Protein AF-A0A939A2B1-F1 (afdb_monomer_lite)

Foldseek 3Di:
DFDDPVLLQVLVLLLLLLLLLLLQVVLCVVVVQDDCPDPVNVVNVVDDLVNLLVLSCVLRVDPDPVVSVQVVLVSVLSNVVSSVLNNVVNVVCVVPDLADAWHWQFKDADHDGRNDDPPCVVCLQVLQVVVCVRNVFDDHRDSVCSDFLHQSPFNIKTKIFHDDDPDDDPDDPDDDDDDDDDDDDDDDPPPPDDRAGMEMETEFEHEPDDPDDDRNVDVVSVVVLVLQLVVLVVPPDPVVVPPPPPVPDPPDDPPLVLLQLLLVLQPPQQLVQLLSQLSHQLNVVVSCVVSVNDDAKYWYKRWYQYSNGIDIQIWIAGPDPVGPTVSNVVSNSSSVSSNPHDDDPDVDVVVVVVSVLSNVLSVLVPDDPQQNVQCVVVNVDDDPPDDDDDDGDDDDPPDQDQFDKDFLVVLLVQFDFDPVCCVLLVHTLSVLLSVLLCVVPVVDRIDGNLSSLLSSVLSNLVSFDFQAEREAEREDDPPSQPLPSVLVSLLVCVVVVHFAEEEEEDLDPVVLVVSQDSNQDDPNAQQLAKEKEDADLQLQQVQVVVVVCVVVVNDPDDAARGEIEIGRDDPFDQDDDNYHYHHPVVVVCSVPPTDDDPFDWDDPDPPDIDRDRPPRDQRLLSQLLRLQVRCVRPVVRRHYYYYYNDDFWDQDPVSDTSLCSNVSNDPDALQDPVLLVRLVSNCVRHQEYEYEYEAQLQDLRRLVVLVVNSVVCCRRFNVSQVPPRTSHRHYYYYHHNCCVDPVSVCCSPVVDPPPPPDDDDDRGD

Structure (mmCIF, N/CA/C/O backbone):
data_AF-A0A939A2B1-F1
#
_entry.id   AF-A0A939A2B1-F1
#
loop_
_atom_site.group_PDB
_atom_site.id
_atom_site.type_symbol
_atom_site.label_atom_id
_atom_site.label_alt_id
_atom_site.label_comp_id
_atom_site.label_asym_id
_atom_site.label_entity_id
_atom_site.label_seq_id
_atom_site.pdbx_PDB_ins_code
_atom_site.Cartn_x
_atom_site.Cartn_y
_atom_site.Cartn_z
_atom_site.occupancy
_atom_site.B_iso_or_equiv
_atom_site.auth_seq_id
_atom_site.auth_comp_id
_atom_site.auth_asym_id
_atom_site.auth_atom_id
_atom_site.pdbx_PDB_model_num
ATOM 1 N N . MET A 1 1 ? 26.161 28.513 -29.337 1.00 45.28 1 MET A N 1
ATOM 2 C CA . MET A 1 1 ? 24.747 28.089 -29.325 1.00 45.28 1 MET A CA 1
ATOM 3 C C . MET A 1 1 ? 24.643 26.986 -28.286 1.00 45.28 1 MET A C 1
ATOM 5 O O . MET A 1 1 ? 25.260 25.942 -28.484 1.00 45.28 1 MET A O 1
ATOM 9 N N . GLU A 1 2 ? 24.036 27.286 -27.139 1.00 62.22 2 GLU A N 1
ATOM 10 C CA . GLU A 1 2 ? 23.866 26.335 -26.033 1.00 62.22 2 GLU A CA 1
ATOM 11 C C . GLU A 1 2 ? 22.911 25.208 -26.449 1.00 62.22 2 GLU A C 1
ATOM 13 O O . GLU A 1 2 ? 21.977 25.437 -27.218 1.00 62.22 2 GLU A O 1
ATOM 18 N N . LEU A 1 3 ? 23.177 23.980 -25.997 1.00 70.56 3 LEU A N 1
ATOM 19 C CA . LEU A 1 3 ? 22.299 22.837 -26.259 1.00 70.56 3 LEU A CA 1
ATOM 20 C C . LEU A 1 3 ? 20.973 23.015 -25.518 1.00 70.56 3 LEU A C 1
ATOM 22 O O . LEU A 1 3 ? 20.975 23.361 -24.336 1.00 70.56 3 LEU A O 1
ATOM 26 N N . SER A 1 4 ? 19.859 22.688 -26.173 1.00 75.31 4 SER A N 1
ATOM 27 C CA . SER A 1 4 ? 18.554 22.627 -25.504 1.00 75.31 4 SER A CA 1
ATOM 28 C C . SER A 1 4 ? 18.545 21.560 -24.404 1.00 75.31 4 SER A C 1
ATOM 30 O O . SER A 1 4 ? 19.252 20.554 -24.499 1.00 75.31 4 SER A O 1
ATOM 32 N N . PHE A 1 5 ? 17.701 21.729 -23.382 1.00 68.81 5 PHE A N 1
ATOM 33 C CA . PHE A 1 5 ? 17.550 20.743 -22.306 1.00 68.81 5 PHE A CA 1
ATOM 34 C C . PHE A 1 5 ? 17.267 19.326 -22.837 1.00 68.81 5 PHE A C 1
ATOM 36 O O . PHE A 1 5 ? 17.863 18.365 -22.358 1.00 68.81 5 PHE A O 1
ATOM 43 N N . LEU A 1 6 ? 16.430 19.191 -23.873 1.00 66.44 6 LEU A N 1
ATOM 44 C CA . LEU A 1 6 ? 16.112 17.898 -24.490 1.00 66.44 6 LEU A CA 1
ATOM 45 C C . LEU A 1 6 ? 17.342 17.231 -25.119 1.00 66.44 6 LEU A C 1
ATOM 47 O O . LEU A 1 6 ? 17.559 16.033 -24.936 1.00 66.44 6 LEU A O 1
ATOM 51 N N . GLN A 1 7 ? 18.193 18.004 -25.798 1.00 73.88 7 GLN A N 1
ATOM 52 C CA . GLN A 1 7 ? 19.450 17.492 -26.352 1.00 73.88 7 GLN A CA 1
ATOM 53 C C . GLN A 1 7 ? 20.410 17.052 -25.243 1.00 73.88 7 GLN A C 1
ATOM 55 O O . GLN A 1 7 ? 20.998 15.975 -25.328 1.00 73.88 7 GLN A O 1
ATOM 60 N N . GLN A 1 8 ? 20.527 17.842 -24.173 1.00 76.31 8 GLN A N 1
ATOM 61 C CA . GLN A 1 8 ? 21.347 17.482 -23.015 1.00 76.31 8 GLN A CA 1
ATOM 62 C C . GLN A 1 8 ? 20.831 16.202 -22.337 1.00 76.31 8 GLN A C 1
ATOM 64 O O . GLN A 1 8 ? 21.610 15.294 -22.043 1.00 76.31 8 GLN A O 1
ATOM 69 N N . ALA A 1 9 ? 19.515 16.091 -22.140 1.00 75.56 9 ALA A N 1
ATOM 70 C CA . ALA A 1 9 ? 18.869 14.918 -21.561 1.00 75.56 9 ALA A CA 1
ATOM 71 C C . ALA A 1 9 ? 19.077 13.659 -22.416 1.00 75.56 9 ALA A C 1
ATOM 73 O O . ALA A 1 9 ? 19.362 12.594 -21.869 1.00 75.56 9 ALA A O 1
ATOM 74 N N . SER A 1 10 ? 18.998 13.783 -23.746 1.00 79.81 10 SER A N 1
ATOM 75 C CA . SER A 1 10 ? 19.277 12.688 -24.682 1.00 79.81 10 SER A CA 1
ATOM 76 C C . SER A 1 10 ? 20.721 12.191 -24.569 1.00 79.81 10 SER A C 1
ATOM 78 O O . SER A 1 10 ? 20.950 10.985 -24.492 1.00 79.81 10 SER A O 1
ATOM 80 N N . ILE A 1 11 ? 21.697 13.104 -24.510 1.00 85.81 11 ILE A N 1
ATOM 81 C CA . ILE A 1 11 ? 23.122 12.760 -24.370 1.00 85.81 11 ILE A CA 1
ATOM 82 C C . ILE A 1 11 ? 23.371 12.008 -23.051 1.00 85.81 11 ILE A C 1
ATOM 84 O O . ILE A 1 11 ? 24.047 10.979 -23.035 1.00 85.81 11 ILE A O 1
ATOM 88 N N . TRP A 1 12 ? 22.785 12.470 -21.942 1.00 86.62 12 TRP A N 1
ATOM 89 C CA . TRP A 1 12 ? 22.874 11.763 -20.659 1.00 86.62 12 TRP A CA 1
ATOM 90 C C . TRP A 1 12 ? 22.144 10.416 -20.661 1.00 86.62 12 TRP A C 1
ATOM 92 O O . TRP A 1 12 ? 22.610 9.467 -20.028 1.00 86.62 12 TRP A O 1
ATOM 102 N N . GLY A 1 13 ? 21.046 10.301 -21.411 1.00 85.50 13 GLY A N 1
ATOM 103 C CA . GLY A 1 13 ? 20.358 9.034 -21.654 1.00 85.50 13 GLY A CA 1
ATOM 104 C C . GLY A 1 13 ? 21.258 7.984 -22.298 1.00 85.50 13 GLY A C 1
ATOM 105 O O . GLY A 1 13 ? 21.297 6.853 -21.821 1.00 85.50 13 GLY A O 1
ATOM 106 N N . GLN A 1 14 ? 22.056 8.376 -23.292 1.00 90.19 14 GLN A N 1
ATOM 107 C CA . GLN A 1 14 ? 23.023 7.485 -23.946 1.00 90.19 14 GLN A CA 1
ATOM 108 C C . GLN A 1 14 ? 24.109 7.006 -22.972 1.00 90.19 14 GLN A C 1
ATOM 110 O O . GLN A 1 14 ? 24.470 5.831 -22.964 1.00 90.19 14 GLN A O 1
ATOM 115 N N . VAL A 1 15 ? 24.604 7.886 -22.093 1.00 92.19 15 VAL A N 1
ATOM 116 C CA . VAL A 1 15 ? 25.562 7.500 -21.040 1.00 92.19 15 VAL A CA 1
ATOM 117 C C . VAL A 1 15 ? 24.953 6.467 -20.090 1.00 92.19 15 VAL A C 1
ATOM 119 O O . VAL A 1 15 ? 25.595 5.461 -19.779 1.00 92.19 15 VAL A O 1
ATOM 122 N N . PHE A 1 16 ? 23.721 6.704 -19.636 1.00 91.88 16 PHE A N 1
ATOM 123 C CA . PHE A 1 16 ? 23.004 5.781 -18.759 1.00 91.88 16 PHE A CA 1
ATOM 124 C C . PHE A 1 16 ? 22.789 4.418 -19.429 1.00 91.88 16 PHE A C 1
ATOM 126 O O . PHE A 1 16 ? 23.079 3.385 -18.831 1.00 91.88 16 PHE A O 1
ATOM 133 N N . GLU A 1 17 ? 22.362 4.406 -20.690 1.00 93.12 17 GLU A N 1
ATOM 134 C CA . GLU A 1 17 ? 22.184 3.190 -21.485 1.00 93.12 17 GLU A CA 1
ATOM 135 C C . GLU A 1 17 ? 23.483 2.375 -21.597 1.00 93.12 17 GLU A C 1
ATOM 137 O O . GLU A 1 17 ? 23.489 1.177 -21.301 1.00 93.12 17 GLU A O 1
ATOM 142 N N . ILE A 1 18 ? 24.606 3.021 -21.940 1.00 94.94 18 ILE A N 1
ATOM 143 C CA . ILE A 1 18 ? 25.936 2.386 -21.978 1.00 94.94 18 ILE A CA 1
ATOM 144 C C . ILE A 1 18 ? 26.275 1.761 -20.621 1.00 94.94 18 ILE A C 1
ATOM 146 O O . ILE A 1 18 ? 26.762 0.627 -20.561 1.00 94.94 18 ILE A O 1
ATOM 150 N N . ALA A 1 19 ? 26.049 2.497 -19.530 1.00 94.62 19 ALA A N 1
ATOM 151 C CA . ALA A 1 19 ? 26.350 2.036 -18.180 1.00 94.62 19 ALA A CA 1
ATOM 152 C C . ALA A 1 19 ? 25.550 0.774 -17.826 1.00 94.62 19 ALA A C 1
ATOM 154 O O . ALA A 1 19 ? 26.131 -0.220 -17.386 1.00 94.62 19 ALA A O 1
ATOM 155 N N . VAL A 1 20 ? 24.238 0.787 -18.081 1.00 94.50 20 VAL A N 1
ATOM 156 C CA . VAL A 1 20 ? 23.353 -0.349 -17.800 1.00 94.50 20 VAL A CA 1
ATOM 157 C C . VAL A 1 20 ? 23.709 -1.560 -18.658 1.00 94.50 20 VAL A C 1
ATOM 159 O O . VAL A 1 20 ? 23.895 -2.652 -18.116 1.00 94.50 20 VAL A O 1
ATOM 162 N N . LYS A 1 21 ? 23.902 -1.383 -19.970 1.00 95.88 21 LYS A N 1
ATOM 163 C CA . LYS A 1 21 ? 24.304 -2.470 -20.878 1.00 95.88 21 LYS A CA 1
ATOM 164 C C . LYS A 1 21 ? 25.611 -3.127 -20.447 1.00 95.88 21 LYS A C 1
ATOM 166 O O . LYS A 1 21 ? 25.705 -4.351 -20.447 1.00 95.88 21 LYS A O 1
ATOM 171 N N . ARG A 1 22 ? 26.600 -2.352 -19.993 1.00 95.31 22 ARG A N 1
ATOM 172 C CA . ARG A 1 22 ? 27.849 -2.914 -19.451 1.00 95.31 22 ARG A CA 1
ATOM 173 C C . ARG A 1 22 ? 27.624 -3.770 -18.212 1.00 95.31 22 ARG A C 1
ATOM 175 O O . ARG A 1 22 ? 28.226 -4.833 -18.118 1.00 95.31 22 ARG A O 1
ATOM 182 N N . GLY A 1 23 ? 26.752 -3.345 -17.299 1.00 95.38 23 GLY A N 1
ATOM 183 C CA . GLY A 1 23 ? 26.359 -4.156 -16.144 1.00 95.38 23 GLY A CA 1
ATOM 184 C C . GLY A 1 23 ? 25.723 -5.486 -16.554 1.00 95.38 23 GLY A C 1
ATOM 185 O O . GLY A 1 23 ? 26.099 -6.540 -16.042 1.00 95.38 23 GLY A O 1
ATOM 186 N N . VAL A 1 24 ? 24.812 -5.441 -17.532 1.00 96.31 24 VAL A N 1
ATOM 187 C CA . VAL A 1 24 ? 24.157 -6.632 -18.097 1.00 96.31 24 VAL A CA 1
ATOM 188 C C . VAL A 1 24 ? 25.178 -7.585 -18.725 1.00 96.31 24 VAL A C 1
ATOM 190 O O . VAL A 1 24 ? 25.223 -8.759 -18.361 1.00 96.31 24 VAL A O 1
ATOM 193 N N . LEU A 1 25 ? 26.025 -7.089 -19.633 1.00 95.81 25 LEU A N 1
ATOM 194 C CA . LEU A 1 25 ? 27.044 -7.896 -20.313 1.00 95.81 25 LEU A CA 1
ATOM 195 C C . LEU A 1 25 ? 28.023 -8.522 -19.314 1.00 95.81 25 LEU A C 1
ATOM 197 O O . LEU A 1 25 ? 28.353 -9.701 -19.426 1.00 95.81 25 LEU A O 1
ATOM 201 N N . GLN A 1 26 ? 28.450 -7.763 -18.304 1.00 95.12 26 GLN A N 1
ATOM 202 C CA . GLN A 1 26 ? 29.395 -8.247 -17.302 1.00 95.12 26 GLN A CA 1
ATOM 203 C C . GLN A 1 26 ? 28.788 -9.356 -16.433 1.00 95.12 26 GLN A C 1
ATOM 205 O O . GLN A 1 26 ? 29.494 -10.305 -16.092 1.00 95.12 26 GLN A O 1
ATOM 210 N N . GLN A 1 27 ? 27.484 -9.297 -16.138 1.00 96.19 27 GLN A N 1
ATOM 211 C CA . GLN A 1 27 ? 26.786 -10.381 -15.444 1.00 96.19 27 GLN A CA 1
ATOM 212 C C . GLN A 1 27 ? 26.674 -11.645 -16.311 1.00 96.19 27 GLN A C 1
ATOM 214 O O . GLN A 1 27 ? 26.836 -12.752 -15.798 1.00 96.19 27 GLN A O 1
ATOM 219 N N . LEU A 1 28 ? 26.451 -11.506 -17.623 1.00 95.12 28 LEU A N 1
ATOM 220 C CA . LEU A 1 28 ? 26.442 -12.650 -18.544 1.00 95.12 28 LEU A CA 1
ATOM 221 C C . LEU A 1 28 ? 27.818 -13.317 -18.642 1.00 95.12 28 LEU A C 1
ATOM 223 O O . LEU A 1 28 ? 27.903 -14.542 -18.648 1.00 95.12 28 LEU A O 1
ATOM 227 N N . ILE A 1 29 ? 28.894 -12.529 -18.660 1.00 93.50 29 ILE A N 1
ATOM 228 C CA . ILE A 1 29 ? 30.273 -13.042 -18.623 1.00 93.50 29 ILE A CA 1
ATOM 229 C C . ILE A 1 29 ? 30.542 -13.755 -17.298 1.00 93.50 29 ILE A C 1
ATOM 231 O O . ILE A 1 29 ? 31.119 -14.837 -17.288 1.00 93.50 29 ILE A O 1
ATOM 235 N N . HIS A 1 30 ? 30.103 -13.177 -16.178 1.00 94.00 30 HIS A N 1
ATOM 236 C CA . HIS A 1 30 ? 30.270 -13.780 -14.856 1.00 94.00 30 HIS A CA 1
ATOM 237 C C . HIS A 1 30 ? 29.587 -15.153 -14.739 1.00 94.00 30 HIS A C 1
ATOM 239 O O . HIS A 1 30 ? 30.124 -16.047 -14.093 1.00 94.00 30 HIS A O 1
ATOM 245 N N . GLN A 1 31 ? 28.445 -15.335 -15.408 1.00 90.62 31 GLN A N 1
ATOM 246 C CA . GLN A 1 31 ? 27.725 -16.611 -15.502 1.00 90.62 31 GLN A CA 1
ATOM 247 C C . GLN A 1 31 ? 28.252 -17.536 -16.618 1.00 90.62 31 GLN A C 1
ATOM 249 O O . GLN A 1 31 ? 27.663 -18.582 -16.864 1.00 90.62 31 GLN A O 1
ATOM 254 N N . ASN A 1 32 ? 29.341 -17.167 -17.304 1.00 91.06 32 ASN A N 1
ATOM 255 C CA . ASN A 1 32 ? 29.894 -17.871 -18.470 1.00 91.06 32 ASN A CA 1
ATOM 256 C C . ASN A 1 32 ? 28.902 -18.049 -19.639 1.00 91.06 32 ASN A C 1
ATOM 258 O O . ASN A 1 32 ? 29.059 -18.951 -20.457 1.00 91.06 32 ASN A O 1
ATOM 262 N N . LEU A 1 33 ? 27.894 -17.178 -19.742 1.00 91.19 33 LEU A N 1
ATOM 263 C CA . LEU A 1 33 ? 26.918 -17.181 -20.836 1.00 91.19 33 LEU A CA 1
ATOM 264 C C . LEU A 1 33 ? 27.402 -16.392 -22.052 1.00 91.19 33 LEU A C 1
ATOM 266 O O . LEU A 1 33 ? 27.015 -16.696 -23.175 1.00 91.19 33 LEU A O 1
ATOM 270 N N . LEU A 1 34 ? 28.248 -15.383 -21.839 1.00 91.06 34 LEU A N 1
ATOM 271 C CA . LEU A 1 34 ? 28.860 -14.591 -22.902 1.00 91.06 34 LEU A CA 1
ATOM 272 C C . LEU A 1 34 ? 30.378 -14.789 -22.877 1.00 91.06 34 LEU A C 1
ATOM 274 O O . LEU A 1 34 ? 31.044 -14.410 -21.914 1.00 91.06 34 LEU A O 1
ATOM 278 N N . LEU A 1 35 ? 30.917 -15.382 -23.941 1.00 87.50 35 LEU A N 1
ATOM 279 C CA . LEU A 1 35 ? 32.353 -15.618 -24.097 1.00 87.50 35 LEU A CA 1
ATOM 280 C C . LEU A 1 35 ? 33.083 -14.349 -24.557 1.00 87.50 35 LEU A C 1
ATOM 282 O O . LEU A 1 35 ? 32.498 -13.481 -25.209 1.00 87.50 35 LEU A O 1
ATOM 286 N N . LYS A 1 36 ? 34.380 -14.249 -24.245 1.00 78.00 36 LYS A N 1
ATOM 287 C CA . LYS A 1 36 ? 35.198 -13.061 -24.556 1.00 78.00 36 LYS A CA 1
ATOM 288 C C . LYS A 1 36 ? 35.418 -12.869 -26.059 1.00 78.00 36 LYS A C 1
ATOM 290 O O . LYS A 1 36 ? 35.669 -11.758 -26.511 1.00 78.00 36 LYS A O 1
ATOM 295 N N . GLU A 1 37 ? 35.316 -13.946 -26.822 1.00 79.88 37 GLU A N 1
ATOM 296 C CA . GLU A 1 37 ? 35.504 -13.991 -28.268 1.00 79.88 37 GLU A CA 1
ATOM 297 C C . GLU A 1 37 ? 34.236 -13.580 -29.035 1.00 79.88 37 GLU A C 1
ATOM 299 O O . GLU A 1 37 ? 34.275 -13.441 -30.254 1.00 79.88 37 GLU A O 1
ATOM 304 N N . ASN A 1 38 ? 33.108 -13.375 -28.343 1.00 86.00 38 ASN A N 1
ATOM 305 C CA . ASN A 1 38 ? 31.862 -12.963 -28.977 1.00 86.00 38 ASN A CA 1
ATOM 306 C C . ASN A 1 38 ? 32.000 -11.558 -29.598 1.00 86.00 38 ASN A C 1
ATOM 308 O O . ASN A 1 38 ? 32.442 -10.615 -28.938 1.00 86.00 38 ASN A O 1
ATOM 312 N N . THR A 1 39 ? 31.577 -11.410 -30.855 1.00 83.81 39 THR A N 1
ATOM 313 C CA . THR A 1 39 ? 31.703 -10.171 -31.645 1.00 83.81 39 THR A CA 1
ATOM 314 C C . THR A 1 39 ? 31.023 -8.971 -30.988 1.00 83.81 39 THR A C 1
ATOM 316 O O . THR A 1 39 ? 31.572 -7.867 -31.005 1.00 83.81 39 THR A O 1
ATOM 319 N N . VAL A 1 40 ? 29.876 -9.182 -30.329 1.00 84.88 40 VAL A N 1
ATOM 320 C CA . VAL A 1 40 ? 29.192 -8.135 -29.561 1.00 84.88 40 VAL A CA 1
ATOM 321 C C . VAL A 1 40 ? 30.089 -7.668 -28.423 1.00 84.88 40 VAL A C 1
ATOM 323 O O . VAL A 1 40 ? 30.315 -6.473 -28.268 1.00 84.88 40 VAL A O 1
ATOM 326 N N . PHE A 1 41 ? 30.676 -8.582 -27.651 1.00 86.06 41 PHE A N 1
ATOM 327 C CA . PHE A 1 41 ? 31.546 -8.183 -26.547 1.00 86.06 41 PHE A CA 1
ATOM 328 C C . PHE A 1 41 ? 32.814 -7.461 -27.022 1.00 86.06 41 PHE A C 1
ATOM 330 O O . PHE A 1 41 ? 33.195 -6.459 -26.417 1.00 86.06 41 PHE A O 1
ATOM 337 N N . GLN A 1 42 ? 33.427 -7.895 -28.127 1.00 87.12 42 GLN A N 1
ATOM 338 C CA . GLN A 1 42 ? 34.615 -7.244 -28.695 1.00 87.12 42 GLN A CA 1
ATOM 339 C C . GLN A 1 42 ? 34.367 -5.769 -29.054 1.00 87.12 42 GLN A C 1
ATOM 341 O O . GLN A 1 42 ? 35.197 -4.911 -28.736 1.00 87.12 42 GLN A O 1
ATOM 346 N N . LEU A 1 43 ? 33.203 -5.449 -29.637 1.00 87.62 43 LEU A N 1
ATOM 347 C CA . LEU A 1 43 ? 32.801 -4.067 -29.933 1.00 87.62 43 LEU A CA 1
ATOM 348 C C . LEU A 1 43 ? 32.700 -3.206 -28.664 1.00 87.62 43 LEU A C 1
ATOM 350 O O . LEU A 1 43 ? 33.125 -2.050 -28.641 1.00 87.62 43 LEU A O 1
ATOM 354 N N . TRP A 1 44 ? 32.147 -3.764 -27.590 1.00 90.94 44 TRP A N 1
ATOM 355 C CA . TRP A 1 44 ? 32.030 -3.067 -26.309 1.00 90.94 44 TRP A CA 1
ATOM 356 C C . TRP A 1 44 ? 33.382 -2.933 -25.594 1.00 90.94 44 TRP A C 1
ATOM 358 O O . TRP A 1 44 ? 33.622 -1.937 -24.909 1.00 90.94 44 TRP A O 1
ATOM 368 N N . GLN A 1 45 ? 34.285 -3.897 -25.779 1.00 86.88 45 GLN A N 1
ATOM 369 C CA . GLN A 1 45 ? 35.612 -3.910 -25.167 1.00 86.88 45 GLN A CA 1
ATOM 370 C C . GLN A 1 45 ? 36.566 -2.880 -25.797 1.00 86.88 45 GLN A C 1
ATOM 372 O O . GLN A 1 45 ? 37.412 -2.318 -25.096 1.00 86.88 45 GLN A O 1
ATOM 377 N N . SER A 1 46 ? 36.407 -2.578 -27.092 1.00 86.94 46 SER A N 1
ATOM 378 C CA . SER A 1 46 ? 37.203 -1.550 -27.780 1.00 86.94 46 SER A CA 1
ATOM 379 C C . SER A 1 46 ? 36.898 -0.126 -27.282 1.00 86.94 46 SER A C 1
ATOM 381 O O . SER A 1 46 ? 37.769 0.747 -27.304 1.00 86.94 46 SER A O 1
ATOM 383 N N . HIS A 1 47 ? 35.710 0.104 -26.712 1.00 88.94 47 HIS A N 1
ATOM 384 C CA . HIS A 1 47 ? 35.270 1.406 -26.211 1.00 88.94 47 HIS A CA 1
ATOM 385 C C . HIS A 1 47 ? 35.420 1.533 -24.687 1.00 88.94 47 HIS A C 1
ATOM 387 O O . HIS A 1 47 ? 34.506 1.248 -23.919 1.00 88.94 47 HIS A O 1
ATOM 393 N N . LYS A 1 48 ? 36.575 2.030 -24.226 1.00 89.50 48 LYS A N 1
ATOM 394 C CA . LYS A 1 48 ? 36.853 2.391 -22.812 1.00 89.50 48 LYS A CA 1
ATOM 395 C C . LYS A 1 48 ? 36.056 3.605 -22.288 1.00 89.50 48 LYS A C 1
ATOM 397 O O . LYS A 1 48 ? 35.576 4.425 -23.065 1.00 89.50 48 LYS A O 1
ATOM 402 N N . ASN A 1 49 ? 35.998 3.777 -20.957 1.00 88.94 49 ASN A N 1
ATOM 403 C CA . ASN A 1 49 ? 35.387 4.948 -20.283 1.00 88.94 49 ASN A CA 1
ATOM 404 C C . ASN A 1 49 ? 35.948 6.292 -20.766 1.00 88.94 49 ASN A C 1
ATOM 406 O O . ASN A 1 49 ? 35.218 7.276 -20.829 1.00 88.94 49 ASN A O 1
ATOM 410 N N . THR A 1 50 ? 37.228 6.328 -21.137 1.00 88.94 50 THR A N 1
ATOM 411 C CA . THR A 1 50 ? 37.881 7.521 -21.687 1.00 88.94 50 THR A CA 1
ATOM 412 C C . THR A 1 50 ? 37.242 7.972 -22.996 1.00 88.94 50 THR A C 1
ATOM 414 O O . THR A 1 50 ? 37.049 9.167 -23.179 1.00 88.94 50 THR A O 1
ATOM 417 N N . HIS A 1 51 ? 36.841 7.041 -23.868 1.00 90.75 51 HIS A N 1
ATOM 418 C CA . HIS A 1 51 ? 36.149 7.377 -25.114 1.00 90.75 51 HIS A CA 1
ATOM 419 C C . HIS A 1 51 ? 34.752 7.939 -24.841 1.00 90.75 51 HIS A C 1
ATOM 421 O O . HIS A 1 51 ? 34.364 8.921 -25.464 1.00 90.75 51 HIS A O 1
ATOM 427 N N . VAL A 1 52 ? 34.024 7.372 -23.869 1.00 90.31 52 VAL A N 1
ATOM 428 C CA . VAL A 1 52 ? 32.712 7.897 -23.444 1.00 90.31 52 VAL A CA 1
ATOM 429 C C . VAL A 1 52 ? 32.860 9.327 -22.923 1.00 90.31 52 VAL A C 1
ATOM 431 O O . VAL A 1 52 ? 32.127 10.203 -23.363 1.00 90.31 52 VAL A O 1
ATOM 434 N N . SER A 1 53 ? 33.853 9.584 -22.063 1.00 90.81 53 SER A N 1
ATOM 435 C CA . SER A 1 53 ? 34.160 10.931 -21.558 1.00 90.81 53 SER A CA 1
ATOM 436 C C . SER A 1 53 ? 34.519 11.909 -22.684 1.00 90.81 53 SER A C 1
ATOM 438 O O . SER A 1 53 ? 33.955 12.997 -22.765 1.00 90.81 53 SER A O 1
ATOM 440 N N . GLN A 1 54 ? 35.401 11.515 -23.608 1.00 90.38 54 GLN A N 1
ATOM 441 C CA . GLN A 1 54 ? 35.803 12.358 -24.739 1.00 90.38 54 GLN A CA 1
ATOM 442 C C . GLN A 1 54 ? 34.622 12.720 -25.647 1.00 90.38 54 GLN A C 1
ATOM 444 O O . GLN A 1 54 ? 34.487 13.879 -26.039 1.00 90.38 54 GLN A O 1
ATOM 449 N N . GLN A 1 55 ? 33.756 11.752 -25.962 1.00 91.06 55 GLN A N 1
ATOM 450 C CA . GLN A 1 55 ? 32.555 12.013 -26.759 1.00 91.06 55 GLN A CA 1
ATOM 451 C C . GLN A 1 55 ? 31.553 12.884 -26.003 1.00 91.06 55 GLN A C 1
ATOM 453 O O . GLN A 1 55 ? 30.978 13.785 -26.598 1.00 91.06 55 GLN A O 1
ATOM 458 N N . LEU A 1 56 ? 31.408 12.693 -24.690 1.00 89.81 56 LEU A N 1
ATOM 459 C CA . LEU A 1 56 ? 30.550 13.521 -23.843 1.00 89.81 56 LEU A CA 1
ATOM 460 C C . LEU A 1 56 ? 30.996 14.991 -23.847 1.00 89.81 56 LEU A C 1
ATOM 462 O O . LEU A 1 56 ? 30.197 15.883 -24.120 1.00 89.81 56 LEU A O 1
ATOM 466 N N . VAL A 1 57 ? 32.291 15.240 -23.627 1.00 89.56 57 VAL A N 1
ATOM 467 C CA . VAL A 1 57 ? 32.896 16.583 -23.673 1.00 89.56 57 VAL A CA 1
ATOM 468 C C . VAL A 1 57 ? 32.708 17.225 -25.048 1.00 89.56 57 VAL A C 1
ATOM 470 O O . VAL A 1 57 ? 32.341 18.398 -25.140 1.00 89.56 57 VAL A O 1
ATOM 473 N N . LYS A 1 58 ? 32.910 16.449 -26.121 1.00 89.88 58 LYS A N 1
ATOM 474 C CA . LYS A 1 58 ? 32.696 16.902 -27.500 1.00 89.88 58 LYS A CA 1
ATOM 475 C C . LYS A 1 58 ? 31.226 17.242 -27.763 1.00 89.88 58 LYS A C 1
ATOM 477 O O . LYS A 1 58 ? 30.951 18.290 -28.341 1.00 89.88 58 LYS A O 1
ATOM 482 N N . ALA A 1 59 ? 30.299 16.390 -27.329 1.00 88.00 59 ALA A N 1
ATOM 483 C CA . ALA A 1 59 ? 28.864 16.564 -27.523 1.00 88.00 59 ALA A CA 1
ATOM 484 C C . ALA A 1 59 ? 28.356 17.830 -26.820 1.00 88.00 59 ALA A C 1
ATOM 486 O O . ALA A 1 59 ? 27.665 18.632 -27.442 1.00 88.00 59 ALA A O 1
ATOM 487 N N . PHE A 1 60 ? 28.780 18.061 -25.572 1.00 85.94 60 PHE A N 1
ATOM 488 C CA . PHE A 1 60 ? 28.447 19.264 -24.802 1.00 85.94 60 PHE A CA 1
ATOM 489 C C . PHE A 1 60 ? 29.247 20.517 -25.194 1.00 85.94 60 PHE A C 1
ATOM 491 O O . PHE A 1 60 ? 28.957 21.598 -24.686 1.00 85.94 60 PHE A O 1
ATOM 498 N N . LYS A 1 61 ? 30.228 20.403 -26.103 1.00 87.94 61 LYS A N 1
ATOM 499 C CA . LYS A 1 61 ? 31.110 21.505 -26.539 1.00 87.94 61 LYS A CA 1
ATOM 500 C C . LYS A 1 61 ? 31.812 22.205 -25.362 1.00 87.94 61 LYS A C 1
ATOM 502 O O . LYS A 1 61 ? 31.939 23.427 -25.346 1.00 87.94 61 LYS A O 1
ATOM 507 N N . ILE A 1 62 ? 32.255 21.431 -24.370 1.00 85.44 62 ILE A N 1
ATOM 508 C CA . ILE A 1 62 ? 32.830 21.968 -23.128 1.00 85.44 62 ILE A CA 1
ATOM 509 C C . ILE A 1 62 ? 34.277 22.398 -23.365 1.00 85.44 62 ILE A C 1
ATOM 511 O O . ILE A 1 62 ? 35.124 21.579 -23.724 1.00 85.44 62 ILE A O 1
ATOM 515 N N . THR A 1 63 ? 34.563 23.674 -23.116 1.00 86.50 63 THR A N 1
ATOM 516 C CA . THR A 1 63 ? 35.919 24.247 -23.166 1.00 86.50 63 THR A CA 1
ATOM 517 C C . THR A 1 63 ? 36.464 24.621 -21.789 1.00 86.50 63 THR A C 1
ATOM 519 O O . THR A 1 63 ? 37.677 24.723 -21.629 1.00 86.50 63 THR A O 1
ATOM 522 N N . ASP A 1 64 ? 35.589 24.820 -20.800 1.00 86.50 64 ASP A N 1
ATOM 523 C CA . ASP A 1 64 ? 35.957 25.205 -19.434 1.00 86.50 64 ASP A CA 1
ATOM 524 C C . ASP A 1 64 ? 36.418 23.987 -18.598 1.00 86.50 64 ASP A C 1
ATOM 526 O O . ASP A 1 64 ? 35.675 23.002 -18.509 1.00 86.50 64 ASP A O 1
ATOM 530 N N . PRO A 1 65 ? 37.611 24.024 -17.968 1.00 85.38 65 PRO A N 1
ATOM 531 C CA . PRO A 1 65 ? 38.117 22.927 -17.143 1.00 85.38 65 PRO A CA 1
ATOM 532 C C . PRO A 1 65 ? 37.227 22.566 -15.948 1.00 85.38 65 PRO A C 1
ATOM 534 O O . PRO A 1 65 ? 37.067 21.378 -15.669 1.00 85.38 65 PRO A O 1
ATOM 537 N N . ASN A 1 66 ? 36.611 23.549 -15.282 1.00 83.00 66 ASN A N 1
ATOM 538 C CA . ASN A 1 66 ? 35.759 23.294 -14.114 1.00 83.00 66 ASN A CA 1
ATOM 539 C C . ASN A 1 66 ? 34.458 22.597 -14.533 1.00 83.00 66 ASN A C 1
ATOM 541 O O . ASN A 1 66 ? 34.048 21.601 -13.937 1.00 83.00 66 ASN A O 1
ATOM 545 N N . HIS A 1 67 ? 33.837 23.067 -15.616 1.00 81.50 67 HIS A N 1
ATOM 546 C CA . HIS A 1 67 ? 32.671 22.417 -16.206 1.00 81.50 67 HIS A CA 1
ATOM 547 C C . HIS A 1 67 ? 33.004 21.000 -16.699 1.00 81.50 67 HIS A C 1
ATOM 549 O O . HIS A 1 67 ? 32.216 20.072 -16.509 1.00 81.50 67 HIS A O 1
ATOM 555 N N . LYS A 1 68 ? 34.193 20.792 -17.280 1.00 86.69 68 LYS A N 1
ATOM 556 C CA . LYS A 1 68 ? 34.653 19.456 -17.678 1.00 86.69 68 LYS A CA 1
ATOM 557 C C . LYS A 1 68 ? 34.760 18.522 -16.472 1.00 86.69 68 LYS A C 1
ATOM 559 O O . LYS A 1 68 ? 34.261 17.402 -16.539 1.00 86.69 68 LYS A O 1
ATOM 564 N N . GLU A 1 69 ? 35.374 18.972 -15.383 1.00 84.81 69 GLU A N 1
ATOM 565 C CA . GLU A 1 69 ? 35.507 18.179 -14.159 1.00 84.81 69 GLU A CA 1
ATOM 566 C C . GLU A 1 69 ? 34.140 17.815 -13.561 1.00 84.81 69 GLU A C 1
ATOM 568 O O . GLU A 1 69 ? 33.909 16.664 -13.187 1.00 84.81 69 GLU A O 1
ATOM 573 N N . TRP A 1 70 ? 33.200 18.758 -13.551 1.00 81.81 70 TRP A N 1
ATOM 574 C CA . TRP A 1 70 ? 31.839 18.525 -13.072 1.00 81.81 70 TRP A CA 1
ATOM 575 C C . TRP A 1 70 ? 31.057 17.521 -13.939 1.00 81.81 70 TRP A C 1
ATOM 577 O O . TRP A 1 70 ? 30.366 16.637 -13.433 1.00 81.81 70 TRP A O 1
ATOM 587 N N . VAL A 1 71 ? 31.209 17.578 -15.263 1.00 84.56 71 VAL A N 1
ATOM 588 C CA . VAL A 1 71 ? 30.620 16.573 -16.165 1.00 84.56 71 VAL A CA 1
ATOM 589 C C . VAL A 1 71 ? 31.269 15.201 -15.975 1.00 84.56 71 VAL A C 1
ATOM 591 O O . VAL A 1 71 ? 30.584 14.176 -16.029 1.00 84.56 71 VAL A O 1
ATOM 594 N N . GLU A 1 72 ? 32.570 15.149 -15.690 1.00 87.81 72 GLU A N 1
ATOM 595 C CA . GLU A 1 72 ? 33.255 13.896 -15.374 1.00 87.81 72 GLU A CA 1
ATOM 596 C C . GLU A 1 72 ? 32.778 13.267 -14.057 1.00 87.81 72 GLU A C 1
ATOM 598 O O . GLU A 1 72 ? 32.718 12.036 -13.968 1.00 87.81 72 GLU A O 1
ATOM 603 N N . THR A 1 73 ? 32.413 14.058 -13.043 1.00 88.25 73 THR A N 1
ATOM 604 C CA . THR A 1 73 ? 31.906 13.518 -11.768 1.00 88.25 73 THR A CA 1
ATOM 605 C C . THR A 1 73 ? 30.524 12.897 -11.950 1.00 88.25 73 THR A C 1
ATOM 607 O O . THR A 1 73 ? 30.303 11.764 -11.512 1.00 88.25 73 THR A O 1
ATOM 610 N N . MET A 1 74 ? 29.642 13.556 -12.707 1.00 85.69 74 MET A N 1
ATOM 611 C CA . MET A 1 74 ? 28.345 13.003 -13.107 1.00 85.69 74 MET A CA 1
ATOM 612 C C . MET A 1 74 ? 28.492 11.732 -13.955 1.00 85.69 74 MET A C 1
ATOM 614 O O . MET A 1 74 ? 27.806 10.736 -13.721 1.00 85.69 74 MET A O 1
ATOM 618 N N . LEU A 1 75 ? 29.423 11.727 -14.915 1.00 90.62 75 LEU A N 1
ATOM 619 C CA . LEU A 1 75 ? 29.716 10.548 -15.730 1.00 90.62 75 LEU A CA 1
ATOM 620 C C . LEU A 1 75 ? 30.131 9.355 -14.860 1.00 90.62 75 LEU A C 1
ATOM 622 O O . LEU A 1 75 ? 29.607 8.257 -15.040 1.00 90.62 75 LEU A O 1
ATOM 626 N N . ARG A 1 76 ? 31.059 9.548 -13.914 1.00 90.06 76 ARG A N 1
ATOM 627 C CA . ARG A 1 76 ? 31.507 8.474 -13.008 1.00 90.06 76 ARG A CA 1
ATOM 628 C C . ARG A 1 76 ? 30.347 7.922 -12.190 1.00 90.06 76 ARG A C 1
ATOM 630 O O . ARG A 1 76 ? 30.213 6.705 -12.083 1.00 90.06 76 ARG A O 1
ATOM 637 N N . HIS A 1 77 ? 29.504 8.806 -11.667 1.00 88.81 77 HIS A N 1
ATOM 638 C CA . HIS A 1 77 ? 28.323 8.422 -10.906 1.00 88.81 77 HIS A CA 1
ATOM 639 C C . HIS A 1 77 ? 27.349 7.571 -11.731 1.00 88.81 77 HIS A C 1
ATOM 641 O O . HIS A 1 77 ? 27.027 6.448 -11.340 1.00 88.81 77 HIS A O 1
ATOM 647 N N . LEU A 1 78 ? 26.962 8.040 -12.922 1.00 88.38 78 LEU A N 1
ATOM 648 C CA . LEU A 1 78 ? 26.067 7.295 -13.814 1.00 88.38 78 LEU A CA 1
ATOM 649 C C . LEU A 1 78 ? 26.651 5.959 -14.264 1.00 88.38 78 LEU A C 1
ATOM 651 O O . LEU A 1 78 ? 25.913 4.980 -14.361 1.00 88.38 78 LEU A O 1
ATOM 655 N N . LEU A 1 79 ? 27.961 5.896 -14.516 1.00 92.19 79 LEU A N 1
ATOM 656 C CA . LEU A 1 79 ? 28.627 4.646 -14.874 1.00 92.19 79 LEU A CA 1
ATOM 657 C C . LEU A 1 79 ? 28.518 3.609 -13.752 1.00 92.19 79 LEU A C 1
ATOM 659 O O . LEU A 1 79 ? 28.256 2.448 -14.047 1.00 92.19 79 LEU A O 1
ATOM 663 N N . VAL A 1 80 ? 28.675 4.009 -12.486 1.00 90.62 80 VAL A N 1
ATOM 664 C CA . VAL A 1 80 ? 28.537 3.103 -11.333 1.00 90.62 80 VAL A CA 1
ATOM 665 C C . VAL A 1 80 ? 27.079 2.702 -11.120 1.00 90.62 80 VAL A C 1
ATOM 667 O O . VAL A 1 80 ? 26.778 1.512 -11.013 1.00 90.62 80 VAL A O 1
ATOM 670 N N . LEU A 1 81 ? 26.173 3.681 -11.092 1.00 86.75 81 LEU A N 1
ATOM 671 C CA . LEU A 1 81 ? 24.748 3.456 -10.861 1.00 86.75 81 LEU A CA 1
ATOM 672 C C . LEU A 1 81 ? 24.140 2.569 -11.953 1.00 86.75 81 LEU A C 1
ATOM 674 O O . LEU A 1 81 ? 23.531 1.543 -11.654 1.00 86.75 81 LEU A O 1
ATOM 678 N N . GLY A 1 82 ? 24.339 2.939 -13.221 1.00 90.00 82 GLY A N 1
ATOM 679 C CA . GLY A 1 82 ? 23.830 2.191 -14.365 1.00 90.00 82 GLY A CA 1
ATOM 680 C C . GLY A 1 82 ? 24.408 0.780 -14.418 1.00 90.00 82 GLY A C 1
ATOM 681 O O . GLY A 1 82 ? 23.650 -0.178 -14.546 1.00 90.00 82 GLY A O 1
ATOM 682 N N . TYR A 1 83 ? 25.721 0.623 -14.215 1.00 93.94 83 TYR A N 1
ATOM 683 C CA . TYR A 1 83 ? 26.348 -0.700 -14.151 1.00 93.94 83 TYR A CA 1
ATOM 684 C C . TYR A 1 83 ? 25.719 -1.578 -13.060 1.00 93.94 83 TYR A C 1
ATOM 686 O O . TYR A 1 83 ? 25.351 -2.723 -13.325 1.00 93.94 83 TYR A O 1
ATOM 694 N N . GLY A 1 84 ? 25.541 -1.041 -11.848 1.00 91.50 84 GLY A N 1
ATOM 695 C CA . GLY A 1 84 ? 24.914 -1.763 -10.741 1.00 91.50 84 GLY A CA 1
ATOM 696 C C . GLY A 1 84 ? 23.468 -2.167 -11.038 1.00 91.50 84 GLY A C 1
ATOM 697 O O . GLY A 1 84 ? 23.076 -3.301 -10.747 1.00 91.50 84 GLY A O 1
ATOM 698 N N . LEU A 1 85 ? 22.694 -1.276 -11.667 1.00 88.69 85 LEU A N 1
ATOM 699 C CA . LEU A 1 85 ? 21.325 -1.552 -12.107 1.00 88.69 85 LEU A CA 1
ATOM 700 C C . LEU A 1 85 ? 21.284 -2.680 -13.141 1.00 88.69 85 LEU A C 1
ATOM 702 O O . LEU A 1 85 ? 20.535 -3.635 -12.959 1.00 88.69 85 LEU A O 1
ATOM 706 N N . GLY A 1 86 ? 22.111 -2.610 -14.186 1.00 92.56 86 GLY A N 1
ATOM 707 C CA . GLY A 1 86 ? 22.156 -3.628 -15.239 1.00 92.56 86 GLY A CA 1
ATOM 708 C C . GLY A 1 86 ? 22.593 -4.998 -14.727 1.00 92.56 86 GLY A C 1
ATOM 709 O O . GLY A 1 86 ? 21.953 -6.007 -15.025 1.00 92.56 86 GLY A O 1
ATOM 710 N N . TRP A 1 87 ? 23.639 -5.025 -13.896 1.00 95.06 87 TRP A N 1
ATOM 711 C CA . TRP A 1 87 ? 24.121 -6.245 -13.250 1.00 95.06 87 TRP A CA 1
ATOM 712 C C . TRP A 1 87 ? 23.031 -6.890 -12.394 1.00 95.06 87 TRP A C 1
ATOM 714 O O . TRP A 1 87 ? 22.739 -8.077 -12.536 1.00 95.06 87 TRP A O 1
ATOM 724 N N . THR A 1 88 ? 22.399 -6.099 -11.524 1.00 91.38 88 THR A N 1
ATOM 725 C CA . THR A 1 88 ? 21.374 -6.590 -10.595 1.00 91.38 88 THR A CA 1
ATOM 726 C C . THR A 1 88 ? 20.128 -7.047 -11.343 1.00 91.38 88 THR A C 1
ATOM 728 O O . THR A 1 88 ? 19.639 -8.142 -11.081 1.00 91.38 88 THR A O 1
ATOM 731 N N . ALA A 1 89 ? 19.651 -6.266 -12.317 1.00 90.12 89 ALA A N 1
ATOM 732 C CA . ALA A 1 89 ? 18.489 -6.620 -13.128 1.00 90.12 89 ALA A CA 1
ATOM 733 C C . ALA A 1 89 ? 18.692 -7.962 -13.842 1.00 90.12 89 ALA A C 1
ATOM 735 O O . ALA A 1 89 ? 17.833 -8.840 -13.759 1.00 90.12 89 ALA A O 1
ATOM 736 N N . MET A 1 90 ? 19.845 -8.147 -14.495 1.00 94.62 90 MET A N 1
ATOM 737 C CA . MET A 1 90 ? 20.152 -9.398 -15.186 1.00 94.62 90 MET A CA 1
ATOM 738 C C . MET A 1 90 ? 20.326 -10.559 -14.199 1.00 94.62 90 MET A C 1
ATOM 740 O O . MET A 1 90 ? 19.775 -11.634 -14.426 1.00 94.62 90 MET A O 1
ATOM 744 N N . ARG A 1 91 ? 21.017 -10.347 -13.070 1.00 93.94 91 ARG A N 1
ATOM 745 C CA . ARG A 1 91 ? 21.183 -11.363 -12.018 1.00 93.94 91 ARG A CA 1
ATOM 746 C C . ARG A 1 91 ? 19.837 -11.878 -11.515 1.00 93.94 91 ARG A C 1
ATOM 748 O O . ARG A 1 91 ? 19.625 -13.085 -11.515 1.00 93.94 91 ARG A O 1
ATOM 755 N N . GLU A 1 92 ? 18.933 -10.984 -11.121 1.00 89.56 92 GLU A N 1
ATOM 756 C CA . GLU A 1 92 ? 17.619 -11.385 -10.605 1.00 89.56 92 GLU A CA 1
ATOM 757 C C . GLU A 1 92 ? 16.764 -12.061 -11.684 1.00 89.56 92 GLU A C 1
ATOM 759 O O . GLU A 1 92 ? 16.086 -13.050 -11.409 1.00 89.56 92 GLU A O 1
ATOM 764 N N . CYS A 1 93 ? 16.832 -11.597 -12.937 1.00 88.44 93 CYS A N 1
ATOM 765 C CA . CYS A 1 93 ? 16.115 -12.251 -14.033 1.00 88.44 93 CYS A CA 1
ATOM 766 C C . CYS A 1 93 ? 16.585 -13.690 -14.269 1.00 88.44 93 CYS A C 1
ATOM 768 O O . CYS A 1 93 ? 15.751 -14.565 -14.493 1.00 88.44 93 CYS A O 1
ATOM 770 N N . LEU A 1 94 ? 17.896 -13.941 -14.203 1.00 89.12 94 LEU A N 1
ATOM 771 C CA . LEU A 1 94 ? 18.463 -15.278 -14.380 1.00 89.12 94 LEU A CA 1
ATOM 772 C C . LEU A 1 94 ? 18.188 -16.181 -13.169 1.00 89.12 94 LEU A C 1
ATOM 774 O O . LEU A 1 94 ? 17.772 -17.324 -13.361 1.00 89.12 94 LEU A O 1
ATOM 778 N N . ASN A 1 95 ? 18.333 -15.664 -11.943 1.00 85.12 95 ASN A N 1
ATOM 779 C CA . ASN A 1 95 ? 18.065 -16.406 -10.703 1.00 85.12 95 ASN A CA 1
ATOM 780 C C . ASN A 1 95 ? 16.612 -16.893 -10.605 1.00 85.12 95 ASN A C 1
ATOM 782 O O . ASN A 1 95 ? 16.354 -17.981 -10.098 1.00 85.12 95 ASN A O 1
ATOM 786 N N . HIS A 1 96 ? 15.665 -16.095 -11.104 1.00 80.69 96 HIS A N 1
ATOM 787 C CA . HIS A 1 96 ? 14.243 -16.438 -11.138 1.00 80.69 96 HIS A CA 1
ATOM 788 C C . HIS A 1 96 ? 13.797 -17.065 -12.468 1.00 80.69 96 HIS A C 1
ATO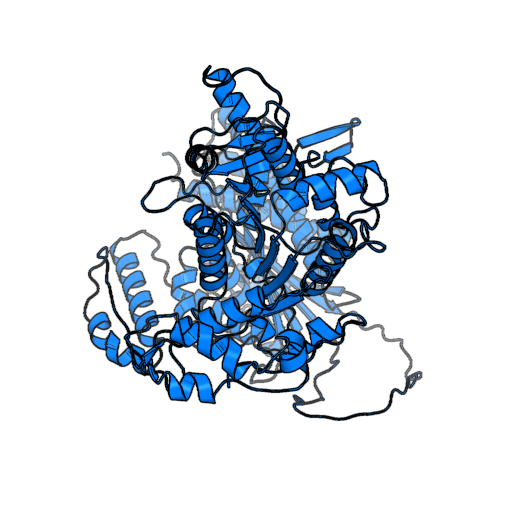M 790 O O . HIS A 1 96 ? 12.595 -17.193 -12.722 1.00 80.69 96 HIS A O 1
ATOM 796 N N . SER A 1 97 ? 14.736 -17.440 -13.341 1.00 80.81 97 SER A N 1
ATOM 797 C CA . SER A 1 97 ? 14.407 -18.094 -14.604 1.00 80.81 97 SER A CA 1
ATOM 798 C C . SER A 1 97 ? 14.084 -19.578 -14.406 1.00 80.81 97 SER A C 1
ATOM 800 O O . SER A 1 97 ? 14.595 -20.245 -13.510 1.00 80.81 97 SER A O 1
ATOM 802 N N . GLN A 1 98 ? 13.224 -20.120 -15.271 1.00 78.19 98 GLN A N 1
ATOM 803 C CA . GLN A 1 98 ? 12.877 -21.548 -15.258 1.00 78.19 98 GLN A CA 1
ATOM 804 C C . GLN A 1 98 ? 13.880 -22.415 -16.043 1.00 78.19 98 GLN A C 1
ATOM 806 O O . GLN A 1 98 ? 13.760 -23.644 -16.056 1.00 78.19 98 GLN A O 1
ATOM 811 N N . ILE A 1 99 ? 14.871 -21.794 -16.694 1.00 81.06 99 ILE A N 1
ATOM 812 C CA . ILE A 1 99 ? 15.926 -22.492 -17.431 1.00 81.06 99 ILE A CA 1
ATOM 813 C C . ILE A 1 99 ? 17.034 -22.881 -16.457 1.00 81.06 99 ILE A C 1
ATOM 815 O O . ILE A 1 99 ? 17.614 -22.033 -15.791 1.00 81.06 99 ILE A O 1
ATOM 819 N N . ARG A 1 100 ? 17.335 -24.181 -16.382 1.00 78.06 100 ARG A N 1
ATOM 820 C CA . ARG A 1 100 ? 18.318 -24.719 -15.428 1.00 78.06 100 ARG A CA 1
ATOM 821 C C . ARG A 1 100 ? 19.749 -24.686 -15.954 1.00 78.06 100 ARG A C 1
ATOM 823 O O . ARG A 1 100 ? 20.660 -24.447 -15.173 1.00 78.06 100 ARG A O 1
ATOM 830 N N . GLN A 1 101 ? 19.941 -24.958 -17.244 1.00 84.38 101 GLN A N 1
ATOM 831 C CA . GLN A 1 101 ? 21.246 -24.934 -17.906 1.00 84.38 101 GLN A CA 1
ATOM 832 C C . GLN A 1 101 ? 21.171 -23.982 -19.101 1.00 84.38 101 GLN A C 1
ATOM 834 O O . GLN A 1 101 ? 20.967 -24.430 -20.228 1.00 84.38 101 GLN A O 1
ATOM 839 N N . PRO A 1 102 ? 21.216 -22.661 -18.852 1.00 88.88 102 PRO A N 1
ATOM 840 C CA . PRO A 1 102 ? 21.099 -21.681 -19.915 1.00 88.88 102 PRO A CA 1
ATOM 841 C C . PRO A 1 102 ? 22.290 -21.748 -20.869 1.00 88.88 102 PRO A C 1
ATOM 843 O O . PRO A 1 102 ? 23.440 -21.708 -20.443 1.00 88.88 102 PRO A O 1
ATOM 846 N N . LYS A 1 103 ? 21.995 -21.773 -22.166 1.00 91.38 103 LYS A N 1
ATOM 847 C CA . LYS A 1 103 ? 22.947 -21.592 -23.258 1.00 91.38 103 LYS A CA 1
ATOM 848 C C . LYS A 1 103 ? 22.560 -20.356 -24.054 1.00 91.38 103 LYS A C 1
ATOM 850 O O . LYS A 1 103 ? 21.386 -20.148 -24.346 1.00 91.38 103 LYS A O 1
ATOM 855 N N . LEU A 1 104 ? 23.545 -19.534 -24.405 1.00 93.50 104 LEU A N 1
ATOM 856 C CA . LEU A 1 104 ? 23.326 -18.355 -25.236 1.00 93.50 104 LEU A CA 1
ATOM 857 C C . LEU A 1 104 ? 23.039 -18.756 -26.689 1.00 93.50 104 LEU A C 1
ATOM 859 O O . LEU A 1 104 ? 23.906 -19.325 -27.349 1.00 93.50 104 LEU A O 1
ATOM 863 N N . GLU A 1 105 ? 21.847 -18.421 -27.186 1.00 93.69 105 GLU A N 1
ATOM 864 C CA . GLU A 1 105 ? 21.460 -18.623 -28.591 1.00 93.69 105 GLU A CA 1
ATOM 865 C C . GLU A 1 105 ? 21.664 -17.360 -29.430 1.00 93.69 105 GLU A C 1
ATOM 867 O O . GLU A 1 105 ? 22.142 -17.431 -30.561 1.00 93.69 105 GLU A O 1
ATOM 872 N N . ALA A 1 106 ? 21.301 -16.198 -28.881 1.00 95.25 106 ALA A N 1
ATOM 873 C CA . ALA A 1 106 ? 21.445 -14.911 -29.554 1.00 95.25 106 ALA A CA 1
ATOM 874 C C . ALA A 1 106 ? 21.517 -13.754 -28.552 1.00 95.25 106 ALA A C 1
ATOM 876 O O . ALA A 1 106 ? 20.925 -13.802 -27.468 1.00 95.25 106 ALA A O 1
ATOM 877 N N . ILE A 1 107 ? 22.211 -12.686 -28.943 1.00 96.06 107 ILE A N 1
ATOM 878 C CA . ILE A 1 107 ? 22.282 -11.432 -28.192 1.00 96.06 107 ILE A CA 1
ATOM 879 C C . ILE A 1 107 ? 22.288 -10.244 -29.151 1.00 96.06 107 ILE A C 1
ATOM 881 O O . ILE A 1 107 ? 23.082 -10.183 -30.084 1.00 96.06 107 ILE A O 1
ATOM 885 N N . TRP A 1 108 ? 21.417 -9.277 -28.886 1.00 95.88 108 TRP A N 1
ATOM 886 C CA . TRP A 1 108 ? 21.371 -7.990 -29.568 1.00 95.88 108 TRP A CA 1
ATOM 887 C C . TRP A 1 108 ? 21.677 -6.892 -28.560 1.00 95.88 108 TRP A C 1
ATOM 889 O O . TRP A 1 108 ? 20.949 -6.718 -27.587 1.00 95.88 108 TRP A O 1
ATOM 899 N N . CYS A 1 109 ? 22.785 -6.183 -28.759 1.00 94.94 109 CYS A N 1
ATOM 900 C CA . CYS A 1 109 ? 23.241 -5.125 -27.858 1.00 94.94 109 CYS A CA 1
ATOM 901 C C . CYS A 1 109 ? 23.980 -4.035 -28.657 1.00 94.94 109 CYS A C 1
ATOM 903 O O . CYS A 1 109 ? 25.214 -3.957 -28.610 1.00 94.94 109 CYS A O 1
ATOM 905 N N . PRO A 1 110 ? 23.249 -3.221 -29.440 1.00 92.06 110 PRO A N 1
ATOM 906 C CA . PRO A 1 110 ? 23.837 -2.125 -30.202 1.00 92.06 110 PRO A CA 1
ATOM 907 C C . PRO A 1 110 ? 24.478 -1.082 -29.273 1.00 92.06 110 PRO A C 1
ATOM 909 O O . PRO A 1 110 ? 23.992 -0.845 -28.163 1.00 92.06 110 PRO A O 1
ATOM 912 N N . LEU A 1 111 ? 25.561 -0.447 -29.726 1.00 89.50 111 LEU A N 1
ATOM 913 C CA . LEU A 1 111 ? 26.296 0.588 -28.990 1.00 89.50 111 LEU A CA 1
ATOM 914 C C . LEU A 1 111 ? 26.129 1.949 -29.680 1.00 89.50 111 LEU A C 1
ATOM 916 O O . LEU A 1 111 ? 26.376 2.069 -30.875 1.00 89.50 111 LEU A O 1
ATOM 920 N N . THR A 1 112 ? 25.766 2.979 -28.915 1.00 86.44 112 THR A N 1
ATOM 921 C CA . THR A 1 112 ? 25.700 4.379 -29.371 1.00 86.44 112 THR A CA 1
ATOM 922 C C . THR A 1 112 ? 26.498 5.240 -28.416 1.00 86.44 112 THR A C 1
ATOM 924 O O . THR A 1 112 ? 26.217 5.222 -27.219 1.00 86.44 112 THR A O 1
ATOM 927 N N . LEU A 1 113 ? 27.492 5.983 -28.906 1.00 88.12 113 LEU A N 1
ATOM 928 C CA . LEU A 1 113 ? 28.267 6.879 -28.047 1.00 88.12 113 LEU A CA 1
ATOM 929 C C . LEU A 1 113 ? 27.543 8.221 -27.831 1.00 88.12 113 LEU A C 1
ATOM 931 O O . LEU A 1 113 ? 26.735 8.621 -28.670 1.00 88.12 113 LEU A O 1
ATOM 935 N N . PRO A 1 114 ? 27.853 8.948 -26.738 1.00 85.75 114 PRO A N 1
ATOM 936 C CA . PRO A 1 114 ? 27.240 10.240 -26.450 1.00 85.75 114 PRO A CA 1
ATOM 937 C C . PRO A 1 114 ? 27.360 11.230 -27.616 1.00 85.75 114 PRO A C 1
ATOM 939 O O . PRO A 1 114 ? 28.454 11.463 -28.128 1.00 85.75 114 PRO A O 1
ATOM 942 N N . GLY A 1 115 ? 26.239 11.823 -28.025 1.00 77.31 115 GLY A N 1
ATOM 943 C CA . GLY A 1 115 ? 26.181 12.795 -29.121 1.00 77.31 115 GLY A CA 1
ATOM 944 C C . GLY A 1 115 ? 26.168 12.189 -30.528 1.00 77.31 115 GLY A C 1
ATOM 945 O O . GLY A 1 115 ? 26.058 12.940 -31.495 1.00 77.31 115 GLY A O 1
ATOM 946 N N . GLN A 1 116 ? 26.241 10.862 -30.666 1.00 80.69 116 GLN A N 1
ATOM 947 C CA . GLN A 1 116 ? 25.917 10.176 -31.918 1.00 80.69 116 GLN A CA 1
ATOM 948 C C . GLN A 1 116 ? 24.410 9.911 -31.964 1.00 80.69 116 GLN A C 1
ATOM 950 O O . GLN A 1 116 ? 23.823 9.497 -30.964 1.00 80.69 116 GLN A O 1
ATOM 955 N N . GLN A 1 117 ? 23.765 10.136 -33.106 1.00 64.62 117 GLN A N 1
ATOM 956 C CA . GLN A 1 117 ? 22.411 9.633 -33.335 1.00 64.62 117 GLN A CA 1
ATOM 957 C C . GLN A 1 117 ? 22.504 8.253 -33.978 1.00 64.62 117 GLN A C 1
ATOM 959 O O . GLN A 1 117 ? 23.292 8.044 -34.894 1.00 64.62 117 GLN A O 1
ATOM 964 N N . MET A 1 118 ? 21.696 7.310 -33.496 1.00 63.50 118 MET A N 1
ATOM 965 C CA . MET A 1 118 ? 21.448 6.083 -34.240 1.00 63.50 118 MET A CA 1
ATOM 966 C C . MET A 1 118 ? 20.542 6.423 -35.418 1.00 63.50 118 MET A C 1
ATOM 968 O O . MET A 1 118 ? 19.328 6.534 -35.247 1.00 63.50 118 MET A O 1
ATOM 972 N N . LEU A 1 119 ? 21.124 6.574 -36.602 1.00 64.62 119 LEU A N 1
ATOM 973 C CA . LEU A 1 119 ? 20.404 6.865 -37.839 1.00 64.62 119 LEU A CA 1
ATOM 974 C C . LEU A 1 119 ? 19.751 5.589 -38.392 1.00 64.62 119 LEU A C 1
ATOM 976 O O . LEU A 1 119 ? 19.837 5.295 -39.574 1.00 64.62 119 LEU A O 1
ATOM 980 N N . ARG A 1 120 ? 19.060 4.814 -37.542 1.00 66.25 120 ARG A N 1
ATOM 981 C CA . ARG A 1 120 ? 18.434 3.523 -37.905 1.00 66.25 120 ARG A CA 1
ATOM 982 C C . ARG A 1 120 ? 17.445 3.644 -39.061 1.00 66.25 120 ARG A C 1
ATOM 984 O O . ARG A 1 120 ? 17.175 2.652 -39.725 1.00 66.25 120 ARG A O 1
ATOM 991 N N . ASP A 1 121 ? 16.877 4.830 -39.265 1.00 61.72 121 ASP A N 1
ATOM 992 C CA . ASP A 1 121 ? 15.947 5.107 -40.358 1.00 61.72 121 ASP A CA 1
ATOM 993 C C . ASP A 1 121 ? 16.659 5.444 -41.684 1.00 61.72 121 ASP A C 1
ATOM 995 O O . ASP A 1 121 ? 16.061 5.245 -42.740 1.00 61.72 121 ASP A O 1
ATOM 999 N N . GLU A 1 122 ? 17.932 5.855 -41.638 1.00 63.88 122 GLU A N 1
ATOM 1000 C CA . GLU A 1 122 ? 18.806 6.095 -42.801 1.00 63.88 122 GLU A CA 1
ATOM 1001 C C . GLU A 1 122 ? 19.692 4.863 -43.106 1.00 63.88 122 GLU A C 1
ATOM 1003 O O . GLU A 1 122 ? 19.959 4.562 -44.265 1.00 63.88 122 GLU A O 1
ATOM 1008 N N . GLU A 1 123 ? 20.056 4.082 -42.081 1.00 79.94 123 GLU A N 1
ATOM 1009 C CA . GLU A 1 123 ? 20.899 2.871 -42.122 1.00 79.94 123 GLU A CA 1
ATOM 1010 C C . GLU A 1 123 ? 20.073 1.579 -41.918 1.00 79.94 123 GLU A C 1
ATOM 1012 O O . GLU A 1 123 ? 20.488 0.632 -41.231 1.00 79.94 123 GLU A O 1
ATOM 1017 N N . LYS A 1 124 ? 18.855 1.529 -42.479 1.00 83.06 124 LYS A N 1
ATOM 1018 C CA . LYS A 1 124 ? 17.926 0.395 -42.289 1.00 83.06 124 LYS A CA 1
ATOM 1019 C C . LYS A 1 124 ? 18.518 -0.936 -42.737 1.00 83.06 124 LYS A C 1
ATOM 1021 O O . LYS A 1 124 ? 18.391 -1.931 -42.024 1.00 83.06 124 LYS A O 1
ATOM 1026 N N . GLU A 1 125 ? 19.174 -0.958 -43.893 1.00 86.50 125 GLU A N 1
ATOM 1027 C CA . GLU A 1 125 ? 19.735 -2.185 -44.460 1.00 86.50 125 GLU A CA 1
ATOM 1028 C C . GLU A 1 125 ? 20.874 -2.746 -43.589 1.00 86.50 125 GLU A C 1
ATOM 1030 O O . GLU A 1 125 ? 20.907 -3.946 -43.309 1.00 86.50 125 GLU A O 1
ATOM 1035 N N . GLU A 1 126 ? 21.780 -1.892 -43.106 1.00 87.19 126 GLU A N 1
ATOM 1036 C CA . GLU A 1 126 ? 22.895 -2.298 -42.238 1.00 87.19 126 GLU A CA 1
ATOM 1037 C C . GLU A 1 126 ? 22.403 -2.791 -40.876 1.00 87.19 126 GLU A C 1
ATOM 1039 O O . GLU A 1 126 ? 22.825 -3.848 -40.400 1.00 87.19 126 GLU A O 1
ATOM 1044 N N . THR A 1 127 ? 21.439 -2.084 -40.282 1.00 88.06 127 THR A N 1
ATOM 1045 C CA . THR A 1 127 ? 20.826 -2.497 -39.013 1.00 88.06 127 THR A CA 1
ATOM 1046 C C . THR A 1 127 ? 20.099 -3.837 -39.162 1.00 88.06 127 THR A C 1
ATOM 1048 O O . THR A 1 127 ? 20.227 -4.711 -38.302 1.00 88.06 127 THR A O 1
ATOM 1051 N N . ALA A 1 128 ? 19.368 -4.038 -40.264 1.00 90.50 128 ALA A N 1
ATOM 1052 C CA . ALA A 1 128 ? 18.681 -5.295 -40.551 1.00 90.50 128 ALA A CA 1
ATOM 1053 C C . ALA A 1 128 ? 19.662 -6.460 -40.751 1.00 90.50 128 ALA A C 1
ATOM 1055 O O . ALA A 1 128 ? 19.408 -7.554 -40.243 1.00 90.50 128 ALA A O 1
ATOM 1056 N N . LYS A 1 129 ? 20.792 -6.226 -41.437 1.00 91.75 129 LYS A N 1
ATOM 1057 C CA . LYS A 1 129 ? 21.881 -7.207 -41.596 1.00 91.75 129 LYS A CA 1
ATOM 1058 C C . LYS A 1 129 ? 22.470 -7.606 -40.246 1.00 91.75 129 LYS A C 1
ATOM 1060 O O . LYS A 1 129 ? 22.473 -8.789 -39.916 1.00 91.75 129 LYS A O 1
ATOM 1065 N N . ALA A 1 130 ? 22.872 -6.630 -39.431 1.00 90.81 130 ALA A N 1
ATOM 1066 C CA . ALA A 1 130 ? 23.440 -6.889 -38.110 1.00 90.81 130 ALA A CA 1
ATOM 1067 C C . ALA A 1 130 ? 22.459 -7.654 -37.203 1.00 90.81 130 ALA A C 1
ATOM 1069 O O . ALA A 1 130 ? 22.852 -8.574 -36.484 1.00 90.81 130 ALA A O 1
ATOM 1070 N N . PHE A 1 131 ? 21.167 -7.311 -37.250 1.00 92.75 131 PHE A N 1
ATOM 1071 C CA . PHE A 1 131 ? 20.140 -8.008 -36.477 1.00 92.75 131 PHE A CA 1
ATOM 1072 C C . PHE A 1 131 ? 19.924 -9.447 -36.960 1.00 92.75 131 PHE A C 1
ATOM 1074 O O . PHE A 1 131 ? 19.810 -10.373 -36.153 1.00 92.75 131 PHE A O 1
ATOM 1081 N N . GLN A 1 132 ? 19.887 -9.649 -38.279 1.00 92.94 132 GLN A N 1
ATOM 1082 C CA . GLN A 1 132 ? 19.797 -10.974 -38.881 1.00 92.94 132 GLN A CA 1
ATOM 1083 C C . GLN A 1 132 ? 20.973 -11.864 -38.463 1.00 92.94 132 GLN A C 1
ATOM 1085 O O . GLN A 1 132 ? 20.744 -13.022 -38.108 1.00 92.94 132 GLN A O 1
ATOM 1090 N N . GLU A 1 133 ? 22.199 -11.339 -38.496 1.00 92.00 133 GLU A N 1
ATOM 1091 C CA . GLU A 1 133 ? 23.408 -12.048 -38.068 1.00 92.00 133 GLU A CA 1
ATOM 1092 C C . GLU A 1 133 ? 23.346 -12.399 -36.576 1.00 92.00 133 GLU A C 1
ATOM 1094 O O . GLU A 1 133 ? 23.552 -13.554 -36.208 1.00 92.00 133 GLU A O 1
ATOM 1099 N N . ALA A 1 134 ? 22.958 -11.446 -35.721 1.00 92.75 134 ALA A N 1
ATOM 1100 C CA . ALA A 1 134 ? 22.861 -11.649 -34.274 1.00 92.75 134 ALA A CA 1
ATOM 1101 C C . ALA A 1 134 ? 21.904 -12.788 -33.875 1.00 92.75 134 ALA A C 1
ATOM 1103 O O . ALA A 1 134 ? 22.171 -13.511 -32.915 1.00 92.75 134 ALA A O 1
ATOM 1104 N N . PHE A 1 135 ? 20.803 -12.965 -34.614 1.00 93.38 135 PHE A N 1
ATOM 1105 C CA . PHE A 1 135 ? 19.808 -14.019 -34.375 1.00 93.38 135 PHE A CA 1
ATOM 1106 C C . PHE A 1 135 ? 19.926 -15.221 -35.321 1.00 93.38 135 PHE A C 1
ATOM 1108 O O . PHE A 1 135 ? 19.108 -16.143 -35.243 1.00 93.38 135 PHE A O 1
ATOM 1115 N N . ASN A 1 136 ? 20.931 -15.234 -36.204 1.00 91.56 136 ASN A N 1
ATOM 1116 C CA . ASN A 1 136 ? 21.127 -16.254 -37.234 1.00 91.56 136 ASN A CA 1
ATOM 1117 C C . ASN A 1 136 ? 19.833 -16.551 -38.026 1.00 91.56 136 ASN A C 1
ATOM 1119 O O . ASN A 1 136 ? 19.432 -17.713 -38.192 1.00 91.56 136 ASN A O 1
ATOM 1123 N N . LEU A 1 137 ? 19.136 -15.495 -38.469 1.00 91.69 137 LEU A N 1
ATOM 1124 C CA . LEU A 1 137 ? 17.874 -15.630 -39.200 1.00 91.69 137 LEU A CA 1
ATOM 1125 C C . LEU A 1 137 ? 18.134 -16.072 -40.654 1.00 91.69 137 LEU A C 1
ATOM 1127 O O . LEU A 1 137 ? 18.976 -15.482 -41.334 1.00 91.69 137 LEU A O 1
ATOM 1131 N N . PRO A 1 138 ? 17.405 -17.071 -41.182 1.00 88.06 138 PRO A N 1
ATOM 1132 C CA . PRO A 1 138 ? 17.545 -17.502 -42.570 1.00 88.06 138 PRO A CA 1
ATOM 1133 C C . PRO A 1 138 ? 16.927 -16.498 -43.557 1.00 88.06 138 PRO A C 1
ATOM 1135 O O . PRO A 1 138 ? 15.865 -15.923 -43.297 1.00 88.06 138 PRO A O 1
ATOM 1138 N N . GLY A 1 139 ? 17.538 -16.366 -44.738 1.00 86.50 139 GLY A N 1
ATOM 1139 C CA . GLY A 1 139 ? 17.034 -15.561 -45.860 1.00 86.50 139 GLY A CA 1
ATOM 1140 C C . GLY A 1 139 ? 17.834 -14.280 -46.112 1.00 86.50 139 GLY A C 1
ATOM 1141 O O . GLY A 1 139 ? 18.991 -14.183 -45.719 1.00 86.50 139 GLY A O 1
ATOM 1142 N N . LYS A 1 140 ? 17.228 -13.309 -46.807 1.00 87.00 140 LYS A N 1
ATOM 1143 C CA . LYS A 1 140 ? 17.794 -11.961 -46.990 1.00 87.00 140 LYS A CA 1
ATOM 1144 C C . LYS A 1 140 ? 17.433 -11.046 -45.804 1.00 87.00 140 LYS A C 1
ATOM 1146 O O . LYS A 1 140 ? 16.392 -11.305 -45.185 1.00 87.00 140 LYS A O 1
ATOM 1151 N N . PRO A 1 141 ? 18.225 -9.987 -45.542 1.00 87.94 141 PRO A N 1
ATOM 1152 C CA . PRO A 1 141 ? 17.902 -8.979 -44.536 1.00 87.94 141 PRO A CA 1
ATOM 1153 C C . PRO A 1 141 ? 16.517 -8.386 -44.781 1.00 87.94 141 PRO A C 1
ATOM 1155 O O . PRO A 1 141 ? 16.171 -8.058 -45.915 1.00 87.94 141 PRO A O 1
ATOM 1158 N N . ASP A 1 142 ? 15.717 -8.288 -43.723 1.00 90.31 142 ASP A N 1
ATOM 1159 C CA . ASP A 1 142 ? 14.365 -7.737 -43.775 1.00 90.31 142 ASP A CA 1
ATOM 1160 C C . ASP A 1 142 ? 14.357 -6.370 -43.092 1.00 90.31 142 ASP A C 1
ATOM 1162 O O . ASP A 1 142 ? 14.328 -6.272 -41.864 1.00 90.31 142 ASP A O 1
ATOM 1166 N N . GLU A 1 143 ? 14.391 -5.307 -43.895 1.00 91.06 143 GLU A N 1
ATOM 1167 C CA . GLU A 1 143 ? 14.378 -3.921 -43.413 1.00 91.06 143 GLU A CA 1
ATOM 1168 C C . GLU A 1 143 ? 13.137 -3.595 -42.578 1.00 91.06 143 GLU A C 1
ATOM 1170 O O . GLU A 1 143 ? 13.170 -2.690 -41.739 1.00 91.06 143 GLU A O 1
ATOM 1175 N N . ASN A 1 144 ? 12.050 -4.367 -42.723 1.00 91.06 144 ASN A N 1
ATOM 1176 C CA . ASN A 1 144 ? 10.868 -4.168 -41.896 1.00 91.06 144 ASN A CA 1
ATOM 1177 C C . ASN A 1 144 ? 11.152 -4.420 -40.416 1.00 91.06 144 ASN A C 1
ATOM 1179 O O . ASN A 1 144 ? 10.468 -3.836 -39.581 1.00 91.06 144 ASN A O 1
ATOM 1183 N N . LEU A 1 145 ? 12.177 -5.211 -40.075 1.00 91.38 145 LEU A N 1
ATOM 1184 C CA . LEU A 1 145 ? 12.580 -5.462 -38.689 1.00 91.38 145 LEU A CA 1
ATOM 1185 C C . LEU A 1 145 ? 13.114 -4.208 -37.975 1.00 91.38 145 LEU A C 1
ATOM 1187 O O . LEU A 1 145 ? 13.221 -4.217 -36.748 1.00 91.38 145 LEU A O 1
ATOM 1191 N N . VAL A 1 146 ? 13.408 -3.135 -38.719 1.00 90.69 146 VAL A N 1
ATOM 1192 C CA . VAL A 1 146 ? 13.911 -1.844 -38.213 1.00 90.69 146 VAL A CA 1
ATOM 1193 C C . VAL A 1 146 ? 12.789 -0.805 -38.060 1.00 90.69 146 VAL A C 1
ATOM 1195 O O . VAL A 1 146 ? 12.992 0.272 -37.493 1.00 90.69 146 VAL A O 1
ATOM 1198 N N . ASN A 1 147 ? 11.569 -1.114 -38.512 1.00 90.06 147 ASN A N 1
ATOM 1199 C CA . ASN A 1 147 ? 10.424 -0.221 -38.342 1.00 90.06 147 ASN A CA 1
ATOM 1200 C C . ASN A 1 147 ? 10.050 -0.060 -36.858 1.00 90.06 147 ASN A C 1
ATOM 1202 O O . ASN A 1 147 ? 10.410 -0.857 -35.989 1.00 90.06 147 ASN A O 1
ATOM 1206 N N . ARG A 1 148 ? 9.306 1.000 -36.533 1.00 85.31 148 ARG A N 1
ATOM 1207 C CA . ARG A 1 148 ? 8.811 1.216 -35.169 1.00 85.31 148 ARG A CA 1
ATOM 1208 C C . ARG A 1 148 ? 8.051 -0.017 -34.659 1.00 85.31 148 ARG A C 1
ATOM 1210 O O . ARG A 1 148 ? 7.215 -0.572 -35.364 1.00 85.31 148 ARG A O 1
ATOM 1217 N N . GLY A 1 149 ? 8.343 -0.425 -33.423 1.00 87.69 149 GLY A N 1
ATOM 1218 C CA . GLY A 1 149 ? 7.729 -1.601 -32.794 1.00 87.69 149 GLY A CA 1
ATOM 1219 C C . GLY A 1 149 ? 8.375 -2.939 -33.146 1.00 87.69 149 GLY A C 1
ATOM 1220 O O . GLY A 1 149 ? 7.972 -3.955 -32.580 1.00 87.69 149 GLY A O 1
ATOM 1221 N N . GLN A 1 150 ? 9.376 -2.944 -34.028 1.00 94.69 150 GLN A N 1
ATOM 1222 C CA . GLN A 1 150 ? 10.053 -4.146 -34.507 1.00 94.69 150 GLN A CA 1
ATOM 1223 C C . GLN A 1 150 ? 11.382 -4.379 -33.775 1.00 94.69 150 GLN A C 1
ATOM 1225 O O . GLN A 1 150 ? 12.011 -3.422 -33.312 1.00 94.69 150 GLN A O 1
ATOM 1230 N N . PRO A 1 151 ? 11.804 -5.645 -33.613 1.00 95.19 151 PRO A N 1
ATOM 1231 C CA . PRO A 1 151 ? 12.787 -6.017 -32.602 1.00 95.19 151 PRO A CA 1
ATOM 1232 C C . PRO A 1 151 ? 14.202 -5.483 -32.854 1.00 95.19 151 PRO A C 1
ATOM 1234 O O . PRO A 1 151 ? 14.951 -5.336 -31.893 1.00 95.19 151 PRO A O 1
ATOM 1237 N N . ALA A 1 152 ? 14.567 -5.110 -34.088 1.00 93.38 152 ALA A N 1
ATOM 1238 C CA . ALA A 1 152 ? 15.881 -4.513 -34.344 1.00 93.38 152 ALA A CA 1
ATOM 1239 C C . ALA A 1 152 ? 16.025 -3.099 -33.754 1.00 93.38 152 ALA A C 1
ATOM 1241 O O . ALA A 1 152 ? 17.141 -2.597 -33.624 1.00 93.38 152 ALA A O 1
ATOM 1242 N N . ARG A 1 153 ? 14.918 -2.457 -33.343 1.00 91.69 153 ARG A N 1
ATOM 1243 C CA . ARG A 1 153 ? 14.959 -1.187 -32.603 1.00 91.69 153 ARG A CA 1
ATOM 1244 C C . ARG A 1 153 ? 15.127 -1.351 -31.090 1.00 91.69 153 ARG A C 1
ATOM 1246 O O . ARG A 1 153 ? 15.220 -0.331 -30.409 1.00 91.69 153 ARG A O 1
ATOM 1253 N N . ALA A 1 154 ? 15.164 -2.572 -30.565 1.00 93.94 154 ALA A N 1
ATOM 1254 C CA . ALA A 1 154 ? 15.367 -2.777 -29.139 1.00 93.94 154 ALA A CA 1
ATOM 1255 C C . ALA A 1 154 ? 16.753 -2.301 -28.694 1.00 93.94 154 ALA A C 1
ATOM 1257 O O . ALA A 1 154 ? 17.741 -2.462 -29.422 1.00 93.94 154 ALA A O 1
ATOM 1258 N N . ASP A 1 155 ? 16.832 -1.771 -27.477 1.00 94.19 155 ASP A N 1
ATOM 1259 C CA . ASP A 1 155 ? 18.111 -1.403 -26.884 1.00 94.19 155 ASP A CA 1
ATOM 1260 C C . ASP A 1 155 ? 18.923 -2.653 -26.527 1.00 94.19 155 ASP A C 1
ATOM 1262 O O . ASP A 1 155 ? 20.137 -2.681 -26.737 1.00 94.19 155 ASP A O 1
ATOM 1266 N N . PHE A 1 156 ? 18.274 -3.692 -25.999 1.00 96.94 156 PHE A N 1
ATOM 1267 C CA . PHE A 1 156 ? 18.920 -4.958 -25.670 1.00 96.94 156 PHE A CA 1
ATOM 1268 C C . PHE A 1 156 ? 17.950 -6.140 -25.763 1.00 96.94 156 PHE A C 1
ATOM 1270 O O . PHE A 1 156 ? 16.847 -6.089 -25.217 1.00 96.94 156 PHE A O 1
ATOM 1277 N N . ILE A 1 157 ? 18.396 -7.241 -26.374 1.00 98.00 157 ILE A N 1
ATOM 1278 C CA . ILE A 1 157 ? 17.690 -8.526 -26.354 1.00 98.00 157 ILE A CA 1
ATOM 1279 C C . ILE A 1 157 ? 18.665 -9.667 -26.056 1.00 98.00 157 ILE A C 1
ATOM 1281 O O . ILE A 1 157 ? 19.757 -9.729 -26.617 1.00 98.00 157 ILE A O 1
ATOM 1285 N N . LEU A 1 158 ? 18.234 -10.605 -25.217 1.00 97.25 158 LEU A N 1
ATOM 1286 C CA . LEU A 1 158 ? 18.920 -11.856 -24.919 1.00 97.25 158 LEU A CA 1
ATOM 1287 C C . LEU A 1 158 ? 17.991 -13.038 -25.188 1.00 97.25 158 LEU A C 1
ATOM 1289 O O . LEU A 1 158 ? 16.858 -13.045 -24.711 1.00 97.25 158 LEU A O 1
ATOM 1293 N N . TRP A 1 159 ? 18.490 -14.057 -25.883 1.00 96.25 159 TRP A N 1
ATOM 1294 C CA . TRP A 1 159 ? 17.814 -15.342 -26.025 1.00 96.25 159 TRP A CA 1
ATOM 1295 C C . TRP A 1 159 ? 18.698 -16.463 -25.483 1.00 96.25 159 TRP A C 1
ATOM 1297 O O . TRP A 1 159 ? 19.817 -16.678 -25.956 1.00 96.25 159 TRP A O 1
ATOM 1307 N N . LEU A 1 160 ? 18.173 -17.171 -24.483 1.00 94.19 160 LEU A N 1
ATOM 1308 C CA . LEU A 1 160 ? 18.774 -18.363 -23.903 1.00 94.19 160 LEU A CA 1
ATOM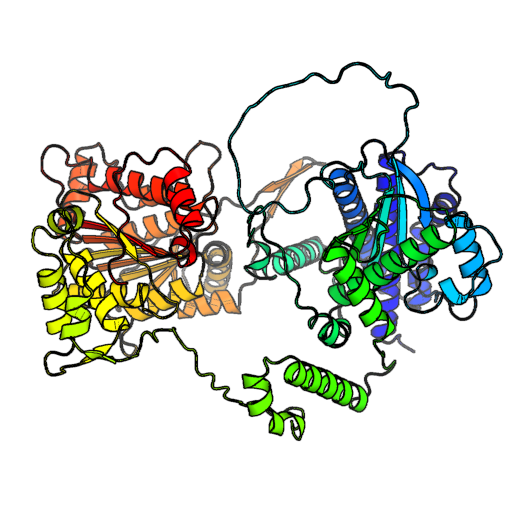 1309 C C . LEU A 1 160 ? 17.916 -19.595 -24.203 1.00 94.19 160 LEU A C 1
ATOM 1311 O O . LEU A 1 160 ? 16.689 -19.538 -24.092 1.00 94.19 160 LEU A O 1
ATOM 1315 N N . SER A 1 161 ? 18.560 -20.710 -24.519 1.00 91.25 161 SER A N 1
ATOM 1316 C CA . SER A 1 161 ? 17.947 -22.038 -24.569 1.00 91.25 161 SER A CA 1
ATOM 1317 C C . SER A 1 161 ? 18.385 -22.869 -23.362 1.00 91.25 161 SER A C 1
ATOM 1319 O O . SER A 1 161 ? 19.309 -22.504 -22.635 1.00 91.25 161 SER A O 1
ATOM 1321 N N . ASN A 1 162 ? 17.703 -23.980 -23.107 1.00 85.81 162 ASN A N 1
ATOM 1322 C CA . ASN A 1 162 ? 18.133 -24.971 -22.126 1.00 85.81 162 ASN A CA 1
ATOM 1323 C C . ASN A 1 162 ? 19.024 -26.015 -22.816 1.00 85.81 162 ASN A C 1
ATOM 1325 O O . ASN A 1 162 ? 18.598 -26.609 -23.807 1.00 85.81 162 ASN A O 1
ATOM 1329 N N . GLU A 1 163 ? 20.220 -26.291 -22.294 1.00 74.00 163 GLU A N 1
ATOM 1330 C CA . GLU A 1 163 ? 21.046 -27.375 -22.829 1.00 74.00 163 GLU A CA 1
ATOM 1331 C C . GLU A 1 163 ? 20.325 -28.725 -22.688 1.00 74.00 163 GLU A C 1
ATOM 1333 O O . GLU A 1 163 ? 19.932 -29.162 -21.600 1.00 74.00 163 GLU A O 1
ATOM 1338 N N . PHE A 1 164 ? 20.148 -29.421 -23.811 1.00 57.06 164 PHE A N 1
ATOM 1339 C CA . PHE A 1 164 ? 19.753 -30.823 -23.800 1.00 57.06 164 PHE A CA 1
ATOM 1340 C C . PHE A 1 164 ? 20.989 -31.675 -23.495 1.00 57.06 164 PHE A C 1
ATOM 1342 O O . PHE A 1 164 ? 21.814 -31.912 -24.370 1.00 57.06 164 PHE A O 1
ATOM 1349 N N . SER A 1 165 ? 21.109 -32.177 -22.263 1.00 37.47 165 SER A N 1
ATOM 1350 C CA . SER A 1 165 ? 22.004 -33.307 -21.981 1.00 37.47 165 SER A CA 1
ATOM 1351 C C . SER A 1 165 ? 21.459 -34.573 -22.665 1.00 37.47 165 SER A C 1
ATOM 1353 O O . SER A 1 165 ? 20.358 -34.998 -22.306 1.00 37.47 165 SER A O 1
ATOM 1355 N N . PRO A 1 166 ? 22.199 -35.237 -23.578 1.00 32.56 166 PRO A N 1
ATOM 1356 C CA . PRO A 1 166 ? 21.746 -36.466 -24.242 1.00 32.56 166 PRO A CA 1
ATOM 1357 C C . PRO A 1 166 ? 21.722 -37.710 -23.335 1.00 32.56 166 PRO A C 1
ATOM 1359 O O . PRO A 1 166 ? 21.449 -38.812 -23.803 1.00 32.56 166 PRO A O 1
ATOM 1362 N N . HIS A 1 167 ? 22.017 -37.579 -22.039 1.00 32.88 167 HIS A N 1
ATOM 1363 C CA . HIS A 1 167 ? 22.125 -38.707 -21.115 1.00 32.88 167 HIS A CA 1
ATOM 1364 C C . HIS A 1 167 ? 21.289 -38.495 -19.854 1.00 32.88 167 HIS A C 1
ATOM 1366 O O . HIS A 1 167 ? 21.790 -38.136 -18.792 1.00 32.88 167 HIS A O 1
ATOM 1372 N N . ARG A 1 168 ? 19.996 -38.797 -19.957 1.00 30.64 168 ARG A N 1
ATOM 1373 C CA . ARG A 1 168 ? 19.279 -39.457 -18.863 1.00 30.64 168 ARG A CA 1
ATOM 1374 C C . ARG A 1 168 ? 18.498 -40.610 -19.458 1.00 30.64 168 ARG A C 1
ATOM 1376 O O . ARG A 1 168 ? 17.490 -40.401 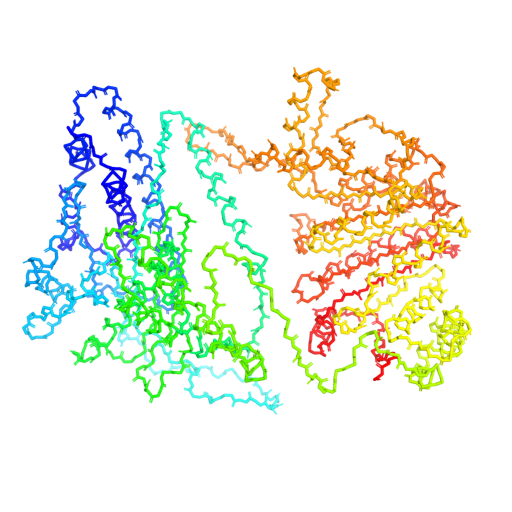-20.125 1.00 30.64 168 ARG A O 1
ATOM 1383 N N . ASN A 1 169 ? 19.028 -41.808 -19.234 1.00 29.47 169 ASN A N 1
ATOM 1384 C CA . ASN A 1 169 ? 18.344 -43.058 -19.501 1.00 29.47 169 ASN A CA 1
ATOM 1385 C C . ASN A 1 169 ? 16.913 -42.983 -18.962 1.00 29.47 169 ASN A C 1
ATOM 1387 O O . ASN A 1 169 ? 16.678 -42.685 -17.791 1.00 29.47 169 ASN A O 1
ATOM 1391 N N . THR A 1 170 ? 15.970 -43.277 -19.846 1.00 33.88 170 THR A N 1
ATOM 1392 C CA . THR A 1 170 ? 14.689 -43.894 -19.525 1.00 33.88 170 THR A CA 1
ATOM 1393 C C . THR A 1 170 ? 14.919 -45.049 -18.555 1.00 33.88 170 THR A C 1
ATOM 1395 O O . THR A 1 170 ? 15.378 -46.098 -18.994 1.00 33.88 170 THR A O 1
ATOM 1398 N N . GLN A 1 171 ? 14.672 -44.827 -17.262 1.00 32.62 171 GLN A N 1
ATOM 1399 C CA . GLN A 1 171 ? 14.265 -45.796 -16.230 1.00 32.62 171 GLN A CA 1
ATOM 1400 C C . GLN A 1 171 ? 14.555 -45.194 -14.850 1.00 32.62 171 GLN A C 1
ATOM 1402 O O . GLN A 1 171 ? 15.666 -45.309 -14.349 1.00 32.62 171 GLN A O 1
ATOM 1407 N N . GLN A 1 172 ? 13.558 -44.516 -14.277 1.00 28.88 172 GLN A N 1
ATOM 1408 C CA . GLN A 1 172 ? 13.239 -44.443 -12.840 1.00 28.88 172 GLN A CA 1
ATOM 1409 C C . GLN A 1 172 ? 12.177 -43.351 -12.660 1.00 28.88 172 GLN A C 1
ATOM 1411 O O . GLN A 1 172 ? 12.441 -42.238 -12.211 1.00 28.88 172 GLN A O 1
ATOM 1416 N N . GLU A 1 173 ? 10.953 -43.668 -13.080 1.00 28.91 173 GLU A N 1
ATOM 1417 C CA . GLU A 1 173 ? 9.769 -43.029 -12.513 1.00 28.91 173 GLU A CA 1
ATOM 1418 C C . GLU A 1 173 ? 9.507 -43.712 -11.168 1.00 28.91 173 GLU A C 1
ATOM 1420 O O . GLU A 1 173 ? 8.889 -44.774 -11.103 1.00 28.91 173 GLU A O 1
ATOM 1425 N N . GLU A 1 174 ? 10.037 -43.139 -10.086 1.00 26.09 174 GLU A N 1
ATOM 1426 C CA . GLU A 1 174 ? 9.588 -43.500 -8.745 1.00 26.09 174 GLU A CA 1
ATOM 1427 C C . GLU A 1 174 ? 8.201 -42.901 -8.508 1.00 26.09 174 GLU A C 1
ATOM 1429 O O . GLU A 1 174 ? 7.999 -41.696 -8.342 1.00 26.09 174 GLU A O 1
ATOM 1434 N N . VAL A 1 175 ? 7.235 -43.810 -8.527 1.00 29.31 175 VAL A N 1
ATOM 1435 C CA . VAL A 1 175 ? 5.870 -43.646 -8.057 1.00 29.31 175 VAL A CA 1
ATOM 1436 C C . VAL A 1 175 ? 5.907 -43.329 -6.560 1.00 29.31 175 VAL A C 1
ATOM 1438 O O . VAL A 1 175 ? 6.141 -44.216 -5.745 1.00 29.31 175 VAL A O 1
ATOM 1441 N N . ILE A 1 176 ? 5.616 -42.084 -6.180 1.00 26.61 176 ILE A N 1
ATOM 1442 C CA . ILE A 1 176 ? 5.141 -41.783 -4.824 1.00 26.61 176 ILE A CA 1
ATOM 1443 C C . ILE A 1 176 ? 3.646 -41.497 -4.918 1.00 26.61 176 ILE A C 1
ATOM 1445 O O . ILE A 1 176 ? 3.197 -40.442 -5.365 1.00 26.61 176 ILE A O 1
ATOM 1449 N N . LEU A 1 177 ? 2.896 -42.525 -4.526 1.00 27.44 177 LEU A N 1
ATOM 1450 C CA . LEU A 1 177 ? 1.458 -42.544 -4.319 1.00 27.44 177 LEU A CA 1
ATOM 1451 C C . LEU A 1 177 ? 1.089 -41.564 -3.192 1.00 27.44 177 LEU A C 1
ATOM 1453 O O . LEU A 1 177 ? 1.516 -41.755 -2.058 1.00 27.44 177 LEU A O 1
ATOM 1457 N N . PHE A 1 178 ? 0.207 -40.606 -3.467 1.00 27.09 178 PHE A N 1
ATOM 1458 C CA . PHE A 1 178 ? -0.761 -40.134 -2.476 1.00 27.09 178 PHE A CA 1
ATOM 1459 C C . PHE A 1 178 ? -2.141 -40.109 -3.132 1.00 27.09 178 PHE A C 1
ATOM 1461 O O . PHE A 1 178 ? -2.369 -39.437 -4.136 1.00 27.09 178 PHE A O 1
ATOM 1468 N N . LYS A 1 179 ? -3.012 -40.960 -2.588 1.00 27.33 179 LYS A N 1
ATOM 1469 C CA . LYS A 1 179 ? -4.394 -41.208 -2.995 1.00 27.33 179 LYS A CA 1
ATOM 1470 C C . LYS A 1 179 ? -5.342 -40.160 -2.401 1.00 27.33 179 LYS A C 1
ATOM 1472 O O . LYS A 1 179 ? -5.227 -39.868 -1.219 1.00 27.33 179 LYS A O 1
ATOM 1477 N N . ASP A 1 180 ? -6.276 -39.724 -3.255 1.00 27.31 180 ASP A N 1
ATOM 1478 C CA . ASP A 1 180 ? -7.700 -39.387 -3.034 1.00 27.31 180 ASP A CA 1
ATOM 1479 C C . ASP A 1 180 ? -8.055 -38.330 -1.951 1.00 27.31 180 ASP A C 1
ATOM 1481 O O . ASP A 1 180 ? -7.735 -38.491 -0.785 1.00 27.31 180 ASP A O 1
ATOM 1485 N N . PHE A 1 181 ? -8.747 -37.213 -2.240 1.00 28.17 181 PHE A N 1
ATOM 1486 C CA . PHE A 1 181 ? -10.113 -37.145 -2.784 1.00 28.17 181 PHE A CA 1
ATOM 1487 C C . PHE A 1 181 ? -10.441 -35.794 -3.488 1.00 28.17 181 PHE A C 1
ATOM 1489 O O . PHE A 1 181 ? -10.206 -34.719 -2.952 1.00 28.17 181 PHE A O 1
ATOM 1496 N N . LYS A 1 182 ? -11.003 -35.925 -4.703 1.00 26.95 182 LYS A N 1
ATOM 1497 C CA . LYS A 1 182 ? -12.034 -35.148 -5.450 1.00 26.95 182 LYS A CA 1
ATOM 1498 C C . LYS A 1 182 ? -12.665 -33.878 -4.828 1.00 26.95 182 LYS A C 1
ATOM 1500 O O . LYS A 1 182 ? -12.925 -33.858 -3.641 1.00 26.95 182 LYS A O 1
ATOM 1505 N N . SER A 1 183 ? -13.195 -32.889 -5.564 1.00 26.91 183 SER A N 1
ATOM 1506 C CA . SER A 1 183 ? -13.145 -32.429 -6.969 1.00 26.91 183 SER A CA 1
ATOM 1507 C C . SER A 1 183 ? -14.260 -31.378 -7.154 1.00 26.91 183 SER A C 1
ATOM 1509 O O . SER A 1 183 ? -15.422 -31.738 -6.994 1.00 26.91 183 SER A O 1
ATOM 1511 N N . ALA A 1 184 ? -13.946 -30.155 -7.584 1.00 25.59 184 ALA A N 1
ATOM 1512 C CA . ALA A 1 184 ? -14.803 -29.312 -8.432 1.00 25.59 184 ALA A CA 1
ATOM 1513 C C . ALA A 1 184 ? -13.961 -28.120 -8.925 1.00 25.59 184 ALA A C 1
ATOM 1515 O O . ALA A 1 184 ? -13.197 -27.569 -8.146 1.00 25.59 184 ALA A O 1
ATOM 1516 N N . PHE A 1 185 ? -14.081 -27.759 -10.206 1.00 28.05 185 PHE A N 1
ATOM 1517 C CA . PHE A 1 185 ? -13.323 -26.711 -10.923 1.00 28.05 185 PHE A CA 1
ATOM 1518 C C . PHE A 1 185 ? -11.880 -27.057 -11.332 1.00 28.05 185 PHE A C 1
ATOM 1520 O O . PHE A 1 185 ? -10.910 -26.406 -10.961 1.00 28.05 185 PHE A O 1
ATOM 1527 N N . SER A 1 186 ? -11.722 -28.074 -12.185 1.00 26.64 186 SER A N 1
ATOM 1528 C CA . SER A 1 186 ? -10.469 -28.292 -12.917 1.00 26.64 186 SER A CA 1
ATOM 1529 C C . SER A 1 186 ? -10.479 -27.584 -14.275 1.00 26.64 186 SER A C 1
ATOM 1531 O O . SER A 1 186 ? -11.184 -28.013 -15.188 1.00 26.64 186 SER A O 1
ATOM 1533 N N . GLN A 1 187 ? -9.620 -26.569 -14.420 1.00 31.44 187 GLN A N 1
ATOM 1534 C CA . GLN A 1 187 ? -8.997 -26.202 -15.699 1.00 31.44 187 GLN A CA 1
ATOM 1535 C C . GLN A 1 187 ? -8.346 -27.448 -16.361 1.00 31.44 187 GLN A C 1
ATOM 1537 O O . GLN A 1 187 ? -8.006 -28.402 -15.649 1.00 31.44 187 GLN A O 1
ATOM 1542 N N . PRO A 1 188 ? -8.161 -27.480 -17.700 1.00 30.00 188 PRO A N 1
ATOM 1543 C CA . PRO A 1 188 ? -7.673 -28.664 -18.409 1.00 30.00 188 PRO A CA 1
ATOM 1544 C C . PRO A 1 188 ? -6.342 -29.178 -17.833 1.00 30.00 188 PRO A C 1
ATOM 1546 O O . PRO A 1 188 ? -5.349 -28.453 -17.770 1.00 30.00 188 PRO A O 1
ATOM 1549 N N . LYS A 1 189 ? -6.323 -30.448 -17.410 1.00 32.44 189 LYS A N 1
ATOM 1550 C CA . LYS A 1 189 ? -5.226 -31.095 -16.666 1.00 32.44 189 LYS A CA 1
ATOM 1551 C C . LYS A 1 189 ? -3.932 -31.350 -17.469 1.00 32.44 189 LYS A C 1
ATOM 1553 O O . LYS A 1 189 ? -2.941 -31.734 -16.857 1.00 32.44 189 LYS A O 1
ATOM 1558 N N . ASP A 1 190 ? -3.880 -31.057 -18.769 1.00 34.34 190 ASP A N 1
ATOM 1559 C CA . ASP A 1 190 ? -2.753 -31.441 -19.647 1.00 34.34 190 ASP A CA 1
ATOM 1560 C C . ASP A 1 190 ? -1.635 -30.390 -19.825 1.00 34.34 190 ASP A C 1
ATOM 1562 O O . ASP A 1 190 ? -0.668 -30.621 -20.550 1.00 34.34 190 ASP A O 1
ATOM 1566 N N . LEU A 1 191 ? -1.706 -29.231 -19.158 1.00 41.66 191 LEU A N 1
ATOM 1567 C CA . LEU A 1 191 ? -0.683 -28.168 -19.268 1.00 41.66 191 LEU A CA 1
ATOM 1568 C C . LEU A 1 191 ? 0.331 -28.134 -18.109 1.00 41.66 191 LEU A C 1
ATOM 1570 O O . LEU A 1 191 ? 1.318 -27.394 -18.169 1.00 41.66 191 LEU A O 1
ATOM 1574 N N . LYS A 1 192 ? 0.146 -28.938 -17.054 1.00 37.94 192 LYS A N 1
ATOM 1575 C CA . LYS A 1 192 ? 1.079 -28.972 -15.917 1.00 37.94 192 LYS A CA 1
ATOM 1576 C C . LYS A 1 192 ? 2.301 -29.841 -16.249 1.00 37.94 192 LYS A C 1
ATOM 1578 O O . LYS A 1 192 ? 2.247 -31.059 -16.146 1.00 37.94 192 LYS A O 1
ATOM 1583 N N . ARG A 1 193 ? 3.420 -29.153 -16.539 1.00 42.34 193 ARG A N 1
ATOM 1584 C CA . ARG A 1 193 ? 4.813 -29.630 -16.749 1.00 42.34 193 ARG A CA 1
ATOM 1585 C C . ARG A 1 193 ? 5.269 -29.852 -18.198 1.00 42.34 193 ARG A C 1
ATOM 1587 O O . ARG A 1 193 ? 6.010 -30.789 -18.476 1.00 42.34 193 ARG A O 1
ATOM 1594 N N . LYS A 1 194 ? 4.971 -28.930 -19.115 1.00 50.88 194 LYS A N 1
ATOM 1595 C CA . LYS A 1 194 ? 5.873 -28.749 -20.269 1.00 50.88 194 LYS A CA 1
ATOM 1596 C C . LYS A 1 194 ? 7.120 -27.984 -19.813 1.00 50.88 194 LYS A C 1
ATOM 1598 O O . LYS A 1 194 ? 7.014 -26.940 -19.175 1.00 50.88 194 LYS A O 1
ATOM 1603 N N . LYS A 1 195 ? 8.297 -28.552 -20.083 1.00 60.06 195 LYS A N 1
ATOM 1604 C CA . LYS A 1 195 ? 9.605 -27.972 -19.752 1.00 60.06 195 LYS A CA 1
ATOM 1605 C C . LYS A 1 195 ? 9.761 -26.666 -20.541 1.00 60.06 195 LYS A C 1
ATOM 1607 O O . LYS A 1 195 ? 9.542 -26.658 -21.748 1.00 60.06 195 LYS A O 1
ATOM 1612 N N . VAL A 1 196 ? 10.103 -25.567 -19.870 1.00 64.94 196 VAL A N 1
ATOM 1613 C CA . VAL A 1 196 ? 10.446 -24.318 -20.562 1.00 64.94 196 VAL A CA 1
ATOM 1614 C C . VAL A 1 196 ? 11.798 -24.508 -21.235 1.00 64.94 196 VAL A C 1
ATOM 1616 O O . VAL A 1 196 ? 12.791 -24.823 -20.575 1.00 64.94 196 VAL A O 1
ATOM 1619 N N . GLU A 1 197 ? 11.815 -24.359 -22.555 1.00 80.12 197 GLU A N 1
ATOM 1620 C CA . GLU A 1 197 ? 12.993 -24.625 -23.386 1.00 80.12 197 GLU A CA 1
ATOM 1621 C C . GLU A 1 197 ? 13.745 -23.345 -23.739 1.00 80.12 197 GLU A C 1
ATOM 1623 O O . GLU A 1 197 ? 14.957 -23.390 -23.926 1.00 80.12 197 GLU A O 1
ATOM 1628 N N . ASN A 1 198 ? 13.042 -22.209 -23.780 1.00 91.25 198 ASN A N 1
ATOM 1629 C CA . ASN A 1 198 ? 13.571 -20.934 -24.252 1.00 91.25 198 ASN A CA 1
ATOM 1630 C C . ASN A 1 198 ? 13.209 -19.779 -23.313 1.00 91.25 198 ASN A C 1
ATOM 1632 O O . ASN A 1 198 ? 12.110 -19.745 -22.754 1.00 91.25 198 ASN A O 1
ATOM 1636 N N . LEU A 1 199 ? 14.134 -18.830 -23.166 1.00 94.06 199 LEU A N 1
ATOM 1637 C CA . LEU A 1 199 ? 13.991 -17.594 -22.406 1.00 94.06 199 LEU A CA 1
ATOM 1638 C C . LEU A 1 199 ? 14.403 -16.424 -23.290 1.00 94.06 199 LEU A C 1
ATOM 1640 O O . LEU A 1 199 ? 15.555 -16.348 -23.710 1.00 94.06 199 LEU A O 1
ATOM 1644 N N . ILE A 1 200 ? 13.481 -15.498 -23.524 1.00 96.38 200 ILE A N 1
ATOM 1645 C CA . ILE A 1 200 ? 13.747 -14.244 -24.228 1.00 96.38 200 ILE A CA 1
ATOM 1646 C C . ILE A 1 200 ? 13.604 -13.090 -23.242 1.00 96.38 200 ILE A C 1
ATOM 1648 O O . ILE A 1 200 ? 12.587 -12.967 -22.562 1.00 96.38 200 ILE A O 1
ATOM 1652 N N . ILE A 1 201 ? 14.616 -12.233 -23.161 1.00 97.12 201 ILE A N 1
ATOM 1653 C CA . ILE A 1 201 ? 14.609 -11.041 -22.313 1.00 97.12 201 ILE A CA 1
ATOM 1654 C C . ILE A 1 201 ? 14.848 -9.822 -23.196 1.00 97.12 201 ILE A C 1
ATOM 1656 O O . ILE A 1 201 ? 15.858 -9.765 -23.891 1.00 97.12 201 ILE A O 1
ATOM 1660 N N . CYS A 1 202 ? 13.950 -8.844 -23.143 1.00 97.88 202 CYS A N 1
ATOM 1661 C CA . CYS A 1 202 ? 14.111 -7.550 -23.801 1.00 97.88 202 CYS A CA 1
ATOM 1662 C C . CYS A 1 202 ? 14.217 -6.459 -22.737 1.00 97.88 202 CYS A C 1
ATOM 1664 O O . CYS A 1 202 ? 13.328 -6.345 -21.891 1.00 97.88 202 CYS A O 1
ATOM 1666 N N . LEU A 1 203 ? 15.284 -5.659 -22.784 1.00 96.81 203 LEU A N 1
ATOM 1667 C CA . LEU A 1 203 ? 15.472 -4.509 -21.904 1.00 96.81 203 LEU A CA 1
ATOM 1668 C C . LEU A 1 203 ? 15.420 -3.222 -22.724 1.00 96.81 203 LEU A C 1
ATOM 1670 O O . LEU A 1 203 ? 16.080 -3.111 -23.753 1.00 96.81 203 LEU A O 1
ATOM 1674 N N . GLU A 1 204 ? 14.671 -2.255 -22.214 1.00 94.31 204 GLU A N 1
ATOM 1675 C CA . GLU A 1 204 ? 14.566 -0.902 -22.748 1.00 94.31 204 GLU A CA 1
ATOM 1676 C C . GLU A 1 204 ? 15.003 0.108 -21.693 1.00 94.31 204 GLU A C 1
ATOM 1678 O O . GLU A 1 204 ? 14.560 0.043 -20.541 1.00 94.31 204 GLU A O 1
ATOM 1683 N N . PHE A 1 205 ? 15.862 1.053 -22.078 1.00 91.19 205 PHE A N 1
ATOM 1684 C CA . PHE A 1 205 ? 16.499 1.967 -21.134 1.00 91.19 205 PHE A CA 1
ATOM 1685 C C . PHE A 1 205 ? 15.966 3.391 -21.284 1.00 91.19 205 PHE A C 1
ATOM 1687 O O . PHE A 1 205 ? 15.688 3.871 -22.384 1.00 91.19 205 PHE A O 1
ATOM 1694 N N . SER A 1 206 ? 15.818 4.102 -20.167 1.00 84.69 206 SER A N 1
ATOM 1695 C CA . SER A 1 206 ? 15.531 5.538 -20.192 1.00 84.69 206 SER A CA 1
ATOM 1696 C C . SER A 1 206 ? 16.106 6.253 -18.982 1.00 84.69 206 SER A C 1
ATOM 1698 O O . SER A 1 206 ? 16.031 5.769 -17.856 1.00 84.69 206 SER A O 1
ATOM 1700 N N . TYR A 1 207 ? 16.639 7.449 -19.202 1.00 82.94 207 TYR A N 1
ATOM 1701 C CA . TYR A 1 207 ? 17.133 8.301 -18.134 1.00 82.94 207 TYR A CA 1
ATOM 1702 C C . TYR A 1 207 ? 16.237 9.530 -17.968 1.00 82.94 207 TYR A C 1
ATOM 1704 O O . TYR A 1 207 ? 15.998 10.296 -18.906 1.00 82.94 207 TYR A O 1
ATOM 1712 N N . ASN A 1 208 ? 15.745 9.738 -16.750 1.00 72.56 208 ASN A N 1
ATOM 1713 C CA . ASN A 1 208 ? 15.147 10.999 -16.332 1.00 72.56 208 ASN A CA 1
ATOM 1714 C C . ASN A 1 208 ? 16.244 11.960 -15.902 1.00 72.56 208 ASN A C 1
ATOM 1716 O O . ASN A 1 208 ? 16.566 12.046 -14.719 1.00 72.56 208 ASN A O 1
ATOM 1720 N N . ALA A 1 209 ? 16.823 12.651 -16.885 1.00 69.69 209 ALA A N 1
ATOM 1721 C CA . ALA A 1 209 ? 17.812 13.681 -16.627 1.00 69.69 209 ALA A CA 1
ATOM 1722 C C . ALA A 1 209 ? 17.193 14.815 -15.788 1.00 69.69 209 ALA A C 1
ATOM 1724 O O . ALA A 1 209 ? 16.169 15.371 -16.195 1.00 69.69 209 ALA A O 1
ATOM 1725 N N . PRO A 1 210 ? 17.772 15.153 -14.623 1.00 64.44 210 PRO A N 1
ATOM 1726 C CA . PRO A 1 210 ? 17.316 16.293 -13.846 1.00 64.44 210 PRO A CA 1
ATOM 1727 C C . PRO A 1 210 ? 17.630 17.602 -14.581 1.00 64.44 210 PRO A C 1
ATOM 1729 O O . PRO A 1 210 ? 18.612 17.697 -15.313 1.00 64.44 210 PRO A O 1
ATOM 1732 N N . ILE A 1 211 ? 16.814 18.631 -14.338 1.00 56.53 211 ILE A N 1
ATOM 1733 C CA . ILE A 1 211 ? 17.014 19.987 -14.887 1.00 56.53 211 ILE A CA 1
ATOM 1734 C C . ILE A 1 211 ? 18.344 20.583 -14.408 1.00 56.53 211 ILE A C 1
ATOM 1736 O O . ILE A 1 211 ? 19.012 21.308 -15.139 1.00 56.53 211 ILE A O 1
ATOM 1740 N N . LYS A 1 212 ? 18.749 20.241 -13.183 1.00 64.75 212 LYS A N 1
ATOM 1741 C CA . LYS A 1 212 ? 20.029 20.622 -12.595 1.00 64.75 212 LYS A CA 1
ATOM 1742 C C . LYS A 1 212 ? 20.720 19.372 -12.072 1.00 64.75 212 LYS A C 1
ATOM 1744 O O . LYS A 1 212 ? 20.151 18.656 -11.249 1.00 64.75 212 LYS A O 1
ATOM 1749 N N . PHE A 1 213 ? 21.934 19.112 -12.543 1.00 67.19 213 PHE A N 1
ATOM 1750 C CA . PHE A 1 213 ? 22.739 18.020 -12.007 1.00 67.19 213 PHE A CA 1
ATOM 1751 C C . PHE A 1 213 ? 23.309 18.406 -10.642 1.00 67.19 213 PHE A C 1
ATOM 1753 O O . PHE A 1 213 ? 23.546 19.582 -10.355 1.00 67.19 213 PHE A O 1
ATOM 1760 N N . ALA A 1 214 ? 23.478 17.411 -9.781 1.00 73.38 214 ALA A N 1
ATOM 1761 C CA . ALA A 1 214 ? 24.138 17.592 -8.502 1.00 73.38 214 ALA A CA 1
ATOM 1762 C C . ALA A 1 214 ? 25.653 17.412 -8.665 1.00 73.38 214 ALA A C 1
ATOM 1764 O O . ALA A 1 214 ? 26.116 16.778 -9.612 1.00 73.38 214 ALA A O 1
ATOM 1765 N N . ASP A 1 215 ? 26.430 17.976 -7.745 1.00 77.44 215 ASP A N 1
ATOM 1766 C CA . ASP A 1 215 ? 27.880 17.805 -7.743 1.00 77.44 215 ASP A CA 1
ATOM 1767 C C . ASP A 1 215 ? 28.297 16.538 -6.983 1.00 77.44 215 ASP A C 1
ATOM 1769 O O . ASP A 1 215 ? 28.407 16.513 -5.756 1.00 77.44 215 ASP A O 1
ATOM 1773 N N . PHE A 1 216 ? 28.568 15.475 -7.734 1.00 84.06 216 PHE A N 1
ATOM 1774 C CA . PHE A 1 216 ? 28.935 14.168 -7.193 1.00 84.06 216 PHE A CA 1
ATOM 1775 C C . PHE A 1 216 ? 30.388 14.067 -6.694 1.00 84.06 216 PHE A C 1
ATOM 1777 O O . PHE A 1 216 ? 30.839 12.963 -6.378 1.00 84.06 216 PHE A O 1
ATOM 1784 N N . GLN A 1 217 ? 31.123 15.182 -6.575 1.00 79.88 217 GLN A N 1
ATOM 1785 C CA . GLN A 1 217 ? 32.378 15.221 -5.809 1.00 79.88 217 GLN A CA 1
ATOM 1786 C C . GLN A 1 217 ? 32.150 14.971 -4.309 1.00 79.88 217 GLN A C 1
ATOM 1788 O O . GLN A 1 217 ? 33.021 14.426 -3.631 1.00 79.88 217 GLN A O 1
ATOM 1793 N N . ASN A 1 218 ? 30.969 15.329 -3.798 1.00 79.94 218 ASN A N 1
ATOM 1794 C CA . ASN A 1 218 ? 30.610 15.216 -2.386 1.00 79.94 218 ASN A CA 1
ATOM 1795 C C . ASN A 1 218 ? 29.699 14.008 -2.123 1.00 79.94 218 ASN A C 1
ATOM 1797 O O . ASN A 1 218 ? 28.898 13.633 -2.972 1.00 79.94 218 ASN A O 1
ATOM 1801 N N . GLU A 1 219 ? 29.757 13.425 -0.920 1.00 77.69 219 GLU A N 1
ATOM 1802 C CA . GLU A 1 219 ? 28.924 12.267 -0.537 1.00 77.69 219 GLU A CA 1
ATOM 1803 C C . GLU A 1 219 ? 27.417 12.590 -0.499 1.00 77.69 219 GLU A C 1
ATOM 1805 O O . GLU A 1 219 ? 26.586 11.729 -0.796 1.00 77.69 219 GLU A O 1
ATOM 1810 N N . THR A 1 220 ? 27.048 13.826 -0.151 1.00 74.31 220 THR A N 1
ATOM 1811 C CA . THR A 1 220 ? 25.648 14.222 0.068 1.00 74.31 220 THR A CA 1
ATOM 1812 C C . THR A 1 220 ? 24.760 13.995 -1.166 1.00 74.31 220 THR A C 1
ATOM 1814 O O . THR A 1 220 ? 23.752 13.300 -1.017 1.00 74.31 220 THR A O 1
ATOM 1817 N N . PRO A 1 221 ? 25.134 14.448 -2.381 1.00 75.94 221 PRO A N 1
ATOM 1818 C CA . PRO A 1 221 ? 24.385 14.139 -3.602 1.00 75.94 221 PRO A CA 1
ATOM 1819 C C . PRO A 1 221 ? 24.194 12.649 -3.902 1.00 75.94 221 PRO A C 1
ATOM 1821 O O . PRO A 1 221 ? 23.100 12.245 -4.298 1.00 75.94 221 PRO A O 1
ATOM 1824 N N . HIS A 1 222 ? 25.208 11.808 -3.650 1.00 77.88 222 HIS A N 1
ATOM 1825 C CA . HIS A 1 222 ? 25.078 10.348 -3.803 1.00 77.88 222 HIS A CA 1
ATOM 1826 C C . HIS A 1 222 ? 23.982 9.793 -2.889 1.00 77.88 222 HIS A C 1
ATOM 1828 O O . HIS A 1 222 ? 23.140 8.997 -3.311 1.00 77.88 222 HIS A O 1
ATOM 1834 N N . ARG A 1 223 ? 23.976 10.228 -1.623 1.00 76.25 223 ARG A N 1
ATOM 1835 C CA . ARG A 1 223 ? 22.978 9.812 -0.631 1.00 76.25 223 ARG A CA 1
ATOM 1836 C C . ARG A 1 223 ? 21.579 10.296 -1.007 1.00 76.25 223 ARG A C 1
ATOM 1838 O O . ARG A 1 223 ? 20.634 9.517 -0.928 1.00 76.25 223 ARG A O 1
ATOM 1845 N N . GLU A 1 224 ? 21.440 11.555 -1.409 1.00 72.00 224 GLU A N 1
ATOM 1846 C CA . GLU A 1 224 ? 20.152 12.151 -1.782 1.00 72.00 224 GLU A CA 1
ATOM 1847 C C . GLU A 1 224 ? 19.505 11.434 -2.962 1.00 72.00 224 GLU A C 1
ATOM 1849 O O . GLU A 1 224 ? 18.301 11.156 -2.929 1.00 72.00 224 GLU A O 1
ATOM 1854 N N . GLU A 1 225 ? 20.299 11.072 -3.970 1.00 70.75 225 GLU A N 1
ATOM 1855 C CA . GLU A 1 225 ? 19.800 10.317 -5.108 1.00 70.75 225 GLU A CA 1
ATOM 1856 C C . GLU A 1 225 ? 19.331 8.915 -4.693 1.00 70.75 225 GLU A C 1
ATOM 1858 O O . GLU A 1 225 ? 18.205 8.529 -5.016 1.00 70.75 225 GLU A O 1
ATOM 1863 N N . MET A 1 226 ? 20.117 8.181 -3.901 1.00 70.69 226 MET A N 1
ATOM 1864 C CA . MET A 1 226 ? 19.711 6.867 -3.380 1.00 70.69 226 MET A CA 1
ATOM 1865 C C . MET A 1 226 ? 18.450 6.947 -2.503 1.00 70.69 226 MET A C 1
ATOM 1867 O O . MET A 1 226 ? 17.546 6.117 -2.627 1.00 70.69 226 MET A O 1
ATOM 1871 N N . SER A 1 227 ? 18.338 7.970 -1.653 1.00 64.25 227 SER A N 1
ATOM 1872 C CA . SER A 1 227 ? 17.139 8.215 -0.844 1.00 64.25 227 SER A CA 1
ATOM 1873 C C . SER A 1 227 ? 15.928 8.594 -1.697 1.00 64.25 227 SER A C 1
ATOM 1875 O O . SER A 1 227 ? 14.801 8.248 -1.347 1.00 64.25 227 SER A O 1
ATOM 1877 N N . ARG A 1 228 ? 16.114 9.308 -2.816 1.00 67.50 228 ARG A N 1
ATOM 1878 C CA . ARG A 1 228 ? 15.042 9.589 -3.786 1.00 67.50 228 ARG A CA 1
ATOM 1879 C C . ARG A 1 228 ? 14.506 8.292 -4.395 1.00 67.50 228 ARG A C 1
ATOM 1881 O O . ARG A 1 228 ? 13.291 8.127 -4.435 1.00 67.50 228 ARG A O 1
ATOM 1888 N N . TYR A 1 229 ? 15.381 7.368 -4.798 1.00 63.12 229 TYR A N 1
ATOM 1889 C CA . TYR A 1 229 ? 14.974 6.052 -5.308 1.00 63.12 229 TYR A CA 1
ATOM 1890 C C . TYR A 1 229 ? 14.172 5.248 -4.284 1.00 63.12 229 TYR A C 1
ATOM 1892 O O . TYR A 1 229 ? 13.094 4.755 -4.605 1.00 63.12 229 TYR A O 1
ATOM 1900 N N . ALA A 1 230 ? 14.673 5.138 -3.049 1.00 60.97 230 ALA A N 1
ATOM 1901 C CA . ALA A 1 230 ? 13.986 4.401 -1.989 1.00 60.97 230 ALA A CA 1
ATOM 1902 C C . ALA A 1 230 ? 12.578 4.962 -1.730 1.00 60.97 230 ALA A C 1
ATOM 1904 O O . ALA A 1 230 ? 11.611 4.205 -1.722 1.00 60.97 230 ALA A O 1
ATOM 1905 N N . ARG A 1 231 ? 12.453 6.294 -1.630 1.00 60.22 231 ARG A N 1
ATOM 1906 C CA . ARG A 1 231 ? 11.161 6.980 -1.475 1.00 60.22 231 ARG A CA 1
ATOM 1907 C C . ARG A 1 231 ? 10.223 6.739 -2.651 1.00 60.22 231 ARG A C 1
ATOM 1909 O O . ARG A 1 231 ? 9.040 6.521 -2.439 1.00 60.22 231 ARG A O 1
ATOM 1916 N N . TYR A 1 232 ? 10.740 6.781 -3.877 1.00 56.41 232 TYR A N 1
ATOM 1917 C CA . TYR A 1 232 ? 9.936 6.555 -5.077 1.00 56.41 232 TYR A CA 1
ATOM 1918 C C . TYR A 1 232 ? 9.373 5.126 -5.137 1.00 56.41 232 TYR A C 1
ATOM 1920 O O . TYR A 1 232 ? 8.229 4.926 -5.528 1.00 56.41 232 TYR A O 1
ATOM 1928 N N . ILE A 1 233 ? 10.148 4.125 -4.708 1.00 55.53 233 ILE A N 1
ATOM 1929 C CA . ILE A 1 233 ? 9.658 2.744 -4.586 1.00 55.53 233 ILE A CA 1
ATOM 1930 C C . ILE A 1 233 ? 8.617 2.639 -3.463 1.00 55.53 233 ILE A C 1
ATOM 1932 O O . ILE A 1 233 ? 7.586 1.998 -3.640 1.00 55.53 233 ILE A O 1
ATOM 1936 N N . GLU A 1 234 ? 8.856 3.289 -2.321 1.00 51.59 234 GLU A N 1
ATOM 1937 C CA . GLU A 1 234 ? 7.925 3.299 -1.185 1.00 51.59 234 GLU A CA 1
ATOM 1938 C C . GLU A 1 234 ? 6.608 4.035 -1.483 1.00 51.59 234 GLU A C 1
ATOM 1940 O O . GLU A 1 234 ? 5.574 3.660 -0.932 1.00 51.59 234 GLU A O 1
ATOM 1945 N N . SER A 1 235 ? 6.624 5.048 -2.356 1.00 46.91 235 SER A N 1
ATOM 1946 C CA . SER A 1 235 ? 5.446 5.844 -2.716 1.00 46.91 235 SER A CA 1
ATOM 1947 C C . SER A 1 235 ? 4.546 5.191 -3.765 1.00 46.91 235 SER A C 1
ATOM 1949 O O . SER A 1 235 ? 3.387 5.593 -3.903 1.00 46.91 235 SER A O 1
ATOM 1951 N N . ARG A 1 236 ? 5.021 4.169 -4.490 1.00 51.91 236 ARG A N 1
ATOM 1952 C CA . ARG A 1 236 ? 4.193 3.398 -5.428 1.00 51.91 236 ARG A CA 1
ATOM 1953 C C . ARG A 1 236 ? 3.231 2.471 -4.673 1.00 51.91 236 ARG A C 1
ATOM 1955 O O . ARG A 1 236 ? 3.460 1.274 -4.606 1.00 51.91 236 ARG A O 1
ATOM 1962 N N . GLY A 1 237 ? 2.150 3.049 -4.138 1.00 41.88 237 GLY A N 1
ATOM 1963 C CA . GLY A 1 237 ? 0.859 2.438 -3.781 1.00 41.88 237 GLY A CA 1
ATOM 1964 C C . GLY A 1 237 ? 0.842 1.271 -2.779 1.00 41.88 237 GLY A C 1
ATOM 1965 O O . GLY A 1 237 ? 1.674 0.375 -2.803 1.00 41.88 237 GLY A O 1
ATOM 1966 N N . VAL A 1 238 ? -0.209 1.203 -1.954 1.00 40.50 238 VAL A N 1
ATOM 1967 C CA . VAL A 1 238 ? -0.498 0.052 -1.065 1.00 40.50 238 VAL A CA 1
ATOM 1968 C C . VAL A 1 238 ? -0.561 -1.265 -1.859 1.00 40.50 238 VAL A C 1
ATOM 1970 O O . VAL A 1 238 ? -0.115 -2.298 -1.371 1.00 40.50 238 VAL A O 1
ATOM 1973 N N . PHE A 1 239 ? -0.987 -1.205 -3.127 1.00 37.22 239 PHE A N 1
ATOM 1974 C CA . PHE A 1 239 ? -1.058 -2.339 -4.055 1.00 37.22 239 PHE A CA 1
ATOM 1975 C C . PHE A 1 239 ? 0.291 -2.958 -4.448 1.00 37.22 239 PHE A C 1
ATOM 1977 O O . PHE A 1 239 ? 0.304 -4.121 -4.829 1.00 37.22 239 PHE A O 1
ATOM 1984 N N . SER A 1 240 ? 1.429 -2.258 -4.320 1.00 35.97 240 SER A N 1
ATOM 1985 C CA . SER A 1 240 ? 2.747 -2.889 -4.541 1.00 35.97 240 SER A CA 1
ATOM 1986 C C . SER A 1 240 ? 3.120 -3.888 -3.440 1.00 35.97 240 SER A C 1
ATOM 1988 O O . SER A 1 240 ? 4.031 -4.694 -3.620 1.00 35.97 240 SER A O 1
ATOM 1990 N N . ARG A 1 241 ? 2.409 -3.833 -2.303 1.00 35.22 241 ARG A N 1
ATOM 1991 C CA . ARG A 1 241 ? 2.534 -4.740 -1.154 1.00 35.22 241 ARG A CA 1
ATOM 1992 C C . ARG A 1 241 ? 1.277 -5.557 -0.891 1.00 35.22 241 ARG A C 1
ATOM 1994 O O . ARG A 1 241 ? 1.293 -6.386 0.014 1.00 35.22 241 ARG A O 1
ATOM 2001 N N . VAL A 1 242 ? 0.215 -5.352 -1.674 1.00 35.38 242 VAL A N 1
ATOM 2002 C CA . VAL A 1 242 ? -0.864 -6.332 -1.784 1.00 35.38 242 VAL A CA 1
ATOM 2003 C C . VAL A 1 242 ? -0.261 -7.502 -2.557 1.00 35.38 242 VAL A C 1
ATOM 2005 O O . VAL A 1 242 ? -0.456 -7.661 -3.758 1.00 35.38 242 VAL A O 1
ATOM 2008 N N . CYS A 1 243 ? 0.521 -8.322 -1.852 1.00 29.62 243 CYS A N 1
ATOM 2009 C CA . CYS A 1 243 ? 0.574 -9.738 -2.146 1.00 29.62 243 CYS A CA 1
ATOM 2010 C C . CYS A 1 243 ? -0.852 -10.239 -1.927 1.00 29.62 243 CYS A C 1
ATOM 2012 O O . CYS A 1 243 ? -1.191 -10.746 -0.863 1.00 29.62 243 CYS A O 1
ATOM 2014 N N . ALA A 1 244 ? -1.702 -10.043 -2.931 1.00 30.58 244 ALA A N 1
ATOM 2015 C CA . ALA A 1 244 ? -2.824 -10.919 -3.162 1.00 30.58 244 ALA A CA 1
ATOM 2016 C C . ALA A 1 244 ? -2.187 -12.283 -3.470 1.00 30.58 244 ALA A C 1
ATOM 2018 O O . ALA A 1 244 ? -2.014 -12.659 -4.627 1.00 30.58 244 ALA A O 1
ATOM 2019 N N . GLU A 1 245 ? -1.718 -12.979 -2.429 1.00 30.16 245 GLU A N 1
ATOM 2020 C CA . GLU A 1 245 ? -1.476 -14.416 -2.464 1.00 30.16 245 GLU A CA 1
ATOM 2021 C C . GLU A 1 245 ? -2.849 -15.067 -2.577 1.00 30.16 245 GLU A C 1
ATOM 2023 O O . GLU A 1 245 ? -3.391 -15.630 -1.635 1.00 30.16 245 GLU A O 1
ATOM 2028 N N . VAL A 1 246 ? -3.449 -14.919 -3.752 1.00 30.86 246 VAL A N 1
ATOM 2029 C CA . VAL A 1 246 ? -4.576 -15.733 -4.154 1.00 30.86 246 VAL A CA 1
ATOM 2030 C C . VAL A 1 246 ? -3.977 -16.779 -5.074 1.00 30.86 246 VAL A C 1
ATOM 2032 O O . VAL A 1 246 ? -3.782 -16.562 -6.272 1.00 30.86 246 VAL A O 1
ATOM 2035 N N . GLU A 1 247 ? -3.575 -17.908 -4.493 1.00 27.16 247 GLU A N 1
ATOM 2036 C CA . GLU A 1 247 ? -3.271 -19.087 -5.294 1.00 27.16 247 GLU A CA 1
ATOM 2037 C C . GLU A 1 247 ? -4.553 -19.504 -6.022 1.00 27.16 247 GLU A C 1
ATOM 2039 O O . GLU A 1 247 ? -5.491 -20.017 -5.421 1.00 27.16 247 GLU A O 1
ATOM 2044 N N . GLY A 1 248 ? -4.587 -19.286 -7.337 1.00 35.06 248 GLY A N 1
ATOM 2045 C CA . GLY A 1 248 ? -5.639 -19.819 -8.202 1.00 35.06 248 GLY A CA 1
ATOM 2046 C C . GLY A 1 248 ? -6.694 -18.830 -8.696 1.00 35.06 248 GLY A C 1
ATOM 2047 O O . GLY A 1 248 ? -7.558 -19.265 -9.454 1.00 35.06 248 GLY A O 1
ATOM 2048 N N . GLU A 1 249 ? -6.622 -17.533 -8.379 1.00 34.72 249 GLU A N 1
ATOM 2049 C CA . GLU A 1 249 ? -7.462 -16.547 -9.075 1.00 34.72 249 GLU A CA 1
ATOM 2050 C C . GLU A 1 249 ? -6.845 -16.115 -10.414 1.00 34.72 249 GLU A C 1
ATOM 2052 O O . GLU A 1 249 ? -5.659 -15.795 -10.532 1.00 34.72 249 GLU A O 1
ATOM 2057 N N . GLU A 1 250 ? -7.674 -16.109 -11.459 1.00 36.75 250 GLU A N 1
ATOM 2058 C CA . GLU A 1 250 ? -7.317 -15.530 -12.747 1.00 36.75 250 GLU A CA 1
ATOM 2059 C C . GLU A 1 250 ? -7.211 -14.010 -12.604 1.00 36.75 250 GLU A C 1
ATOM 2061 O O . GLU A 1 250 ? -8.207 -13.318 -12.399 1.00 36.75 250 GLU A O 1
ATOM 2066 N N . PHE A 1 251 ? -6.006 -13.464 -12.791 1.00 39.59 251 PHE A N 1
ATOM 2067 C CA . PHE A 1 251 ? -5.835 -12.030 -13.004 1.00 39.59 251 PHE A CA 1
ATOM 2068 C C . PHE A 1 251 ? -6.478 -11.649 -14.350 1.00 39.59 251 PHE A C 1
ATOM 2070 O O . PHE A 1 251 ? -5.845 -11.689 -15.412 1.00 39.59 251 PHE A O 1
ATOM 2077 N N . SER A 1 252 ? -7.778 -11.354 -14.315 1.00 40.25 252 SER A N 1
ATOM 2078 C CA . SER A 1 252 ? -8.573 -11.027 -15.494 1.00 40.25 252 SER A CA 1
ATOM 2079 C C . SER A 1 252 ? -8.389 -9.556 -15.843 1.00 40.25 252 SER A C 1
ATOM 2081 O O . SER A 1 252 ? -9.061 -8.657 -15.338 1.00 40.25 252 SER A O 1
ATOM 2083 N N . LEU A 1 253 ? -7.429 -9.295 -16.727 1.00 46.78 253 LEU A N 1
ATOM 2084 C CA . LEU A 1 253 ? -7.282 -7.988 -17.349 1.00 46.78 253 LEU A CA 1
ATOM 2085 C C . LEU A 1 253 ? -8.479 -7.746 -18.267 1.00 46.78 253 LEU A C 1
ATOM 2087 O O . LEU A 1 253 ? -8.706 -8.489 -19.226 1.00 46.78 253 LEU A O 1
ATOM 2091 N N . SER A 1 254 ? -9.231 -6.676 -18.003 1.00 51.97 254 SER A N 1
ATOM 2092 C CA . SER A 1 254 ? -10.287 -6.241 -18.913 1.00 51.97 254 SER A CA 1
ATOM 2093 C C . SER A 1 254 ? -9.716 -6.085 -20.323 1.00 51.97 254 SER A C 1
ATOM 2095 O O . SER A 1 254 ? -8.770 -5.323 -20.529 1.00 51.97 254 SER A O 1
ATOM 2097 N N . LYS A 1 255 ? -10.343 -6.725 -21.320 1.00 54.28 255 LYS A N 1
ATOM 2098 C CA . LYS A 1 255 ? -10.017 -6.526 -22.749 1.00 54.28 255 LYS A CA 1
ATOM 2099 C C . LYS A 1 255 ? -10.078 -5.048 -23.161 1.00 54.28 255 LYS A C 1
ATOM 2101 O O . LYS A 1 255 ? -9.536 -4.665 -24.188 1.00 54.28 255 LYS A O 1
ATOM 2106 N N . ARG A 1 256 ? -10.754 -4.200 -22.373 1.00 57.12 256 ARG A N 1
ATOM 2107 C CA . ARG A 1 256 ? -10.840 -2.756 -22.612 1.00 57.12 256 ARG A CA 1
ATOM 2108 C C . ARG A 1 256 ? -9.570 -2.008 -22.212 1.00 57.12 256 ARG A C 1
ATOM 2110 O O . ARG A 1 256 ? -9.402 -0.899 -22.706 1.00 57.12 256 ARG A O 1
ATOM 2117 N N . LEU A 1 257 ? -8.687 -2.581 -21.382 1.00 57.03 257 LEU A N 1
ATOM 2118 C CA . LEU A 1 257 ? -7.434 -1.937 -20.966 1.00 57.03 257 LEU A CA 1
ATOM 2119 C C . LEU A 1 257 ? -6.602 -1.522 -22.183 1.00 57.03 257 LEU A C 1
ATOM 2121 O O . LEU A 1 257 ? -6.093 -0.408 -22.226 1.00 57.03 257 LEU A O 1
ATOM 2125 N N . GLU A 1 258 ? -6.576 -2.361 -23.220 1.00 59.22 258 GLU A N 1
ATOM 2126 C CA . GLU A 1 258 ? -5.892 -2.108 -24.495 1.00 59.22 258 GLU A CA 1
ATOM 2127 C C . GLU A 1 258 ? -6.304 -0.783 -25.147 1.00 59.22 258 GLU A C 1
ATOM 2129 O O . GLU A 1 258 ? -5.487 -0.105 -25.772 1.00 59.22 258 GLU A O 1
ATOM 2134 N N . ASN A 1 259 ? -7.562 -0.371 -24.960 1.00 59.59 259 ASN A N 1
ATOM 2135 C CA . ASN A 1 259 ? -8.062 0.887 -25.499 1.00 59.59 259 ASN A CA 1
ATOM 2136 C C . ASN A 1 259 ? -7.424 2.089 -24.803 1.00 59.59 259 ASN A C 1
ATOM 2138 O O . ASN A 1 259 ? -7.280 3.133 -25.432 1.00 59.59 259 ASN A O 1
ATOM 2142 N N . PHE A 1 260 ? -7.021 1.946 -23.544 1.00 61.69 260 PHE A N 1
ATOM 2143 C CA . PHE A 1 260 ? -6.479 3.011 -22.708 1.00 61.69 260 PHE A CA 1
ATOM 2144 C C . PHE A 1 260 ? -4.960 3.106 -22.746 1.00 61.69 260 PHE A C 1
ATOM 2146 O O . PHE A 1 260 ? -4.424 4.184 -22.523 1.00 61.69 260 PHE A O 1
ATOM 2153 N N . LEU A 1 261 ? -4.262 2.017 -23.074 1.00 61.06 261 LEU A N 1
ATOM 2154 C CA . LEU A 1 261 ? -2.798 1.964 -23.016 1.00 61.06 261 LEU A CA 1
ATOM 2155 C C . LEU A 1 261 ? -2.117 3.069 -23.836 1.00 61.06 261 LEU A C 1
ATOM 2157 O O . LEU A 1 261 ? -1.133 3.634 -23.377 1.00 61.06 261 LEU A O 1
ATOM 2161 N N . SER A 1 262 ? -2.675 3.445 -24.995 1.00 59.69 262 SER A N 1
ATOM 2162 C CA . SER A 1 262 ? -2.095 4.509 -25.832 1.00 59.69 262 SER A CA 1
ATOM 2163 C C . SER A 1 262 ? -2.088 5.890 -25.164 1.00 59.69 262 SER A C 1
ATOM 2165 O O . SER A 1 262 ? -1.300 6.738 -25.552 1.00 59.69 262 SER A O 1
ATOM 2167 N N . ALA A 1 263 ? -2.997 6.132 -24.215 1.00 57.28 263 ALA A N 1
ATOM 2168 C CA . ALA A 1 263 ? -3.094 7.386 -23.469 1.00 57.28 263 ALA A CA 1
ATOM 2169 C C . ALA A 1 263 ? -2.008 7.496 -22.394 1.00 57.28 263 ALA A C 1
ATOM 2171 O O . ALA A 1 263 ? -1.466 8.564 -22.141 1.00 57.28 263 ALA A O 1
ATOM 2172 N N . PHE A 1 264 ? -1.696 6.367 -21.759 1.00 53.97 264 PHE A N 1
ATOM 2173 C CA . PHE A 1 264 ? -0.763 6.302 -20.637 1.00 53.97 264 PHE A CA 1
ATOM 2174 C C . PHE A 1 264 ? 0.678 6.043 -21.081 1.00 53.97 264 PHE A C 1
ATOM 2176 O O . PHE A 1 264 ? 1.612 6.311 -20.333 1.00 53.97 264 PHE A O 1
ATOM 2183 N N . SER A 1 265 ? 0.877 5.587 -22.319 1.00 54.69 265 SER A N 1
ATOM 2184 C CA . SER A 1 265 ? 2.202 5.407 -22.905 1.00 54.69 265 SER A CA 1
ATOM 2185 C C . SER A 1 265 ? 2.897 6.727 -23.276 1.00 54.69 265 SER A C 1
ATOM 2187 O O . SER A 1 265 ? 4.078 6.703 -23.569 1.00 54.69 265 SER A O 1
ATOM 2189 N N . GLY A 1 266 ? 2.213 7.877 -23.301 1.00 48.81 266 GLY A N 1
ATOM 2190 C CA . GLY A 1 266 ? 2.806 9.133 -23.792 1.00 48.81 266 GLY A CA 1
ATOM 2191 C C . GLY A 1 266 ? 3.808 9.798 -22.837 1.00 48.81 266 GLY A C 1
ATOM 2192 O O . GLY A 1 266 ? 4.848 10.276 -23.283 1.00 48.81 266 GLY A O 1
ATOM 2193 N N . GLN A 1 267 ? 3.516 9.813 -21.528 1.00 45.41 267 GLN A N 1
ATOM 2194 C CA . GLN A 1 267 ? 4.272 10.614 -20.546 1.00 45.41 267 GLN A CA 1
ATOM 2195 C C . GLN A 1 267 ? 4.970 9.797 -19.447 1.00 45.41 267 GLN A C 1
ATOM 2197 O O . GLN A 1 267 ? 6.008 10.223 -18.934 1.00 45.41 267 GLN A O 1
ATOM 2202 N N . ASP A 1 268 ? 4.455 8.616 -19.088 1.00 52.88 268 ASP A N 1
ATOM 2203 C CA . ASP A 1 268 ? 5.098 7.763 -18.085 1.00 52.88 268 ASP A CA 1
ATOM 2204 C C . ASP A 1 268 ? 6.229 6.946 -18.724 1.00 52.88 268 ASP A C 1
ATOM 2206 O O . ASP A 1 268 ? 6.007 5.914 -19.359 1.00 52.88 268 ASP A O 1
ATOM 2210 N N . LYS A 1 269 ? 7.466 7.437 -18.596 1.00 68.81 269 LYS A N 1
ATOM 2211 C CA . LYS A 1 269 ? 8.651 6.840 -19.236 1.00 68.81 269 LYS A CA 1
ATOM 2212 C C . LYS A 1 269 ? 8.858 5.353 -18.905 1.00 68.81 269 LYS A C 1
ATOM 2214 O O . LYS A 1 269 ? 9.130 4.604 -19.843 1.00 68.81 269 LYS A O 1
ATOM 2219 N N . PRO A 1 270 ? 8.753 4.899 -17.640 1.00 74.62 270 PRO A N 1
ATOM 2220 C CA . PRO A 1 270 ? 8.728 3.476 -17.304 1.00 74.62 270 PRO A CA 1
ATOM 2221 C C . PRO A 1 270 ? 7.695 2.653 -18.093 1.00 74.62 270 PRO A C 1
ATOM 2223 O O . PRO A 1 270 ? 8.090 1.730 -18.809 1.00 74.62 270 PRO A O 1
ATOM 2226 N N . LEU A 1 271 ? 6.410 3.029 -18.059 1.00 76.88 271 LEU A N 1
ATOM 2227 C CA . LEU A 1 271 ? 5.349 2.300 -18.761 1.00 76.88 271 LEU A CA 1
ATOM 2228 C C . LEU A 1 271 ? 5.534 2.347 -20.282 1.00 76.88 271 LEU A C 1
ATOM 2230 O O . LEU A 1 271 ? 5.336 1.340 -20.962 1.00 76.88 271 LEU A O 1
ATOM 2234 N N . PHE A 1 272 ? 5.953 3.487 -20.832 1.00 78.75 272 PHE A N 1
ATOM 2235 C CA . PHE A 1 272 ? 6.260 3.619 -22.254 1.00 78.75 272 PHE A CA 1
ATOM 2236 C C . PHE A 1 272 ? 7.355 2.643 -22.682 1.00 78.75 272 PHE A C 1
ATOM 2238 O O . PHE A 1 272 ? 7.177 1.879 -23.632 1.00 78.75 272 PHE A O 1
ATOM 2245 N N . LYS A 1 273 ? 8.466 2.614 -21.941 1.00 87.31 273 LYS A N 1
ATOM 2246 C CA . LYS A 1 273 ? 9.590 1.703 -22.182 1.00 87.31 273 LYS A CA 1
ATOM 2247 C C . LYS A 1 273 ? 9.183 0.243 -22.005 1.00 87.31 273 LYS A C 1
ATOM 2249 O O . LYS A 1 273 ? 9.641 -0.616 -22.756 1.00 87.31 273 LYS A O 1
ATOM 2254 N N . LEU A 1 274 ? 8.254 -0.044 -21.094 1.00 89.38 274 LEU A N 1
ATOM 2255 C CA . LEU A 1 274 ? 7.687 -1.381 -20.945 1.00 89.38 274 LEU A CA 1
ATOM 2256 C C . LEU A 1 274 ? 6.844 -1.761 -22.169 1.00 89.38 274 LEU A C 1
ATOM 2258 O O . LEU A 1 274 ? 6.929 -2.898 -22.637 1.00 89.38 274 LEU A O 1
ATOM 2262 N N . CYS A 1 275 ? 6.079 -0.821 -22.736 1.00 87.88 275 CYS A N 1
ATOM 2263 C CA . CYS A 1 275 ? 5.358 -1.029 -23.994 1.00 87.88 275 CYS A CA 1
ATOM 2264 C C . CYS A 1 275 ? 6.315 -1.282 -25.169 1.00 87.88 275 CYS A C 1
ATOM 2266 O O . CYS A 1 275 ? 6.054 -2.174 -25.978 1.00 87.88 275 CYS A O 1
ATOM 2268 N N . GLN A 1 276 ? 7.438 -0.554 -25.239 1.00 89.62 276 GLN A N 1
ATOM 2269 C CA . GLN A 1 276 ? 8.495 -0.779 -26.233 1.00 89.62 276 GLN A CA 1
ATOM 2270 C C . GLN A 1 276 ? 9.066 -2.194 -26.118 1.00 89.62 276 GLN A C 1
ATOM 2272 O O . GLN A 1 276 ? 8.992 -2.966 -27.076 1.00 89.62 276 GLN A O 1
ATOM 2277 N N . ALA A 1 277 ? 9.533 -2.572 -24.924 1.00 95.00 277 ALA A N 1
ATOM 2278 C CA . ALA A 1 277 ? 10.085 -3.897 -24.665 1.00 95.00 277 ALA A CA 1
ATOM 2279 C C . ALA A 1 277 ? 9.059 -5.005 -24.960 1.00 95.00 277 ALA A C 1
ATOM 2281 O O . ALA A 1 277 ? 9.404 -6.041 -25.528 1.00 95.00 277 ALA A O 1
ATOM 2282 N N . SER A 1 278 ? 7.783 -4.771 -24.636 1.00 94.62 278 SER A N 1
ATOM 2283 C CA . SER A 1 278 ? 6.683 -5.694 -24.934 1.00 94.62 278 SER A CA 1
ATOM 2284 C C . SER A 1 278 ? 6.463 -5.862 -26.438 1.00 94.62 278 SER A C 1
ATOM 2286 O O . SER A 1 278 ? 6.319 -6.990 -26.908 1.00 94.62 278 SER A O 1
ATOM 2288 N N . SER A 1 279 ? 6.502 -4.764 -27.205 1.00 94.31 279 SER A N 1
ATOM 2289 C CA . SER A 1 279 ? 6.418 -4.792 -28.671 1.00 94.31 279 SER A CA 1
ATOM 2290 C C . SER A 1 279 ? 7.538 -5.623 -29.278 1.00 94.31 279 SER A C 1
ATOM 2292 O O . SER A 1 279 ? 7.281 -6.544 -30.050 1.00 94.31 279 SER A O 1
ATOM 2294 N N . TYR A 1 280 ? 8.782 -5.321 -28.907 1.00 97.06 280 TYR A N 1
ATOM 2295 C CA . TYR A 1 280 ? 9.954 -5.987 -29.463 1.00 97.06 280 TYR A CA 1
ATOM 2296 C C . TYR A 1 280 ? 9.977 -7.474 -29.109 1.00 97.06 280 TYR A C 1
ATOM 2298 O O . TYR A 1 280 ? 10.268 -8.301 -29.969 1.00 97.06 280 TYR A O 1
ATOM 2306 N N . THR A 1 281 ? 9.586 -7.827 -27.884 1.00 96.88 281 THR A N 1
ATOM 2307 C CA . THR A 1 281 ? 9.496 -9.223 -27.435 1.00 96.88 281 THR A CA 1
ATOM 2308 C C . THR A 1 281 ? 8.441 -10.012 -28.217 1.00 96.88 281 THR A C 1
ATOM 2310 O O . THR A 1 281 ? 8.750 -11.069 -28.768 1.00 96.88 281 THR A O 1
ATOM 2313 N N . ASP A 1 282 ? 7.210 -9.495 -28.314 1.00 95.12 282 ASP A N 1
ATOM 2314 C CA . ASP A 1 282 ? 6.107 -10.151 -29.034 1.00 95.12 282 ASP A CA 1
ATOM 2315 C C . ASP A 1 282 ? 6.426 -10.322 -30.530 1.00 95.12 282 ASP A C 1
ATOM 2317 O O . ASP A 1 282 ? 6.232 -11.401 -31.098 1.00 95.12 282 ASP A O 1
ATOM 2321 N N . GLN A 1 283 ? 6.969 -9.285 -31.176 1.00 95.81 283 GLN A N 1
ATOM 2322 C CA . GLN A 1 283 ? 7.354 -9.358 -32.588 1.00 95.81 283 GLN A CA 1
ATOM 2323 C C . GLN A 1 283 ? 8.534 -10.305 -32.818 1.00 95.81 283 GLN A C 1
ATOM 2325 O O . GLN A 1 283 ? 8.497 -11.093 -33.764 1.00 95.81 283 GLN A O 1
ATOM 2330 N N . LEU A 1 284 ? 9.545 -10.307 -31.942 1.00 96.69 284 LEU A N 1
ATOM 2331 C CA . LEU A 1 284 ? 10.671 -11.234 -32.058 1.00 96.69 284 LEU A CA 1
ATOM 2332 C C . LEU A 1 284 ? 10.210 -12.692 -32.005 1.00 96.69 284 LEU A C 1
ATOM 2334 O O . LEU A 1 284 ? 10.614 -13.487 -32.850 1.00 96.69 284 LEU A O 1
ATOM 2338 N N . ILE A 1 285 ? 9.338 -13.048 -31.059 1.00 94.94 285 ILE A N 1
ATOM 2339 C CA . ILE A 1 285 ? 8.818 -14.417 -30.934 1.00 94.94 285 ILE A CA 1
ATOM 2340 C C . ILE A 1 285 ? 8.112 -14.851 -32.224 1.00 94.94 285 ILE A C 1
ATOM 2342 O O . ILE A 1 285 ? 8.318 -15.974 -32.693 1.00 94.94 285 ILE A O 1
ATOM 2346 N N . LYS A 1 286 ? 7.320 -13.963 -32.839 1.00 93.19 286 LYS A N 1
ATOM 2347 C CA . LYS A 1 286 ? 6.660 -14.232 -34.127 1.00 93.19 286 LYS A CA 1
ATOM 2348 C C . LYS A 1 286 ? 7.666 -14.421 -35.253 1.00 93.19 286 LYS A C 1
ATOM 2350 O O . LYS A 1 286 ? 7.533 -15.378 -36.011 1.00 93.19 286 LYS A O 1
ATOM 2355 N N . VAL A 1 287 ? 8.674 -13.554 -35.346 1.00 94.12 287 VAL A N 1
ATOM 2356 C CA . VAL A 1 287 ? 9.730 -13.647 -36.365 1.00 94.12 287 VAL A CA 1
ATOM 2357 C C . VAL A 1 287 ? 10.508 -14.952 -36.214 1.00 94.12 287 VAL A C 1
ATOM 2359 O O . VAL A 1 287 ? 10.668 -15.677 -37.194 1.00 94.12 287 VAL A O 1
ATOM 2362 N N . LEU A 1 288 ? 10.935 -15.307 -34.999 1.00 94.38 288 LEU A N 1
ATOM 2363 C CA . LEU A 1 288 ? 11.678 -16.542 -34.746 1.00 94.38 288 LEU A CA 1
ATOM 2364 C C . LEU A 1 288 ? 10.851 -17.787 -35.083 1.00 94.38 288 LEU A C 1
ATOM 2366 O O . LEU A 1 288 ? 11.378 -18.714 -35.695 1.00 94.38 288 LEU A O 1
ATOM 2370 N N . ARG A 1 289 ? 9.555 -17.804 -34.751 1.00 92.00 289 ARG A N 1
ATOM 2371 C CA . ARG A 1 289 ? 8.647 -18.903 -35.124 1.00 92.00 289 ARG A CA 1
ATOM 2372 C C . ARG A 1 289 ? 8.434 -18.982 -36.634 1.00 92.00 289 ARG A C 1
ATOM 2374 O O . ARG A 1 289 ? 8.599 -20.048 -37.218 1.00 92.00 289 ARG A O 1
ATOM 2381 N N . ALA A 1 290 ? 8.140 -17.856 -37.284 1.00 91.19 290 ALA A N 1
ATOM 2382 C CA . ALA A 1 290 ? 7.940 -17.791 -38.734 1.00 91.19 290 ALA A CA 1
ATOM 2383 C C . ALA A 1 290 ? 9.185 -18.243 -39.514 1.00 91.19 290 ALA A C 1
ATOM 2385 O O . ALA A 1 290 ? 9.078 -18.864 -40.570 1.00 91.19 290 ALA A O 1
ATOM 2386 N N . ARG A 1 291 ? 10.375 -17.974 -38.967 1.00 91.00 291 ARG A N 1
ATOM 2387 C CA . ARG A 1 291 ? 11.671 -18.374 -39.528 1.00 91.00 291 ARG A CA 1
ATOM 2388 C C . ARG A 1 291 ? 12.162 -19.741 -39.019 1.00 91.00 291 ARG A C 1
ATOM 2390 O O . ARG A 1 291 ? 13.305 -20.091 -39.293 1.00 91.00 291 ARG A O 1
ATOM 2397 N N . LYS A 1 292 ? 11.325 -20.505 -38.299 1.00 89.75 292 LYS A N 1
ATOM 2398 C CA . LYS A 1 292 ? 11.625 -21.844 -37.745 1.00 89.75 292 LYS A CA 1
ATOM 2399 C C . LYS A 1 292 ? 12.883 -21.902 -36.863 1.00 89.75 292 LYS A C 1
ATOM 2401 O O . LYS A 1 292 ? 13.601 -22.894 -36.845 1.00 89.75 292 LYS A O 1
ATOM 2406 N N . ARG A 1 293 ? 13.171 -20.814 -36.149 1.00 91.19 293 ARG A N 1
ATOM 2407 C CA . ARG A 1 293 ? 14.256 -20.718 -35.161 1.00 91.19 293 ARG A CA 1
ATOM 2408 C C . ARG A 1 293 ? 13.776 -21.024 -33.745 1.00 91.19 293 ARG A C 1
ATOM 2410 O O . ARG A 1 293 ? 14.565 -21.493 -32.938 1.00 91.19 293 ARG A O 1
ATOM 2417 N N . LEU A 1 294 ? 12.506 -20.755 -33.450 1.00 90.06 294 LEU A N 1
ATOM 2418 C CA . LEU A 1 294 ? 11.902 -20.994 -32.143 1.00 90.06 294 LEU A CA 1
ATOM 2419 C C . LEU A 1 294 ? 10.747 -21.985 -32.279 1.00 90.06 294 LEU A C 1
ATOM 2421 O O . LEU A 1 294 ? 9.762 -21.699 -32.960 1.00 90.06 294 LEU A O 1
ATOM 2425 N N . GLU A 1 295 ? 10.855 -23.112 -31.584 1.00 83.75 295 GLU A N 1
ATOM 2426 C CA . GLU A 1 295 ? 9.804 -24.119 -31.446 1.00 83.75 295 GLU A CA 1
ATOM 2427 C C . GLU A 1 295 ? 9.405 -24.265 -29.971 1.00 83.75 295 GLU A C 1
ATOM 2429 O O . GLU A 1 295 ? 10.128 -23.846 -29.065 1.00 83.75 295 GLU A O 1
ATOM 2434 N N . GLY A 1 296 ? 8.219 -24.821 -29.727 1.00 80.06 296 GLY A N 1
ATOM 2435 C CA . GLY A 1 296 ? 7.753 -25.107 -28.374 1.00 80.06 296 GLY A CA 1
ATOM 2436 C C . GLY A 1 296 ? 7.465 -23.870 -27.514 1.00 80.06 296 GLY A C 1
ATOM 2437 O O . GLY A 1 296 ? 7.060 -22.800 -27.993 1.00 80.06 296 GLY A O 1
ATOM 2438 N N . SER A 1 297 ? 7.606 -24.065 -26.200 1.00 84.44 297 SER A N 1
ATOM 2439 C CA . SER A 1 297 ? 7.260 -23.058 -25.198 1.00 84.44 297 SER A CA 1
ATOM 2440 C C . SER A 1 297 ? 8.424 -22.101 -24.933 1.00 84.44 297 SER A C 1
ATOM 2442 O O . SER A 1 297 ? 9.572 -22.516 -24.765 1.00 84.44 297 SER A O 1
ATOM 2444 N N . CYS A 1 298 ? 8.113 -20.809 -24.865 1.00 90.06 298 CYS A N 1
ATOM 2445 C CA . CYS A 1 298 ? 9.077 -19.749 -24.602 1.00 90.06 298 CYS A CA 1
ATOM 2446 C C . CYS A 1 298 ? 8.619 -18.935 -23.398 1.00 90.06 298 CYS A C 1
ATOM 2448 O O . CYS A 1 298 ? 7.513 -18.398 -23.396 1.00 90.06 298 CYS A O 1
ATOM 2450 N N . HIS A 1 299 ? 9.473 -18.805 -22.391 1.00 92.12 299 HIS A N 1
ATOM 2451 C CA . HIS A 1 299 ? 9.295 -17.784 -21.372 1.00 92.12 299 HIS A CA 1
ATOM 2452 C C . HIS A 1 299 ? 9.854 -16.470 -21.904 1.00 92.12 299 HIS A C 1
ATOM 2454 O O . HIS A 1 299 ? 10.944 -16.440 -22.470 1.00 92.12 299 HIS A O 1
ATOM 2460 N N . ALA A 1 300 ? 9.120 -15.382 -21.745 1.00 93.75 300 ALA A N 1
ATOM 2461 C CA . ALA A 1 300 ? 9.544 -14.085 -22.233 1.00 93.75 300 ALA A CA 1
ATOM 2462 C C . ALA A 1 300 ? 9.397 -13.028 -21.147 1.00 93.75 300 ALA A C 1
ATOM 2464 O O . ALA A 1 300 ? 8.445 -13.059 -20.364 1.00 93.75 300 ALA A O 1
ATOM 2465 N N . ARG A 1 301 ? 10.337 -12.085 -21.102 1.00 95.31 301 ARG A N 1
ATOM 2466 C CA . ARG A 1 301 ? 10.343 -10.997 -20.130 1.00 95.31 301 ARG A CA 1
ATOM 2467 C C . ARG A 1 301 ? 10.687 -9.673 -20.804 1.00 95.31 301 ARG A C 1
ATOM 2469 O O . ARG A 1 301 ? 11.805 -9.483 -21.274 1.00 95.31 301 ARG A O 1
ATOM 2476 N N . ALA A 1 302 ? 9.723 -8.761 -20.814 1.00 96.06 302 ALA A N 1
ATOM 2477 C CA . ALA A 1 302 ? 9.902 -7.376 -21.230 1.00 96.06 302 ALA A CA 1
ATOM 2478 C C . ALA A 1 302 ? 10.212 -6.521 -19.997 1.00 96.06 302 ALA A C 1
ATOM 2480 O O . ALA A 1 302 ? 9.502 -6.627 -18.997 1.00 96.06 302 ALA A O 1
ATOM 2481 N N . ILE A 1 303 ? 11.262 -5.702 -20.051 1.00 94.06 303 ILE A N 1
ATOM 2482 C CA . ILE A 1 303 ? 11.752 -4.934 -18.902 1.00 94.06 303 ILE A CA 1
ATOM 2483 C C . ILE A 1 303 ? 12.035 -3.491 -19.317 1.00 94.06 303 ILE A C 1
ATOM 2485 O O . ILE A 1 303 ? 12.812 -3.242 -20.235 1.00 94.06 303 ILE A O 1
ATOM 2489 N N . ALA A 1 304 ? 11.464 -2.541 -18.585 1.00 91.31 304 ALA A N 1
ATOM 2490 C CA . ALA A 1 304 ? 11.863 -1.143 -18.614 1.00 91.31 304 ALA A CA 1
ATOM 2491 C C . ALA A 1 304 ? 12.832 -0.867 -17.466 1.00 91.31 304 ALA A C 1
ATOM 2493 O O . ALA A 1 304 ? 12.492 -1.074 -16.301 1.00 91.31 304 ALA A O 1
ATOM 2494 N N . VAL A 1 305 ? 14.027 -0.375 -17.780 1.00 89.75 305 VAL A N 1
ATOM 2495 C CA . VAL A 1 305 ? 15.020 0.033 -16.784 1.00 89.75 305 VAL A CA 1
ATOM 2496 C C . VAL A 1 305 ? 15.204 1.539 -16.866 1.00 89.75 305 VAL A C 1
ATOM 2498 O O . VAL A 1 305 ? 15.671 2.078 -17.871 1.00 89.75 305 VAL A O 1
ATOM 2501 N N . THR A 1 306 ? 14.843 2.232 -15.790 1.00 83.31 306 THR A N 1
ATOM 2502 C CA . THR A 1 306 ? 14.905 3.692 -15.731 1.00 83.31 306 THR A CA 1
ATOM 2503 C C . THR A 1 306 ? 15.653 4.196 -14.506 1.00 83.31 306 THR A C 1
ATOM 2505 O O . THR A 1 306 ? 15.821 3.472 -13.524 1.00 83.31 306 THR A O 1
ATOM 2508 N N . SER A 1 307 ? 16.008 5.483 -14.498 1.00 74.50 307 SER A N 1
ATOM 2509 C CA . SER A 1 307 ? 16.460 6.175 -13.279 1.00 74.50 307 SER A CA 1
ATOM 2510 C C . SER A 1 307 ? 15.356 6.430 -12.244 1.00 74.50 307 SER A C 1
ATOM 2512 O O . SER A 1 307 ? 15.529 7.230 -11.326 1.00 74.50 307 SER A O 1
ATOM 2514 N N . ASN A 1 308 ? 14.218 5.745 -12.349 1.00 68.88 308 ASN A N 1
ATOM 2515 C CA . ASN A 1 308 ? 13.193 5.671 -11.310 1.00 68.88 308 ASN A CA 1
ATOM 2516 C C . ASN A 1 308 ? 12.928 4.226 -10.847 1.00 68.88 308 ASN A C 1
ATOM 2518 O O . ASN A 1 308 ? 12.107 4.013 -9.963 1.00 68.88 308 ASN A O 1
ATOM 2522 N N . GLY A 1 309 ? 13.625 3.231 -11.403 1.00 73.12 309 GLY A N 1
ATOM 2523 C CA . GLY A 1 309 ? 13.442 1.823 -11.060 1.00 73.12 309 GLY A CA 1
ATOM 2524 C C . GLY A 1 309 ? 13.174 0.943 -12.277 1.00 73.12 309 GLY A C 1
ATOM 2525 O O . GLY A 1 309 ? 13.392 1.351 -13.423 1.00 73.12 309 GLY A O 1
ATOM 2526 N N . ILE A 1 310 ? 12.729 -0.282 -11.998 1.00 79.69 310 ILE A N 1
ATOM 2527 C CA . ILE A 1 310 ? 12.517 -1.340 -12.986 1.00 79.69 310 ILE A CA 1
ATOM 2528 C C . ILE A 1 310 ? 11.036 -1.705 -13.023 1.00 79.69 310 ILE A C 1
ATOM 2530 O O . ILE A 1 310 ? 10.436 -1.962 -11.981 1.00 79.69 310 ILE A O 1
ATOM 2534 N N . GLU A 1 311 ? 10.476 -1.793 -14.223 1.00 82.12 311 GLU A N 1
ATOM 2535 C CA . GLU A 1 311 ? 9.171 -2.405 -14.468 1.00 82.12 311 GLU A CA 1
ATOM 2536 C C . GLU A 1 311 ? 9.355 -3.609 -15.380 1.00 82.12 311 GLU A C 1
ATOM 2538 O O . GLU A 1 311 ? 10.148 -3.568 -16.318 1.00 82.12 311 GLU A O 1
ATOM 2543 N N . SER A 1 312 ? 8.654 -4.703 -15.099 1.00 87.56 312 SER A N 1
ATOM 2544 C CA . SER A 1 312 ? 8.834 -5.956 -15.827 1.00 87.56 312 SER A CA 1
ATOM 2545 C C . SER A 1 312 ? 7.501 -6.652 -16.038 1.00 87.56 312 SER A C 1
ATOM 2547 O O . SER A 1 312 ? 6.716 -6.796 -15.105 1.00 87.56 312 SER A O 1
ATOM 2549 N N . LEU A 1 313 ? 7.302 -7.182 -17.242 1.00 88.44 313 LEU A N 1
ATOM 2550 C CA . LEU A 1 313 ? 6.204 -8.077 -17.583 1.00 88.44 313 LEU A CA 1
ATOM 2551 C C . LEU A 1 313 ? 6.781 -9.407 -18.068 1.00 88.44 313 LEU A C 1
ATOM 2553 O O . LEU A 1 313 ? 7.499 -9.453 -19.066 1.00 88.44 313 LEU A O 1
ATOM 2557 N N . ALA A 1 314 ? 6.465 -10.486 -17.354 1.00 89.69 314 ALA A N 1
ATOM 2558 C CA . ALA A 1 314 ? 6.849 -11.844 -17.722 1.00 89.69 314 ALA A CA 1
ATOM 2559 C C . ALA A 1 314 ? 5.628 -12.629 -18.212 1.00 89.69 314 ALA A C 1
ATOM 2561 O O . ALA A 1 314 ? 4.556 -12.544 -17.612 1.00 89.69 314 ALA A O 1
ATOM 2562 N N . ALA A 1 315 ? 5.792 -13.403 -19.280 1.00 89.31 315 ALA A N 1
ATOM 2563 C CA . ALA A 1 315 ? 4.723 -14.185 -19.889 1.00 89.31 315 ALA A CA 1
ATOM 2564 C C . ALA A 1 315 ? 5.251 -15.505 -20.462 1.00 89.31 315 ALA A C 1
ATOM 2566 O O . ALA A 1 315 ? 6.405 -15.595 -20.883 1.00 89.31 315 ALA A O 1
ATOM 2567 N N . GLN A 1 316 ? 4.395 -16.523 -20.498 1.00 88.75 316 GLN A N 1
ATOM 2568 C CA . GLN A 1 316 ? 4.664 -17.783 -21.178 1.00 88.75 316 GLN A CA 1
ATOM 2569 C C . GLN A 1 316 ? 3.986 -17.785 -22.552 1.00 88.75 316 GLN A C 1
ATOM 2571 O O . GLN A 1 316 ? 2.779 -17.598 -22.649 1.00 88.75 316 GLN A O 1
ATOM 2576 N N . PHE A 1 317 ? 4.761 -18.031 -23.605 1.00 89.50 317 PHE A N 1
ATOM 2577 C CA . PHE A 1 317 ? 4.278 -18.160 -24.976 1.00 89.50 317 PHE A CA 1
ATOM 2578 C C . PHE A 1 317 ? 4.274 -19.627 -25.386 1.00 89.50 317 PHE A C 1
ATOM 2580 O O . PHE A 1 317 ? 5.331 -20.231 -25.588 1.00 89.50 317 PHE A O 1
ATOM 2587 N N . TRP A 1 318 ? 3.090 -20.195 -25.575 1.00 83.19 318 TRP A N 1
ATOM 2588 C CA . TRP A 1 318 ? 2.905 -21.613 -25.884 1.00 83.19 318 TRP A CA 1
ATOM 2589 C C . TRP A 1 318 ? 2.918 -21.913 -27.382 1.00 83.19 318 TRP A C 1
ATOM 2591 O O . TRP A 1 318 ? 3.121 -23.062 -27.767 1.00 83.19 318 TRP A O 1
ATOM 2601 N N . GLY A 1 319 ? 2.736 -20.890 -28.224 1.00 77.50 319 GLY A N 1
ATOM 2602 C CA . GLY A 1 319 ? 2.747 -21.064 -29.682 1.00 77.50 319 GLY A CA 1
ATOM 2603 C C . GLY A 1 319 ? 1.482 -21.705 -30.230 1.00 77.50 319 GLY A C 1
ATOM 2604 O O . GLY A 1 319 ? 1.495 -22.235 -31.336 1.00 77.50 319 GLY A O 1
ATOM 2605 N N . VAL A 1 320 ? 0.399 -21.635 -29.460 1.00 76.38 320 VAL A N 1
ATOM 2606 C CA . VAL A 1 320 ? -0.951 -22.016 -29.869 1.00 76.38 320 VAL A CA 1
ATOM 2607 C C . VAL A 1 320 ? -1.815 -20.759 -29.933 1.00 76.38 320 VAL A C 1
ATOM 2609 O O . VAL A 1 320 ? -1.624 -19.839 -29.140 1.00 76.38 320 VAL A O 1
ATOM 2612 N N . GLU A 1 321 ? -2.754 -20.711 -30.875 1.00 74.38 321 GLU A N 1
ATOM 2613 C CA . GLU A 1 321 ? -3.760 -19.649 -30.959 1.00 74.38 321 GLU A CA 1
ATOM 2614 C C . GLU A 1 321 ? -5.142 -20.253 -30.649 1.00 74.38 321 GLU A C 1
ATOM 2616 O O . GLU A 1 321 ? -5.526 -21.232 -31.294 1.00 74.38 321 GLU A O 1
ATOM 2621 N N . PRO A 1 322 ? -5.895 -19.707 -29.674 1.00 72.81 322 PRO A N 1
ATOM 2622 C CA . PRO A 1 322 ? -5.565 -18.534 -28.860 1.00 72.81 322 PRO A CA 1
ATOM 2623 C C . PRO A 1 322 ? -4.477 -18.813 -27.807 1.00 72.81 322 PRO 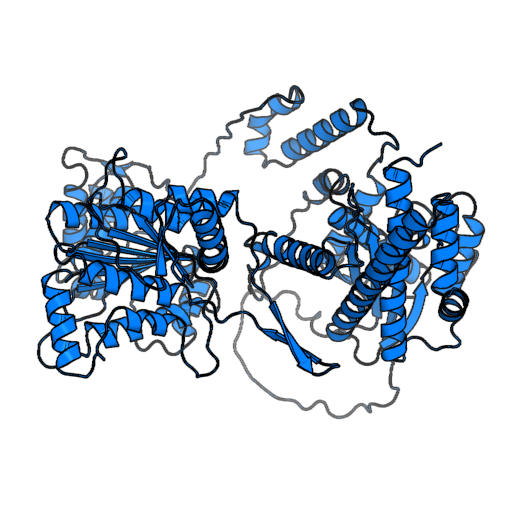A C 1
ATOM 2625 O O . PRO A 1 322 ? -4.487 -19.859 -27.163 1.00 72.81 322 PRO A O 1
ATOM 2628 N N . GLU A 1 323 ? -3.581 -17.845 -27.583 1.00 79.62 323 GLU A N 1
ATOM 2629 C CA . GLU A 1 323 ? -2.546 -17.936 -26.538 1.00 79.62 323 GLU A CA 1
ATOM 2630 C C . GLU A 1 323 ? -3.212 -18.057 -25.145 1.00 79.62 323 GLU A C 1
ATOM 2632 O O . GLU A 1 323 ? -4.032 -17.200 -24.789 1.00 79.62 323 GLU A O 1
ATOM 2637 N N . PRO A 1 324 ? -2.937 -19.109 -24.350 1.00 77.44 324 PRO A N 1
ATOM 2638 C CA . PRO A 1 324 ? -3.622 -19.312 -23.074 1.00 77.44 324 PRO A CA 1
ATOM 2639 C C . PRO A 1 324 ? -3.134 -18.376 -21.959 1.00 77.44 324 PRO A C 1
ATOM 2641 O O . PRO A 1 324 ? -3.923 -18.044 -21.079 1.00 77.44 324 PRO A O 1
ATOM 2644 N N . ASP A 1 325 ? -1.882 -17.900 -21.987 1.00 77.75 325 ASP A N 1
ATOM 2645 C CA . ASP A 1 325 ? -1.366 -16.985 -20.957 1.00 77.75 325 ASP A CA 1
ATOM 2646 C C . ASP A 1 325 ? -1.909 -15.557 -21.162 1.00 77.75 325 ASP A C 1
ATOM 2648 O O . ASP A 1 325 ? -1.637 -14.888 -22.165 1.00 77.75 325 ASP A O 1
ATOM 2652 N N . THR A 1 326 ? -2.671 -15.050 -20.191 1.00 77.94 326 THR A N 1
ATOM 2653 C CA . THR A 1 326 ? -3.238 -13.692 -20.222 1.00 77.94 326 THR A CA 1
ATOM 2654 C C . THR A 1 326 ? -2.164 -12.603 -20.232 1.00 77.94 326 THR A C 1
ATOM 2656 O O . THR A 1 326 ? -2.378 -11.536 -20.812 1.00 77.94 326 THR A O 1
ATOM 2659 N N . ARG A 1 327 ? -0.976 -12.869 -19.679 1.00 83.38 327 ARG A N 1
ATOM 2660 C CA . ARG A 1 327 ? 0.155 -11.926 -19.673 1.00 83.38 327 ARG A CA 1
ATOM 2661 C C . ARG A 1 327 ? 0.783 -11.793 -21.056 1.00 83.38 327 ARG A C 1
ATOM 2663 O O . ARG A 1 327 ? 1.220 -10.704 -21.418 1.00 83.38 327 ARG A O 1
ATOM 2670 N N . ALA A 1 328 ? 0.776 -12.860 -21.857 1.00 86.56 328 ALA A N 1
ATOM 2671 C CA . ALA A 1 328 ? 1.222 -12.803 -23.250 1.00 86.56 328 ALA A CA 1
ATOM 2672 C C . ALA A 1 328 ? 0.269 -11.939 -24.095 1.00 86.56 328 ALA A C 1
ATOM 2674 O O . ALA A 1 328 ? 0.719 -11.136 -24.914 1.00 86.56 328 ALA A O 1
ATOM 2675 N N . LYS A 1 329 ? -1.046 -12.015 -23.829 1.00 83.12 329 LYS A N 1
ATOM 2676 C CA . LYS A 1 329 ? -2.035 -11.099 -24.428 1.00 83.12 329 LYS A CA 1
ATOM 2677 C C . LYS A 1 329 ? -1.757 -9.654 -24.030 1.00 83.12 329 LYS A C 1
ATOM 2679 O O . LYS A 1 329 ? -1.674 -8.807 -24.909 1.00 83.12 329 LYS A O 1
ATOM 2684 N N . LEU A 1 330 ? -1.531 -9.383 -22.742 1.00 82.94 330 LEU A N 1
ATOM 2685 C CA . LEU A 1 330 ? -1.178 -8.038 -22.278 1.00 82.94 330 LEU A CA 1
ATOM 2686 C C . LEU A 1 330 ? 0.078 -7.502 -22.977 1.00 82.94 330 LEU A C 1
ATOM 2688 O O . LEU A 1 330 ? 0.075 -6.365 -23.439 1.00 82.94 330 LEU A O 1
ATOM 2692 N N . MET A 1 331 ? 1.129 -8.319 -23.090 1.00 88.81 331 MET A N 1
ATOM 2693 C CA . MET A 1 331 ? 2.376 -7.945 -23.765 1.00 88.81 331 MET A CA 1
ATOM 2694 C C . MET A 1 331 ? 2.126 -7.556 -25.231 1.00 88.81 331 MET A C 1
ATOM 2696 O O . MET A 1 331 ? 2.568 -6.496 -25.677 1.00 88.81 331 MET A O 1
ATOM 2700 N N . LYS A 1 332 ? 1.334 -8.352 -25.961 1.00 88.69 332 LYS A N 1
ATOM 2701 C CA . LYS A 1 332 ? 0.893 -8.033 -27.328 1.00 88.69 332 LYS A CA 1
ATOM 2702 C C . LYS A 1 332 ? 0.146 -6.697 -27.382 1.00 88.69 332 LYS A C 1
ATOM 2704 O O . LYS A 1 332 ? 0.404 -5.885 -28.269 1.00 88.69 332 LYS A O 1
ATOM 2709 N N . SER A 1 333 ? -0.748 -6.439 -26.435 1.00 84.38 333 SER A N 1
ATOM 2710 C CA . SER A 1 333 ? -1.579 -5.230 -26.420 1.00 84.38 333 SER A CA 1
ATOM 2711 C C . SER A 1 333 ? -0.794 -3.968 -26.058 1.00 84.38 333 SER A C 1
ATOM 2713 O O . SER A 1 333 ? -0.982 -2.931 -26.695 1.00 84.38 333 SER A O 1
ATOM 2715 N N . LEU A 1 334 ? 0.152 -4.065 -25.118 1.00 85.12 334 LEU A N 1
ATOM 2716 C CA . LEU A 1 334 ? 1.135 -3.013 -24.835 1.00 85.12 334 LEU A CA 1
ATOM 2717 C C . LEU A 1 334 ? 1.982 -2.708 -26.079 1.00 85.12 334 LEU A C 1
ATOM 2719 O O . LEU A 1 334 ? 2.156 -1.545 -26.445 1.00 85.12 334 LEU A O 1
ATOM 2723 N N . GLY A 1 335 ? 2.439 -3.747 -26.784 1.00 87.31 335 GLY A N 1
ATOM 2724 C CA . GLY A 1 335 ? 3.198 -3.583 -28.022 1.00 87.31 335 GLY A CA 1
ATOM 2725 C C . GLY A 1 335 ? 2.403 -2.894 -29.136 1.00 87.31 335 GLY A C 1
ATOM 2726 O O . GLY A 1 335 ? 2.892 -1.973 -29.791 1.00 87.31 335 GLY A O 1
ATOM 2727 N N . GLN A 1 336 ? 1.134 -3.270 -29.314 1.00 84.75 336 GLN A N 1
ATOM 2728 C CA . GLN A 1 336 ? 0.237 -2.608 -30.266 1.00 84.75 336 GLN A CA 1
ATOM 2729 C C . GLN A 1 336 ? -0.034 -1.146 -29.902 1.00 84.75 336 GLN A C 1
ATOM 2731 O O . GLN A 1 336 ? -0.105 -0.306 -30.801 1.00 84.75 336 GLN A O 1
ATOM 2736 N N . ALA A 1 337 ? -0.188 -0.835 -28.612 1.00 79.12 337 ALA A N 1
ATOM 2737 C CA . ALA A 1 337 ? -0.353 0.537 -28.145 1.00 79.12 337 ALA A CA 1
ATOM 2738 C C . ALA A 1 337 ? 0.879 1.383 -28.492 1.00 79.12 337 ALA A C 1
ATOM 2740 O O . ALA A 1 337 ? 0.728 2.456 -29.073 1.00 79.12 337 ALA A O 1
ATOM 2741 N N . TYR A 1 338 ? 2.086 0.854 -28.257 1.00 82.12 338 TYR A N 1
ATOM 2742 C CA . TYR A 1 338 ? 3.333 1.514 -28.648 1.00 82.12 338 TYR A CA 1
ATOM 2743 C C . TYR A 1 338 ? 3.424 1.772 -30.158 1.00 82.12 338 TYR A C 1
ATOM 2745 O O . TYR A 1 338 ? 3.813 2.867 -30.569 1.00 82.12 338 TYR A O 1
ATOM 2753 N N . CYS A 1 339 ? 3.044 0.799 -30.991 1.00 81.62 339 CYS A N 1
ATOM 2754 C CA . CYS A 1 339 ? 3.064 0.950 -32.450 1.00 81.62 339 CYS A CA 1
ATOM 2755 C C . CYS A 1 339 ? 2.076 2.016 -32.952 1.00 81.62 339 CYS A C 1
ATOM 2757 O O . CYS A 1 339 ? 2.341 2.673 -33.955 1.00 81.62 339 CYS A O 1
ATOM 2759 N N . LYS A 1 340 ? 0.929 2.168 -32.276 1.00 75.38 340 LYS A N 1
ATOM 2760 C CA . LYS A 1 340 ? -0.153 3.088 -32.663 1.00 75.38 340 LYS A CA 1
ATOM 2761 C C . LYS A 1 340 ? -0.014 4.493 -32.071 1.00 75.38 340 LYS A C 1
ATOM 2763 O O . LYS A 1 340 ? -0.687 5.399 -32.557 1.00 75.38 340 LYS A O 1
ATOM 2768 N N . ALA A 1 341 ? 0.790 4.678 -31.024 1.00 66.94 341 ALA A N 1
ATOM 2769 C CA . ALA A 1 341 ? 0.984 5.980 -30.393 1.00 66.94 341 ALA A CA 1
ATOM 2770 C C . ALA A 1 341 ? 1.625 6.962 -31.389 1.00 66.94 341 ALA A C 1
ATOM 2772 O O . ALA A 1 341 ? 2.716 6.711 -31.896 1.00 66.94 341 ALA A O 1
ATOM 2773 N N . LYS A 1 342 ? 0.970 8.083 -31.694 1.00 58.22 342 LYS A N 1
ATOM 2774 C CA . LYS A 1 342 ? 1.623 9.190 -32.403 1.00 58.22 342 LYS A CA 1
ATOM 2775 C C . LYS A 1 342 ? 2.449 9.963 -31.373 1.00 58.22 342 LYS A C 1
ATOM 2777 O O . LYS A 1 342 ? 1.969 10.165 -30.271 1.00 58.22 342 LYS A O 1
ATOM 2782 N N . HIS A 1 343 ? 3.687 10.313 -31.703 1.00 52.66 343 HIS A N 1
ATOM 2783 C CA . HIS A 1 343 ? 4.424 11.329 -30.956 1.00 52.66 343 HIS A CA 1
ATOM 2784 C C . HIS A 1 343 ? 4.464 12.551 -31.858 1.00 52.66 343 HIS A C 1
ATOM 2786 O O . HIS A 1 343 ? 4.885 12.429 -33.009 1.00 52.66 343 HIS A O 1
ATOM 2792 N N . SER A 1 344 ? 3.965 13.681 -31.375 1.00 43.00 344 SER A N 1
ATOM 2793 C CA . SER A 1 344 ? 4.277 14.965 -31.980 1.00 43.00 344 SER A CA 1
ATOM 2794 C C . SER A 1 344 ? 5.713 15.299 -31.572 1.00 43.00 344 SER A C 1
ATOM 2796 O O . SER A 1 344 ? 6.045 15.312 -30.390 1.00 43.00 344 SER A O 1
ATOM 2798 N N . ASP A 1 345 ? 6.602 15.501 -32.544 1.00 39.12 345 ASP A N 1
ATOM 2799 C CA . ASP A 1 345 ? 8.012 15.832 -32.270 1.00 39.12 345 ASP A CA 1
ATOM 2800 C C . ASP A 1 345 ? 8.178 17.234 -31.645 1.00 39.12 345 ASP A C 1
ATOM 2802 O O . ASP A 1 345 ? 9.262 17.595 -31.191 1.00 39.12 345 ASP A O 1
ATOM 2806 N N . ASN A 1 346 ? 7.086 17.998 -31.565 1.00 37.38 346 ASN A N 1
ATOM 2807 C CA . ASN A 1 346 ? 6.976 19.274 -30.881 1.00 37.38 346 ASN A CA 1
ATOM 2808 C C . ASN A 1 346 ? 5.813 19.195 -29.879 1.00 37.38 346 ASN A C 1
ATOM 2810 O O . ASN A 1 346 ? 4.757 18.650 -30.207 1.00 37.38 346 ASN A O 1
ATOM 2814 N N . ASP A 1 347 ? 5.990 19.763 -28.683 1.00 38.19 347 ASP A N 1
ATOM 2815 C CA . ASP A 1 347 ? 4.916 20.055 -27.720 1.00 38.19 347 ASP A CA 1
ATOM 2816 C C . ASP A 1 347 ? 3.960 21.120 -28.311 1.00 38.19 347 ASP A C 1
ATOM 2818 O O . ASP A 1 347 ? 3.865 22.246 -27.820 1.00 38.19 347 ASP A O 1
ATOM 2822 N N . GLU A 1 348 ? 3.291 20.816 -29.427 1.00 39.25 348 GLU A N 1
ATOM 2823 C CA . GLU A 1 348 ? 2.248 21.670 -29.981 1.00 39.25 348 GLU A CA 1
ATOM 2824 C C . GLU A 1 348 ? 0.978 21.506 -29.130 1.00 39.25 348 GLU A C 1
ATOM 2826 O O . GLU A 1 348 ? 0.443 20.398 -29.031 1.00 39.25 348 GLU A O 1
ATOM 2831 N N . PRO A 1 349 ? 0.449 22.588 -28.524 1.00 40.97 349 PRO A N 1
ATOM 2832 C CA . PRO A 1 349 ? -0.711 22.520 -27.629 1.00 40.97 349 PRO A CA 1
ATOM 2833 C C . PRO A 1 349 ? -1.941 21.833 -28.246 1.00 40.97 349 PRO A C 1
ATOM 2835 O O . PRO A 1 349 ? -2.722 21.202 -27.540 1.00 40.97 349 PRO A O 1
ATOM 2838 N N . LEU A 1 350 ? -2.087 21.912 -29.574 1.00 44.75 350 LEU A N 1
ATOM 2839 C CA . LEU A 1 350 ? -3.200 21.323 -30.321 1.00 44.75 350 LEU A CA 1
ATOM 2840 C C . LEU A 1 350 ? -3.154 19.783 -30.373 1.00 44.75 350 LEU A C 1
ATOM 2842 O O . LEU A 1 350 ? -4.215 19.157 -30.418 1.00 44.75 350 LEU A O 1
ATOM 2846 N N . ASP A 1 351 ? -1.967 19.169 -30.325 1.00 54.94 351 ASP A N 1
ATOM 2847 C CA . ASP A 1 351 ? -1.822 17.705 -30.316 1.00 54.94 351 ASP A CA 1
ATOM 2848 C C . ASP A 1 351 ? -2.125 17.122 -28.926 1.00 54.94 351 ASP A C 1
ATOM 2850 O O . ASP A 1 351 ? -2.823 16.110 -28.820 1.00 54.94 351 ASP A O 1
ATOM 2854 N N . LEU A 1 352 ? -1.718 17.810 -27.852 1.00 54.31 352 LEU A N 1
ATOM 2855 C CA . LEU A 1 352 ? -2.061 17.426 -26.477 1.00 54.31 352 LEU A CA 1
ATOM 2856 C C . LEU A 1 352 ? -3.576 17.491 -26.231 1.00 54.31 352 LEU A C 1
ATOM 2858 O O . LEU A 1 352 ? -4.158 16.580 -25.640 1.00 54.31 352 LEU A O 1
ATOM 2862 N N . ASP A 1 353 ? -4.235 18.537 -26.724 1.00 62.62 353 ASP A N 1
ATOM 2863 C CA . ASP A 1 353 ? -5.686 18.707 -26.629 1.00 62.62 353 ASP A CA 1
ATOM 2864 C C . ASP A 1 353 ? -6.443 17.574 -27.344 1.00 62.62 353 ASP A C 1
ATOM 2866 O O . ASP A 1 353 ? -7.419 17.022 -26.814 1.00 62.62 353 ASP A O 1
ATOM 2870 N N . ALA A 1 354 ? -5.967 17.170 -28.526 1.00 64.62 354 ALA A N 1
ATOM 2871 C CA . ALA A 1 354 ? -6.511 16.040 -29.272 1.00 64.62 354 ALA A CA 1
ATOM 2872 C C . ALA A 1 354 ? -6.286 14.702 -28.545 1.00 64.62 354 ALA A C 1
ATOM 2874 O O . ALA A 1 354 ? -7.186 13.852 -28.522 1.00 64.62 354 ALA A O 1
ATOM 2875 N N . GLU A 1 355 ? -5.122 14.516 -27.915 1.00 59.62 355 GLU A N 1
ATOM 2876 C CA . GLU A 1 355 ? -4.832 13.350 -27.082 1.00 59.62 355 GLU A CA 1
ATOM 2877 C C . GLU A 1 355 ? -5.755 13.285 -25.866 1.00 59.62 355 GLU A C 1
ATOM 2879 O O . GLU A 1 355 ? -6.425 12.267 -25.682 1.00 59.62 355 GLU A O 1
ATOM 2884 N N . ILE A 1 356 ? -5.883 14.369 -25.093 1.00 64.94 356 ILE A N 1
ATOM 2885 C CA . ILE A 1 356 ? -6.774 14.449 -23.924 1.00 64.94 356 ILE A CA 1
ATOM 2886 C C . ILE A 1 356 ? -8.215 14.111 -24.325 1.00 64.94 356 ILE A C 1
ATOM 2888 O O . ILE A 1 356 ? -8.865 13.283 -23.676 1.00 64.94 356 ILE A O 1
ATOM 2892 N N . GLN A 1 357 ? -8.712 14.674 -25.432 1.00 70.88 357 GLN A N 1
ATOM 2893 C CA . GLN A 1 357 ? -10.045 14.351 -25.948 1.00 70.88 357 GLN A CA 1
ATOM 2894 C C . GLN A 1 357 ? -10.180 12.879 -26.360 1.00 70.88 357 GLN A C 1
ATOM 2896 O O . GLN A 1 357 ? -11.230 12.266 -26.139 1.00 70.88 357 GLN A O 1
ATOM 2901 N N . LEU A 1 358 ? -9.140 12.288 -26.955 1.00 69.38 358 LEU A N 1
ATOM 2902 C CA . LEU A 1 358 ? -9.122 10.874 -27.320 1.00 69.38 358 LEU A CA 1
ATOM 2903 C C . LEU A 1 358 ? -9.190 9.979 -26.076 1.00 69.38 358 LEU A C 1
ATOM 2905 O O . LEU A 1 358 ? -9.981 9.029 -26.066 1.00 69.38 358 LEU A O 1
ATOM 2909 N N . VAL A 1 359 ? -8.404 10.277 -25.033 1.00 67.62 359 VAL A N 1
ATOM 2910 C CA . VAL A 1 359 ? -8.446 9.557 -23.748 1.00 67.62 359 VAL A CA 1
ATOM 2911 C C . VAL A 1 359 ? -9.841 9.651 -23.151 1.00 67.62 359 VAL A C 1
ATOM 2913 O O . VAL A 1 359 ? -10.453 8.628 -22.849 1.00 67.62 359 VAL A O 1
ATOM 2916 N N . PHE A 1 360 ? -10.380 10.863 -23.052 1.00 75.00 360 PHE A N 1
ATOM 2917 C CA . PHE A 1 360 ? -11.688 11.113 -22.466 1.00 75.00 360 PHE A CA 1
ATOM 2918 C C . PHE A 1 360 ? -12.802 10.348 -23.196 1.00 75.00 360 PHE A C 1
ATOM 2920 O O . PHE A 1 360 ? -13.576 9.617 -22.574 1.00 75.00 360 PHE A O 1
ATOM 2927 N N . LYS A 1 361 ? -12.828 10.394 -24.537 1.00 74.62 361 LYS A N 1
ATOM 2928 C CA . LYS A 1 361 ? -13.781 9.617 -25.353 1.00 74.62 361 LYS A CA 1
ATOM 2929 C C . LYS A 1 361 ? -13.622 8.110 -25.158 1.00 74.62 361 LYS A C 1
ATOM 2931 O O . LYS A 1 361 ? -14.617 7.384 -25.170 1.00 74.62 361 LYS A O 1
ATOM 2936 N N . LYS A 1 362 ? -12.392 7.614 -24.997 1.00 71.31 362 LYS A N 1
ATOM 2937 C CA . LYS A 1 362 ? -12.135 6.199 -24.697 1.00 71.31 362 LYS A CA 1
ATOM 2938 C C . LYS A 1 362 ? -12.644 5.821 -23.309 1.00 71.31 362 LYS A C 1
ATOM 2940 O O . LYS A 1 362 ? -13.231 4.749 -23.185 1.00 71.31 362 LYS A O 1
ATOM 2945 N N . VAL A 1 363 ? -12.489 6.695 -22.310 1.00 74.00 363 VAL A N 1
ATOM 2946 C CA . VAL A 1 363 ? -12.986 6.473 -20.936 1.00 74.00 363 VAL A CA 1
ATOM 2947 C C . VAL A 1 363 ? -14.497 6.370 -20.965 1.00 74.00 363 VAL A C 1
ATOM 2949 O O . VAL A 1 363 ? -15.031 5.342 -20.560 1.00 74.00 363 VAL A O 1
ATOM 2952 N N . LEU A 1 364 ? -15.167 7.337 -21.593 1.00 76.12 364 LEU A N 1
ATOM 2953 C CA . LEU A 1 364 ? -16.616 7.312 -21.791 1.00 76.12 364 LEU A CA 1
ATOM 2954 C C . LEU A 1 364 ? -17.098 6.051 -22.519 1.00 76.12 364 LEU A C 1
ATOM 2956 O O . LEU A 1 364 ? -18.058 5.410 -22.099 1.00 76.12 364 LEU A O 1
ATOM 2960 N N . LYS A 1 365 ? -16.419 5.641 -23.599 1.00 73.44 365 LYS A N 1
ATOM 2961 C CA . LYS A 1 365 ? -16.762 4.405 -24.326 1.00 73.44 365 LYS A CA 1
ATOM 2962 C C . LYS A 1 365 ? -16.516 3.137 -23.509 1.00 73.44 365 LYS A C 1
ATOM 2964 O O . LYS A 1 365 ? -17.168 2.128 -23.779 1.00 73.44 365 LYS A O 1
ATOM 2969 N N . GLY A 1 366 ? -15.561 3.176 -22.583 1.00 71.19 366 GLY A N 1
ATOM 2970 C CA . GLY A 1 366 ? -15.179 2.066 -21.722 1.00 71.19 366 GLY A CA 1
ATOM 2971 C C . GLY A 1 366 ? -16.049 1.905 -20.480 1.00 71.19 366 GLY A C 1
ATOM 2972 O O . GLY A 1 366 ? -15.932 0.863 -19.832 1.00 71.19 366 GLY A O 1
ATOM 2973 N N . LEU A 1 367 ? -16.937 2.857 -20.186 1.00 73.88 367 LEU A N 1
ATOM 2974 C CA . LEU A 1 367 ? -17.926 2.726 -19.120 1.00 73.88 367 LEU A CA 1
ATOM 2975 C C . LEU A 1 367 ? -18.855 1.512 -19.367 1.00 73.88 367 LEU A C 1
ATOM 2977 O O . LEU A 1 367 ? -19.116 1.142 -20.523 1.00 73.88 367 LEU A O 1
ATOM 2981 N N . PRO A 1 368 ? -19.342 0.845 -18.306 1.00 74.81 368 PRO A N 1
ATOM 2982 C CA . PRO A 1 368 ? -20.480 -0.075 -18.386 1.00 74.81 368 PRO A CA 1
ATOM 2983 C C . PRO A 1 368 ? -21.673 0.559 -19.117 1.00 74.81 368 PRO A C 1
ATOM 2985 O O . PRO A 1 368 ? -21.818 1.779 -19.105 1.00 74.81 368 PRO A O 1
ATOM 2988 N N . SER A 1 369 ? -22.516 -0.248 -19.772 1.00 78.38 369 SER A N 1
ATOM 2989 C CA . SER A 1 369 ? -23.625 0.248 -20.611 1.00 78.38 369 SER A CA 1
ATOM 2990 C C . SER A 1 369 ? -24.529 1.234 -19.870 1.00 78.38 369 SER A C 1
ATOM 2992 O O . SER A 1 369 ? -24.758 2.327 -20.383 1.00 78.38 369 SER A O 1
ATOM 2994 N N . ALA A 1 370 ? -24.926 0.897 -18.639 1.00 76.88 370 ALA A N 1
ATOM 2995 C CA . ALA A 1 370 ? -25.771 1.739 -17.793 1.00 76.88 370 ALA A CA 1
ATOM 2996 C C . ALA A 1 370 ? -25.173 3.139 -17.556 1.00 76.88 370 ALA A C 1
ATOM 2998 O O . ALA A 1 370 ? -25.861 4.150 -17.676 1.00 76.88 370 ALA A O 1
ATOM 2999 N N . PHE A 1 371 ? -23.869 3.216 -17.283 1.00 78.31 371 PHE A N 1
ATOM 3000 C CA . PHE A 1 371 ? -23.169 4.484 -17.071 1.00 78.31 371 PHE A CA 1
ATOM 3001 C C . PHE A 1 371 ? -22.892 5.233 -18.373 1.00 78.31 371 PHE A C 1
ATOM 3003 O O . PHE A 1 371 ? -22.973 6.459 -18.426 1.00 78.31 371 PHE A O 1
ATOM 3010 N N . LYS A 1 372 ? -22.578 4.504 -19.445 1.00 81.50 372 LYS A N 1
ATOM 3011 C CA . LYS A 1 372 ? -22.307 5.087 -20.757 1.00 81.50 372 LYS A CA 1
ATOM 3012 C C . LYS A 1 372 ? -23.528 5.815 -21.315 1.00 81.50 372 LYS A C 1
ATOM 3014 O O . LYS A 1 372 ? -23.346 6.866 -21.918 1.00 81.50 372 LYS A O 1
ATOM 3019 N N . GLU A 1 373 ? -24.733 5.275 -21.124 1.00 82.50 373 GLU A N 1
ATOM 3020 C CA . GLU A 1 373 ? -25.995 5.921 -21.517 1.00 82.50 373 GLU A CA 1
ATOM 3021 C C . GLU A 1 373 ? -26.193 7.263 -20.812 1.00 82.50 373 GLU A C 1
ATOM 3023 O O . GLU A 1 373 ? -26.499 8.262 -21.457 1.00 82.50 373 GLU A O 1
ATOM 3028 N N . GLN A 1 374 ? -25.906 7.319 -19.513 1.00 84.81 374 GLN A N 1
ATOM 3029 C CA . GLN A 1 374 ? -26.008 8.554 -18.739 1.00 84.81 374 GLN A CA 1
ATOM 3030 C C . GLN A 1 374 ? -24.955 9.583 -19.153 1.00 84.81 374 GLN A C 1
ATOM 3032 O O . GLN A 1 374 ? -25.252 10.769 -19.248 1.00 84.81 374 GLN A O 1
ATOM 3037 N N . ALA A 1 375 ? -23.740 9.137 -19.474 1.00 78.31 375 ALA A N 1
ATOM 3038 C CA . ALA A 1 375 ? -22.636 10.008 -19.864 1.00 78.31 375 ALA A CA 1
ATOM 3039 C C . ALA A 1 375 ? -22.583 10.353 -21.366 1.00 78.31 375 ALA A C 1
ATOM 3041 O O . ALA A 1 375 ? -21.577 10.896 -21.828 1.00 78.31 375 ALA A O 1
ATOM 3042 N N . GLN A 1 376 ? -23.631 10.068 -22.152 1.00 74.94 376 GLN A N 1
ATOM 3043 C CA . GLN A 1 376 ? -23.630 10.337 -23.600 1.00 74.94 376 GLN A CA 1
ATOM 3044 C C . GLN A 1 376 ? -23.357 11.813 -23.931 1.00 74.94 376 GLN A C 1
ATOM 3046 O O . GLN A 1 376 ? -22.556 12.098 -24.817 1.00 74.94 376 GLN A O 1
ATOM 3051 N N . HIS A 1 377 ? -23.933 12.746 -23.172 1.00 73.88 377 HIS A N 1
ATOM 3052 C CA . HIS A 1 377 ? -23.756 14.187 -23.387 1.00 73.88 377 HIS A CA 1
ATOM 3053 C C . HIS A 1 377 ? -22.349 14.692 -23.024 1.00 73.88 377 HIS A C 1
ATOM 3055 O O . HIS A 1 377 ? -21.901 15.699 -23.571 1.00 73.88 377 HIS A O 1
ATOM 3061 N N . LEU A 1 378 ? -21.602 13.982 -22.164 1.00 72.19 378 LEU A N 1
ATOM 3062 C CA . LEU A 1 378 ? -20.197 14.313 -21.907 1.00 72.19 378 LEU A CA 1
ATOM 3063 C C . LEU A 1 378 ? -19.340 14.121 -23.162 1.00 72.19 378 LEU A C 1
ATOM 3065 O O . LEU A 1 378 ? -18.353 14.826 -23.342 1.00 72.19 378 LEU A O 1
ATOM 3069 N N . ALA A 1 379 ? -19.717 13.201 -24.057 1.00 65.75 379 ALA A N 1
ATOM 3070 C CA . ALA A 1 379 ? -18.982 12.969 -25.299 1.00 65.75 379 ALA A CA 1
ATOM 3071 C C . ALA A 1 379 ? -19.031 14.170 -26.260 1.00 65.75 379 ALA A C 1
ATOM 3073 O O . ALA A 1 379 ? -18.174 14.269 -27.143 1.00 65.75 379 ALA A O 1
ATOM 3074 N N . GLU A 1 380 ? -20.010 15.062 -26.084 1.00 66.75 380 GLU A N 1
ATOM 3075 C CA . GLU A 1 380 ? -20.235 16.225 -26.941 1.00 66.75 380 GLU A CA 1
ATOM 3076 C C . GLU A 1 380 ? -19.470 17.468 -26.463 1.00 66.75 380 GLU A C 1
ATOM 3078 O O . GLU A 1 380 ? -19.097 18.290 -27.300 1.00 66.75 380 GLU A O 1
ATOM 3083 N N . LYS A 1 381 ? -19.184 17.606 -25.155 1.00 65.81 381 LYS A N 1
ATOM 3084 C CA . LYS A 1 381 ? -18.469 18.768 -24.590 1.00 65.81 381 LYS A CA 1
ATOM 3085 C C . LYS A 1 381 ? -17.744 18.476 -23.268 1.00 65.81 381 LYS A C 1
ATOM 3087 O O . LYS A 1 381 ? -18.342 18.605 -22.202 1.00 65.81 381 LYS A O 1
AT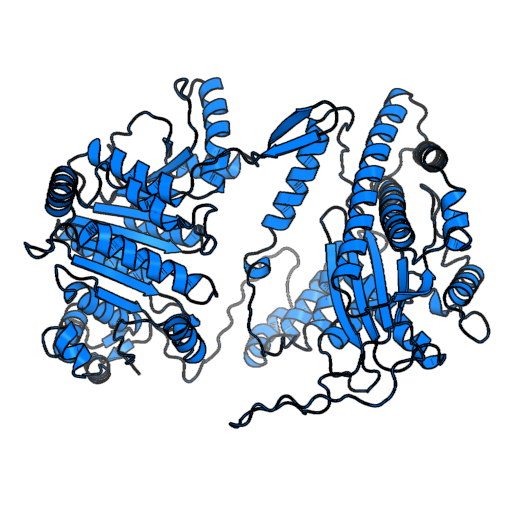OM 3092 N N . PRO A 1 382 ? -16.421 18.292 -23.301 1.00 60.34 382 PRO A N 1
ATOM 3093 C CA . PRO A 1 382 ? -15.577 18.822 -22.245 1.00 60.34 382 PRO A CA 1
ATOM 3094 C C . PRO A 1 382 ? -14.790 20.011 -22.799 1.00 60.34 382 PRO A C 1
ATOM 3096 O O . PRO A 1 382 ? -14.019 19.883 -23.752 1.00 60.34 382 PRO A O 1
ATOM 3099 N N . THR A 1 383 ? -14.977 21.187 -22.207 1.00 65.25 383 THR A N 1
ATOM 3100 C CA . THR A 1 383 ? -14.043 22.294 -22.422 1.00 65.25 383 THR A CA 1
ATOM 3101 C C . THR A 1 383 ? -12.733 21.918 -21.734 1.00 65.25 383 THR A C 1
ATOM 3103 O O . THR A 1 383 ? -12.723 21.625 -20.536 1.00 65.25 383 THR A O 1
ATOM 3106 N N . LEU A 1 384 ? -11.630 21.890 -22.478 1.00 65.25 384 LEU A N 1
ATOM 3107 C CA . LEU A 1 384 ? -10.314 21.583 -21.919 1.00 65.25 384 LEU A CA 1
ATOM 3108 C C . LEU A 1 384 ? -9.967 22.576 -20.798 1.00 65.25 384 LEU A C 1
ATOM 3110 O O . LEU A 1 384 ? -10.273 23.764 -20.886 1.00 65.25 384 LEU A O 1
ATOM 3114 N N . GLY A 1 385 ? -9.384 22.067 -19.711 1.00 65.06 385 GLY A N 1
ATOM 3115 C CA . GLY A 1 385 ? -9.040 22.861 -18.526 1.00 65.06 385 GLY A CA 1
ATOM 3116 C C . GLY A 1 385 ? -10.207 23.207 -17.589 1.00 65.06 385 GLY A C 1
ATOM 3117 O O . GLY A 1 385 ? -9.964 23.802 -16.541 1.00 65.06 385 GLY A O 1
ATOM 3118 N N . GLN A 1 386 ? -11.452 22.830 -17.904 1.00 68.00 386 GLN A N 1
ATOM 3119 C CA . GLN A 1 386 ? -12.590 23.012 -16.996 1.00 68.00 386 GLN A CA 1
ATOM 3120 C C . GLN A 1 386 ? -12.900 21.744 -16.199 1.00 68.00 386 GLN A C 1
ATOM 3122 O O . GLN A 1 386 ? -12.877 20.626 -16.717 1.00 68.00 386 GLN A O 1
ATOM 3127 N N . TYR A 1 387 ? -13.255 21.926 -14.927 1.00 60.09 387 TYR A N 1
ATOM 3128 C CA . TYR A 1 387 ? -13.754 20.841 -14.093 1.00 60.09 387 TYR A CA 1
ATOM 3129 C C . TYR A 1 387 ? -15.114 20.377 -14.610 1.00 60.09 387 TYR A C 1
ATOM 3131 O O . TYR A 1 387 ? -16.075 21.142 -14.642 1.00 60.09 387 TYR A O 1
ATOM 3139 N N . SER A 1 388 ? -15.190 19.108 -15.001 1.00 64.81 388 SER A N 1
ATOM 3140 C CA . SER A 1 388 ? -16.454 18.448 -15.318 1.00 64.81 388 SER A CA 1
ATOM 3141 C C . SER A 1 388 ? -16.870 17.605 -14.120 1.00 64.81 388 SER A C 1
ATOM 3143 O O . SER A 1 388 ? -16.144 16.698 -13.719 1.00 64.81 388 SER A O 1
ATOM 3145 N N . HIS A 1 389 ? -18.029 17.909 -13.544 1.00 67.38 389 HIS A N 1
ATOM 3146 C CA . HIS A 1 389 ? -18.650 17.077 -12.522 1.00 67.38 389 HIS A CA 1
ATOM 3147 C C . HIS A 1 389 ? -19.772 16.276 -13.170 1.00 67.38 389 HIS A C 1
ATOM 3149 O O . HIS A 1 389 ? -20.660 16.850 -13.800 1.00 67.38 389 HIS A O 1
ATOM 3155 N N . PHE A 1 390 ? -19.724 14.956 -13.019 1.00 70.38 390 PHE A N 1
ATOM 3156 C CA . PHE A 1 390 ? -20.753 14.082 -13.548 1.00 70.38 390 PHE A CA 1
ATOM 3157 C C . PHE A 1 390 ? -21.165 13.051 -12.510 1.00 70.38 390 PHE A C 1
ATOM 3159 O O . PHE A 1 390 ? -20.321 12.363 -11.937 1.00 70.38 390 PHE A O 1
ATOM 3166 N N . LEU A 1 391 ? -22.470 12.968 -12.273 1.00 71.88 391 LEU A N 1
ATOM 3167 C CA . LEU A 1 391 ? -23.068 12.026 -11.342 1.00 71.88 391 LEU A CA 1
ATOM 3168 C C . LEU A 1 391 ? -23.634 10.863 -12.138 1.00 71.88 391 LEU A C 1
ATOM 3170 O O . LEU A 1 391 ? -24.540 11.029 -12.950 1.00 71.88 391 LEU A O 1
ATOM 3174 N N . PHE A 1 392 ? -23.086 9.688 -11.877 1.00 76.75 392 PHE A N 1
ATOM 3175 C CA . PHE A 1 392 ? -23.637 8.436 -12.349 1.00 76.75 392 PHE A CA 1
ATOM 3176 C C . PHE A 1 392 ? -24.642 7.902 -11.332 1.00 76.75 392 PHE A C 1
ATOM 3178 O O . PHE A 1 392 ? -24.407 7.974 -10.126 1.00 76.75 392 PHE A O 1
ATOM 3185 N N . GLN A 1 393 ? -25.738 7.336 -11.819 1.00 74.94 393 GLN A N 1
ATOM 3186 C CA . GLN A 1 393 ? -26.722 6.628 -11.014 1.00 74.94 393 GLN A CA 1
ATOM 3187 C C . GLN A 1 393 ? -26.911 5.231 -11.586 1.00 74.94 393 GLN A C 1
ATOM 3189 O O . GLN A 1 393 ? -27.277 5.064 -12.742 1.00 74.94 393 GLN A O 1
ATOM 3194 N N . GLU A 1 394 ? -26.672 4.201 -10.793 1.00 73.38 394 GLU A N 1
ATOM 3195 C CA . GLU A 1 394 ? -27.075 2.845 -11.150 1.00 73.38 394 GLU A CA 1
ATOM 3196 C C . GLU A 1 394 ? -28.073 2.335 -10.121 1.00 73.38 394 GLU A C 1
ATOM 3198 O O . GLU A 1 394 ? -27.961 2.628 -8.930 1.00 73.38 394 GLU A O 1
ATOM 3203 N N . ASN A 1 395 ? -29.052 1.568 -10.592 1.00 73.81 395 ASN A N 1
ATOM 3204 C CA . ASN A 1 395 ? -29.904 0.795 -9.707 1.00 73.81 395 ASN A CA 1
ATOM 3205 C C . ASN A 1 395 ? -29.211 -0.542 -9.467 1.00 73.81 395 ASN A C 1
ATOM 3207 O O . ASN A 1 395 ? -29.188 -1.395 -10.353 1.00 73.81 395 ASN A O 1
ATOM 3211 N N . VAL A 1 396 ? -28.633 -0.707 -8.281 1.00 69.75 396 VAL A N 1
ATOM 3212 C CA . VAL A 1 396 ? -28.088 -1.991 -7.839 1.00 69.75 396 VAL A CA 1
ATOM 3213 C C . VAL A 1 396 ? -29.236 -2.800 -7.238 1.00 69.75 396 VAL A C 1
ATOM 3215 O O . VAL A 1 396 ? -29.807 -2.396 -6.225 1.00 69.75 396 VAL A O 1
ATOM 3218 N N . THR A 1 397 ? -29.614 -3.907 -7.879 1.00 72.12 397 THR A N 1
ATOM 3219 C CA . THR A 1 397 ? -30.567 -4.872 -7.307 1.00 72.12 397 THR A CA 1
ATOM 3220 C C . THR A 1 397 ? -29.843 -5.772 -6.314 1.00 72.12 397 THR A C 1
ATOM 3222 O O . THR A 1 397 ? -28.634 -5.962 -6.426 1.00 72.12 397 THR A O 1
ATOM 3225 N N . ASP A 1 398 ? -30.563 -6.293 -5.321 1.00 70.94 398 ASP A N 1
ATOM 3226 C CA . ASP A 1 398 ? -30.020 -7.232 -4.324 1.00 70.94 398 ASP A CA 1
ATOM 3227 C C . ASP A 1 398 ? -28.872 -6.659 -3.465 1.00 70.94 398 ASP A C 1
ATOM 3229 O O . ASP A 1 398 ? -28.166 -7.384 -2.767 1.00 70.94 398 ASP A O 1
ATOM 3233 N N . PHE A 1 399 ? -28.699 -5.333 -3.478 1.00 70.19 399 PHE A N 1
ATOM 3234 C CA . PHE A 1 399 ? -27.819 -4.609 -2.572 1.00 70.19 399 PHE A CA 1
ATOM 3235 C C . PHE A 1 399 ? -28.644 -3.851 -1.543 1.00 70.19 399 PHE A C 1
ATOM 3237 O O . PHE A 1 399 ? -29.372 -2.904 -1.849 1.00 70.19 399 PHE A O 1
ATOM 3244 N N . TYR A 1 400 ? -28.460 -4.226 -0.288 1.00 72.94 400 TYR A N 1
ATOM 3245 C CA . TYR A 1 400 ? -29.014 -3.488 0.825 1.00 72.94 400 TYR A CA 1
ATOM 3246 C C . TYR A 1 400 ? -28.114 -2.295 1.145 1.00 72.94 400 TYR A C 1
ATOM 3248 O O . TYR A 1 400 ? -27.046 -2.433 1.747 1.00 72.94 400 TYR A O 1
ATOM 3256 N N . ASN A 1 401 ? -28.547 -1.104 0.727 1.00 79.69 401 ASN A N 1
ATOM 3257 C CA . ASN A 1 401 ? -27.869 0.134 1.090 1.00 79.69 401 ASN A CA 1
ATOM 3258 C C . ASN A 1 401 ? -27.885 0.283 2.624 1.00 79.69 401 ASN A C 1
ATOM 3260 O O . ASN A 1 401 ? -28.963 0.268 3.215 1.00 79.69 401 ASN A O 1
ATOM 3264 N N . PRO A 1 402 ? -26.728 0.476 3.290 1.00 84.88 402 PRO A N 1
ATOM 3265 C CA . PRO A 1 402 ? -26.666 0.660 4.740 1.00 84.88 402 PRO A CA 1
ATOM 3266 C C . PRO A 1 402 ? -27.572 1.769 5.291 1.00 84.88 402 PRO A C 1
ATOM 3268 O O . PRO A 1 402 ? -27.939 1.744 6.463 1.00 84.88 402 PRO A O 1
ATOM 3271 N N . MET A 1 403 ? -27.915 2.758 4.465 1.00 87.56 403 MET A N 1
ATOM 3272 C CA . MET A 1 403 ? -28.805 3.859 4.832 1.00 87.56 403 MET A CA 1
ATOM 3273 C C . MET A 1 403 ? -30.280 3.590 4.505 1.00 87.56 403 MET A C 1
ATOM 3275 O O . MET A 1 403 ? -31.116 4.411 4.875 1.00 87.56 403 MET A O 1
ATOM 3279 N N . SER A 1 404 ? -30.612 2.481 3.835 1.00 85.75 404 SER A N 1
ATOM 3280 C CA . SER A 1 404 ? -32.000 2.077 3.600 1.00 85.75 404 SER A CA 1
ATOM 3281 C C . SER A 1 404 ? -32.717 1.880 4.925 1.00 85.75 404 SER A C 1
ATOM 3283 O O . SER A 1 404 ? -32.209 1.195 5.815 1.00 85.75 404 SER A O 1
ATOM 3285 N N . GLU A 1 405 ? -33.897 2.483 5.036 1.00 89.38 405 GLU A N 1
ATOM 3286 C CA . GLU A 1 405 ? -34.780 2.302 6.177 1.00 89.38 405 GLU A CA 1
ATOM 3287 C C . GLU A 1 405 ? -35.594 1.012 6.020 1.00 89.38 405 GLU A C 1
ATOM 3289 O O . GLU A 1 405 ? -36.212 0.782 4.982 1.00 89.38 405 GLU A O 1
ATOM 3294 N N . ILE A 1 406 ? -35.608 0.199 7.073 1.00 90.44 406 ILE A N 1
ATOM 3295 C CA . ILE A 1 406 ? -36.485 -0.964 7.239 1.00 90.44 406 ILE A CA 1
ATOM 3296 C C . ILE A 1 406 ? -37.364 -0.761 8.473 1.00 90.44 406 ILE A C 1
ATOM 3298 O O . ILE A 1 406 ? -37.084 0.101 9.316 1.00 90.44 406 ILE A O 1
ATOM 3302 N N . SER A 1 407 ? -38.450 -1.524 8.597 1.00 94.00 407 SER A N 1
ATOM 3303 C CA . SER A 1 407 ? -39.274 -1.440 9.808 1.00 94.00 407 SER A CA 1
ATOM 3304 C C . SER A 1 407 ? -38.518 -2.019 11.009 1.00 94.00 407 SER A C 1
ATOM 3306 O O . SER A 1 407 ? -37.792 -3.004 10.876 1.00 94.00 407 SER A O 1
ATOM 3308 N N . LYS A 1 408 ? -38.693 -1.445 12.208 1.00 93.56 408 LYS A N 1
ATOM 3309 C CA . LYS A 1 408 ? -38.072 -2.009 13.423 1.00 93.56 408 LYS A CA 1
ATOM 3310 C C . LYS A 1 408 ? -38.508 -3.457 13.673 1.00 93.56 408 LYS A C 1
ATOM 3312 O O . LYS A 1 408 ? -37.698 -4.264 14.105 1.00 93.56 408 LYS A O 1
ATOM 3317 N N . ALA A 1 409 ? -39.764 -3.791 13.372 1.00 91.69 409 ALA A N 1
ATOM 3318 C CA . ALA A 1 409 ? -40.285 -5.149 13.516 1.00 91.69 409 ALA A CA 1
ATOM 3319 C C . ALA A 1 409 ? -39.555 -6.149 12.605 1.00 91.69 409 ALA A C 1
ATOM 3321 O O . ALA A 1 409 ? -39.190 -7.228 13.058 1.00 91.69 409 ALA A O 1
ATOM 3322 N N . GLU A 1 410 ? -39.302 -5.769 11.353 1.00 92.00 410 GLU A N 1
ATOM 3323 C CA . GLU A 1 410 ? -38.528 -6.566 10.396 1.00 92.00 410 GLU A CA 1
ATOM 3324 C C . GLU A 1 410 ? -37.071 -6.722 10.842 1.00 92.00 410 GLU A C 1
ATOM 3326 O O . GLU A 1 410 ? -36.577 -7.842 10.898 1.00 92.00 410 GLU A O 1
ATOM 3331 N N . ALA A 1 411 ? -36.426 -5.629 11.269 1.00 91.06 411 ALA A N 1
ATOM 3332 C CA . ALA A 1 411 ? -35.060 -5.662 11.795 1.00 91.06 411 ALA A CA 1
ATOM 3333 C C . ALA A 1 411 ? -34.917 -6.578 13.022 1.00 91.06 411 ALA A C 1
ATOM 3335 O O . ALA A 1 411 ? -33.911 -7.265 13.178 1.00 91.06 411 ALA A O 1
ATOM 3336 N N . ILE A 1 412 ? -35.917 -6.581 13.909 1.00 92.62 412 ILE A N 1
ATOM 3337 C CA . ILE A 1 412 ? -35.926 -7.446 15.093 1.00 92.62 412 ILE A CA 1
ATOM 3338 C C . ILE A 1 412 ? -36.162 -8.906 14.690 1.00 92.62 412 ILE A C 1
ATOM 3340 O O . ILE A 1 412 ? -35.519 -9.799 15.234 1.00 92.62 412 ILE A O 1
ATOM 3344 N N . ALA A 1 413 ? -37.051 -9.155 13.725 1.00 91.69 413 ALA A N 1
ATOM 3345 C CA . ALA A 1 413 ? -37.344 -10.500 13.235 1.00 91.69 413 ALA A CA 1
ATOM 3346 C C . ALA A 1 413 ? -36.160 -11.152 12.498 1.00 91.69 413 ALA A C 1
ATOM 3348 O O . ALA A 1 413 ? -36.092 -12.376 12.454 1.00 91.69 413 ALA A O 1
ATOM 3349 N N . SER A 1 414 ? -35.234 -10.360 11.943 1.00 88.81 414 SER A N 1
ATOM 3350 C CA . SER A 1 414 ? -34.016 -10.862 11.291 1.00 88.81 414 SER A CA 1
ATOM 3351 C C . SER A 1 414 ? -32.886 -11.245 12.254 1.00 88.81 414 SER A C 1
ATOM 3353 O O . SER A 1 414 ? -31.870 -11.767 11.805 1.00 88.81 414 SER A O 1
ATOM 3355 N N . ILE A 1 415 ? -33.020 -10.972 13.558 1.00 89.31 415 ILE A N 1
ATOM 3356 C CA . ILE A 1 415 ? -31.990 -11.316 14.545 1.00 89.31 415 ILE A CA 1
ATOM 3357 C C . ILE A 1 415 ? -32.028 -12.821 14.803 1.00 89.31 415 ILE A C 1
ATOM 3359 O O . ILE A 1 415 ? -33.040 -13.350 15.261 1.00 89.31 415 ILE A O 1
ATOM 3363 N N . GLU A 1 416 ? -30.905 -13.498 14.580 1.00 87.50 416 GLU A N 1
ATOM 3364 C CA . GLU A 1 416 ? -30.785 -14.913 14.919 1.00 87.50 416 GLU A CA 1
ATOM 3365 C C . GLU A 1 416 ? -30.750 -15.151 16.435 1.00 87.50 416 GLU A C 1
ATOM 3367 O O . GLU A 1 416 ? -30.075 -14.444 17.194 1.00 87.50 416 GLU A O 1
ATOM 3372 N N . ASP A 1 417 ? -31.402 -16.226 16.879 1.00 85.88 417 ASP A N 1
ATOM 3373 C CA . ASP A 1 417 ? -31.246 -16.780 18.213 1.00 85.88 417 ASP A CA 1
ATOM 3374 C C . ASP A 1 417 ? -30.663 -18.198 18.168 1.00 85.88 417 ASP A C 1
ATOM 3376 O O . ASP A 1 417 ? -31.052 -19.081 17.410 1.00 85.88 417 ASP A O 1
ATOM 3380 N N . ASN A 1 418 ? -29.631 -18.423 18.975 1.00 87.94 418 ASN A N 1
ATOM 3381 C CA . ASN A 1 418 ? -29.036 -19.741 19.142 1.00 87.94 418 ASN A CA 1
ATOM 3382 C C . ASN A 1 418 ? -28.362 -19.845 20.513 1.00 87.94 418 ASN A C 1
ATOM 3384 O O . ASN A 1 418 ? -28.083 -18.829 21.151 1.00 87.94 418 ASN A O 1
ATOM 3388 N N . ASP A 1 419 ? -28.070 -21.072 20.947 1.00 86.94 419 ASP A N 1
ATOM 3389 C CA . ASP A 1 419 ? -27.527 -21.354 22.284 1.00 86.94 419 ASP A CA 1
ATOM 3390 C C . ASP A 1 419 ? -26.228 -20.595 22.595 1.00 86.94 419 ASP A C 1
ATOM 3392 O O . ASP A 1 419 ? -26.040 -20.123 23.715 1.00 86.94 419 ASP A O 1
ATOM 3396 N N . ALA A 1 420 ? -25.348 -20.416 21.606 1.00 83.00 420 ALA A N 1
ATOM 3397 C CA . ALA A 1 420 ? -24.090 -19.696 21.799 1.00 83.00 420 ALA A CA 1
ATOM 3398 C C . ALA A 1 420 ? -24.317 -18.189 22.007 1.00 83.00 420 ALA A C 1
ATOM 3400 O O . ALA A 1 420 ? -23.667 -17.573 22.854 1.00 83.00 420 ALA A O 1
ATOM 3401 N N . LEU A 1 421 ? -25.262 -17.592 21.272 1.00 86.12 421 LEU A N 1
ATOM 3402 C CA . LEU A 1 421 ? -25.666 -16.201 21.480 1.00 86.12 421 LEU A CA 1
ATOM 3403 C C . LEU A 1 421 ? -26.391 -16.030 22.819 1.00 86.12 421 LEU A C 1
ATOM 3405 O O . LEU A 1 421 ? -26.105 -15.078 23.539 1.00 86.12 421 LEU A O 1
ATOM 3409 N N . LEU A 1 422 ? -27.262 -16.969 23.197 1.00 89.19 422 LEU A N 1
ATOM 3410 C CA . LEU A 1 422 ? -27.919 -16.980 24.507 1.00 89.19 422 LEU A CA 1
ATOM 3411 C C . LEU A 1 422 ? -26.895 -16.984 25.654 1.00 89.19 422 LEU A C 1
ATOM 3413 O O . LEU A 1 422 ? -27.036 -16.212 26.606 1.00 89.19 422 LEU A O 1
ATOM 3417 N N . GLU A 1 423 ? -25.843 -17.803 25.549 1.00 88.00 423 GLU A N 1
ATOM 3418 C CA . GLU A 1 423 ? -24.742 -17.846 26.518 1.00 88.00 423 GLU A CA 1
ATOM 3419 C C . GLU A 1 423 ? -23.945 -16.532 26.544 1.00 88.00 423 GLU A C 1
ATOM 3421 O O . GLU A 1 423 ? -23.650 -16.001 27.619 1.00 88.00 423 GLU A O 1
ATOM 3426 N N . PHE A 1 424 ? -23.613 -15.979 25.373 1.00 87.31 424 PHE A N 1
ATOM 3427 C CA . PHE A 1 424 ? -22.855 -14.733 25.269 1.00 87.31 424 PHE A CA 1
ATOM 3428 C C . PHE A 1 424 ? -23.617 -13.542 25.867 1.00 87.31 424 PHE A C 1
ATOM 3430 O O . PHE A 1 424 ? -23.067 -12.808 26.689 1.00 87.31 424 PHE A O 1
ATOM 3437 N N . PHE A 1 425 ? -24.891 -13.385 25.500 1.00 88.69 425 PHE A N 1
ATOM 3438 C CA . PHE A 1 425 ? -25.759 -12.294 25.946 1.00 88.69 425 PHE A CA 1
ATOM 3439 C C . PHE A 1 425 ? -26.335 -12.490 27.358 1.00 88.69 425 PHE A C 1
ATOM 3441 O O . PHE A 1 425 ? -26.922 -11.557 27.920 1.00 88.69 425 PHE A O 1
ATOM 3448 N N . GLY A 1 426 ? -26.195 -13.688 27.941 1.00 87.12 426 GLY A N 1
ATOM 3449 C CA . GLY A 1 426 ? -26.784 -14.035 29.237 1.00 87.12 426 GLY A CA 1
ATOM 3450 C C . GLY A 1 426 ? -28.310 -13.882 29.245 1.00 87.12 426 GLY A C 1
ATOM 3451 O O . GLY A 1 426 ? -28.882 -13.408 30.227 1.00 87.12 426 GLY A O 1
ATOM 3452 N N . GLY A 1 427 ? -28.960 -14.170 28.116 1.00 88.06 427 GLY A N 1
ATOM 3453 C CA . GLY A 1 427 ? -30.386 -13.940 27.876 1.00 88.06 427 GLY A CA 1
ATOM 3454 C C . GLY A 1 427 ? -30.720 -13.936 26.385 1.00 88.06 427 GLY A C 1
ATOM 3455 O O . GLY A 1 427 ? -29.829 -14.096 25.555 1.00 88.06 427 GLY A O 1
ATOM 3456 N N . ASN A 1 428 ? -32.001 -13.750 26.043 1.00 90.88 428 ASN A N 1
ATOM 3457 C CA . ASN A 1 428 ? -32.461 -13.794 24.653 1.00 90.88 428 ASN A CA 1
ATOM 3458 C C . ASN A 1 428 ? -31.775 -12.697 23.797 1.00 90.88 428 ASN A C 1
ATOM 3460 O O . ASN A 1 428 ? -31.958 -11.512 24.098 1.00 90.88 428 ASN A O 1
ATOM 3464 N N . PRO A 1 429 ? -31.002 -13.061 22.750 1.00 90.25 429 PRO A N 1
ATOM 3465 C CA . PRO A 1 429 ? -30.267 -12.100 21.925 1.00 90.25 429 PRO A CA 1
ATOM 3466 C C . PRO A 1 429 ? -31.194 -11.139 21.172 1.00 90.25 429 PRO A C 1
ATOM 3468 O O . PRO A 1 429 ? -30.886 -9.950 21.086 1.00 90.25 429 PRO A O 1
ATOM 3471 N N . VAL A 1 430 ? -32.356 -11.621 20.716 1.00 93.00 430 VAL A N 1
ATOM 3472 C CA . VAL A 1 430 ? -33.385 -10.809 20.050 1.00 93.00 430 VAL A CA 1
ATOM 3473 C C . VAL A 1 430 ? -33.831 -9.687 20.973 1.00 93.00 430 VAL A C 1
ATOM 3475 O O . VAL A 1 430 ? -33.835 -8.534 20.563 1.00 93.00 430 VAL A O 1
ATOM 3478 N N . THR A 1 431 ? -34.128 -9.987 22.242 1.00 92.31 431 THR A N 1
ATOM 3479 C CA . THR A 1 431 ? -34.523 -8.962 23.221 1.00 92.31 431 THR A CA 1
ATOM 3480 C C . THR A 1 431 ? -33.407 -7.945 23.454 1.00 92.31 431 THR A C 1
ATOM 3482 O O . THR A 1 431 ? -33.651 -6.748 23.374 1.00 92.31 431 THR A O 1
ATOM 3485 N N . ARG A 1 432 ? -32.167 -8.402 23.674 1.00 91.44 432 ARG A N 1
ATOM 3486 C CA . ARG A 1 432 ? -31.030 -7.510 23.966 1.00 91.44 432 ARG A CA 1
ATOM 3487 C C . ARG A 1 432 ? -30.736 -6.534 22.833 1.00 91.44 432 ARG A C 1
ATOM 3489 O O . ARG A 1 432 ? -30.474 -5.362 23.082 1.00 91.44 432 ARG A O 1
ATOM 3496 N N . ILE A 1 433 ? -30.748 -7.020 21.596 1.00 92.94 433 ILE A N 1
ATOM 3497 C CA . ILE A 1 433 ? -30.496 -6.182 20.423 1.00 92.94 433 ILE A CA 1
ATOM 3498 C C . ILE A 1 433 ? -31.728 -5.315 20.126 1.00 92.94 433 ILE A C 1
ATOM 3500 O O . ILE A 1 433 ? -31.562 -4.142 19.794 1.00 92.94 433 ILE A O 1
ATOM 3504 N N . ALA A 1 434 ? -32.949 -5.835 20.306 1.00 92.75 434 ALA A N 1
ATOM 3505 C CA . ALA A 1 434 ? -34.181 -5.061 20.159 1.00 92.75 434 ALA A CA 1
ATOM 3506 C C . ALA A 1 434 ? -34.240 -3.870 21.123 1.00 92.75 434 ALA A C 1
ATOM 3508 O O . ALA A 1 434 ? -34.654 -2.789 20.709 1.00 92.75 434 ALA A O 1
ATOM 3509 N N . ASP A 1 435 ? -33.787 -4.028 22.369 1.00 92.94 435 ASP A N 1
ATOM 3510 C CA . ASP A 1 435 ? -33.695 -2.928 23.333 1.00 92.94 435 ASP A CA 1
ATOM 3511 C C . ASP A 1 435 ? -32.800 -1.803 22.783 1.00 92.94 435 ASP A C 1
ATOM 3513 O O . ASP A 1 435 ? -33.233 -0.654 22.699 1.00 92.94 435 ASP A O 1
ATOM 3517 N N . CYS A 1 436 ? -31.606 -2.135 22.274 1.00 92.94 436 CYS A N 1
ATOM 3518 C CA . CYS A 1 436 ? -30.717 -1.158 21.637 1.00 92.94 436 CYS A CA 1
ATOM 3519 C C . CYS A 1 436 ? -31.315 -0.543 20.355 1.00 92.94 436 CYS A C 1
ATOM 3521 O O . CYS A 1 436 ? -31.157 0.653 20.115 1.00 92.94 436 CYS A O 1
ATOM 3523 N N . ILE A 1 437 ? -32.022 -1.325 19.531 1.00 93.06 437 ILE A N 1
ATOM 3524 C CA . ILE A 1 437 ? -32.736 -0.820 18.342 1.00 93.06 437 ILE A CA 1
ATOM 3525 C C . ILE A 1 437 ? -33.819 0.185 18.747 1.00 93.06 437 ILE A C 1
ATOM 3527 O O . ILE A 1 437 ? -34.009 1.195 18.071 1.00 93.06 437 ILE A O 1
ATOM 3531 N N . ASN A 1 438 ? -34.539 -0.084 19.835 1.00 92.00 438 ASN A N 1
ATOM 3532 C CA . ASN A 1 438 ? -35.621 0.767 20.315 1.00 92.00 438 ASN A CA 1
ATOM 3533 C C . ASN A 1 438 ? -35.104 2.042 20.989 1.00 92.00 438 ASN A C 1
ATOM 3535 O O . ASN A 1 438 ? -35.737 3.087 20.849 1.00 92.00 438 ASN A O 1
ATOM 3539 N N . GLU A 1 439 ? -33.945 1.984 21.648 1.00 90.62 439 GLU A N 1
ATOM 3540 C CA . GLU A 1 439 ? -33.241 3.162 22.167 1.00 90.62 439 GLU A CA 1
ATOM 3541 C C . GLU A 1 439 ? -32.757 4.091 21.044 1.00 90.62 439 GLU A C 1
ATOM 3543 O O . GLU A 1 439 ? -32.755 5.316 21.195 1.00 90.62 439 GLU A O 1
ATOM 3548 N N . ILE A 1 440 ? -32.374 3.531 19.894 1.00 87.25 440 ILE A N 1
ATOM 3549 C CA . ILE A 1 440 ? -31.984 4.316 18.724 1.00 87.25 440 ILE A CA 1
ATOM 3550 C C . ILE A 1 440 ? -33.244 4.842 18.021 1.00 87.25 440 ILE A C 1
ATOM 3552 O O . ILE A 1 440 ? -34.025 4.097 17.432 1.00 87.25 440 ILE A O 1
ATOM 3556 N N . ASN A 1 441 ? -33.416 6.168 18.025 1.00 83.56 441 ASN A N 1
ATOM 3557 C CA . ASN A 1 441 ? -34.577 6.855 17.443 1.00 83.56 441 ASN A CA 1
ATOM 3558 C C . ASN A 1 441 ? -35.919 6.305 17.983 1.00 83.56 441 ASN A C 1
ATOM 3560 O O . ASN A 1 441 ? -36.676 5.700 17.216 1.00 83.56 441 ASN A O 1
ATOM 3564 N N . PRO A 1 442 ? -36.239 6.500 19.276 1.00 86.06 442 PRO A N 1
ATOM 3565 C CA . PRO A 1 442 ? -37.400 5.879 19.922 1.00 86.06 442 PRO A CA 1
ATOM 3566 C C . PRO A 1 442 ? -38.726 6.222 19.231 1.00 86.06 442 PRO A C 1
ATOM 3568 O O . PRO A 1 442 ? -39.570 5.347 19.056 1.00 86.06 442 PRO A O 1
ATOM 3571 N N . ASP A 1 443 ? -38.860 7.450 18.726 1.00 87.00 443 ASP A N 1
ATOM 3572 C CA . ASP A 1 443 ? -40.096 7.952 18.112 1.00 87.00 443 ASP A CA 1
ATOM 3573 C C . ASP A 1 443 ? -40.307 7.511 16.650 1.00 87.00 443 ASP A C 1
ATOM 3575 O O . ASP A 1 443 ? -41.340 7.814 16.050 1.00 87.00 443 ASP A O 1
ATOM 3579 N N . LYS A 1 444 ? -39.340 6.811 16.037 1.00 88.62 444 LYS A N 1
ATOM 3580 C CA . LYS A 1 444 ? -39.441 6.334 14.648 1.00 88.62 444 LYS A CA 1
ATOM 3581 C C . LYS A 1 444 ? -39.790 4.850 14.585 1.00 88.62 444 LYS A C 1
ATOM 3583 O O . LYS A 1 444 ? -39.167 4.024 15.249 1.00 88.62 444 LYS A O 1
ATOM 3588 N N . ALA A 1 445 ? -40.740 4.510 13.712 1.00 89.69 445 ALA A N 1
ATOM 3589 C CA . ALA A 1 445 ? -41.107 3.125 13.399 1.00 89.69 445 ALA A CA 1
ATOM 3590 C C . ALA A 1 445 ? -40.104 2.424 12.456 1.00 89.69 445 ALA A C 1
ATOM 3592 O O . ALA A 1 445 ? -40.108 1.196 12.344 1.00 89.69 445 ALA A O 1
ATOM 3593 N N . THR A 1 446 ? -39.244 3.198 11.789 1.00 92.94 446 THR A N 1
ATOM 3594 C CA . THR A 1 446 ? -38.215 2.727 10.856 1.00 92.94 446 THR A CA 1
ATOM 3595 C C . THR A 1 446 ? -36.805 2.964 11.398 1.00 92.94 446 THR A C 1
ATOM 3597 O O . THR A 1 446 ? -36.577 3.847 12.231 1.00 92.94 446 THR A O 1
ATOM 3600 N N . ILE A 1 447 ? -35.848 2.163 10.929 1.00 93.69 447 ILE A N 1
ATOM 3601 C CA . ILE A 1 447 ? -34.431 2.241 11.294 1.00 93.69 447 ILE A CA 1
ATOM 3602 C C . ILE A 1 447 ? -33.554 1.898 10.084 1.00 93.69 447 ILE A C 1
ATOM 3604 O O . ILE A 1 447 ? -33.931 1.064 9.264 1.00 93.69 447 ILE A O 1
ATOM 3608 N N . SER A 1 448 ? -32.391 2.541 9.946 1.00 92.81 448 SER A N 1
ATOM 3609 C CA . SER A 1 448 ? -31.446 2.186 8.875 1.00 92.81 448 SER A CA 1
ATOM 3610 C C . SER A 1 448 ? -30.626 0.943 9.224 1.00 92.81 448 SER A C 1
ATOM 3612 O O . SER A 1 448 ? -30.285 0.740 10.389 1.00 92.81 448 SER A O 1
ATOM 3614 N N . LEU A 1 449 ? -30.221 0.145 8.234 1.00 89.81 449 LEU A N 1
ATOM 3615 C CA . LEU A 1 449 ? -29.368 -1.036 8.460 1.00 89.81 449 LEU A CA 1
ATOM 3616 C C . LEU A 1 449 ? -28.057 -0.709 9.189 1.00 89.81 449 LEU A C 1
ATOM 3618 O O . LEU A 1 449 ? -27.604 -1.464 10.044 1.00 89.81 449 LEU A O 1
ATOM 3622 N N . ARG A 1 450 ? -27.470 0.459 8.917 1.00 91.31 450 ARG A N 1
ATOM 3623 C CA . ARG A 1 450 ? -26.309 0.986 9.645 1.00 91.31 450 ARG A CA 1
ATOM 3624 C C . ARG A 1 450 ? -26.593 1.163 11.136 1.00 91.31 450 ARG A C 1
ATOM 3626 O O . ARG A 1 450 ? -25.718 0.901 11.956 1.00 91.31 450 ARG A O 1
ATOM 3633 N N . GLN A 1 451 ? -27.793 1.610 11.489 1.00 93.12 451 GLN A N 1
ATOM 3634 C CA . GLN A 1 451 ? -28.213 1.756 12.881 1.00 93.12 451 GLN A CA 1
ATOM 3635 C C . GLN A 1 451 ? -28.587 0.417 13.523 1.00 93.12 451 GLN A C 1
ATOM 3637 O O . GLN A 1 451 ? -28.342 0.242 14.710 1.00 93.12 451 GLN A O 1
ATOM 3642 N N . VAL A 1 452 ? -29.113 -0.540 12.755 1.00 92.19 452 VAL A N 1
ATOM 3643 C CA . VAL A 1 452 ? -29.301 -1.920 13.231 1.00 92.19 452 VAL A CA 1
ATOM 3644 C C . VAL A 1 452 ? -27.945 -2.548 13.564 1.00 92.19 452 VAL A C 1
ATOM 3646 O O . VAL A 1 452 ? -27.756 -3.072 14.659 1.00 92.19 452 VAL A O 1
ATOM 3649 N N . HIS A 1 453 ? -26.957 -2.411 12.675 1.00 92.00 453 HIS A N 1
ATOM 3650 C CA . HIS A 1 453 ? -25.584 -2.843 12.938 1.00 92.00 453 HIS A CA 1
ATOM 3651 C C . HIS A 1 453 ? -24.983 -2.114 14.155 1.00 92.00 453 HIS A C 1
ATOM 3653 O O . HIS A 1 453 ? -24.329 -2.730 14.992 1.00 92.00 453 HIS A O 1
ATOM 3659 N N . GLU A 1 454 ? -25.208 -0.803 14.295 1.00 94.31 454 GLU A N 1
ATOM 3660 C CA . GLU A 1 454 ? -24.811 -0.039 15.487 1.00 94.31 454 GLU A CA 1
ATOM 3661 C C . GLU A 1 454 ? -25.424 -0.608 16.775 1.00 94.31 454 GLU A C 1
ATOM 3663 O O . GLU A 1 454 ? -24.688 -0.823 17.738 1.00 94.31 454 GLU A O 1
ATOM 3668 N N . ALA A 1 455 ? -26.721 -0.928 16.771 1.00 93.88 455 ALA A N 1
ATOM 3669 C CA . ALA A 1 455 ? -27.410 -1.557 17.895 1.00 93.88 455 ALA A CA 1
ATOM 3670 C C . ALA A 1 455 ? -26.798 -2.919 18.254 1.00 93.88 455 ALA A C 1
ATOM 3672 O O . ALA A 1 455 ? -26.544 -3.188 19.426 1.00 93.88 455 ALA A O 1
ATOM 3673 N N . ALA A 1 456 ? -26.500 -3.754 17.253 1.00 93.00 456 ALA A N 1
ATOM 3674 C CA . ALA A 1 456 ? -25.871 -5.057 17.457 1.00 93.00 456 ALA A CA 1
ATOM 3675 C C . ALA A 1 456 ? -24.466 -4.929 18.074 1.00 93.00 456 ALA A C 1
ATOM 3677 O O . ALA A 1 456 ? -24.133 -5.646 19.019 1.00 93.00 456 ALA A O 1
ATOM 3678 N N . VAL A 1 457 ? -23.658 -3.968 17.606 1.00 93.88 457 VAL A N 1
ATOM 3679 C CA . VAL A 1 457 ? -22.342 -3.665 18.198 1.00 93.88 457 VAL A CA 1
ATOM 3680 C C . VAL A 1 457 ? -22.489 -3.190 19.644 1.00 93.88 457 VAL A C 1
ATOM 3682 O O . VAL A 1 457 ? -21.753 -3.653 20.515 1.00 93.88 457 VAL A O 1
ATOM 3685 N N . PHE A 1 458 ? -23.438 -2.293 19.922 1.00 94.69 458 PHE A N 1
ATOM 3686 C CA . PHE A 1 458 ? -23.693 -1.785 21.273 1.00 94.69 458 PHE A CA 1
ATOM 3687 C C . PHE A 1 458 ? -24.105 -2.909 22.220 1.00 94.69 458 PHE A C 1
ATOM 3689 O O . PHE A 1 458 ? -23.520 -3.043 23.299 1.00 94.69 458 PHE A O 1
ATOM 3696 N N . ALA A 1 459 ? -25.053 -3.746 21.802 1.00 93.31 459 ALA A N 1
ATOM 3697 C CA . ALA A 1 459 ? -25.495 -4.902 22.564 1.00 93.31 459 ALA A CA 1
ATOM 3698 C C . ALA A 1 459 ? -24.325 -5.867 22.816 1.00 93.31 459 ALA A C 1
ATOM 3700 O O . ALA A 1 459 ? -24.110 -6.286 23.953 1.00 93.31 459 ALA A O 1
ATOM 3701 N N . GLY A 1 460 ? -23.519 -6.159 21.790 1.00 92.88 460 GLY A N 1
ATOM 3702 C CA . GLY A 1 460 ? -22.379 -7.068 21.888 1.00 92.88 460 GLY A CA 1
ATOM 3703 C C . GLY A 1 460 ? -21.292 -6.588 22.856 1.00 92.88 460 GLY A C 1
ATOM 3704 O O . GLY A 1 460 ? -20.830 -7.350 23.705 1.00 92.88 460 GLY A O 1
ATOM 3705 N N . ILE A 1 461 ? -20.908 -5.308 22.787 1.00 93.44 461 ILE A N 1
ATOM 3706 C CA . ILE A 1 461 ? -19.916 -4.724 23.707 1.00 93.44 461 ILE A CA 1
ATOM 3707 C C . ILE A 1 461 ? -20.482 -4.626 25.134 1.00 93.44 461 ILE A C 1
ATOM 3709 O O . ILE A 1 461 ? -19.746 -4.799 26.109 1.00 93.44 461 ILE A O 1
ATOM 3713 N N . THR A 1 462 ? -21.784 -4.368 25.278 1.00 92.06 462 THR A N 1
ATOM 3714 C CA . THR A 1 462 ? -22.454 -4.283 26.586 1.00 92.06 462 THR A CA 1
ATOM 3715 C C . THR A 1 462 ? -22.566 -5.649 27.261 1.00 92.06 462 THR A C 1
ATOM 3717 O O . THR A 1 462 ? -22.367 -5.744 28.470 1.00 92.06 462 THR A O 1
ATOM 3720 N N . ALA A 1 463 ? -22.816 -6.707 26.487 1.00 92.00 463 ALA A N 1
ATOM 3721 C CA . ALA A 1 463 ? -22.898 -8.087 26.963 1.00 92.00 463 ALA A CA 1
ATOM 3722 C C . ALA A 1 463 ? -21.539 -8.712 27.327 1.00 92.00 463 ALA A C 1
ATOM 3724 O O . ALA A 1 463 ? -21.492 -9.764 27.966 1.00 92.00 463 ALA A O 1
ATOM 3725 N N . ALA A 1 464 ? -20.427 -8.075 26.947 1.00 91.88 464 ALA A N 1
ATOM 3726 C CA . ALA A 1 464 ? -19.087 -8.570 27.226 1.00 91.88 464 ALA A CA 1
ATOM 3727 C C . ALA A 1 464 ? -18.865 -8.814 28.730 1.00 91.88 464 ALA A C 1
ATOM 3729 O O . ALA A 1 464 ? -19.001 -7.911 29.560 1.00 91.88 464 ALA A O 1
ATOM 3730 N N . GLN A 1 465 ? -18.473 -10.040 29.081 1.00 89.81 465 GLN A N 1
ATOM 3731 C CA . GLN A 1 465 ? -18.331 -10.448 30.476 1.00 89.81 465 GLN A CA 1
ATOM 3732 C C . GLN A 1 465 ? -16.991 -9.988 31.058 1.00 89.81 465 GLN A C 1
ATOM 3734 O O . GLN A 1 465 ? -15.953 -9.996 30.388 1.00 89.81 465 GLN A O 1
ATOM 3739 N N . VAL A 1 466 ? -17.019 -9.619 32.336 1.00 91.88 466 VAL A N 1
ATOM 3740 C CA . VAL A 1 466 ? -15.843 -9.203 33.105 1.00 91.88 466 VAL A CA 1
ATOM 3741 C C . VAL A 1 466 ? -14.985 -10.420 33.459 1.00 91.88 466 VAL A C 1
ATOM 3743 O O . VAL A 1 466 ? -15.497 -11.470 33.851 1.00 91.88 466 VAL A O 1
ATOM 3746 N N . GLY A 1 467 ? -13.668 -10.271 33.336 1.00 89.94 467 GLY A N 1
ATOM 3747 C CA . GLY A 1 467 ? -12.695 -11.305 33.682 1.00 89.94 467 GLY A CA 1
ATOM 3748 C C . GLY A 1 467 ? -12.406 -12.323 32.577 1.00 89.94 467 GLY A C 1
ATOM 3749 O O . GLY A 1 467 ? -11.717 -13.309 32.829 1.00 89.94 467 GLY A O 1
ATOM 3750 N N . LYS A 1 468 ? -12.875 -12.078 31.348 1.00 89.62 468 LYS A N 1
ATOM 3751 C CA . LYS A 1 468 ? -12.520 -12.858 30.156 1.00 89.62 468 LYS A CA 1
ATOM 3752 C C . LYS A 1 468 ? -12.312 -11.957 28.937 1.00 89.62 468 LYS A C 1
ATOM 3754 O O . LYS A 1 468 ? -12.723 -10.797 28.932 1.00 89.62 468 LYS A O 1
ATOM 3759 N N . ILE A 1 469 ? -11.675 -12.497 27.899 1.00 90.25 469 ILE A N 1
ATOM 3760 C CA . ILE A 1 469 ? -11.579 -11.834 26.593 1.00 90.25 469 ILE A CA 1
ATOM 3761 C C . ILE A 1 469 ? -12.847 -12.156 25.805 1.00 90.25 469 ILE A C 1
ATOM 3763 O O . ILE A 1 469 ? -13.132 -13.320 25.534 1.00 90.25 469 ILE A O 1
ATOM 3767 N N . ASN A 1 470 ? -13.599 -11.123 25.436 1.00 91.56 470 ASN A N 1
ATOM 3768 C CA . ASN A 1 470 ? -14.790 -11.243 24.603 1.00 91.56 470 ASN A CA 1
ATOM 3769 C C . ASN A 1 470 ? -14.396 -10.880 23.172 1.00 91.56 470 ASN A C 1
ATOM 3771 O O . ASN A 1 470 ? -13.945 -9.762 22.931 1.00 91.56 470 ASN A O 1
ATOM 3775 N N . VAL A 1 471 ? -14.515 -11.819 22.237 1.00 89.31 471 VAL A N 1
ATOM 3776 C CA . VAL A 1 471 ? -14.155 -11.584 20.833 1.00 89.31 471 VAL A CA 1
ATOM 3777 C C . VAL A 1 471 ? -15.418 -11.275 20.038 1.00 89.31 471 VAL A C 1
ATOM 3779 O O . VAL A 1 471 ? -16.365 -12.053 20.081 1.00 89.31 471 VAL A O 1
ATOM 3782 N N . LEU A 1 472 ? -15.423 -10.149 19.324 1.00 89.69 472 LEU A N 1
ATOM 3783 C CA . LEU A 1 472 ? -16.501 -9.737 18.427 1.00 89.69 472 LEU A CA 1
ATOM 3784 C C . LEU A 1 472 ? -15.961 -9.649 17.000 1.00 89.69 472 LEU A C 1
ATOM 3786 O O . LEU A 1 472 ? -15.055 -8.863 16.728 1.00 89.69 472 LEU A O 1
ATOM 3790 N N . ALA A 1 473 ? -16.521 -10.432 16.085 1.00 86.94 473 ALA A N 1
ATOM 3791 C CA . ALA A 1 473 ? -16.272 -10.274 14.658 1.00 86.94 473 ALA A CA 1
ATOM 3792 C C . ALA A 1 473 ? -17.331 -9.327 14.082 1.00 86.94 473 ALA A C 1
ATOM 3794 O O . ALA A 1 473 ? -18.526 -9.566 14.241 1.00 86.94 473 ALA A O 1
ATOM 3795 N N . LEU A 1 474 ? -16.897 -8.223 13.474 1.00 87.75 474 LEU A N 1
ATOM 3796 C CA . LEU A 1 474 ? -17.781 -7.257 12.832 1.00 87.75 474 LEU A CA 1
ATOM 3797 C C . LEU A 1 474 ? -17.735 -7.455 11.327 1.00 87.75 474 LEU A C 1
ATOM 3799 O O . LEU A 1 474 ? -16.751 -7.110 10.666 1.00 87.75 474 LEU A O 1
ATOM 3803 N N . GLU A 1 475 ? -18.843 -7.947 10.798 1.00 79.31 475 GLU A N 1
ATOM 3804 C CA . GLU A 1 475 ? -19.045 -8.184 9.378 1.00 79.31 475 GLU A CA 1
ATOM 3805 C C . GLU A 1 475 ? -20.071 -7.210 8.801 1.00 79.31 475 GLU A C 1
ATOM 3807 O O . GLU A 1 475 ? -20.806 -6.527 9.513 1.00 79.31 475 GLU A O 1
ATOM 3812 N N . GLY A 1 476 ? -20.066 -7.090 7.478 1.00 75.44 476 GLY A N 1
ATOM 3813 C CA . GLY A 1 476 ? -21.041 -6.292 6.750 1.00 75.44 476 GLY A CA 1
ATOM 3814 C C . GLY A 1 476 ? -20.423 -5.429 5.661 1.00 75.44 476 GLY A C 1
ATOM 3815 O O . GLY A 1 476 ? -19.222 -5.115 5.674 1.00 75.44 476 GLY A O 1
ATOM 3816 N N . ASN A 1 477 ? -21.291 -5.038 4.729 1.00 73.00 477 ASN A N 1
ATOM 3817 C CA . ASN A 1 477 ? -20.945 -4.331 3.503 1.00 73.00 477 ASN A CA 1
ATOM 3818 C C . ASN A 1 477 ? -20.126 -3.051 3.760 1.00 73.00 477 ASN A C 1
ATOM 3820 O O . ASN A 1 477 ? -20.245 -2.418 4.821 1.00 73.00 477 ASN A O 1
ATOM 3824 N N . PRO A 1 478 ? -19.292 -2.620 2.794 1.00 74.12 478 PRO A N 1
ATOM 3825 C CA . PRO A 1 478 ? -18.617 -1.330 2.867 1.00 74.12 478 PRO A CA 1
A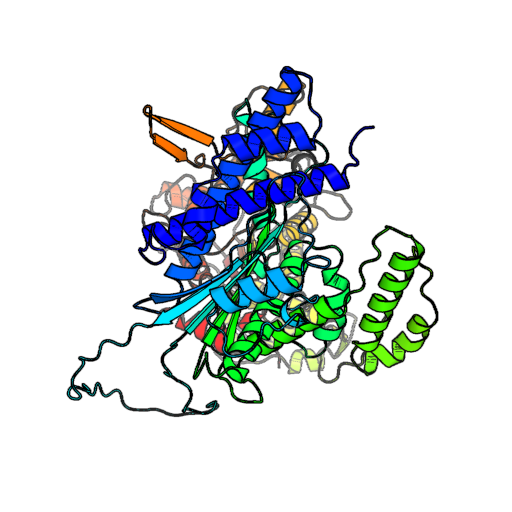TOM 3826 C C . PRO A 1 478 ? -19.598 -0.205 3.222 1.00 74.12 478 PRO A C 1
ATOM 3828 O O . PRO A 1 478 ? -20.678 -0.096 2.649 1.00 74.12 478 PRO A O 1
ATOM 3831 N N . GLY A 1 479 ? -19.238 0.626 4.201 1.00 78.75 479 GLY A N 1
ATOM 3832 C CA . GLY A 1 479 ? -20.105 1.713 4.667 1.00 78.75 479 GLY A CA 1
ATOM 3833 C C . GLY A 1 479 ? -21.138 1.340 5.741 1.00 78.75 479 GLY A C 1
ATOM 3834 O O . GLY A 1 479 ? -21.770 2.252 6.271 1.00 78.75 479 GLY A O 1
ATOM 3835 N N . ILE A 1 480 ? -21.248 0.067 6.162 1.00 85.62 480 ILE A N 1
ATOM 3836 C CA . ILE A 1 480 ? -22.156 -0.351 7.257 1.00 85.62 480 ILE A CA 1
ATOM 3837 C C . ILE A 1 480 ? -21.836 0.306 8.611 1.00 85.62 480 ILE A C 1
ATOM 3839 O O . ILE A 1 480 ? -22.663 0.332 9.511 1.00 85.62 480 ILE A O 1
ATOM 3843 N N . GLY A 1 481 ? -20.646 0.899 8.755 1.00 88.50 481 GLY A N 1
ATOM 3844 C CA . GLY A 1 481 ? -20.310 1.746 9.897 1.00 88.50 481 GLY A CA 1
ATOM 3845 C C . GLY A 1 481 ? -19.652 1.035 11.081 1.00 88.50 481 GLY A C 1
ATOM 3846 O O . GLY A 1 481 ? -19.767 1.546 12.189 1.00 88.50 481 GLY A O 1
ATOM 3847 N N . LYS A 1 482 ? -18.918 -0.069 10.864 1.00 90.62 482 LYS A N 1
ATOM 3848 C CA . LYS A 1 482 ? -18.184 -0.835 11.899 1.00 90.62 482 LYS A CA 1
ATOM 3849 C C . LYS A 1 482 ? -17.411 0.043 12.891 1.00 90.62 482 LYS A C 1
ATOM 3851 O O . LYS A 1 482 ? -17.759 0.118 14.066 1.00 90.62 482 LYS A O 1
ATOM 3856 N N . THR A 1 483 ? -16.421 0.786 12.401 1.00 91.06 483 THR A N 1
ATOM 3857 C CA . THR A 1 483 ? -15.588 1.684 13.221 1.00 91.06 483 THR A CA 1
ATOM 3858 C C . THR A 1 483 ? -16.408 2.831 13.813 1.00 91.06 483 THR A C 1
ATOM 3860 O O . THR A 1 483 ? -16.182 3.245 14.947 1.00 91.06 483 THR A O 1
ATOM 3863 N N . THR A 1 484 ? -17.413 3.327 13.079 1.00 92.12 484 THR A N 1
ATOM 3864 C CA . THR A 1 484 ? -18.307 4.388 13.571 1.00 92.12 484 THR A CA 1
ATOM 3865 C C . THR A 1 484 ? -19.122 3.937 14.781 1.00 92.12 484 THR A C 1
ATOM 3867 O O . THR A 1 484 ? -19.223 4.697 15.739 1.00 92.12 484 THR A O 1
ATOM 3870 N N . ALA A 1 485 ? -19.674 2.722 14.758 1.00 94.00 485 ALA A N 1
ATOM 3871 C CA . ALA A 1 485 ? -20.455 2.172 15.860 1.00 94.00 485 ALA A CA 1
ATOM 3872 C C . ALA A 1 485 ? -19.601 2.054 17.131 1.00 94.00 485 ALA A C 1
ATOM 3874 O O . ALA A 1 485 ? -19.992 2.552 18.183 1.00 94.00 485 ALA A O 1
ATOM 3875 N N . VAL A 1 486 ? -18.381 1.516 17.020 1.00 95.38 486 VAL A N 1
ATOM 3876 C CA . VAL A 1 486 ? -17.451 1.432 18.160 1.00 95.38 486 VAL A CA 1
ATOM 3877 C C . VAL A 1 486 ? -17.118 2.825 18.710 1.00 95.38 486 VAL A C 1
ATOM 3879 O O . VAL A 1 486 ? -17.196 3.044 19.916 1.00 95.38 486 VAL A O 1
ATOM 3882 N N . MET A 1 487 ? -16.820 3.808 17.851 1.00 94.94 487 MET A N 1
ATOM 3883 C CA . MET A 1 487 ? -16.549 5.181 18.303 1.00 94.94 487 MET A CA 1
ATOM 3884 C C . MET A 1 487 ? -17.747 5.821 19.014 1.00 94.94 487 MET A C 1
ATOM 3886 O O . MET A 1 487 ? -17.566 6.488 20.032 1.00 94.94 487 MET A O 1
ATOM 3890 N N . LYS A 1 488 ? -18.968 5.624 18.504 1.00 94.31 488 LYS A N 1
ATOM 3891 C CA . LYS A 1 488 ? -20.187 6.132 19.147 1.00 94.31 488 LYS A CA 1
ATOM 3892 C C . LYS A 1 488 ? -20.407 5.506 20.521 1.00 94.31 488 LYS A C 1
ATOM 3894 O O . LYS A 1 488 ? -20.693 6.239 21.465 1.00 94.31 488 LYS A O 1
ATOM 3899 N N . PHE A 1 489 ? -20.193 4.196 20.646 1.00 94.75 489 PHE A N 1
ATOM 3900 C CA . PHE A 1 489 ? -20.247 3.509 21.934 1.00 94.75 489 PHE A CA 1
ATOM 3901 C C . PHE A 1 489 ? -19.271 4.148 22.933 1.00 94.75 489 PHE A C 1
ATOM 3903 O O . PHE A 1 489 ? -19.662 4.529 24.033 1.00 94.75 489 PHE A O 1
ATOM 3910 N N . LEU A 1 490 ? -18.011 4.361 22.538 1.00 95.31 490 LEU A N 1
ATOM 3911 C CA . LEU A 1 490 ? -16.995 4.979 23.401 1.00 95.31 490 LEU A CA 1
ATOM 3912 C C . LEU A 1 490 ? -17.357 6.418 23.809 1.00 95.31 490 LEU A C 1
ATOM 3914 O O . LEU A 1 490 ? -17.151 6.808 24.960 1.00 95.31 490 LEU A O 1
ATOM 3918 N N . LYS A 1 491 ? -17.948 7.208 22.902 1.00 93.62 491 LYS A N 1
ATOM 3919 C CA . LYS A 1 491 ? -18.459 8.549 23.230 1.00 93.62 491 LYS A CA 1
ATOM 3920 C C . LYS A 1 491 ? -19.584 8.496 24.268 1.00 93.62 491 LYS A C 1
ATOM 3922 O O . LYS A 1 491 ? -19.572 9.303 25.198 1.00 93.62 491 LYS A O 1
ATOM 3927 N N . GLN A 1 492 ? -20.504 7.536 24.161 1.00 91.62 492 GLN A N 1
ATOM 3928 C CA . GLN A 1 492 ? -21.563 7.329 25.154 1.00 91.62 492 GLN A CA 1
ATOM 3929 C C . GLN A 1 492 ? -20.984 6.922 26.519 1.00 91.62 492 GLN A C 1
ATOM 3931 O O . GLN A 1 492 ? -21.373 7.481 27.543 1.00 91.62 492 GLN A O 1
ATOM 3936 N N . GLN A 1 493 ? -19.993 6.024 26.545 1.00 90.31 493 GLN A N 1
ATOM 3937 C CA . GLN A 1 493 ? -19.289 5.646 27.779 1.00 90.31 493 GLN A CA 1
ATOM 3938 C C . GLN A 1 493 ? -18.651 6.862 28.464 1.00 90.31 493 GLN A C 1
ATOM 3940 O O . GLN A 1 493 ? -18.781 7.042 29.675 1.00 90.31 493 GLN A O 1
ATOM 3945 N N . LYS A 1 494 ? -18.031 7.753 27.683 1.00 89.81 494 LYS A N 1
ATOM 3946 C CA . LYS A 1 494 ? -17.482 9.018 28.185 1.00 89.81 494 LYS A CA 1
ATOM 3947 C C . LYS A 1 494 ? -18.563 9.941 28.756 1.00 89.81 494 LYS A C 1
ATOM 3949 O O . LYS A 1 494 ? -18.357 10.518 29.819 1.00 89.81 494 LYS A O 1
ATOM 3954 N N . GLN A 1 495 ? -19.716 10.075 28.098 1.00 88.75 495 GLN A N 1
ATOM 3955 C CA . GLN A 1 495 ? -20.846 10.865 28.621 1.00 88.75 495 GLN A CA 1
ATOM 3956 C C . GLN A 1 495 ? -21.357 10.314 29.962 1.00 88.75 495 GLN A C 1
ATOM 3958 O O . GLN A 1 495 ? -21.743 11.079 30.840 1.00 88.75 495 GLN A O 1
ATOM 3963 N N . GLN A 1 496 ? -21.277 8.998 30.153 1.00 88.50 496 GLN A N 1
ATOM 3964 C CA . GLN A 1 496 ? -21.610 8.311 31.404 1.00 88.50 496 GLN A CA 1
ATOM 3965 C C . GLN A 1 496 ? -20.470 8.338 32.441 1.00 88.50 496 GLN A C 1
ATOM 3967 O O . GLN A 1 496 ? -20.551 7.655 33.459 1.00 88.50 496 GLN A O 1
ATOM 3972 N N . SER A 1 497 ? -19.399 9.107 32.203 1.00 88.69 497 SER A N 1
ATOM 3973 C CA . SER A 1 497 ? -18.194 9.170 33.048 1.00 88.69 497 SER A CA 1
ATOM 3974 C C . SER A 1 497 ? -17.501 7.818 33.273 1.00 88.69 497 SER A C 1
ATOM 3976 O O . SER A 1 497 ? -16.762 7.653 34.245 1.00 88.69 497 SER A O 1
ATOM 3978 N N . GLN A 1 498 ? -17.701 6.848 32.375 1.00 91.69 498 GLN A N 1
ATOM 3979 C CA . GLN A 1 498 ? -17.026 5.554 32.439 1.00 91.69 498 GLN A CA 1
ATOM 3980 C C . GLN A 1 498 ? -15.621 5.644 31.833 1.00 91.69 498 GLN A C 1
ATOM 3982 O O . GLN A 1 498 ? -15.377 6.355 30.852 1.00 91.69 498 GLN A O 1
ATOM 3987 N N . GLY A 1 499 ? -14.677 4.924 32.439 1.00 95.19 499 GLY A N 1
ATOM 3988 C CA . GLY A 1 499 ? -13.299 4.860 31.967 1.00 95.19 499 GLY A CA 1
ATOM 3989 C C . GLY A 1 499 ? -13.062 3.726 30.975 1.00 95.19 499 GLY A C 1
ATOM 3990 O O . GLY A 1 499 ? -13.555 2.608 31.159 1.00 95.19 499 GLY A O 1
ATOM 3991 N N . PHE A 1 500 ? -12.275 3.999 29.935 1.00 97.31 500 PHE A N 1
ATOM 3992 C CA . PHE A 1 500 ? -11.935 3.014 28.911 1.00 97.31 500 PHE A CA 1
ATOM 3993 C C . PHE A 1 500 ? -10.570 3.257 28.260 1.00 97.31 500 PHE A C 1
ATOM 3995 O O . PHE A 1 500 ? -10.068 4.379 28.206 1.00 97.31 500 PHE A O 1
ATOM 4002 N N . SER A 1 501 ? -9.984 2.182 27.739 1.00 97.38 501 SER A N 1
ATOM 4003 C CA . SER A 1 501 ? -8.836 2.216 26.837 1.00 97.38 501 SER A CA 1
ATOM 4004 C C . SER A 1 501 ? -9.253 1.618 25.502 1.00 97.38 501 SER A C 1
ATOM 4006 O O . SER A 1 501 ? -9.723 0.482 25.469 1.00 97.38 501 SER A O 1
ATOM 4008 N N . PHE A 1 502 ? -9.087 2.368 24.416 1.00 97.69 502 PHE A N 1
ATOM 4009 C CA . PHE A 1 502 ? -9.349 1.906 23.061 1.00 97.69 502 PHE A CA 1
ATOM 4010 C C . PHE A 1 502 ? -8.048 1.795 22.270 1.00 97.69 502 PHE A C 1
ATOM 4012 O O . PHE A 1 502 ? -7.349 2.788 22.084 1.00 97.69 502 PHE A O 1
ATOM 4019 N N . LEU A 1 503 ? -7.722 0.596 21.793 1.00 95.62 503 LEU A N 1
ATOM 4020 C CA . LEU A 1 503 ? -6.574 0.335 20.930 1.00 95.62 503 LEU A CA 1
ATOM 4021 C C . LEU A 1 503 ? -7.061 0.003 19.517 1.00 95.62 503 LEU A C 1
ATOM 4023 O O . LEU A 1 503 ? -7.582 -1.085 19.292 1.00 95.62 503 LEU A O 1
ATOM 4027 N N . TYR A 1 504 ? -6.872 0.921 18.574 1.00 93.75 504 TYR A N 1
ATOM 4028 C CA . TYR A 1 504 ? -7.255 0.750 17.172 1.00 93.75 504 TYR A CA 1
ATOM 4029 C C . TYR A 1 504 ? -6.027 0.494 16.294 1.00 93.75 504 TYR A C 1
ATOM 4031 O O . TYR A 1 504 ? -5.058 1.258 16.303 1.00 93.75 504 TYR A O 1
ATOM 4039 N N . LEU A 1 505 ? -6.054 -0.603 15.543 1.00 86.62 505 LEU A N 1
ATOM 4040 C CA . LEU A 1 505 ? -4.929 -1.091 14.756 1.00 86.62 505 LEU A CA 1
ATOM 4041 C C . LEU A 1 505 ? -5.380 -1.297 13.314 1.00 86.62 505 LEU A C 1
ATOM 4043 O O . LEU A 1 505 ? -6.199 -2.168 13.046 1.00 86.62 505 LEU A O 1
ATOM 4047 N N . SER A 1 506 ? -4.818 -0.509 12.400 1.00 81.81 506 SER A N 1
ATOM 4048 C CA . SER A 1 506 ? -5.117 -0.550 10.965 1.00 81.81 506 SER A CA 1
ATOM 4049 C C . SER A 1 506 ? -3.845 -0.272 10.160 1.00 81.81 506 SER A C 1
ATOM 4051 O O . SER A 1 506 ? -2.976 0.470 10.637 1.00 81.81 506 SER A O 1
ATOM 4053 N N . PRO A 1 507 ? -3.698 -0.799 8.930 1.00 70.94 507 PRO A N 1
ATOM 4054 C CA . PRO A 1 507 ? -2.589 -0.430 8.057 1.00 70.94 507 PRO A CA 1
ATOM 4055 C C . PRO A 1 507 ? -2.711 1.013 7.534 1.00 70.94 507 PRO A C 1
ATOM 4057 O O . PRO A 1 507 ? -1.725 1.578 7.052 1.00 70.94 507 PRO A O 1
ATOM 4060 N N . ARG A 1 508 ? -3.895 1.639 7.620 1.00 71.31 508 ARG A N 1
ATOM 4061 C CA . ARG A 1 508 ? -4.177 2.948 7.016 1.00 71.31 508 ARG A CA 1
ATOM 4062 C C . ARG A 1 508 ? -3.938 4.100 7.991 1.00 71.31 508 ARG A C 1
ATOM 4064 O O . ARG A 1 508 ? -4.743 4.369 8.877 1.00 71.31 508 ARG A O 1
ATOM 4071 N N . VAL A 1 509 ? -2.875 4.871 7.743 1.00 67.94 509 VAL A N 1
ATOM 4072 C CA . VAL A 1 509 ? -2.551 6.099 8.504 1.00 67.94 509 VAL A CA 1
ATOM 4073 C C . VAL A 1 509 ? -3.714 7.100 8.498 1.00 67.94 509 VAL A C 1
ATOM 4075 O O . VAL A 1 509 ? -4.028 7.668 9.537 1.00 67.94 509 VAL A O 1
ATOM 4078 N N . VAL A 1 510 ? -4.388 7.281 7.356 1.00 66.81 510 VAL A N 1
ATOM 4079 C CA . VAL A 1 510 ? -5.499 8.243 7.222 1.00 66.81 510 VAL A CA 1
ATOM 4080 C C . VAL A 1 510 ? -6.697 7.859 8.093 1.00 66.81 510 VAL A C 1
ATOM 4082 O O . VAL A 1 510 ? -7.284 8.727 8.727 1.00 66.81 510 VAL A O 1
ATOM 4085 N N . ILE A 1 511 ? -7.034 6.567 8.183 1.00 73.06 511 ILE A N 1
ATOM 4086 C CA . ILE A 1 511 ? -8.141 6.113 9.038 1.00 73.06 511 ILE A CA 1
ATOM 4087 C C . ILE A 1 511 ? -7.761 6.238 10.514 1.00 73.06 511 ILE A C 1
ATOM 4089 O O . ILE A 1 511 ? -8.567 6.688 11.320 1.00 73.06 511 ILE A O 1
ATOM 4093 N N . ASN A 1 512 ? -6.515 5.913 10.867 1.00 76.62 512 ASN A N 1
ATOM 4094 C CA . ASN A 1 512 ? -6.016 6.101 12.229 1.00 76.62 512 ASN A CA 1
ATOM 4095 C C . ASN A 1 512 ? -6.114 7.563 12.691 1.00 76.62 512 ASN A C 1
ATOM 4097 O O . ASN A 1 512 ? -6.481 7.786 13.845 1.00 76.62 512 ASN A O 1
ATOM 4101 N N . ARG A 1 513 ? -5.816 8.523 11.799 1.00 75.75 513 ARG A N 1
ATOM 4102 C CA . ARG A 1 513 ? -5.991 9.964 12.044 1.00 75.75 513 ARG A CA 1
ATOM 4103 C C . ARG A 1 513 ? -7.468 10.340 12.178 1.00 75.75 513 ARG A C 1
ATOM 4105 O O . ARG A 1 513 ? -7.844 10.964 13.158 1.00 75.75 513 ARG A O 1
ATOM 4112 N N . ASP A 1 514 ? -8.327 9.868 11.275 1.00 83.12 514 ASP A N 1
ATOM 4113 C CA . ASP A 1 514 ? -9.776 10.120 11.347 1.00 83.12 514 ASP A CA 1
ATOM 4114 C C . ASP A 1 514 ? -10.400 9.615 12.665 1.00 83.12 514 ASP A C 1
ATOM 4116 O O . ASP A 1 514 ? -11.226 10.299 13.272 1.00 83.12 514 ASP A O 1
ATOM 4120 N N . VAL A 1 515 ? -9.969 8.444 13.153 1.00 88.88 515 VAL A N 1
ATOM 4121 C CA . VAL A 1 515 ? -10.394 7.900 14.454 1.00 88.88 515 VAL A CA 1
ATOM 4122 C C . VAL A 1 515 ? -9.921 8.781 15.609 1.00 88.88 515 VAL A C 1
ATOM 4124 O O . VAL A 1 515 ? -10.715 9.063 16.510 1.00 88.88 515 VAL A O 1
ATOM 4127 N N . THR A 1 516 ? -8.657 9.225 15.609 1.00 89.38 516 THR A N 1
ATOM 4128 C CA . THR A 1 516 ? -8.175 10.131 16.660 1.00 89.38 516 THR A CA 1
ATOM 4129 C C . THR A 1 516 ? -8.892 11.465 16.614 1.00 89.38 516 THR A C 1
ATOM 4131 O O . THR A 1 516 ? -9.376 11.894 17.651 1.00 89.38 516 THR A O 1
ATOM 4134 N N . ASP A 1 517 ? -9.061 12.073 15.444 1.00 86.50 517 ASP A N 1
ATOM 4135 C CA . ASP A 1 517 ? -9.667 13.398 15.304 1.00 86.50 517 ASP A CA 1
ATOM 4136 C C . ASP A 1 517 ? -11.119 13.394 15.796 1.00 86.50 517 ASP A C 1
ATOM 4138 O O . ASP A 1 517 ? -11.510 14.227 16.614 1.00 86.50 517 ASP A O 1
ATOM 4142 N N . LYS A 1 518 ? -11.909 12.390 15.389 1.00 91.44 518 LYS A N 1
ATOM 4143 C CA . LYS A 1 518 ? -13.319 12.248 15.794 1.00 91.44 518 LYS A CA 1
ATOM 4144 C C . LYS A 1 518 ? -13.514 11.960 17.279 1.00 91.44 518 LYS A C 1
ATOM 4146 O O . LYS A 1 518 ? -14.604 12.225 17.799 1.00 91.44 518 LYS A O 1
ATOM 4151 N N . LEU A 1 519 ? -12.529 11.351 17.940 1.00 93.50 519 LEU A N 1
ATOM 4152 C CA . LEU A 1 519 ? -12.571 11.065 19.376 1.00 93.50 519 LEU A CA 1
ATOM 4153 C C . LEU A 1 519 ? -11.936 12.184 20.202 1.00 93.50 519 LEU A C 1
ATOM 4155 O O . LEU A 1 519 ? -12.405 12.426 21.308 1.00 93.50 519 LEU A O 1
ATOM 4159 N N . ALA A 1 520 ? -10.929 12.879 19.679 1.00 91.94 520 ALA A N 1
ATOM 4160 C CA . ALA A 1 520 ? -10.239 13.985 20.330 1.00 91.94 520 ALA A CA 1
ATOM 4161 C C . ALA A 1 520 ? -11.066 15.268 20.313 1.00 91.94 520 ALA A C 1
ATOM 4163 O O . ALA A 1 520 ? -11.070 15.995 21.305 1.00 91.94 520 ALA A O 1
ATOM 4164 N N . LYS A 1 521 ? -11.762 15.551 19.207 1.00 89.44 521 LYS A N 1
ATOM 4165 C CA . LYS A 1 521 ? -12.473 16.812 18.986 1.00 89.44 521 LYS A CA 1
ATOM 4166 C C . LYS A 1 521 ? -13.938 16.590 18.618 1.00 89.44 521 LYS A C 1
ATOM 4168 O O . LYS A 1 521 ? -14.309 15.643 17.926 1.00 89.44 521 LYS A O 1
ATOM 4173 N N . GLU A 1 522 ? -14.783 17.496 19.088 1.00 87.56 522 GLU A N 1
ATOM 4174 C CA . GLU A 1 522 ? -16.190 17.601 18.712 1.00 87.56 522 GLU A CA 1
ATOM 4175 C C . GLU A 1 522 ? -16.518 19.084 18.531 1.00 87.56 522 GLU A C 1
ATOM 4177 O O . GLU A 1 522 ? -16.354 19.868 19.463 1.00 87.56 522 GLU A O 1
ATOM 4182 N N . ASN A 1 523 ? -16.919 19.477 17.316 1.00 83.19 523 ASN A N 1
ATOM 4183 C CA . ASN A 1 523 ? -17.079 20.885 16.922 1.00 83.19 523 ASN A CA 1
ATOM 4184 C C . ASN A 1 523 ? -15.832 21.735 17.254 1.00 83.19 523 ASN A C 1
ATOM 4186 O O . ASN A 1 523 ? -15.945 22.775 17.893 1.00 83.19 523 ASN A O 1
ATOM 4190 N N . ASP A 1 524 ? -14.643 21.236 16.893 1.00 79.62 524 ASP A N 1
ATOM 4191 C CA . ASP A 1 524 ? -13.318 21.828 17.170 1.00 79.62 524 ASP A CA 1
ATOM 4192 C C . ASP A 1 524 ? -12.939 22.006 18.651 1.00 79.62 524 ASP A C 1
ATOM 4194 O O . ASP A 1 524 ? -11.854 22.497 18.969 1.00 79.62 524 ASP A O 1
ATOM 4198 N N . HIS A 1 525 ? -13.771 21.530 19.579 1.00 86.69 525 HIS A N 1
ATOM 4199 C CA . HIS A 1 525 ? -13.467 21.544 21.003 1.00 86.69 525 HIS A CA 1
ATOM 4200 C C . HIS A 1 525 ? -12.923 20.193 21.483 1.00 86.69 525 HIS A C 1
ATOM 4202 O O . HIS A 1 525 ? -13.453 19.148 21.092 1.00 86.69 525 HIS A O 1
ATOM 4208 N N . PRO A 1 526 ? -11.899 20.180 22.362 1.00 91.31 526 PRO A N 1
ATOM 4209 C CA . PRO A 1 526 ? -11.398 18.951 22.961 1.00 91.31 526 PRO A CA 1
ATOM 4210 C C . PRO A 1 526 ? -12.502 18.206 23.712 1.00 91.31 526 PRO A C 1
ATOM 4212 O O . PRO A 1 526 ? -13.186 18.771 24.567 1.00 91.31 526 PRO A O 1
ATOM 4215 N N . THR A 1 527 ? -12.658 16.917 23.433 1.00 92.12 527 THR A N 1
ATOM 4216 C CA . THR A 1 527 ? -13.682 16.085 24.068 1.00 92.12 527 THR A CA 1
ATOM 4217 C C . THR A 1 527 ? -13.318 15.721 25.504 1.00 92.12 527 THR A C 1
ATOM 4219 O O . THR A 1 527 ? -14.206 15.338 26.260 1.00 92.12 527 THR A O 1
ATOM 4222 N N . GLY A 1 528 ? -12.050 15.807 25.905 1.00 91.75 528 GLY A N 1
ATOM 4223 C CA . GLY A 1 528 ? -11.568 15.249 27.168 1.00 91.75 528 GLY A CA 1
ATOM 4224 C C . GLY A 1 528 ? -11.097 13.793 27.056 1.00 91.75 528 GLY A C 1
ATOM 4225 O O . GLY A 1 528 ? -10.710 13.212 28.065 1.00 91.75 528 GLY A O 1
ATOM 4226 N N . ILE A 1 529 ? -11.111 13.198 25.858 1.00 95.00 529 ILE A N 1
ATOM 4227 C CA . ILE A 1 529 ? -10.562 11.861 25.599 1.00 95.00 529 ILE A CA 1
ATOM 4228 C C . ILE A 1 529 ? -9.103 12.017 25.171 1.00 95.00 529 ILE A C 1
ATOM 4230 O O . ILE A 1 529 ? -8.823 12.669 24.168 1.00 95.00 529 ILE A O 1
ATOM 4234 N N . LEU A 1 530 ? -8.164 11.399 25.895 1.00 96.62 530 LEU A N 1
ATOM 4235 C CA . LEU A 1 530 ? -6.756 11.422 25.499 1.00 96.62 530 LEU A CA 1
ATOM 4236 C C . LEU A 1 530 ? -6.551 10.529 24.275 1.00 96.62 530 LEU A C 1
ATOM 4238 O O . LEU A 1 530 ? -6.708 9.313 24.372 1.00 96.62 530 LEU A O 1
ATOM 4242 N N . THR A 1 531 ? -6.139 11.110 23.154 1.00 96.38 531 THR A N 1
ATOM 4243 C CA . THR A 1 531 ? -5.801 10.360 21.938 1.00 96.38 531 THR A CA 1
ATOM 4244 C C . THR A 1 531 ? -4.299 10.377 21.687 1.00 96.38 531 THR A C 1
ATOM 4246 O O . THR A 1 531 ? -3.637 11.388 21.910 1.00 96.38 531 THR A O 1
ATOM 4249 N N . ILE A 1 532 ? -3.747 9.240 21.261 1.00 94.75 532 ILE A N 1
ATOM 4250 C CA . ILE A 1 532 ? -2.327 9.069 20.953 1.00 94.75 532 ILE A CA 1
ATOM 4251 C C . ILE A 1 532 ? -2.205 8.320 19.632 1.00 94.75 532 ILE A C 1
ATOM 4253 O O . ILE A 1 532 ? -2.732 7.214 19.494 1.00 94.75 532 ILE A O 1
ATOM 4257 N N . THR A 1 533 ? -1.450 8.877 18.688 1.00 90.75 533 THR A N 1
ATOM 4258 C CA . THR A 1 533 ? -1.092 8.179 17.451 1.00 90.75 533 THR A CA 1
ATOM 4259 C C . THR A 1 533 ? 0.375 8.366 17.094 1.00 90.75 533 THR A C 1
ATOM 4261 O O . THR A 1 533 ? 1.037 9.314 17.519 1.00 90.75 533 THR A O 1
ATOM 4264 N N . SER A 1 534 ? 0.924 7.407 16.356 1.00 85.06 534 SER A N 1
ATOM 4265 C CA . SER A 1 534 ? 2.278 7.486 15.823 1.00 85.06 534 SER A CA 1
ATOM 4266 C C . SER A 1 534 ? 2.426 6.561 14.623 1.00 85.06 534 SER A C 1
ATOM 4268 O O . SER A 1 534 ? 1.687 5.588 14.445 1.00 85.06 534 SER A O 1
ATOM 4270 N N . ASN A 1 535 ? 3.420 6.855 13.797 1.00 79.06 535 ASN A N 1
ATOM 4271 C CA . ASN A 1 535 ? 3.796 6.042 12.658 1.00 79.06 535 ASN A CA 1
ATOM 4272 C C . ASN A 1 535 ? 5.319 6.083 12.471 1.00 79.06 535 ASN A C 1
ATOM 4274 O O . ASN A 1 535 ? 6.028 6.876 13.093 1.00 79.06 535 ASN A O 1
ATOM 4278 N N . LYS A 1 536 ? 5.834 5.194 11.620 1.00 75.44 536 LYS A N 1
ATOM 4279 C CA . LYS A 1 536 ? 7.277 5.040 11.416 1.00 75.44 536 LYS A CA 1
ATOM 4280 C C . LYS A 1 536 ? 7.938 6.311 10.868 1.00 75.44 536 LYS A C 1
ATOM 4282 O O . LYS A 1 536 ? 9.001 6.684 11.354 1.00 75.44 536 LYS A O 1
ATOM 4287 N N . ASN A 1 537 ? 7.292 6.980 9.917 1.00 72.12 537 ASN A N 1
ATOM 4288 C CA . ASN A 1 537 ? 7.823 8.189 9.288 1.00 72.12 537 ASN A CA 1
ATOM 4289 C C . ASN A 1 537 ? 7.934 9.327 10.306 1.00 72.12 537 ASN A C 1
ATOM 4291 O O . ASN A 1 537 ? 8.967 9.984 10.375 1.00 72.12 537 ASN A O 1
ATOM 4295 N N . LEU A 1 538 ? 6.914 9.491 11.152 1.00 77.88 538 LEU A N 1
ATOM 4296 C CA . LEU A 1 538 ? 6.905 10.493 12.213 1.00 77.88 538 LEU A CA 1
ATOM 4297 C C . LEU A 1 538 ? 8.048 10.284 13.213 1.00 77.88 538 LEU A C 1
ATOM 4299 O O . LEU A 1 538 ? 8.763 11.228 13.542 1.00 77.88 538 LEU A O 1
ATOM 4303 N N . ILE A 1 539 ? 8.241 9.044 13.678 1.00 80.75 539 ILE A N 1
ATOM 4304 C CA . ILE A 1 539 ? 9.328 8.698 14.607 1.00 80.75 539 ILE A CA 1
ATOM 4305 C C . ILE A 1 539 ? 10.691 9.023 13.991 1.00 80.75 539 ILE A C 1
ATOM 4307 O O . ILE A 1 539 ? 11.561 9.545 14.683 1.00 80.75 539 ILE A O 1
ATOM 4311 N N . ASP A 1 540 ? 10.870 8.737 12.702 1.00 74.94 540 ASP A N 1
ATOM 4312 C CA . ASP A 1 540 ? 12.148 8.938 12.020 1.00 74.94 540 ASP A CA 1
ATOM 4313 C C . ASP A 1 540 ? 12.429 10.417 11.698 1.00 74.94 540 ASP A C 1
ATOM 4315 O O . ASP A 1 540 ? 13.587 10.836 11.745 1.00 74.94 540 ASP A O 1
ATOM 4319 N N . ALA A 1 541 ? 11.392 11.209 11.406 1.00 77.31 541 ALA A N 1
ATOM 4320 C CA . ALA A 1 541 ? 11.513 12.617 11.026 1.00 77.31 541 ALA A CA 1
ATOM 4321 C C . ALA A 1 541 ? 11.589 13.576 12.230 1.00 77.31 541 ALA A C 1
ATOM 4323 O O . ALA A 1 541 ? 12.285 14.597 12.174 1.00 77.31 541 ALA A O 1
ATOM 4324 N N . ALA A 1 542 ? 10.914 13.257 13.339 1.00 85.06 542 ALA A N 1
ATOM 4325 C CA . ALA A 1 542 ? 10.792 14.162 14.480 1.00 85.06 542 ALA A CA 1
ATOM 4326 C C . ALA A 1 542 ? 12.134 14.619 15.097 1.00 85.06 542 ALA A C 1
ATOM 4328 O O . ALA A 1 542 ? 12.246 15.807 15.408 1.00 85.06 542 ALA A O 1
ATOM 4329 N N . PRO A 1 543 ? 13.181 13.776 15.246 1.00 86.56 543 PRO A N 1
ATOM 4330 C CA . PRO A 1 543 ? 14.461 14.226 15.800 1.00 86.56 543 PRO A CA 1
ATOM 4331 C C . PRO A 1 543 ? 15.152 15.317 14.978 1.00 86.56 543 PRO A C 1
ATOM 4333 O O . PRO A 1 543 ? 15.777 16.214 15.545 1.00 86.56 543 PRO A O 1
ATOM 4336 N N . GLU A 1 544 ? 15.055 15.259 13.647 1.00 83.06 544 GLU A N 1
ATOM 4337 C CA . GLU A 1 544 ? 15.595 16.310 12.779 1.00 83.06 544 GLU A CA 1
ATOM 4338 C C . GLU A 1 544 ? 14.766 17.592 12.895 1.00 83.06 544 GLU A C 1
ATOM 4340 O O . GLU A 1 544 ? 15.327 18.687 12.983 1.00 83.06 544 GLU A O 1
ATOM 4345 N N . TRP A 1 545 ? 13.441 17.448 12.973 1.00 85.31 545 TRP A N 1
ATOM 4346 C CA . TRP A 1 545 ? 12.527 18.567 13.185 1.00 85.31 545 TRP A CA 1
ATOM 4347 C C . TRP A 1 545 ? 12.827 19.330 14.458 1.00 85.31 545 TRP A C 1
ATOM 4349 O O . TRP A 1 545 ? 13.064 20.536 14.432 1.00 85.31 545 TRP A O 1
ATOM 4359 N N . TYR A 1 546 ? 12.907 18.605 15.566 1.00 87.38 546 TYR A N 1
ATOM 4360 C CA . TYR A 1 546 ? 13.147 19.195 16.868 1.00 87.38 546 TYR A CA 1
ATOM 4361 C C . TYR A 1 546 ? 14.488 19.931 16.912 1.00 87.38 546 TYR A C 1
ATOM 4363 O O . TYR A 1 546 ? 14.565 21.037 17.436 1.00 87.38 546 TYR A O 1
ATOM 4371 N N . LYS A 1 547 ? 15.537 19.387 16.277 1.00 86.75 547 LYS A N 1
ATOM 4372 C CA . LYS A 1 547 ? 16.835 20.074 16.154 1.00 86.75 547 LYS A CA 1
ATOM 4373 C C . LYS A 1 547 ? 16.729 21.412 15.419 1.00 86.75 547 LYS A C 1
ATOM 4375 O O . LYS A 1 547 ? 17.321 22.384 15.883 1.00 86.75 547 LYS A O 1
ATOM 4380 N N . LYS A 1 548 ? 15.981 21.482 14.311 1.00 85.25 548 LYS A N 1
ATOM 4381 C CA . LYS A 1 548 ? 15.745 22.742 13.577 1.00 85.25 548 LYS A CA 1
ATOM 4382 C C . LYS A 1 548 ? 14.990 23.755 14.439 1.00 85.25 548 LYS A C 1
ATOM 4384 O O . LYS A 1 548 ? 15.365 24.921 14.480 1.00 85.25 548 LYS A O 1
ATOM 4389 N N . GLN A 1 549 ? 13.991 23.305 15.191 1.00 87.25 549 GLN A N 1
ATOM 4390 C CA . GLN A 1 549 ? 13.224 24.178 16.080 1.00 87.25 549 GLN A CA 1
ATOM 4391 C C . GLN A 1 549 ? 14.048 24.686 17.277 1.00 87.25 549 GLN A C 1
ATOM 4393 O O . GLN A 1 549 ? 13.916 25.844 17.669 1.00 87.25 549 GLN A O 1
ATOM 4398 N N . VAL A 1 550 ? 14.956 23.868 17.825 1.00 88.38 550 VAL A N 1
ATOM 4399 C CA . VAL A 1 550 ? 15.931 24.303 18.844 1.00 88.38 550 VAL A CA 1
ATOM 4400 C C . VAL A 1 550 ? 16.881 25.363 18.276 1.00 88.38 550 VAL A C 1
ATOM 4402 O O . VAL A 1 550 ? 17.149 26.354 18.947 1.00 88.38 550 VAL A O 1
ATOM 4405 N N . GLN A 1 551 ? 17.351 25.212 17.030 1.00 87.38 551 GLN A N 1
ATOM 4406 C CA . GLN A 1 551 ? 18.182 26.228 16.357 1.00 87.38 551 GLN A CA 1
ATOM 4407 C C . GLN A 1 551 ? 17.442 27.557 16.144 1.00 87.38 551 GLN A C 1
ATOM 4409 O O . GLN A 1 551 ? 18.071 28.612 16.118 1.00 87.38 551 GLN A O 1
ATOM 4414 N N . GLN A 1 552 ? 16.116 27.510 16.013 1.00 86.31 552 GLN A N 1
ATOM 4415 C CA . GLN A 1 552 ? 15.243 28.679 15.888 1.00 86.31 552 GLN A CA 1
ATOM 4416 C C . GLN A 1 552 ? 14.788 29.250 17.246 1.00 86.31 552 GLN A C 1
ATOM 4418 O O . GLN A 1 552 ? 13.989 30.179 17.268 1.00 86.31 552 GLN A O 1
ATOM 4423 N N . ASN A 1 553 ? 15.298 28.731 18.372 1.00 84.12 553 ASN A N 1
ATOM 4424 C CA . ASN A 1 553 ? 14.900 29.090 19.743 1.00 84.12 553 ASN A CA 1
ATOM 4425 C C . ASN A 1 553 ? 13.418 28.829 20.086 1.00 84.12 553 ASN A C 1
ATOM 4427 O O . ASN A 1 553 ? 12.911 29.374 21.064 1.00 84.12 553 ASN A O 1
ATOM 4431 N N . ASN A 1 554 ? 12.731 27.963 19.334 1.00 82.19 554 ASN A N 1
ATOM 4432 C CA . ASN A 1 554 ? 11.327 27.620 19.586 1.00 82.19 554 ASN A CA 1
ATOM 4433 C C . ASN A 1 554 ? 11.163 26.547 20.678 1.00 82.19 554 ASN A C 1
ATOM 4435 O O . ASN A 1 554 ? 10.120 26.477 21.325 1.00 82.19 554 ASN A O 1
ATOM 4439 N N . PHE A 1 555 ? 12.193 25.724 20.913 1.00 84.88 555 PHE A N 1
ATOM 4440 C CA . PHE A 1 555 ? 12.209 24.699 21.962 1.00 84.88 555 PHE A CA 1
ATOM 4441 C C . PHE A 1 555 ? 13.545 24.654 22.715 1.00 84.88 555 PHE A C 1
ATOM 4443 O O . PHE A 1 555 ? 14.587 24.998 22.152 1.00 84.88 555 PHE A O 1
ATOM 4450 N N . PRO A 1 556 ? 13.549 24.181 23.976 1.00 84.31 556 PRO A N 1
ATOM 4451 C CA . PRO A 1 556 ? 14.780 23.949 24.719 1.00 84.31 556 PRO A CA 1
ATOM 4452 C C . PRO A 1 556 ? 15.586 22.787 24.126 1.00 84.31 556 PRO A C 1
ATOM 4454 O O . PRO A 1 556 ? 15.032 21.801 23.631 1.00 84.31 556 PRO A O 1
ATOM 4457 N N . SER A 1 557 ? 16.913 22.869 24.240 1.00 84.31 557 SER A N 1
ATOM 4458 C CA . SER A 1 557 ? 17.808 21.788 23.819 1.00 84.31 557 SER A CA 1
ATOM 4459 C C . SER A 1 557 ? 17.544 20.518 24.634 1.00 84.31 557 SER A C 1
ATOM 4461 O O . SER A 1 557 ? 17.753 20.480 25.848 1.00 84.31 557 SER A O 1
ATOM 4463 N N . HIS A 1 558 ? 17.063 19.475 23.959 1.00 84.25 558 HIS A N 1
ATOM 4464 C CA . HIS A 1 558 ? 16.781 18.164 24.534 1.00 84.25 558 HIS A CA 1
ATOM 4465 C C . HIS A 1 558 ? 17.017 17.071 23.486 1.00 84.25 558 HIS A C 1
ATOM 4467 O O . HIS A 1 558 ? 16.845 17.304 22.289 1.00 84.25 558 HIS A O 1
ATOM 4473 N N . SER A 1 559 ? 17.412 15.875 23.927 1.00 83.88 559 SER A N 1
ATOM 4474 C CA . SER A 1 559 ? 17.606 14.732 23.032 1.00 83.88 559 SER A CA 1
ATOM 4475 C C . SER A 1 559 ? 16.300 13.961 22.887 1.00 83.88 559 SER A C 1
ATOM 4477 O O . SER A 1 559 ? 15.813 13.402 23.869 1.00 83.88 559 SER A O 1
ATOM 4479 N N . ILE A 1 560 ? 15.761 13.907 21.669 1.00 88.75 560 ILE A N 1
ATOM 4480 C CA . ILE A 1 560 ? 14.584 13.101 21.337 1.00 88.75 560 ILE A CA 1
ATOM 4481 C C . ILE A 1 560 ? 14.955 12.014 20.323 1.00 88.75 560 ILE A C 1
ATOM 4483 O O . ILE A 1 560 ? 15.787 12.236 19.441 1.00 88.75 560 ILE A O 1
ATOM 4487 N N . ASP A 1 561 ? 14.347 10.839 20.455 1.00 82.44 561 ASP A N 1
ATOM 4488 C CA . ASP A 1 561 ? 14.557 9.681 19.574 1.00 82.44 561 ASP A CA 1
ATOM 4489 C C . ASP A 1 561 ? 13.274 9.205 18.880 1.00 82.44 561 ASP A C 1
ATOM 4491 O O . ASP A 1 561 ? 13.323 8.359 17.988 1.00 82.44 561 ASP A O 1
ATOM 4495 N N . SER A 1 562 ? 12.123 9.727 19.301 1.00 84.88 562 SER A N 1
ATOM 4496 C CA . SER A 1 562 ? 10.810 9.322 18.821 1.00 84.88 562 SER A CA 1
ATOM 4497 C C . SER A 1 562 ? 9.767 10.393 19.106 1.00 84.88 562 SER A C 1
ATOM 4499 O O . SER A 1 562 ? 9.989 11.302 19.909 1.00 84.88 562 SER A O 1
ATOM 4501 N N . ALA A 1 563 ? 8.612 10.279 18.452 1.00 89.94 563 ALA A N 1
ATOM 4502 C CA . ALA A 1 563 ? 7.501 11.184 18.683 1.00 89.94 563 ALA A CA 1
ATOM 4503 C C . ALA A 1 563 ? 6.137 10.500 18.579 1.00 89.94 563 ALA A C 1
ATOM 4505 O O . ALA A 1 563 ? 5.962 9.483 17.896 1.00 89.94 563 ALA A O 1
ATOM 4506 N N . VAL A 1 564 ? 5.169 11.089 19.275 1.00 91.81 564 VAL A N 1
ATOM 4507 C CA . VAL A 1 564 ? 3.748 10.746 19.202 1.00 91.81 564 VAL A CA 1
ATOM 4508 C C . VAL A 1 564 ? 2.934 12.019 19.060 1.00 91.81 564 VAL A C 1
ATOM 4510 O O . VAL A 1 564 ? 3.285 13.042 19.646 1.00 91.81 564 VAL A O 1
ATOM 4513 N N . VAL A 1 565 ? 1.839 11.942 18.319 1.00 90.75 565 VAL A N 1
ATOM 4514 C CA . VAL A 1 565 ? 0.835 13.003 18.274 1.00 90.75 565 VAL A CA 1
ATOM 4515 C C . VAL A 1 565 ? -0.158 12.764 19.390 1.00 90.75 565 VAL A C 1
ATOM 4517 O O . VAL A 1 565 ? -0.582 11.625 19.609 1.00 90.75 565 VAL A O 1
ATOM 4520 N N . VAL A 1 566 ? -0.490 13.831 20.109 1.00 94.62 566 VAL A N 1
ATOM 4521 C CA . VAL A 1 566 ? -1.436 13.800 21.216 1.00 94.62 566 VAL A CA 1
ATOM 4522 C C . VAL A 1 566 ? -2.470 14.899 21.050 1.00 94.62 566 VAL A C 1
ATOM 4524 O O . VAL A 1 566 ? -2.113 16.053 20.812 1.00 94.62 566 VAL A O 1
ATOM 4527 N N . ASP A 1 567 ? -3.739 14.545 21.231 1.00 93.38 567 ASP A N 1
ATOM 4528 C CA . ASP A 1 567 ? -4.861 15.480 21.140 1.00 93.38 567 ASP A CA 1
ATOM 4529 C C . ASP A 1 567 ? -5.995 15.101 22.116 1.00 93.38 567 ASP A C 1
ATOM 4531 O O . ASP A 1 567 ? -5.975 14.039 22.748 1.00 93.38 567 ASP A O 1
ATOM 4535 N N . GLY A 1 568 ? -6.985 15.984 22.243 1.00 91.56 568 GLY A N 1
ATOM 4536 C CA . GLY A 1 568 ? -8.242 15.772 22.963 1.00 91.56 568 GLY A CA 1
ATOM 4537 C C . GLY A 1 568 ? -8.263 16.254 24.413 1.00 91.56 568 GLY A C 1
ATOM 4538 O O . GLY A 1 568 ? -9.328 16.279 25.030 1.00 91.56 568 GLY A O 1
ATOM 4539 N N . ILE A 1 569 ? -7.127 16.729 24.938 1.00 92.12 569 ILE A N 1
ATOM 4540 C CA . ILE A 1 569 ? -6.995 17.334 26.274 1.00 92.12 569 ILE A CA 1
ATOM 4541 C C . ILE A 1 569 ? -6.368 18.729 26.150 1.00 92.12 569 ILE A C 1
ATOM 4543 O O . ILE A 1 569 ? -5.223 18.850 25.722 1.00 92.12 569 ILE A O 1
ATOM 4547 N N . GLY A 1 570 ? -7.082 19.779 26.575 1.00 83.38 570 GLY A N 1
ATOM 4548 C CA . GLY A 1 570 ? -6.602 21.167 26.465 1.00 83.38 570 GLY A CA 1
ATOM 4549 C C . GLY A 1 570 ? -5.374 21.489 27.333 1.00 83.38 570 GLY A C 1
ATOM 4550 O O . GLY A 1 570 ? -4.378 21.994 26.830 1.00 83.38 570 GLY A O 1
ATOM 4551 N N . ASN A 1 571 ? -5.409 21.145 28.627 1.00 85.44 571 ASN A N 1
ATOM 4552 C CA . ASN A 1 571 ? -4.330 21.436 29.588 1.00 85.44 571 ASN A CA 1
ATOM 4553 C C . ASN A 1 571 ? -3.534 20.171 29.941 1.00 85.44 571 ASN A C 1
ATOM 4555 O O . ASN A 1 571 ? -3.475 19.754 31.098 1.00 85.44 571 ASN A O 1
ATOM 4559 N N . LEU A 1 572 ? -2.974 19.509 28.928 1.00 91.94 572 LEU A N 1
ATOM 4560 C CA . LEU A 1 572 ? -2.244 18.259 29.121 1.00 91.94 572 LEU A CA 1
ATOM 4561 C C . LEU A 1 572 ? -0.826 18.505 29.654 1.00 91.94 572 LEU A C 1
ATOM 4563 O O . LEU A 1 572 ? -0.013 19.152 28.991 1.00 91.94 572 LEU A O 1
ATOM 4567 N N . THR A 1 573 ? -0.485 17.901 30.795 1.00 92.75 573 THR A N 1
ATOM 4568 C CA . THR A 1 573 ? 0.900 17.890 31.284 1.00 92.75 573 THR A CA 1
ATOM 4569 C C . THR A 1 573 ? 1.719 16.918 30.441 1.00 92.75 573 THR A C 1
ATOM 4571 O O . THR A 1 573 ? 1.489 15.707 30.490 1.00 92.75 573 THR A O 1
ATOM 4574 N N . ARG A 1 574 ? 2.673 17.440 29.662 1.00 91.44 574 ARG A N 1
ATOM 4575 C CA . ARG A 1 574 ? 3.555 16.650 28.788 1.00 91.44 574 ARG A CA 1
ATOM 4576 C C . ARG A 1 574 ? 4.866 16.324 29.517 1.00 91.44 574 ARG A C 1
ATOM 4578 O O . ARG A 1 574 ? 5.625 17.242 29.823 1.00 91.44 574 ARG A O 1
ATOM 4585 N N . PRO A 1 575 ? 5.158 15.044 29.801 1.00 89.12 575 PRO A N 1
ATOM 4586 C CA . PRO A 1 575 ? 6.406 14.645 30.444 1.00 89.12 575 PRO A CA 1
ATOM 4587 C C . PRO A 1 575 ? 7.619 14.966 29.571 1.00 89.12 575 PRO A C 1
ATOM 4589 O O . PRO A 1 575 ? 7.598 14.732 28.364 1.00 89.12 575 PRO A O 1
ATOM 4592 N N . VAL A 1 576 ? 8.710 15.422 30.184 1.00 84.81 576 VAL A N 1
ATOM 4593 C CA . VAL A 1 576 ? 9.989 15.617 29.483 1.00 84.81 576 VAL A CA 1
ATOM 4594 C C . VAL A 1 576 ? 10.721 14.276 29.359 1.00 84.81 576 VAL A C 1
ATOM 4596 O O . VAL A 1 576 ? 10.778 13.488 30.307 1.00 84.81 576 VAL A O 1
ATOM 4599 N N . GLY A 1 577 ? 11.288 13.991 28.188 1.00 86.00 577 GLY A N 1
ATOM 4600 C CA . GLY A 1 577 ? 12.121 12.816 27.950 1.00 86.00 577 GLY A CA 1
ATOM 4601 C C . GLY A 1 577 ? 12.381 12.571 26.465 1.00 86.00 577 GLY A C 1
ATOM 4602 O O . GLY A 1 577 ? 12.086 13.412 25.625 1.00 86.00 577 GLY A O 1
ATOM 4603 N N . SER A 1 578 ? 12.876 11.374 26.138 1.00 87.62 578 SER A N 1
ATOM 4604 C CA . SER A 1 578 ? 13.270 11.017 24.764 1.00 87.62 578 SER A CA 1
ATOM 4605 C C . SER A 1 578 ? 12.122 10.948 23.747 1.00 87.62 578 SER A C 1
ATOM 4607 O O . SER A 1 578 ? 12.375 10.967 22.546 1.00 87.62 578 SER A O 1
ATOM 4609 N N . ILE A 1 579 ? 10.874 10.876 24.218 1.00 91.56 579 ILE A N 1
ATOM 4610 C CA . ILE A 1 579 ? 9.681 10.877 23.370 1.00 91.56 579 ILE A CA 1
ATOM 4611 C C . ILE A 1 579 ? 9.134 12.298 23.326 1.00 91.56 579 ILE A C 1
ATOM 4613 O O . ILE A 1 579 ? 8.773 12.849 24.367 1.00 91.56 579 ILE A O 1
ATOM 4617 N N . PHE A 1 580 ? 9.019 12.854 22.126 1.00 93.06 580 PHE A N 1
ATOM 4618 C CA . PHE A 1 580 ? 8.396 14.150 21.917 1.00 93.06 580 PHE A CA 1
ATOM 4619 C C . PHE A 1 580 ? 6.879 14.021 21.718 1.00 93.06 580 PHE A C 1
ATOM 4621 O O . PHE A 1 580 ? 6.408 13.189 20.941 1.00 93.06 580 PHE A O 1
ATOM 4628 N N . PHE A 1 581 ? 6.109 14.841 22.435 1.00 93.69 581 PHE A N 1
ATOM 4629 C CA . PHE A 1 581 ? 4.646 14.860 22.379 1.00 93.69 581 PHE A CA 1
ATOM 4630 C C . PHE A 1 581 ? 4.184 16.035 21.511 1.00 93.69 581 PHE A C 1
ATOM 4632 O O . PHE A 1 581 ? 4.187 17.183 21.966 1.00 93.69 581 PHE A O 1
ATOM 4639 N N . LEU A 1 582 ? 3.814 15.728 20.270 1.00 90.50 582 LEU A N 1
ATOM 4640 C CA . LEU A 1 582 ? 3.422 16.661 19.214 1.00 90.50 582 LEU A CA 1
ATOM 4641 C C . LEU A 1 582 ? 1.934 17.022 19.284 1.00 90.50 582 LEU A C 1
ATOM 4643 O O . LEU A 1 582 ? 1.119 16.209 19.722 1.00 90.50 582 LEU A O 1
ATOM 4647 N N . THR A 1 583 ? 1.580 18.210 18.795 1.00 89.00 583 THR A N 1
ATOM 4648 C CA . THR A 1 583 ? 0.199 18.524 18.384 1.00 89.00 583 THR A CA 1
ATOM 4649 C C . THR A 1 583 ? -0.053 18.091 16.933 1.00 89.00 583 THR A C 1
ATOM 4651 O O . THR A 1 583 ? 0.914 17.912 16.183 1.00 89.00 583 THR A O 1
ATOM 4654 N N . PRO A 1 584 ? -1.320 17.953 16.498 1.00 80.69 584 PRO A N 1
ATOM 4655 C CA . PRO A 1 584 ? -1.643 17.674 15.095 1.00 80.69 584 PRO A CA 1
ATOM 4656 C C . PRO A 1 584 ? -1.048 18.696 14.114 1.00 80.69 584 PRO A C 1
ATOM 4658 O O . PRO A 1 584 ? -0.571 18.332 13.043 1.00 80.69 584 PRO A O 1
ATOM 4661 N N . GLU A 1 585 ? -0.991 19.976 14.489 1.00 79.62 585 GLU A N 1
ATOM 4662 C CA . GLU A 1 585 ? -0.415 21.033 13.649 1.00 79.62 585 GLU A CA 1
ATOM 4663 C C . GLU A 1 585 ? 1.101 20.853 13.472 1.00 79.62 585 GLU A C 1
ATOM 4665 O O . GLU A 1 585 ? 1.641 21.106 12.397 1.00 79.62 585 GLU A O 1
ATOM 4670 N N . GLN A 1 586 ? 1.794 20.369 14.507 1.00 84.38 586 GLN A N 1
ATOM 4671 C CA . GLN A 1 586 ? 3.225 20.059 14.438 1.00 84.38 586 GLN A CA 1
ATOM 4672 C C . GLN A 1 586 ? 3.497 18.793 13.615 1.00 84.38 586 GLN A C 1
ATOM 4674 O O . GLN A 1 586 ? 4.514 18.724 12.931 1.00 84.38 586 GLN A O 1
ATOM 4679 N N . GLU A 1 587 ? 2.601 17.800 13.649 1.00 80.62 587 GLU A N 1
ATOM 4680 C CA . GLU A 1 587 ? 2.675 16.641 12.748 1.00 80.62 587 GLU A CA 1
ATOM 4681 C C . GLU A 1 587 ? 2.559 17.079 11.281 1.00 80.62 587 GLU A C 1
ATOM 4683 O O . GLU A 1 587 ? 3.388 16.688 10.462 1.00 80.62 587 GLU A O 1
ATOM 4688 N N . LEU A 1 588 ? 1.582 17.937 10.965 1.00 67.19 588 LEU A N 1
ATOM 4689 C CA . LEU A 1 588 ? 1.408 18.523 9.631 1.00 67.19 588 LEU A CA 1
ATOM 4690 C C . LEU A 1 588 ? 2.648 19.300 9.172 1.00 67.19 588 LEU A C 1
ATOM 4692 O O . LEU A 1 588 ? 3.038 19.202 8.010 1.00 67.19 588 LEU A O 1
ATOM 4696 N N . ASP A 1 589 ? 3.289 20.047 10.073 1.00 69.12 589 ASP A N 1
ATOM 4697 C CA . ASP A 1 589 ? 4.533 20.759 9.773 1.00 69.12 589 ASP A CA 1
ATOM 4698 C C . ASP A 1 589 ? 5.691 19.793 9.467 1.00 69.12 589 ASP A C 1
ATOM 4700 O O . ASP A 1 589 ? 6.428 19.996 8.502 1.00 69.12 589 ASP A O 1
ATOM 4704 N N . ILE A 1 590 ? 5.825 18.703 10.232 1.00 69.69 590 ILE A N 1
ATOM 4705 C CA . ILE A 1 590 ? 6.816 17.647 9.968 1.00 69.69 590 ILE A CA 1
ATOM 4706 C C . ILE A 1 590 ? 6.569 17.006 8.598 1.00 69.69 590 ILE A C 1
ATOM 4708 O O . ILE A 1 590 ? 7.513 16.887 7.814 1.00 69.69 590 ILE A O 1
ATOM 4712 N N . ASP A 1 591 ? 5.319 16.640 8.301 1.00 61.91 591 ASP A N 1
ATOM 4713 C CA . ASP A 1 591 ? 4.922 16.013 7.035 1.00 61.91 591 ASP A CA 1
ATOM 4714 C C . ASP A 1 591 ? 5.189 16.935 5.828 1.00 61.91 591 ASP A C 1
ATOM 4716 O O . ASP A 1 591 ? 5.615 16.463 4.772 1.00 61.91 591 ASP A O 1
ATOM 4720 N N . CYS A 1 592 ? 4.979 18.248 5.977 1.00 51.03 592 CYS A N 1
ATOM 4721 C CA . CYS A 1 592 ? 5.192 19.232 4.912 1.00 51.03 592 CYS A CA 1
ATOM 4722 C C . CYS A 1 592 ? 6.668 19.623 4.724 1.00 51.03 592 CYS A C 1
ATOM 4724 O O . CYS A 1 592 ? 7.096 19.858 3.592 1.00 51.03 592 CYS A O 1
ATOM 4726 N N . ASN A 1 593 ? 7.445 19.715 5.810 1.00 50.66 593 ASN A N 1
ATOM 4727 C CA . ASN A 1 593 ? 8.732 20.422 5.806 1.00 50.66 593 ASN A CA 1
ATOM 4728 C C . ASN A 1 593 ? 9.958 19.539 6.071 1.00 50.66 593 ASN A C 1
ATOM 4730 O O . ASN A 1 593 ? 11.089 20.005 5.881 1.00 50.66 593 ASN A O 1
ATOM 4734 N N . ILE A 1 594 ? 9.789 18.276 6.486 1.00 54.00 594 ILE A N 1
ATOM 4735 C CA . ILE A 1 594 ? 10.918 17.377 6.768 1.00 54.00 594 ILE A CA 1
ATOM 4736 C C . ILE A 1 594 ? 10.897 16.123 5.917 1.00 54.00 594 ILE A C 1
ATOM 4738 O O . ILE A 1 594 ? 10.143 15.176 6.110 1.00 54.00 594 ILE A O 1
ATOM 4742 N N . VAL A 1 595 ? 11.854 16.107 4.996 1.00 45.69 595 VAL A N 1
ATOM 4743 C CA . VAL A 1 595 ? 12.174 14.980 4.133 1.00 45.69 595 VAL A CA 1
ATOM 4744 C C . VAL A 1 595 ? 13.358 14.235 4.751 1.00 45.69 595 VAL A C 1
ATOM 4746 O O . VAL A 1 595 ? 14.506 14.585 4.494 1.00 45.69 595 VAL A O 1
ATOM 4749 N N . GLY A 1 596 ? 13.103 13.213 5.573 1.00 44.19 596 GLY A N 1
ATOM 4750 C CA . GLY A 1 596 ? 14.172 12.510 6.293 1.00 44.19 596 GLY A CA 1
ATOM 4751 C C . GLY A 1 596 ? 14.048 10.989 6.275 1.00 44.19 596 GLY A C 1
ATOM 4752 O O . GLY A 1 596 ? 13.339 10.413 7.089 1.00 44.19 596 GLY A O 1
ATOM 4753 N N . SER A 1 597 ? 14.800 10.312 5.398 1.00 38.97 597 SER A N 1
ATOM 4754 C CA . SER A 1 597 ? 15.143 8.893 5.577 1.00 38.97 597 SER A CA 1
ATOM 4755 C C . SER A 1 597 ? 16.448 8.795 6.380 1.00 38.97 597 SER A C 1
ATOM 4757 O O . SER A 1 597 ? 17.507 9.163 5.869 1.00 38.97 597 SER A O 1
ATOM 4759 N N . THR A 1 598 ? 16.419 8.278 7.607 1.00 43.94 598 THR A N 1
ATOM 4760 C CA . THR A 1 598 ? 17.588 8.201 8.508 1.00 43.94 598 THR A CA 1
ATOM 4761 C C . THR A 1 598 ? 18.369 6.882 8.373 1.00 43.94 598 THR A C 1
ATOM 4763 O O . THR A 1 598 ? 18.595 6.155 9.340 1.00 43.94 598 THR A O 1
ATOM 4766 N N . ARG A 1 599 ? 18.829 6.551 7.158 1.00 36.09 599 ARG A N 1
ATOM 4767 C CA . ARG A 1 599 ? 19.865 5.512 6.970 1.00 36.09 599 ARG A CA 1
ATOM 4768 C C . ARG A 1 599 ? 21.240 6.172 7.039 1.00 36.09 599 ARG A C 1
ATOM 4770 O O . ARG A 1 599 ? 21.483 7.135 6.313 1.00 36.09 599 ARG A O 1
ATOM 4777 N N . PHE A 1 600 ? 22.137 5.664 7.883 1.00 38.12 600 PHE A N 1
ATOM 4778 C CA . PHE A 1 600 ? 23.515 6.152 7.966 1.00 38.12 600 PHE A CA 1
ATOM 4779 C C . PHE A 1 600 ? 24.514 5.021 7.711 1.00 38.12 600 PHE A C 1
ATOM 4781 O O . PHE A 1 600 ? 24.224 3.837 7.879 1.00 38.12 600 PHE A O 1
ATOM 4788 N N . LYS A 1 601 ? 25.693 5.413 7.235 1.00 32.88 601 LYS A N 1
ATOM 4789 C CA . LYS A 1 601 ? 26.771 4.525 6.810 1.00 32.88 601 LYS A CA 1
ATOM 4790 C C . LYS A 1 601 ? 27.844 4.542 7.894 1.00 32.88 601 LYS A C 1
ATOM 4792 O O . LYS A 1 601 ? 28.434 5.590 8.145 1.00 32.88 601 LYS A O 1
ATOM 4797 N N . ARG A 1 602 ? 28.100 3.407 8.549 1.00 32.28 602 ARG A N 1
ATOM 4798 C CA . ARG A 1 602 ? 29.195 3.267 9.518 1.00 32.28 602 ARG A CA 1
ATOM 4799 C C . ARG A 1 602 ? 30.363 2.559 8.844 1.00 32.28 602 ARG A C 1
ATOM 4801 O O . ARG A 1 602 ? 30.220 1.460 8.317 1.00 32.28 602 ARG A O 1
ATOM 4808 N N . ARG A 1 603 ? 31.532 3.195 8.834 1.00 31.12 603 ARG A N 1
ATOM 4809 C CA . ARG A 1 603 ? 32.761 2.596 8.302 1.00 31.12 603 ARG A CA 1
ATOM 4810 C C . ARG A 1 603 ? 33.299 1.598 9.331 1.00 31.12 603 ARG A C 1
ATOM 4812 O O . ARG A 1 603 ? 33.598 1.999 10.451 1.00 31.12 603 ARG A O 1
ATOM 4819 N N . LEU A 1 604 ? 33.359 0.312 8.980 1.00 33.22 604 LEU A N 1
ATOM 4820 C CA . LEU A 1 604 ? 33.894 -0.735 9.861 1.00 33.22 604 LEU A CA 1
ATOM 4821 C C . LEU A 1 604 ? 35.417 -0.835 9.731 1.00 33.22 604 LEU A C 1
ATOM 4823 O O . LEU A 1 604 ? 36.103 -1.058 10.722 1.00 33.22 604 LEU A O 1
ATOM 4827 N N . ASN A 1 605 ? 35.940 -0.628 8.522 1.00 33.62 605 ASN A N 1
ATOM 4828 C CA . ASN A 1 605 ? 37.368 -0.542 8.227 1.00 33.62 605 ASN A CA 1
ATOM 4829 C C . ASN A 1 605 ? 37.580 0.185 6.877 1.00 33.62 605 ASN A C 1
ATOM 4831 O O . ASN A 1 605 ? 36.664 0.797 6.322 1.00 33.62 605 ASN A O 1
ATOM 4835 N N . GLU A 1 606 ? 38.798 0.152 6.336 1.00 30.05 606 GLU A N 1
ATOM 4836 C CA . GLU A 1 606 ? 39.136 0.858 5.097 1.00 30.05 606 GLU A CA 1
ATOM 4837 C C . GLU A 1 606 ? 38.334 0.406 3.866 1.00 30.05 606 GLU A C 1
ATOM 4839 O O . GLU A 1 606 ? 38.212 1.204 2.934 1.00 30.05 606 GLU A O 1
ATOM 4844 N N . ARG A 1 607 ? 37.771 -0.813 3.875 1.00 23.89 607 ARG A N 1
ATOM 4845 C CA . ARG A 1 607 ? 37.122 -1.459 2.720 1.00 23.89 607 ARG A CA 1
ATOM 4846 C C . ARG A 1 607 ? 35.657 -1.862 2.944 1.00 23.89 607 ARG A C 1
ATOM 4848 O O . ARG A 1 607 ? 34.951 -2.046 1.959 1.00 23.89 607 ARG A O 1
ATOM 4855 N N . ASP A 1 608 ? 35.186 -1.902 4.190 1.00 23.05 608 ASP A N 1
ATOM 4856 C CA . ASP A 1 608 ? 33.839 -2.343 4.560 1.00 23.05 608 ASP A CA 1
ATOM 4857 C C . ASP A 1 608 ? 33.031 -1.240 5.254 1.00 23.05 608 ASP A C 1
ATOM 4859 O O . ASP A 1 608 ? 33.489 -0.555 6.179 1.00 23.05 608 ASP A O 1
ATOM 4863 N N . TYR A 1 609 ? 31.771 -1.115 4.842 1.00 28.62 609 TYR A N 1
ATOM 4864 C CA . TYR A 1 609 ? 30.788 -0.218 5.439 1.00 28.62 609 TYR A CA 1
ATOM 4865 C C . TYR A 1 609 ? 29.570 -1.032 5.874 1.00 28.62 609 TYR A C 1
ATOM 4867 O O . TYR A 1 609 ? 29.023 -1.780 5.064 1.00 28.62 609 TYR A O 1
ATOM 4875 N N . SER A 1 610 ? 29.107 -0.864 7.114 1.00 32.09 610 SER A N 1
ATOM 4876 C CA . SER A 1 610 ? 27.770 -1.319 7.493 1.00 32.09 610 SER A CA 1
ATOM 4877 C C . SER A 1 610 ? 26.761 -0.210 7.202 1.00 32.09 610 SER A C 1
ATOM 4879 O O . SER A 1 610 ? 26.945 0.957 7.563 1.00 32.09 610 SER A O 1
ATOM 4881 N N . ILE A 1 611 ? 25.690 -0.567 6.494 1.00 31.53 611 ILE A N 1
ATOM 4882 C CA . ILE A 1 611 ? 24.470 0.237 6.454 1.00 31.53 611 ILE A CA 1
ATOM 4883 C C . ILE A 1 611 ? 23.640 -0.256 7.630 1.00 31.53 611 ILE A C 1
ATOM 4885 O O . ILE A 1 611 ? 22.950 -1.269 7.540 1.00 31.53 611 ILE A O 1
ATOM 4889 N N . GLU A 1 612 ? 23.761 0.436 8.753 1.00 32.69 612 GLU A N 1
ATOM 4890 C CA . GLU A 1 612 ? 22.914 0.204 9.913 1.00 32.69 612 GLU A CA 1
ATOM 4891 C C . GLU A 1 612 ? 21.746 1.192 9.829 1.00 32.69 612 GLU A C 1
ATOM 4893 O O . GLU A 1 612 ? 21.924 2.406 9.715 1.00 32.69 612 GLU A O 1
ATOM 4898 N N . SER A 1 613 ? 20.514 0.686 9.860 1.00 36.25 613 SER A N 1
ATOM 4899 C CA . SER A 1 613 ? 19.396 1.526 10.284 1.00 36.25 613 SER A CA 1
ATOM 4900 C C . SER A 1 613 ? 19.665 1.921 11.733 1.00 36.25 613 SER A C 1
ATOM 4902 O O . SER A 1 613 ? 19.958 1.030 12.536 1.00 36.25 613 SER A O 1
ATOM 4904 N N . LEU A 1 614 ? 19.548 3.209 12.090 1.00 41.62 614 LEU A N 1
ATOM 4905 C CA . LEU A 1 614 ? 19.477 3.575 13.509 1.00 41.62 614 LEU A CA 1
ATOM 4906 C C . LEU A 1 614 ? 18.441 2.664 14.168 1.00 41.62 614 LEU A C 1
ATOM 4908 O O . LEU A 1 614 ? 17.402 2.368 13.567 1.00 41.62 614 LEU A O 1
ATOM 4912 N N . TYR A 1 615 ? 18.732 2.214 15.388 1.00 43.88 615 TYR A N 1
ATOM 4913 C CA . TYR A 1 615 ? 17.699 1.656 16.244 1.00 43.88 615 TYR A CA 1
ATOM 4914 C C . TYR A 1 615 ? 16.639 2.744 16.417 1.00 43.88 615 TYR A C 1
ATOM 4916 O O . TYR A 1 615 ? 16.799 3.672 17.203 1.00 43.88 615 TYR A O 1
ATOM 4924 N N . SER A 1 616 ? 15.600 2.675 15.597 1.00 54.59 616 SER A N 1
ATOM 4925 C CA . SER A 1 616 ? 14.461 3.567 15.673 1.00 54.59 616 SER A CA 1
ATOM 4926 C C . SER A 1 616 ? 13.425 2.873 16.551 1.00 54.59 616 SER A C 1
ATOM 4928 O O . SER A 1 616 ? 13.127 1.692 16.317 1.00 54.59 616 SER A O 1
ATOM 4930 N N . PRO A 1 617 ? 12.917 3.549 17.592 1.00 61.34 617 PRO A N 1
ATOM 4931 C CA . PRO A 1 617 ? 11.894 2.989 18.457 1.00 61.34 617 PRO A CA 1
ATOM 4932 C C . PRO A 1 617 ? 10.706 2.450 17.646 1.00 61.34 617 PRO A C 1
ATOM 4934 O O . PRO A 1 617 ? 10.200 3.096 16.731 1.00 61.34 617 PRO A O 1
ATOM 4937 N N . GLY A 1 618 ? 10.254 1.234 17.961 1.00 72.38 618 GLY A N 1
ATOM 4938 C CA . GLY A 1 618 ? 9.098 0.643 17.285 1.00 72.38 618 GLY A CA 1
ATOM 4939 C C . GLY A 1 618 ? 7.802 1.377 17.637 1.00 72.38 618 GLY A C 1
ATOM 4940 O O . GLY A 1 618 ? 7.572 1.662 18.809 1.00 72.38 618 GLY A O 1
ATOM 4941 N N . VAL A 1 619 ? 6.928 1.603 16.647 1.00 80.50 619 VAL A N 1
ATOM 4942 C CA . VAL A 1 619 ? 5.663 2.365 16.776 1.00 80.50 619 VAL A CA 1
ATOM 4943 C C . VAL A 1 619 ? 4.839 1.943 17.998 1.00 80.50 619 VAL A C 1
ATOM 4945 O O . VAL A 1 619 ? 4.520 2.776 18.843 1.00 80.50 619 VAL A O 1
ATOM 4948 N N . LEU A 1 620 ? 4.563 0.642 18.148 1.00 83.12 620 LEU A N 1
ATOM 4949 C CA . LEU A 1 620 ? 3.769 0.115 19.267 1.00 83.12 620 LEU A CA 1
ATOM 4950 C C . LEU A 1 620 ? 4.426 0.369 20.630 1.00 83.12 620 LEU A C 1
ATOM 4952 O O . LEU A 1 620 ? 3.752 0.693 21.605 1.00 83.12 620 LEU A O 1
ATOM 4956 N N . GLY A 1 621 ? 5.754 0.257 20.699 1.00 84.19 621 GLY A N 1
ATOM 4957 C CA . GLY A 1 621 ? 6.507 0.513 21.924 1.00 84.19 621 GLY A CA 1
ATOM 4958 C C . GLY A 1 621 ? 6.523 1.991 22.288 1.00 84.19 621 GLY A C 1
ATOM 4959 O O . GLY A 1 621 ? 6.394 2.324 23.464 1.00 84.19 621 GLY A O 1
ATOM 4960 N N . THR A 1 622 ? 6.650 2.867 21.292 1.00 87.50 622 THR A N 1
ATOM 4961 C CA . THR A 1 622 ? 6.567 4.318 21.472 1.00 87.50 622 THR A CA 1
ATOM 4962 C C . THR A 1 622 ? 5.190 4.702 22.004 1.00 87.50 622 THR A C 1
ATOM 4964 O O . THR A 1 622 ? 5.116 5.332 23.052 1.00 87.50 622 THR A O 1
ATOM 4967 N N . ILE A 1 623 ? 4.105 4.234 21.375 1.00 90.25 623 ILE A N 1
ATOM 4968 C CA . ILE A 1 623 ? 2.727 4.501 21.821 1.00 90.25 623 ILE A CA 1
ATOM 4969 C C . ILE A 1 623 ? 2.495 3.996 23.251 1.00 90.25 623 ILE A C 1
ATOM 4971 O O . ILE A 1 623 ? 2.021 4.754 24.093 1.00 90.25 623 ILE A O 1
ATOM 4975 N N . ALA A 1 624 ? 2.887 2.757 23.563 1.00 90.75 624 ALA A N 1
ATOM 4976 C CA . ALA A 1 624 ? 2.689 2.180 24.893 1.00 90.75 624 ALA A CA 1
ATOM 4977 C C . ALA A 1 624 ? 3.461 2.938 25.992 1.00 90.75 624 ALA A C 1
ATOM 4979 O O . ALA A 1 624 ? 2.906 3.236 27.051 1.00 90.75 624 ALA A O 1
ATOM 4980 N N . LYS A 1 625 ? 4.726 3.310 25.735 1.00 92.38 625 LYS A N 1
ATOM 4981 C CA . LYS A 1 625 ? 5.531 4.126 26.664 1.00 92.38 625 LYS A CA 1
ATOM 4982 C C . LYS A 1 625 ? 4.939 5.521 26.850 1.00 92.38 625 LYS A C 1
ATOM 4984 O O . LYS A 1 625 ? 4.927 6.024 27.973 1.00 92.38 625 LYS A O 1
ATOM 4989 N N . SER A 1 626 ? 4.473 6.139 25.765 1.00 93.81 626 SER A N 1
ATOM 4990 C CA . SER A 1 626 ? 3.816 7.446 25.785 1.00 93.81 626 SER A CA 1
ATOM 4991 C C . SER A 1 626 ? 2.547 7.423 26.620 1.00 93.81 626 SER A C 1
ATOM 4993 O O . SER A 1 626 ? 2.399 8.259 27.506 1.00 93.81 626 SER A O 1
ATOM 4995 N N . ALA A 1 627 ? 1.677 6.437 26.390 1.00 95.06 627 ALA A N 1
ATOM 4996 C CA . ALA A 1 627 ? 0.443 6.255 27.142 1.00 95.06 627 ALA A CA 1
ATOM 4997 C C . ALA A 1 627 ? 0.718 6.132 28.643 1.00 95.06 627 ALA A C 1
ATOM 4999 O O . ALA A 1 627 ? 0.139 6.874 29.432 1.00 95.06 627 ALA A O 1
ATOM 5000 N N . ARG A 1 628 ? 1.671 5.274 29.037 1.00 94.94 628 ARG A N 1
ATOM 5001 C CA . ARG A 1 628 ? 2.067 5.126 30.443 1.00 94.94 628 ARG A CA 1
ATOM 5002 C C . ARG A 1 628 ? 2.513 6.454 31.056 1.00 94.94 628 ARG A C 1
ATOM 5004 O O . ARG A 1 628 ? 1.958 6.878 32.063 1.00 94.94 628 ARG A O 1
ATOM 5011 N N . LYS A 1 629 ? 3.481 7.130 30.425 1.00 94.94 629 LYS A N 1
ATOM 5012 C CA . LYS A 1 629 ? 4.028 8.403 30.923 1.00 94.94 629 LYS A CA 1
ATOM 5013 C C . LYS A 1 629 ? 2.954 9.491 31.040 1.00 94.94 629 LYS A C 1
ATOM 5015 O O . LYS A 1 629 ? 2.971 10.265 31.992 1.00 94.94 629 LYS A O 1
ATOM 5020 N N . LEU A 1 630 ? 2.025 9.558 30.084 1.00 95.50 630 LEU A N 1
ATOM 5021 C CA . LEU A 1 630 ? 0.927 10.526 30.105 1.00 95.50 630 LEU A CA 1
ATOM 5022 C C . LEU A 1 630 ? -0.083 10.226 31.215 1.00 95.50 630 LEU A C 1
ATOM 5024 O O . LEU A 1 630 ? -0.494 11.157 31.903 1.00 95.50 630 LEU A O 1
ATOM 5028 N N . LEU A 1 631 ? -0.439 8.957 31.431 1.00 94.44 631 LEU A N 1
ATOM 5029 C CA . LEU A 1 631 ? -1.340 8.543 32.513 1.00 94.44 631 LEU A CA 1
ATOM 5030 C C . LEU A 1 631 ? -0.727 8.720 33.911 1.00 94.44 631 LEU A C 1
ATOM 5032 O O . LEU A 1 631 ? -1.465 8.965 34.865 1.00 94.44 631 LEU A O 1
ATOM 5036 N N . GLU A 1 632 ? 0.596 8.582 34.040 1.00 93.56 632 GLU A N 1
ATOM 5037 C CA . GLU A 1 632 ? 1.346 8.864 35.273 1.00 93.56 632 GLU A CA 1
ATOM 5038 C C . GLU A 1 632 ? 1.364 10.368 35.584 1.00 93.56 632 GLU A C 1
ATOM 5040 O O . GLU A 1 632 ? 1.103 10.768 36.716 1.00 93.56 632 GLU A O 1
ATOM 5045 N N . ALA A 1 633 ? 1.634 11.209 34.580 1.00 94.25 633 ALA A N 1
ATOM 5046 C CA . ALA A 1 633 ? 1.688 12.663 34.746 1.00 94.25 633 ALA A CA 1
ATOM 5047 C C . ALA A 1 633 ? 0.308 13.331 34.852 1.00 94.25 633 ALA A C 1
ATOM 5049 O O . ALA A 1 633 ? 0.216 14.470 35.303 1.00 94.25 633 ALA A O 1
ATOM 5050 N N . ASN A 1 634 ? -0.758 12.638 34.443 1.00 94.94 634 ASN A N 1
ATOM 5051 C CA . ASN A 1 634 ? -2.128 13.148 34.457 1.00 94.94 634 ASN A CA 1
ATOM 5052 C C . ASN A 1 634 ? -3.075 12.115 35.113 1.00 94.94 634 ASN A C 1
ATOM 5054 O O . ASN A 1 634 ? -3.820 11.420 34.413 1.00 94.94 634 ASN A O 1
ATOM 5058 N N . PRO A 1 635 ? -3.068 11.986 36.458 1.00 91.06 635 PRO A N 1
ATOM 5059 C CA . PRO A 1 635 ? -3.831 10.961 37.179 1.00 91.06 635 PRO A CA 1
ATOM 5060 C C . PRO A 1 635 ? -5.353 11.026 36.984 1.00 91.06 635 PRO A C 1
ATOM 5062 O O . PRO A 1 635 ? -6.033 10.010 37.132 1.00 91.06 635 PRO A O 1
ATOM 5065 N N . GLN A 1 636 ? -5.881 12.198 36.631 1.00 91.06 636 GLN A N 1
ATOM 5066 C CA . GLN A 1 636 ? -7.297 12.444 36.366 1.00 91.06 636 GLN A CA 1
ATOM 5067 C C . GLN A 1 636 ? -7.816 11.776 35.084 1.00 91.06 636 GLN A C 1
ATOM 5069 O O . GLN A 1 636 ? -9.024 11.690 34.893 1.00 91.06 636 GLN A O 1
ATOM 5074 N N . LEU A 1 637 ? -6.927 11.324 34.194 1.00 93.06 637 LEU A N 1
ATOM 5075 C CA . LEU A 1 637 ? -7.327 10.710 32.932 1.00 93.06 637 LEU A CA 1
ATOM 5076 C C . LEU A 1 637 ? -7.844 9.285 33.148 1.00 93.06 637 LEU A C 1
ATOM 5078 O O . LEU A 1 637 ? -7.159 8.436 33.725 1.00 93.06 637 LEU A O 1
ATOM 5082 N N . ASN A 1 638 ? -9.041 9.026 32.630 1.00 94.94 638 ASN A N 1
ATOM 5083 C CA . ASN A 1 638 ? -9.705 7.724 32.636 1.00 94.94 638 ASN A CA 1
ATOM 5084 C C . ASN A 1 638 ? -10.192 7.275 31.242 1.00 94.94 638 ASN A C 1
ATOM 5086 O O . ASN A 1 638 ? -10.635 6.136 31.105 1.00 94.94 638 ASN A O 1
ATOM 5090 N N . GLN A 1 639 ? -10.077 8.111 30.203 1.00 96.44 639 GLN A N 1
ATOM 5091 C CA . GLN A 1 639 ? -10.294 7.713 28.807 1.00 96.44 639 GLN A CA 1
ATOM 5092 C C . GLN A 1 639 ? -9.008 7.844 27.986 1.00 96.44 639 GLN A C 1
ATOM 5094 O O . GLN A 1 639 ? -8.421 8.924 27.907 1.00 96.44 639 GLN A O 1
ATOM 5099 N N . LEU A 1 640 ? -8.595 6.745 27.355 1.00 96.94 640 LEU A N 1
ATOM 5100 C CA . LEU A 1 640 ? -7.402 6.656 26.516 1.00 96.94 640 LEU A CA 1
ATOM 5101 C C . LEU A 1 640 ? -7.750 6.024 25.166 1.00 96.94 640 LEU A C 1
ATOM 5103 O O . LEU A 1 640 ? -8.389 4.979 25.107 1.00 96.94 640 LEU A O 1
ATOM 5107 N N . VAL A 1 641 ? -7.266 6.618 24.082 1.00 97.38 641 VAL A N 1
ATOM 5108 C CA . VAL A 1 641 ? -7.339 6.084 22.722 1.00 97.38 641 VAL A CA 1
ATOM 5109 C C . VAL A 1 641 ? -5.928 6.022 22.158 1.00 97.38 641 VAL A C 1
ATOM 5111 O O . VAL A 1 641 ? -5.195 7.007 22.170 1.00 97.38 641 VAL A O 1
ATOM 5114 N N . MET A 1 642 ? -5.548 4.861 21.647 1.00 95.75 642 MET A N 1
ATOM 5115 C CA . MET A 1 642 ? -4.268 4.608 21.005 1.00 95.75 642 MET A CA 1
ATOM 5116 C C . MET A 1 642 ? -4.527 4.087 19.599 1.00 95.75 642 MET A C 1
ATOM 5118 O O . MET A 1 642 ? -5.199 3.069 19.441 1.00 95.75 642 MET A O 1
ATOM 5122 N N . THR A 1 643 ? -3.975 4.749 18.584 1.00 91.12 643 THR A N 1
ATOM 5123 C CA . THR A 1 643 ? -4.046 4.273 17.198 1.00 91.12 643 THR A CA 1
ATOM 5124 C C . THR A 1 643 ? -2.648 4.044 16.643 1.00 91.12 643 THR A C 1
ATOM 5126 O O . THR A 1 643 ? -1.723 4.809 16.922 1.00 91.12 643 THR A O 1
ATOM 5129 N N . ALA A 1 644 ? -2.460 2.967 15.881 1.00 82.00 644 ALA A N 1
ATOM 5130 C CA . ALA A 1 644 ? -1.161 2.648 15.300 1.00 82.00 644 ALA A CA 1
ATOM 5131 C C . ALA A 1 644 ? -1.294 2.166 13.859 1.00 82.00 644 ALA A C 1
ATOM 5133 O O . ALA A 1 644 ? -2.046 1.234 13.570 1.00 82.00 644 ALA A O 1
ATOM 5134 N N . ALA A 1 645 ? -0.493 2.763 12.973 1.00 72.06 645 ALA A N 1
ATOM 5135 C CA . ALA A 1 645 ? -0.313 2.255 11.621 1.00 72.06 645 ALA A CA 1
ATOM 5136 C C . ALA A 1 645 ? 0.687 1.096 11.647 1.00 72.06 645 ALA A C 1
ATOM 5138 O O . ALA A 1 645 ? 1.883 1.313 11.867 1.00 72.06 645 ALA A O 1
ATOM 5139 N N . ILE A 1 646 ? 0.205 -0.130 11.443 1.00 65.12 646 ILE A N 1
ATOM 5140 C CA . ILE A 1 646 ? 1.052 -1.329 11.445 1.00 65.12 646 ILE A CA 1
ATOM 5141 C C . ILE A 1 646 ? 1.112 -1.973 10.058 1.00 65.12 646 ILE A C 1
ATOM 5143 O O . ILE A 1 646 ? 0.102 -2.150 9.390 1.00 65.12 646 ILE A O 1
ATOM 5147 N N . GLN A 1 647 ? 2.329 -2.300 9.614 1.00 52.44 647 GLN A N 1
ATOM 5148 C CA . GLN A 1 647 ? 2.596 -2.983 8.345 1.00 52.44 647 GLN A CA 1
ATOM 5149 C C . GLN A 1 647 ? 2.922 -4.453 8.623 1.00 52.44 647 GLN A C 1
ATOM 5151 O O . GLN A 1 647 ? 4.098 -4.778 8.791 1.00 52.44 647 GLN A O 1
ATOM 5156 N N . GLY A 1 648 ? 1.896 -5.305 8.688 1.00 51.72 648 GLY A N 1
ATOM 5157 C CA . GLY A 1 648 ? 2.019 -6.760 8.839 1.00 51.72 648 GLY A CA 1
ATOM 5158 C C . GLY A 1 648 ? 2.726 -7.247 10.119 1.00 51.72 648 GLY A C 1
ATOM 5159 O O . GLY A 1 648 ? 3.497 -6.545 10.780 1.00 51.72 648 GLY A O 1
ATOM 5160 N N . TYR A 1 649 ? 2.470 -8.497 10.494 1.00 51.41 649 TYR A N 1
ATOM 5161 C CA . TYR A 1 649 ? 3.156 -9.177 11.596 1.00 51.41 649 TYR A CA 1
ATOM 5162 C C . TYR A 1 649 ? 4.645 -9.395 11.276 1.00 51.41 649 TYR A C 1
ATOM 5164 O O . TYR A 1 649 ? 4.989 -9.957 10.238 1.00 51.41 649 TYR A O 1
ATOM 5172 N N . ARG A 1 650 ? 5.551 -8.988 12.178 1.00 48.97 650 ARG A N 1
ATOM 5173 C CA . ARG A 1 650 ? 6.991 -9.289 12.080 1.00 48.97 650 ARG A CA 1
ATOM 5174 C C . ARG A 1 650 ? 7.467 -10.054 13.307 1.00 48.97 650 ARG A C 1
ATOM 5176 O O . ARG A 1 650 ? 7.292 -9.597 14.439 1.00 48.97 650 ARG A O 1
ATOM 5183 N N . THR A 1 651 ? 8.130 -11.179 13.066 1.00 46.50 651 THR A N 1
ATOM 5184 C CA . THR A 1 651 ? 8.881 -11.906 14.094 1.00 46.50 651 THR A CA 1
ATOM 5185 C C . THR A 1 651 ? 10.246 -11.240 14.248 1.00 46.50 651 THR A C 1
ATOM 5187 O O . THR A 1 651 ? 10.950 -11.035 13.261 1.00 46.50 651 THR A O 1
ATOM 5190 N N . LEU A 1 652 ? 10.609 -10.848 15.468 1.00 52.97 652 LEU A N 1
ATOM 5191 C CA . LEU A 1 652 ? 11.927 -10.290 15.770 1.00 52.97 652 LEU A CA 1
ATOM 5192 C C . LEU A 1 652 ? 12.936 -11.432 15.971 1.00 52.97 652 LEU A C 1
ATOM 5194 O O . LEU A 1 652 ? 12.559 -12.547 16.331 1.00 52.97 652 LEU A O 1
ATOM 5198 N N . ASN A 1 653 ? 14.228 -11.135 15.801 1.00 37.28 653 ASN A N 1
ATOM 5199 C CA . ASN A 1 653 ? 15.336 -12.108 15.832 1.00 37.28 653 ASN A CA 1
ATOM 5200 C C . ASN A 1 653 ? 15.402 -12.990 17.102 1.00 37.28 653 ASN A C 1
ATOM 5202 O O . ASN A 1 653 ? 16.054 -14.027 17.084 1.00 37.28 653 ASN A O 1
ATOM 5206 N N . ASN A 1 654 ? 14.704 -12.614 18.181 1.00 40.59 654 ASN A N 1
ATOM 5207 C CA . ASN A 1 654 ? 14.676 -13.326 19.464 1.00 40.59 654 ASN A CA 1
ATOM 5208 C C . ASN A 1 654 ? 13.371 -14.117 19.700 1.00 40.59 654 ASN A C 1
ATOM 5210 O O . ASN A 1 654 ? 12.986 -14.305 20.851 1.00 40.59 654 ASN A O 1
ATOM 5214 N N . GLN A 1 655 ? 12.633 -14.499 18.647 1.00 44.62 655 GLN A N 1
ATOM 5215 C CA . GLN A 1 655 ? 11.288 -15.111 18.735 1.00 44.62 655 GLN A CA 1
ATOM 5216 C C . GLN A 1 655 ? 10.229 -14.227 19.436 1.00 44.62 655 GLN A C 1
ATOM 5218 O O . GLN A 1 655 ? 9.101 -14.657 19.676 1.00 44.62 655 GLN A O 1
ATOM 5223 N N . SER A 1 656 ? 10.567 -12.972 19.745 1.00 51.84 656 SER A N 1
ATOM 5224 C CA . SER A 1 656 ? 9.644 -11.967 20.261 1.00 51.84 656 SER A CA 1
ATOM 5225 C C . SER A 1 656 ? 8.860 -11.320 19.119 1.00 51.84 656 SER A C 1
ATOM 5227 O O . SER A 1 656 ? 9.306 -11.268 17.974 1.00 51.84 656 SER A O 1
ATOM 5229 N N . THR A 1 657 ? 7.664 -10.827 19.424 1.00 64.06 657 THR A N 1
ATOM 5230 C CA . THR A 1 657 ? 6.759 -10.242 18.429 1.00 64.06 657 THR A CA 1
ATOM 5231 C C . THR A 1 657 ? 6.646 -8.740 18.641 1.00 64.06 657 THR A C 1
ATOM 5233 O O . THR A 1 657 ? 6.911 -8.233 19.735 1.00 64.06 657 THR A O 1
ATOM 5236 N N . THR A 1 658 ? 6.224 -8.005 17.612 1.00 68.69 658 THR A N 1
ATOM 5237 C CA . THR A 1 658 ? 5.941 -6.564 17.729 1.00 68.69 658 THR A CA 1
ATOM 5238 C C . THR A 1 658 ? 4.884 -6.258 18.799 1.00 68.69 658 THR A C 1
ATOM 5240 O O . THR A 1 658 ? 4.973 -5.217 19.447 1.00 68.69 658 THR A O 1
ATOM 5243 N N . VAL A 1 659 ? 3.951 -7.184 19.059 1.00 77.00 659 VAL A N 1
ATOM 5244 C CA . VAL A 1 659 ? 2.925 -7.080 20.115 1.00 77.00 659 VAL A CA 1
ATOM 5245 C C . VAL A 1 659 ? 3.544 -6.949 21.511 1.00 77.00 659 VAL A C 1
ATOM 5247 O O . VAL A 1 659 ? 3.050 -6.176 22.327 1.00 77.00 659 VAL A O 1
ATOM 5250 N N . ASN A 1 660 ? 4.680 -7.604 21.781 1.00 78.38 660 ASN A N 1
ATOM 5251 C CA . ASN A 1 660 ? 5.352 -7.515 23.085 1.00 78.38 660 ASN A CA 1
ATOM 5252 C C . ASN A 1 660 ? 5.773 -6.084 23.449 1.00 78.38 660 ASN A C 1
ATOM 5254 O O . ASN A 1 660 ? 6.020 -5.789 24.618 1.00 78.38 660 ASN A O 1
ATOM 5258 N N . ALA A 1 661 ? 5.848 -5.175 22.474 1.00 81.69 661 ALA A N 1
ATOM 5259 C CA . ALA A 1 661 ? 6.121 -3.772 22.731 1.00 81.69 661 ALA A CA 1
ATOM 5260 C C . ALA A 1 661 ? 5.028 -3.105 23.592 1.00 81.69 661 ALA A C 1
ATOM 5262 O O . ALA A 1 661 ? 5.345 -2.172 24.334 1.00 81.69 661 ALA A O 1
ATOM 5263 N N . PHE A 1 662 ? 3.792 -3.621 23.584 1.00 85.75 662 PHE A N 1
ATOM 5264 C CA . PHE A 1 662 ? 2.720 -3.155 24.466 1.00 85.75 662 PHE A CA 1
ATOM 5265 C C . PHE A 1 662 ? 2.958 -3.462 25.948 1.00 85.75 662 PHE A C 1
ATOM 5267 O O . PHE A 1 662 ? 2.370 -2.802 26.799 1.00 85.75 662 PHE A O 1
ATOM 5274 N N . ASN A 1 663 ? 3.881 -4.369 26.294 1.00 86.81 663 ASN A N 1
ATOM 5275 C CA . ASN A 1 663 ? 4.293 -4.571 27.690 1.00 86.81 663 ASN A CA 1
ATOM 5276 C C . ASN A 1 663 ? 4.835 -3.285 28.330 1.00 86.81 663 ASN A C 1
ATOM 5278 O O . ASN A 1 663 ? 4.805 -3.155 29.547 1.00 86.81 663 ASN A O 1
ATOM 5282 N N . ASN A 1 664 ? 5.293 -2.321 27.523 1.00 89.12 664 ASN A N 1
ATOM 5283 C CA . ASN A 1 664 ? 5.743 -1.023 28.018 1.00 89.12 664 ASN A CA 1
ATOM 5284 C C . ASN A 1 664 ? 4.610 -0.120 28.540 1.00 89.12 664 ASN A C 1
ATOM 5286 O O . ASN A 1 664 ? 4.920 0.926 29.114 1.00 89.12 664 ASN A O 1
ATOM 5290 N N . LEU A 1 665 ? 3.338 -0.504 28.364 1.00 91.94 665 LEU A N 1
ATOM 5291 C CA . LEU A 1 665 ? 2.190 0.183 28.965 1.00 91.94 665 LEU A CA 1
ATOM 5292 C C . LEU A 1 665 ? 2.254 0.146 30.499 1.00 91.94 665 LEU A C 1
ATOM 5294 O O . LEU A 1 665 ? 1.783 1.067 31.156 1.00 91.94 665 LEU A O 1
ATOM 5298 N N . PHE A 1 666 ? 2.891 -0.884 31.057 1.00 93.19 666 PHE A N 1
ATOM 5299 C CA . PHE A 1 666 ? 3.104 -1.050 32.489 1.00 93.19 666 PHE A CA 1
ATOM 5300 C C . PHE A 1 666 ? 4.601 -1.029 32.804 1.00 93.19 666 PHE A C 1
ATOM 5302 O O . PHE A 1 666 ? 5.443 -1.391 31.977 1.00 93.19 666 PHE A O 1
ATOM 5309 N N . LEU A 1 667 ? 4.967 -0.552 33.990 1.00 90.56 667 LEU A N 1
ATOM 5310 C CA . LEU A 1 667 ? 6.352 -0.547 34.453 1.00 90.56 667 LEU A CA 1
ATOM 5311 C C . LEU A 1 667 ? 6.727 -1.888 35.093 1.00 90.56 667 LEU A C 1
ATOM 5313 O O . LEU A 1 667 ? 7.877 -2.322 34.992 1.00 90.56 667 LEU A O 1
ATOM 5317 N N . LYS A 1 668 ? 5.782 -2.538 35.781 1.00 92.00 668 LYS A N 1
ATOM 5318 C CA . LYS A 1 668 ? 6.015 -3.773 36.534 1.00 92.00 668 LYS A CA 1
ATOM 5319 C C . LYS A 1 668 ? 5.476 -4.991 35.779 1.00 92.00 668 LYS A C 1
ATOM 5321 O O . LYS A 1 668 ? 4.430 -4.960 35.121 1.00 92.00 668 LYS A O 1
ATOM 5326 N N . LYS A 1 669 ? 6.192 -6.112 35.907 1.00 90.19 669 LYS A N 1
ATOM 5327 C CA . LYS A 1 669 ? 5.803 -7.394 35.304 1.00 90.19 669 LYS A CA 1
ATOM 5328 C C . LYS A 1 669 ? 4.503 -7.924 35.916 1.00 90.19 669 LYS A C 1
ATOM 5330 O O . LYS A 1 669 ? 4.301 -7.808 37.124 1.00 90.19 669 LYS A O 1
ATOM 5335 N N . ALA A 1 670 ? 3.658 -8.511 35.072 1.00 87.56 670 ALA A N 1
ATOM 5336 C CA . ALA A 1 670 ? 2.284 -8.903 35.393 1.00 87.56 670 ALA A CA 1
ATOM 5337 C C . ALA A 1 670 ? 2.156 -9.962 36.497 1.00 87.56 670 ALA A C 1
ATOM 5339 O O . ALA A 1 670 ? 1.211 -9.934 37.279 1.00 87.56 670 ALA A O 1
ATOM 5340 N N . ASP A 1 671 ? 3.138 -10.849 36.588 1.00 85.50 671 ASP A N 1
ATOM 5341 C CA . ASP A 1 671 ? 3.231 -11.953 37.543 1.00 85.50 671 ASP A CA 1
ATOM 5342 C C . ASP A 1 671 ? 3.668 -11.525 38.957 1.00 85.50 671 ASP A C 1
ATOM 5344 O O . ASP A 1 671 ? 3.538 -12.291 39.909 1.00 85.50 671 ASP A O 1
ATOM 5348 N N . THR A 1 672 ? 4.153 -10.292 39.131 1.00 90.88 672 THR A N 1
ATOM 5349 C CA . THR A 1 672 ? 4.609 -9.778 40.433 1.00 90.88 672 THR A CA 1
ATOM 5350 C C . THR A 1 672 ? 3.485 -9.101 41.217 1.00 90.88 672 THR A C 1
ATOM 5352 O O . THR A 1 672 ? 2.613 -8.463 40.631 1.00 90.88 672 THR A O 1
ATOM 5355 N N . GLN A 1 673 ? 3.543 -9.119 42.556 1.00 88.50 673 GLN A N 1
ATOM 5356 C CA . GLN A 1 673 ? 2.564 -8.402 43.392 1.00 88.50 673 GLN A CA 1
ATOM 5357 C C . GLN A 1 673 ? 2.510 -6.897 43.072 1.00 88.50 673 GLN A C 1
ATOM 5359 O O . GLN A 1 673 ? 1.434 -6.306 43.022 1.00 88.50 673 GLN A O 1
ATOM 5364 N N . ALA A 1 674 ? 3.663 -6.281 42.793 1.00 91.31 674 ALA A N 1
ATOM 5365 C CA . ALA A 1 674 ? 3.730 -4.885 42.369 1.00 91.31 674 ALA A CA 1
ATOM 5366 C C . ALA A 1 674 ? 3.012 -4.652 41.026 1.00 91.31 674 ALA A C 1
ATOM 5368 O O . ALA A 1 674 ? 2.318 -3.651 40.875 1.00 91.31 674 ALA A O 1
ATOM 5369 N N . GLY A 1 675 ? 3.137 -5.581 40.073 1.00 91.31 675 GLY A N 1
ATOM 5370 C CA . GLY A 1 675 ? 2.419 -5.518 38.799 1.00 91.31 675 GLY A CA 1
ATOM 5371 C C . GLY A 1 675 ? 0.922 -5.775 38.917 1.00 91.31 675 GLY A C 1
ATOM 5372 O O . GLY A 1 675 ? 0.153 -5.146 38.188 1.00 91.31 675 GLY A O 1
ATOM 5373 N N . LYS A 1 676 ? 0.490 -6.629 39.849 1.00 91.00 676 LYS A N 1
ATOM 5374 C CA . LYS A 1 676 ? -0.932 -6.791 40.186 1.00 91.00 676 LYS A CA 1
ATOM 5375 C C . LYS A 1 676 ? -1.507 -5.488 40.735 1.00 91.00 676 LYS A C 1
ATOM 5377 O O . LYS A 1 676 ? -2.511 -5.012 40.224 1.00 91.00 676 LYS A O 1
ATOM 5382 N N . ASN A 1 677 ? -0.820 -4.861 41.692 1.00 92.00 677 ASN A N 1
ATOM 5383 C CA . ASN A 1 677 ? -1.241 -3.581 42.269 1.00 92.00 677 ASN A CA 1
ATOM 5384 C C . ASN A 1 677 ? -1.309 -2.463 41.212 1.00 92.00 677 ASN A C 1
ATOM 5386 O O . ASN A 1 677 ? -2.263 -1.690 41.203 1.00 92.00 677 ASN A O 1
ATOM 5390 N N . GLU A 1 678 ? -0.333 -2.403 40.297 1.00 93.94 678 GLU A N 1
ATOM 5391 C CA . GLU A 1 678 ? -0.325 -1.454 39.174 1.00 93.94 678 GLU A CA 1
ATOM 5392 C C . GLU A 1 678 ? -1.557 -1.631 38.270 1.00 93.94 678 GLU A C 1
ATOM 5394 O O . GLU A 1 678 ? -2.228 -0.656 37.932 1.00 93.94 678 GLU A O 1
ATOM 5399 N N . ARG A 1 679 ? -1.911 -2.878 37.934 1.00 93.88 679 ARG A N 1
ATOM 5400 C CA . ARG A 1 679 ? -3.095 -3.193 37.118 1.00 93.88 679 ARG A CA 1
ATOM 5401 C C . ARG A 1 679 ? -4.400 -2.950 37.865 1.00 93.88 679 ARG A C 1
ATOM 5403 O O . ARG A 1 679 ? -5.337 -2.461 37.250 1.00 93.88 679 ARG A O 1
ATOM 5410 N N . SER A 1 680 ? -4.468 -3.211 39.170 1.00 92.88 680 SER A N 1
ATOM 5411 C CA . SER A 1 680 ? -5.634 -2.858 39.992 1.00 92.88 680 SER A CA 1
ATOM 5412 C C . SER A 1 680 ? -5.861 -1.344 40.032 1.00 92.88 680 SER A C 1
ATOM 5414 O O . SER A 1 680 ? -6.988 -0.885 39.869 1.00 92.88 680 SER A O 1
ATOM 5416 N N . ALA A 1 681 ? -4.793 -0.553 40.190 1.00 92.62 681 ALA A N 1
ATOM 5417 C CA . ALA A 1 681 ? -4.873 0.908 40.151 1.00 92.62 681 ALA A CA 1
ATOM 5418 C C . ALA A 1 681 ? -5.262 1.431 38.758 1.00 92.62 681 ALA A C 1
ATOM 5420 O O . ALA A 1 681 ? -5.976 2.427 38.636 1.00 92.62 681 ALA A O 1
ATOM 5421 N N . PHE A 1 682 ? -4.815 0.748 37.701 1.00 94.50 682 PHE A N 1
ATOM 5422 C CA . PHE A 1 682 ? -5.258 1.019 36.338 1.00 94.50 682 PHE A CA 1
ATOM 5423 C C . PHE A 1 682 ? -6.749 0.687 36.160 1.00 94.50 682 PHE A C 1
ATOM 5425 O O . PHE A 1 682 ? -7.494 1.544 35.699 1.00 94.50 682 PHE A O 1
ATOM 5432 N N . ALA A 1 683 ? -7.208 -0.489 36.605 1.00 94.12 683 ALA A N 1
ATOM 5433 C CA . ALA A 1 683 ? -8.603 -0.938 36.517 1.00 94.12 683 ALA A CA 1
ATOM 5434 C C . ALA A 1 683 ? -9.579 -0.012 37.252 1.00 94.12 683 ALA A C 1
ATOM 5436 O O . ALA A 1 683 ? -10.680 0.223 36.768 1.00 94.12 683 ALA A O 1
ATOM 5437 N N . ALA A 1 684 ? -9.165 0.554 38.392 1.00 93.56 684 ALA A N 1
ATOM 5438 C CA . ALA A 1 684 ? -9.985 1.489 39.162 1.00 93.56 684 ALA A CA 1
ATOM 5439 C C . ALA A 1 684 ? -10.367 2.753 38.369 1.00 93.56 684 ALA A C 1
ATOM 5441 O O . ALA A 1 684 ? -11.391 3.368 38.651 1.00 93.56 684 ALA A O 1
ATOM 5442 N N . ARG A 1 685 ? -9.549 3.140 37.380 1.00 94.12 685 ARG A N 1
ATOM 5443 C CA . ARG A 1 685 ? -9.816 4.280 36.490 1.00 94.12 685 ARG A CA 1
ATOM 5444 C C . ARG A 1 685 ? -10.298 3.842 35.115 1.00 94.12 685 ARG A C 1
ATOM 5446 O O . ARG A 1 685 ? -11.156 4.499 34.549 1.00 94.12 685 ARG A O 1
ATOM 5453 N N . ILE A 1 686 ? -9.737 2.763 34.577 1.00 96.31 686 ILE A N 1
ATOM 5454 C CA . ILE A 1 686 ? -9.900 2.317 33.191 1.00 96.31 686 ILE A CA 1
ATOM 5455 C C . ILE A 1 686 ? -10.270 0.819 33.174 1.00 96.31 686 ILE A C 1
ATOM 5457 O O . ILE A 1 686 ? -9.446 -0.022 32.805 1.00 96.31 686 ILE A O 1
ATOM 5461 N N . PRO A 1 687 ? -11.490 0.449 33.608 1.00 95.31 687 PRO A N 1
ATOM 5462 C CA . PRO A 1 687 ? -11.902 -0.954 33.718 1.00 95.31 687 PRO A CA 1
ATOM 5463 C C . PRO A 1 687 ? -12.240 -1.604 32.368 1.00 95.31 687 PRO A C 1
ATOM 5465 O O . PRO A 1 687 ? -12.205 -2.830 32.248 1.00 95.31 687 PRO A O 1
ATOM 5468 N N . THR A 1 688 ? -12.574 -0.811 31.345 1.00 96.69 688 THR A N 1
ATOM 5469 C CA . THR A 1 688 ? -12.979 -1.322 30.027 1.00 96.69 688 THR A CA 1
ATOM 5470 C C . THR A 1 688 ? -11.839 -1.208 29.017 1.00 96.69 688 THR A C 1
ATOM 5472 O O . THR A 1 688 ? -11.347 -0.113 28.754 1.00 96.69 688 THR A O 1
ATOM 5475 N N . ILE A 1 689 ? -11.440 -2.325 28.411 1.00 97.38 689 ILE A N 1
ATOM 5476 C CA . ILE A 1 689 ? -10.419 -2.389 27.360 1.00 97.38 689 ILE A CA 1
ATOM 5477 C C . ILE A 1 689 ? -11.091 -2.826 26.064 1.00 97.38 689 ILE A C 1
ATOM 5479 O O . ILE A 1 689 ? -11.580 -3.947 25.964 1.00 97.38 689 ILE A O 1
ATOM 5483 N N . VAL A 1 690 ? -11.095 -1.953 25.064 1.00 97.50 690 VAL A N 1
ATOM 5484 C CA . VAL A 1 690 ? -11.577 -2.262 23.717 1.00 97.50 690 VAL A CA 1
ATOM 5485 C C . VAL A 1 690 ? -10.377 -2.267 22.782 1.00 97.50 690 VAL A C 1
ATOM 5487 O O . VAL A 1 690 ? -9.600 -1.318 22.741 1.00 97.50 690 VAL A O 1
ATOM 5490 N N . VAL A 1 691 ? -10.203 -3.336 22.025 1.00 96.00 691 VAL A N 1
ATOM 5491 C CA . VAL A 1 691 ? -9.152 -3.460 21.017 1.00 96.00 691 VAL A CA 1
ATOM 5492 C C . VAL A 1 691 ? -9.828 -3.751 19.696 1.00 96.00 691 VAL A C 1
ATOM 5494 O O . VAL A 1 691 ? -10.634 -4.664 19.641 1.00 96.00 691 VAL A O 1
ATOM 5497 N N . MET A 1 692 ? -9.524 -3.002 18.644 1.00 93.31 692 MET A N 1
ATOM 5498 C CA . MET A 1 692 ? -10.084 -3.219 17.316 1.00 93.31 692 MET A CA 1
ATOM 5499 C C . MET A 1 692 ? -8.964 -3.372 16.296 1.00 93.31 692 MET A C 1
ATOM 5501 O O . MET A 1 692 ? -8.098 -2.505 16.177 1.00 93.31 692 MET A O 1
ATOM 5505 N N . VAL A 1 693 ? -8.992 -4.489 15.575 1.00 88.38 693 VAL A N 1
ATOM 5506 C CA . VAL A 1 693 ? -8.076 -4.816 14.483 1.00 88.38 693 VAL A CA 1
ATOM 5507 C C . VAL A 1 693 ? -8.859 -4.690 13.181 1.00 88.38 693 VAL A C 1
ATOM 5509 O O . VAL A 1 693 ? -9.805 -5.447 12.967 1.00 88.38 693 VAL A O 1
ATOM 5512 N N . ASP A 1 694 ? -8.485 -3.719 12.350 1.00 84.56 694 ASP A N 1
ATOM 5513 C CA . ASP A 1 694 ? -9.204 -3.335 11.133 1.00 84.56 694 ASP A CA 1
ATOM 5514 C C . ASP A 1 694 ? -8.330 -3.557 9.886 1.00 84.56 694 ASP A C 1
ATOM 5516 O O . ASP A 1 694 ? -7.199 -3.069 9.834 1.00 84.56 694 ASP A O 1
ATOM 5520 N N . GLU A 1 695 ? -8.845 -4.282 8.887 1.00 73.94 695 GLU A N 1
ATOM 5521 C CA . GLU A 1 695 ? -8.192 -4.558 7.584 1.00 73.94 695 GLU A CA 1
ATOM 5522 C C . GLU A 1 695 ? -6.848 -5.317 7.635 1.00 73.94 695 GLU A C 1
ATOM 5524 O O . GLU A 1 695 ? -6.015 -5.188 6.734 1.00 73.94 695 GLU A O 1
ATOM 5529 N N . LEU A 1 696 ? -6.595 -6.073 8.705 1.00 64.25 696 LEU A N 1
ATOM 5530 C CA . LEU A 1 696 ? -5.349 -6.828 8.900 1.00 64.25 696 LEU A CA 1
ATOM 5531 C C . LEU A 1 696 ? -5.543 -8.343 8.904 1.00 64.25 696 LEU A C 1
ATOM 5533 O O . LEU A 1 696 ? -4.557 -9.057 9.014 1.00 64.25 696 LEU A O 1
ATOM 5537 N N . ALA A 1 697 ? -6.774 -8.848 8.858 1.00 54.25 697 ALA A N 1
ATOM 5538 C CA . ALA A 1 697 ? -7.064 -10.270 9.026 1.00 54.25 697 ALA A CA 1
ATOM 5539 C C . ALA A 1 697 ? -6.947 -11.066 7.714 1.00 54.25 697 ALA A C 1
ATOM 5541 O O . ALA A 1 697 ? -6.731 -12.272 7.772 1.00 54.25 697 ALA A O 1
ATOM 5542 N N . GLY A 1 698 ? -7.047 -10.405 6.557 1.00 52.19 698 GLY A N 1
ATOM 5543 C CA . GLY A 1 698 ? -6.981 -11.045 5.237 1.00 52.19 698 GLY A CA 1
ATOM 5544 C C . GLY A 1 698 ? -5.581 -11.365 4.695 1.00 52.19 698 GLY A C 1
ATOM 5545 O O . GLY A 1 698 ? -5.484 -11.978 3.635 1.00 52.19 698 GLY A O 1
ATOM 5546 N N . ASP A 1 699 ? -4.497 -10.954 5.367 1.00 52.56 699 ASP A N 1
ATOM 5547 C CA . ASP A 1 699 ? -3.126 -11.310 4.971 1.00 52.56 699 ASP A CA 1
ATOM 5548 C C . ASP A 1 699 ? -2.626 -12.563 5.730 1.00 52.56 699 ASP A C 1
ATOM 5550 O O . ASP A 1 699 ? -3.085 -12.876 6.831 1.00 52.56 699 ASP A O 1
ATOM 5554 N N . GLY A 1 700 ? -1.650 -13.298 5.175 1.00 54.03 700 GLY A N 1
ATOM 5555 C CA . GLY A 1 700 ? -1.069 -14.485 5.834 1.00 54.03 700 GLY A CA 1
ATOM 5556 C C . GLY A 1 700 ? -0.382 -14.201 7.187 1.00 54.03 700 GLY A C 1
ATOM 5557 O O . GLY A 1 700 ? 0.041 -15.120 7.889 1.00 54.03 700 GLY A O 1
ATOM 5558 N N . ALA A 1 701 ? -0.269 -12.928 7.573 1.00 58.03 701 ALA A N 1
ATOM 5559 C CA . ALA A 1 701 ? 0.339 -12.428 8.799 1.00 58.03 701 ALA A CA 1
ATOM 5560 C C . ALA A 1 701 ? -0.701 -11.985 9.862 1.00 58.03 701 ALA A C 1
ATOM 5562 O O . ALA A 1 701 ? -0.347 -11.833 11.038 1.00 58.03 701 ALA A O 1
ATOM 5563 N N . GLY A 1 702 ? -1.976 -11.848 9.495 1.00 66.81 702 GLY A N 1
ATOM 5564 C CA . GLY A 1 702 ? -3.059 -11.284 10.291 1.00 66.81 702 GLY A CA 1
ATOM 5565 C C . GLY A 1 702 ? -3.494 -12.161 11.449 1.00 66.81 702 GLY A C 1
ATOM 5566 O O . GLY A 1 702 ? -3.500 -11.726 12.605 1.00 66.81 702 GLY A O 1
ATOM 5567 N N . ALA A 1 703 ? -3.786 -13.432 11.165 1.00 69.06 703 ALA A N 1
ATOM 5568 C CA . ALA A 1 703 ? -4.148 -14.414 12.189 1.00 69.06 703 ALA A CA 1
ATOM 5569 C C . ALA A 1 703 ? -3.048 -14.581 13.266 1.00 69.06 703 ALA A C 1
ATOM 5571 O O . ALA A 1 703 ? -3.360 -14.502 14.463 1.00 69.06 703 ALA A O 1
ATOM 5572 N N . PRO A 1 704 ? -1.747 -14.710 12.911 1.00 70.38 704 PRO A N 1
ATOM 5573 C CA . PRO A 1 704 ? -0.658 -14.684 13.889 1.00 70.38 704 PRO A CA 1
ATOM 5574 C C . PRO A 1 704 ? -0.637 -13.435 14.776 1.00 70.38 704 PRO A C 1
ATOM 5576 O O . PRO A 1 704 ? -0.391 -13.550 15.982 1.00 70.38 704 PRO A O 1
ATOM 5579 N N . PHE A 1 705 ? -0.899 -12.256 14.203 1.00 76.94 705 PHE A N 1
ATOM 5580 C CA . PHE A 1 705 ? -0.933 -10.997 14.943 1.00 76.94 705 PHE A CA 1
ATOM 5581 C C . PHE A 1 705 ? -2.074 -10.965 15.962 1.00 76.94 705 PHE A C 1
ATOM 5583 O O . PHE A 1 705 ? -1.824 -10.715 17.143 1.00 76.94 705 PHE A O 1
ATOM 5590 N N . VAL A 1 706 ? -3.300 -11.276 15.528 1.00 79.56 706 VAL A N 1
ATOM 5591 C CA . VAL A 1 706 ? -4.496 -11.299 16.384 1.00 79.56 706 VAL A CA 1
ATOM 5592 C C . VAL A 1 706 ? -4.321 -12.276 17.543 1.00 79.56 706 VAL A C 1
ATOM 5594 O O . VAL A 1 706 ? -4.585 -11.920 18.691 1.00 79.56 706 VAL A O 1
ATOM 5597 N N . ARG A 1 707 ? -3.790 -13.477 17.283 1.00 78.94 707 ARG A N 1
ATOM 5598 C CA . ARG A 1 707 ? -3.504 -14.456 18.340 1.00 78.94 707 ARG A CA 1
ATOM 5599 C C . ARG A 1 707 ? -2.525 -13.907 19.371 1.00 78.94 707 ARG A C 1
ATOM 5601 O O . ARG A 1 707 ? -2.779 -13.991 20.569 1.00 78.94 707 ARG A O 1
ATOM 5608 N N . LYS A 1 708 ? -1.410 -13.323 18.926 1.00 82.75 708 LYS A N 1
ATOM 5609 C CA . LYS A 1 708 ? -0.414 -12.754 19.845 1.00 82.75 708 LYS A CA 1
ATOM 5610 C C . LYS A 1 708 ? -0.972 -11.583 20.642 1.00 82.75 708 LYS A C 1
ATOM 5612 O O . LYS A 1 708 ? -0.599 -11.411 21.799 1.00 82.75 708 LYS A O 1
ATOM 5617 N N . LEU A 1 709 ? -1.877 -10.809 20.050 1.00 87.56 709 LEU A N 1
ATOM 5618 C CA . LEU A 1 709 ? -2.592 -9.738 20.731 1.00 87.56 709 LEU A CA 1
ATOM 5619 C C . LEU A 1 709 ? -3.555 -10.277 21.797 1.00 87.56 709 LEU A C 1
ATOM 5621 O O . LEU A 1 709 ? -3.562 -9.757 22.909 1.00 87.56 709 LEU A O 1
ATOM 5625 N N . ALA A 1 710 ? -4.297 -11.347 21.503 1.00 89.25 710 ALA A N 1
ATOM 5626 C CA . ALA A 1 710 ? -5.152 -12.024 22.477 1.00 89.25 710 ALA A CA 1
ATOM 5627 C C . ALA A 1 710 ? -4.338 -12.633 23.636 1.00 89.25 710 ALA A C 1
ATOM 5629 O O . ALA A 1 710 ? -4.671 -12.409 24.797 1.00 89.25 710 ALA A O 1
ATOM 5630 N N . GLU A 1 711 ? -3.225 -13.316 23.341 1.00 89.88 711 GLU A N 1
ATOM 5631 C CA . GLU A 1 711 ? -2.292 -13.829 24.360 1.00 89.88 711 GLU A CA 1
ATOM 5632 C C . GLU A 1 711 ? -1.757 -12.698 25.251 1.00 89.88 711 GLU A C 1
ATOM 5634 O O . GLU A 1 711 ? -1.680 -12.839 26.472 1.00 89.88 711 GLU A O 1
ATOM 5639 N N . TRP A 1 712 ? -1.400 -11.560 24.650 1.00 91.75 712 TRP A N 1
ATOM 5640 C CA . TRP A 1 712 ? -0.950 -10.388 25.392 1.00 91.75 712 TRP A CA 1
ATOM 5641 C C . TRP A 1 712 ? -2.056 -9.836 26.302 1.00 91.75 712 TRP A C 1
ATOM 5643 O O . TRP A 1 712 ? -1.801 -9.607 27.484 1.00 91.75 712 TRP A O 1
ATOM 5653 N N . LEU A 1 713 ? -3.285 -9.680 25.799 1.00 93.31 713 LEU A N 1
ATOM 5654 C CA . LEU A 1 713 ? -4.430 -9.235 26.602 1.00 93.31 713 LEU A CA 1
ATOM 5655 C C . LEU A 1 713 ? -4.666 -10.158 27.804 1.00 93.31 713 LEU A C 1
ATOM 5657 O O . LEU A 1 713 ? -4.840 -9.687 28.928 1.00 93.31 713 LEU A O 1
ATOM 5661 N N . GLU A 1 714 ? -4.604 -11.469 27.585 1.00 92.00 714 GLU A N 1
ATOM 5662 C CA . GLU A 1 714 ? -4.793 -12.472 28.630 1.00 92.00 714 GLU A CA 1
ATOM 5663 C C . GLU A 1 714 ? -3.705 -12.359 29.710 1.00 92.00 714 GLU A C 1
ATOM 5665 O O . GLU A 1 714 ? -4.002 -12.299 30.904 1.00 92.00 714 GLU A O 1
ATOM 5670 N N . GLN A 1 715 ? -2.438 -12.262 29.294 1.00 91.62 715 GLN A N 1
ATOM 5671 C CA . GLN A 1 715 ? -1.287 -12.132 30.191 1.00 91.62 715 GLN A CA 1
ATOM 5672 C C . GLN A 1 715 ? -1.288 -10.821 30.982 1.00 91.62 715 GLN A C 1
ATOM 5674 O O . GLN A 1 715 ? -0.821 -10.793 32.120 1.00 91.62 715 GLN A O 1
ATOM 5679 N N . GLN A 1 716 ? -1.759 -9.724 30.383 1.00 92.38 716 GLN A N 1
ATOM 5680 C CA . GLN A 1 716 ? -1.719 -8.411 31.020 1.00 92.38 716 GLN A CA 1
ATOM 5681 C C . GLN A 1 716 ? -2.928 -8.131 31.904 1.00 92.38 716 GLN A C 1
ATOM 5683 O O . GLN A 1 716 ? -2.760 -7.443 32.906 1.00 92.38 716 GLN A O 1
ATOM 5688 N N . PHE A 1 717 ? -4.113 -8.629 31.558 1.00 93.56 717 PHE A N 1
ATOM 5689 C CA . PHE A 1 717 ? -5.355 -8.185 32.191 1.00 93.56 717 PHE A CA 1
ATOM 5690 C C . PHE A 1 717 ? -6.156 -9.312 32.848 1.00 93.56 717 PHE A C 1
ATOM 5692 O O . PHE A 1 717 ? -6.963 -9.010 33.720 1.00 93.56 717 PHE A O 1
ATOM 5699 N N . ILE A 1 718 ? -5.939 -10.587 32.501 1.00 91.75 718 ILE A N 1
ATOM 5700 C CA . ILE A 1 718 ? -6.681 -11.721 33.086 1.00 91.75 718 ILE A CA 1
ATOM 5701 C C . ILE A 1 718 ? -5.815 -12.495 34.085 1.00 91.75 718 ILE A C 1
ATOM 5703 O O . ILE A 1 718 ? -6.043 -12.392 35.290 1.00 91.75 718 ILE A O 1
ATOM 5707 N N . LYS A 1 719 ? -4.756 -13.158 33.602 1.00 90.25 719 LYS A N 1
ATOM 5708 C CA . LYS A 1 719 ? -3.860 -14.035 34.385 1.00 90.25 719 LYS A CA 1
ATOM 5709 C C . LYS A 1 719 ? -3.310 -13.444 35.692 1.00 90.25 719 LYS A C 1
ATOM 5711 O O . LYS A 1 719 ? -3.170 -14.173 36.674 1.00 90.25 719 LYS A O 1
ATOM 5716 N N . PRO A 1 720 ? -3.013 -12.132 35.791 1.00 89.31 720 PRO A N 1
ATOM 5717 C CA . PRO A 1 720 ? -2.550 -11.547 37.052 1.00 89.31 720 PRO A CA 1
ATOM 5718 C C . PRO A 1 720 ? -3.540 -11.710 38.218 1.00 89.31 720 PRO A C 1
ATOM 5720 O O . PRO A 1 720 ? -3.135 -11.617 39.382 1.00 89.31 720 PRO A O 1
ATOM 5723 N N . PHE A 1 721 ? -4.811 -11.976 37.914 1.00 87.25 721 PHE A N 1
ATOM 5724 C CA . PHE A 1 721 ? -5.922 -12.021 38.853 1.00 87.25 721 PHE A CA 1
ATOM 5725 C C . PHE A 1 721 ? -6.545 -13.418 39.013 1.00 87.25 721 PHE A C 1
ATOM 5727 O O . PHE A 1 721 ? -7.600 -13.509 39.615 1.00 87.25 721 PHE A O 1
ATOM 5734 N N . ASP A 1 722 ? -5.929 -14.511 38.548 1.00 68.69 722 ASP A N 1
ATOM 5735 C CA . ASP A 1 722 ? -6.558 -15.854 38.494 1.00 68.69 722 ASP A CA 1
ATOM 5736 C C . ASP A 1 722 ? -7.201 -16.373 39.810 1.00 68.69 722 ASP A C 1
ATOM 5738 O O . ASP A 1 722 ? -8.036 -17.271 39.771 1.00 68.69 722 ASP A O 1
ATOM 5742 N N . THR A 1 723 ? -6.873 -15.809 40.980 1.00 62.09 723 THR A N 1
ATOM 5743 C CA . THR A 1 723 ? -7.519 -16.132 42.270 1.00 62.09 723 THR A CA 1
ATOM 5744 C C . THR A 1 723 ? -8.716 -15.242 42.640 1.00 62.09 723 THR A C 1
ATOM 5746 O O . THR A 1 723 ? -9.541 -15.648 43.449 1.00 62.09 723 THR A O 1
ATOM 5749 N N . ASN A 1 724 ? -8.813 -14.035 42.077 1.00 62.06 724 ASN A N 1
ATOM 5750 C CA . ASN A 1 724 ? -9.858 -13.035 42.315 1.00 62.06 724 ASN A CA 1
ATOM 5751 C C . ASN A 1 724 ? -10.334 -12.549 40.942 1.00 62.06 724 ASN A C 1
ATOM 5753 O O . ASN A 1 724 ? -9.597 -11.789 40.332 1.00 62.06 724 ASN A O 1
ATOM 5757 N N . GLN A 1 725 ? -11.503 -12.975 40.447 1.00 82.00 725 GLN A N 1
ATOM 5758 C CA . GLN A 1 725 ? -12.029 -12.630 39.109 1.00 82.00 725 GLN A CA 1
ATOM 5759 C C . GLN A 1 725 ? -11.532 -11.264 38.588 1.00 82.00 725 GLN A C 1
ATOM 5761 O O . GLN A 1 725 ? -11.748 -10.238 39.236 1.00 82.00 725 GLN A O 1
ATOM 5766 N N . SER A 1 726 ? -10.827 -11.261 37.446 1.00 90.00 726 SER A N 1
ATOM 5767 C CA . SER A 1 726 ? -10.195 -10.044 36.915 1.00 90.00 726 SER A CA 1
ATOM 5768 C C . SER A 1 726 ? -11.215 -8.901 36.782 1.00 90.00 726 SER A C 1
ATOM 5770 O O . SER A 1 726 ? -12.303 -9.132 36.256 1.00 90.00 726 SER A O 1
ATOM 5772 N N . PRO A 1 727 ? -10.875 -7.666 37.205 1.00 93.12 727 PRO A N 1
ATOM 5773 C CA . PRO A 1 727 ? -11.798 -6.530 37.183 1.00 93.12 727 PRO A CA 1
ATOM 5774 C C . PRO A 1 727 ? -12.010 -5.940 35.779 1.00 93.12 727 PRO A C 1
ATOM 5776 O O . PRO A 1 727 ? -12.745 -4.966 35.627 1.00 93.12 727 PRO A O 1
ATOM 5779 N N . PHE A 1 728 ? -11.340 -6.475 34.755 1.00 94.94 728 PHE A N 1
ATOM 5780 C CA . PHE A 1 728 ? -11.355 -5.910 33.412 1.00 94.94 728 PHE A CA 1
ATOM 5781 C C . PHE A 1 728 ? -12.480 -6.479 32.551 1.00 94.94 728 PHE A C 1
ATOM 5783 O O . PHE A 1 728 ? -12.658 -7.695 32.443 1.00 94.94 728 PHE A O 1
ATOM 5790 N N . LYS A 1 729 ? -13.180 -5.587 31.848 1.00 95.31 729 LYS A N 1
ATOM 5791 C CA . LYS A 1 729 ? -14.032 -5.935 30.707 1.00 95.31 729 LYS A CA 1
ATOM 5792 C C . LYS A 1 729 ? -13.211 -5.773 29.433 1.00 95.31 729 LYS A C 1
ATOM 5794 O O . LYS A 1 729 ? -12.886 -4.647 29.065 1.00 95.31 729 LYS A O 1
ATOM 5799 N N . ILE A 1 730 ? -12.860 -6.878 28.778 1.00 95.94 730 ILE A N 1
ATOM 5800 C CA . ILE A 1 730 ? -11.998 -6.865 27.588 1.00 95.94 730 ILE A CA 1
ATOM 5801 C C . ILE A 1 730 ? -12.809 -7.268 26.364 1.00 95.94 730 ILE A C 1
ATOM 5803 O O . ILE A 1 730 ? -13.409 -8.345 26.350 1.00 95.94 730 ILE A O 1
ATOM 5807 N N . VAL A 1 731 ? -12.784 -6.427 25.333 1.00 96.62 731 VAL A N 1
ATOM 5808 C CA . VAL A 1 731 ? -13.432 -6.678 24.045 1.00 96.62 731 VAL A CA 1
ATOM 5809 C C . VAL A 1 731 ? -12.401 -6.584 22.928 1.00 96.62 731 VAL A C 1
ATOM 5811 O O . VAL A 1 731 ? -11.818 -5.525 22.711 1.00 96.62 731 VAL A O 1
ATOM 5814 N N . LEU A 1 732 ? -12.173 -7.692 22.227 1.00 94.62 732 LEU A N 1
ATOM 5815 C CA . LEU A 1 732 ? -11.328 -7.771 21.040 1.00 94.62 732 LEU A CA 1
ATOM 5816 C C . LEU A 1 732 ? -12.221 -7.839 19.799 1.00 94.62 732 LEU A C 1
ATOM 5818 O O . LEU A 1 732 ? -12.919 -8.820 19.576 1.00 94.62 732 LEU A O 1
ATOM 5822 N N . ILE A 1 733 ? -12.185 -6.786 19.002 1.00 93.00 733 ILE A N 1
ATOM 5823 C CA . ILE A 1 733 ? -12.991 -6.579 17.811 1.00 93.00 733 ILE A CA 1
ATOM 5824 C C . ILE A 1 733 ? -12.141 -6.883 16.578 1.00 93.00 733 ILE A C 1
ATOM 5826 O O . ILE A 1 733 ? -11.074 -6.294 16.395 1.00 93.00 733 ILE A O 1
ATOM 5830 N N . LEU A 1 734 ? -12.625 -7.776 15.722 1.00 88.75 734 LEU A N 1
ATOM 5831 C CA . LEU A 1 734 ? -12.043 -8.072 14.415 1.00 88.75 734 LEU A CA 1
ATOM 5832 C C . LEU A 1 734 ? -12.959 -7.487 13.347 1.00 88.75 734 LEU A C 1
ATOM 5834 O O . LEU A 1 734 ? -14.126 -7.858 13.274 1.00 88.75 734 LEU A O 1
ATOM 5838 N N . ALA A 1 735 ? -12.453 -6.556 12.548 1.00 83.25 735 ALA A N 1
ATOM 5839 C CA . ALA A 1 735 ? -13.213 -5.914 11.487 1.00 83.25 735 ALA A CA 1
ATOM 5840 C C . ALA A 1 735 ? -12.421 -6.013 10.185 1.00 83.25 735 ALA A C 1
ATOM 5842 O O . ALA A 1 735 ? -11.490 -5.261 9.944 1.00 83.25 735 ALA A O 1
ATOM 5843 N N . ASP A 1 736 ? -12.760 -6.963 9.326 1.00 71.75 736 ASP A N 1
ATOM 5844 C CA . ASP A 1 736 ? -12.113 -7.073 8.023 1.00 71.75 736 ASP A CA 1
ATOM 5845 C C . ASP A 1 736 ? -13.153 -7.501 6.997 1.00 71.75 736 ASP A C 1
ATOM 5847 O O . ASP A 1 736 ? -13.906 -8.445 7.215 1.00 71.75 736 ASP A O 1
ATOM 5851 N N . ALA A 1 737 ? -13.222 -6.768 5.886 1.00 60.75 737 ALA A N 1
ATOM 5852 C CA . ALA A 1 737 ? -14.158 -7.070 4.813 1.00 60.75 737 ALA A CA 1
ATOM 5853 C C . ALA A 1 737 ? -13.846 -8.412 4.136 1.00 60.75 737 ALA A C 1
ATOM 5855 O O . ALA A 1 737 ? -14.738 -8.998 3.545 1.00 60.75 737 ALA A O 1
ATOM 5856 N N . SER A 1 738 ? -12.606 -8.901 4.220 1.00 61.56 738 SER A N 1
ATOM 5857 C CA . SER A 1 738 ? -12.222 -10.207 3.681 1.00 61.56 738 SER A CA 1
ATOM 5858 C C . SER A 1 738 ? -12.742 -11.383 4.511 1.00 61.56 738 SER A C 1
ATOM 5860 O O . SER A 1 738 ? -12.907 -12.466 3.960 1.00 61.56 738 SER A O 1
ATOM 5862 N N . LEU A 1 739 ? -13.070 -11.180 5.794 1.00 61.03 739 LEU A N 1
ATOM 5863 C CA . LEU A 1 739 ? -13.626 -12.236 6.650 1.00 61.03 739 LEU A CA 1
ATOM 5864 C C . LEU A 1 739 ? -15.058 -12.633 6.260 1.00 61.03 739 LEU A C 1
ATOM 5866 O O . LEU A 1 739 ? -15.503 -13.695 6.671 1.00 61.03 739 LEU A O 1
ATOM 5870 N N . SER A 1 740 ? -15.750 -11.850 5.421 1.00 57.84 740 SER A N 1
ATOM 5871 C CA . SER A 1 740 ? -17.034 -12.276 4.842 1.00 57.84 740 SER A CA 1
ATOM 5872 C C . SER A 1 740 ? -16.881 -13.374 3.784 1.00 57.84 740 SER A C 1
ATOM 5874 O O . SER A 1 740 ? -17.866 -13.983 3.374 1.00 57.84 740 SER A O 1
ATOM 5876 N N . ASN A 1 741 ? -15.658 -13.636 3.311 1.00 59.47 741 ASN A N 1
ATOM 5877 C CA . ASN A 1 741 ? -15.381 -14.771 2.448 1.00 59.47 741 ASN A CA 1
ATOM 5878 C C . ASN A 1 741 ? -15.132 -16.010 3.316 1.00 59.47 741 ASN A C 1
ATOM 5880 O O . ASN A 1 741 ? -14.151 -16.066 4.058 1.00 59.47 741 ASN A O 1
ATOM 5884 N N . GLU A 1 742 ? -15.986 -17.024 3.170 1.00 57.72 742 GLU A N 1
ATOM 5885 C CA . GLU A 1 742 ? -15.915 -18.269 3.944 1.00 57.72 742 GLU A CA 1
ATOM 5886 C C . GLU A 1 742 ? -14.539 -18.943 3.870 1.00 57.72 742 GLU A C 1
ATOM 5888 O O . GLU A 1 742 ? -14.047 -19.439 4.875 1.00 57.72 742 GLU A O 1
ATOM 5893 N N . VAL A 1 743 ? -13.874 -18.901 2.710 1.00 55.31 743 VAL A N 1
ATOM 5894 C CA . VAL A 1 743 ? -12.543 -19.495 2.509 1.00 55.31 743 VAL A CA 1
ATOM 5895 C C . VAL A 1 743 ? -11.471 -18.714 3.266 1.00 55.31 743 VAL A C 1
ATOM 5897 O O . VAL A 1 743 ? -10.556 -19.309 3.836 1.00 55.31 743 VAL A O 1
ATOM 5900 N N . VAL A 1 744 ? -11.570 -17.383 3.288 1.00 56.97 744 VAL A N 1
ATOM 5901 C CA . VAL A 1 744 ? -10.627 -16.520 4.016 1.00 56.97 744 VAL A CA 1
ATOM 5902 C C . VAL A 1 744 ? -10.837 -16.660 5.518 1.00 56.97 744 VAL A C 1
ATOM 5904 O O . VAL A 1 744 ? -9.858 -16.782 6.247 1.00 56.97 744 VAL A O 1
ATOM 5907 N N . LEU A 1 745 ? -12.087 -16.706 5.980 1.00 60.53 745 LEU A N 1
ATOM 5908 C CA . LEU A 1 745 ? -12.422 -16.940 7.381 1.00 60.53 745 LEU A CA 1
ATOM 5909 C C . LEU A 1 745 ? -11.976 -18.332 7.840 1.00 60.53 745 LEU A C 1
ATOM 5911 O O . LEU A 1 745 ? -11.317 -18.451 8.871 1.00 60.53 745 LEU A O 1
ATOM 5915 N N . ASP A 1 746 ? -12.263 -19.377 7.064 1.00 57.12 746 ASP A N 1
ATOM 5916 C CA . ASP A 1 746 ? -11.816 -20.735 7.367 1.00 57.12 746 ASP A CA 1
ATOM 5917 C C . ASP A 1 746 ? -10.293 -20.824 7.355 1.00 57.12 746 ASP A C 1
ATOM 5919 O O . ASP A 1 746 ? -9.716 -21.451 8.237 1.00 57.12 746 ASP A O 1
ATOM 5923 N N . SER A 1 747 ? -9.610 -20.178 6.410 1.00 57.25 747 SER A N 1
ATOM 5924 C CA . SER A 1 747 ? -8.147 -20.087 6.414 1.00 57.25 747 SER A CA 1
ATOM 5925 C C . SER A 1 747 ? -7.639 -19.340 7.651 1.00 57.25 747 SER A C 1
ATOM 5927 O O . SER A 1 747 ? -6.731 -19.814 8.332 1.00 57.25 747 SER A O 1
ATOM 5929 N N . PHE A 1 748 ? -8.264 -18.220 8.018 1.00 61.78 748 PHE A N 1
ATOM 5930 C CA . PHE A 1 748 ? -7.925 -17.438 9.205 1.00 61.78 748 PHE A CA 1
ATOM 5931 C C . PHE A 1 748 ? -8.060 -18.275 10.487 1.00 61.78 748 PHE A C 1
ATOM 5933 O O . PHE A 1 748 ? -7.125 -18.316 11.292 1.00 61.78 748 PHE A O 1
ATOM 5940 N N . LEU A 1 749 ? -9.168 -19.008 10.639 1.00 61.34 749 LEU A N 1
ATOM 5941 C CA . LEU A 1 749 ? -9.452 -19.881 11.782 1.00 61.34 749 LEU A CA 1
ATOM 5942 C C . LEU A 1 749 ? -8.585 -21.151 11.790 1.00 61.34 749 LEU A C 1
ATOM 5944 O O . LEU A 1 749 ? -8.129 -21.575 12.850 1.00 61.34 749 LEU A O 1
ATOM 5948 N N . ASN A 1 750 ? -8.322 -21.757 10.630 1.00 57.47 750 ASN A N 1
ATOM 5949 C CA . ASN A 1 750 ? -7.593 -23.025 10.519 1.00 57.47 750 ASN A CA 1
ATOM 5950 C C . ASN A 1 750 ? -6.078 -22.858 10.354 1.00 57.47 750 ASN A C 1
ATOM 5952 O O . ASN A 1 750 ? -5.353 -23.848 10.474 1.00 57.47 750 ASN A O 1
ATOM 5956 N N . SER A 1 751 ? -5.587 -21.637 10.108 1.00 52.69 751 SER A N 1
ATOM 5957 C CA . SER A 1 751 ? -4.170 -21.361 9.836 1.00 52.69 751 SER A CA 1
ATOM 5958 C C . SER A 1 751 ? -3.231 -21.938 10.901 1.00 52.69 751 SER A C 1
ATOM 5960 O O . SER A 1 751 ? -2.126 -22.344 10.559 1.00 52.69 751 SER A O 1
ATOM 5962 N N . TYR A 1 752 ? -3.678 -22.078 12.155 1.00 48.19 752 TYR A N 1
ATOM 5963 C CA . TYR A 1 752 ? -3.038 -22.875 13.209 1.00 48.19 752 TYR A CA 1
ATOM 5964 C C . TYR A 1 752 ? -4.089 -23.266 14.256 1.00 48.19 752 TYR A C 1
ATOM 5966 O O . TYR A 1 752 ? -4.836 -22.383 14.653 1.00 48.19 752 TYR A O 1
ATOM 5974 N N . GLN A 1 753 ? -4.110 -24.527 14.735 1.00 39.34 753 GLN A N 1
ATOM 5975 C CA . GLN A 1 753 ? -5.029 -25.076 15.764 1.00 39.34 753 GLN A CA 1
ATOM 5976 C C . GLN A 1 753 ? -5.554 -24.018 16.757 1.00 39.34 753 GLN A C 1
ATOM 5978 O O . GLN A 1 753 ? -4.967 -23.761 17.813 1.00 39.34 753 GLN A O 1
ATOM 5983 N N . PHE A 1 754 ? -6.676 -23.399 16.401 1.00 39.84 754 PHE A N 1
ATOM 5984 C CA . PHE A 1 754 ? -7.375 -22.405 17.193 1.00 39.84 754 PHE A CA 1
ATOM 5985 C C . PHE A 1 754 ? -8.189 -23.187 18.227 1.00 39.84 754 PHE A C 1
ATOM 5987 O O . PHE A 1 754 ? -9.314 -23.597 17.973 1.00 39.84 754 PHE A O 1
ATOM 5994 N N . ASN A 1 755 ? -7.623 -23.455 19.406 1.00 33.25 755 ASN A N 1
ATOM 5995 C CA . ASN A 1 755 ? -8.368 -24.054 20.526 1.00 33.25 755 ASN A CA 1
ATOM 5996 C C . ASN A 1 755 ? -9.232 -23.000 21.251 1.00 33.25 755 ASN A C 1
ATOM 5998 O O . ASN A 1 755 ? -9.295 -22.941 22.475 1.00 33.25 755 ASN A O 1
ATOM 6002 N N . MET A 1 756 ? -9.899 -22.144 20.481 1.00 39.44 756 MET A N 1
ATOM 6003 C CA . MET A 1 756 ? -11.043 -21.365 20.930 1.00 39.44 756 MET A CA 1
ATOM 6004 C C . MET A 1 756 ? -12.246 -21.912 20.171 1.00 39.44 756 MET A C 1
ATOM 6006 O O . MET A 1 756 ? -12.257 -21.889 18.944 1.00 39.44 756 MET A O 1
ATOM 6010 N N . LYS A 1 757 ? -13.261 -22.400 20.889 1.00 31.11 757 LYS A N 1
ATOM 6011 C CA . LYS A 1 757 ? -14.572 -22.670 20.291 1.00 31.11 757 LYS A CA 1
ATOM 6012 C C . LYS A 1 757 ? -15.152 -21.333 19.813 1.00 31.11 757 LYS A C 1
ATOM 6014 O O . LYS A 1 757 ? -15.747 -20.609 20.603 1.00 31.11 757 LYS A O 1
ATOM 6019 N N . LEU A 1 758 ? -14.924 -20.980 18.552 1.00 37.28 758 LEU A N 1
ATOM 6020 C CA . LEU A 1 758 ? -15.652 -19.916 17.870 1.00 37.28 758 LEU A CA 1
ATOM 6021 C C . LEU A 1 758 ? -16.829 -20.555 17.139 1.00 37.28 758 LEU A C 1
ATOM 6023 O O . LEU A 1 758 ? -16.650 -21.421 16.286 1.00 37.28 758 LEU A O 1
ATOM 6027 N N . HIS A 1 759 ? -18.035 -20.135 17.498 1.00 33.94 759 HIS A N 1
ATOM 6028 C CA . HIS A 1 759 ? -19.245 -20.482 16.771 1.00 33.94 759 HIS A CA 1
ATOM 6029 C C . HIS A 1 759 ? -19.468 -19.417 15.689 1.00 33.94 759 HIS A C 1
ATOM 6031 O O . HIS A 1 759 ? -19.776 -18.274 16.009 1.00 33.94 759 HIS A O 1
ATOM 6037 N N . ARG A 1 760 ? -19.274 -19.784 14.415 1.00 34.41 760 ARG A N 1
ATOM 6038 C CA . ARG A 1 760 ? -19.676 -18.977 13.252 1.00 34.41 760 ARG A CA 1
ATOM 6039 C C . ARG A 1 760 ? -21.196 -18.977 13.173 1.00 34.41 760 ARG A C 1
ATOM 6041 O O . ARG A 1 760 ? -21.731 -20.054 12.921 1.00 34.41 760 ARG A O 1
ATOM 6048 N N . LYS A 1 761 ? -21.860 -17.831 13.359 1.00 42.00 761 LYS A N 1
ATOM 6049 C CA . LYS A 1 761 ? -23.267 -17.615 12.976 1.00 42.00 761 LYS A CA 1
ATOM 6050 C C . LYS A 1 761 ? -23.498 -16.143 12.644 1.00 42.00 761 LYS A C 1
ATOM 6052 O O . LYS A 1 761 ? -23.094 -15.270 13.412 1.00 42.00 761 LYS A O 1
ATOM 6057 N N . GLU A 1 762 ? -24.061 -15.910 11.467 1.00 35.88 762 GLU A N 1
ATOM 6058 C CA . GLU A 1 762 ? -24.399 -14.595 10.930 1.00 35.88 762 GLU A CA 1
ATOM 6059 C C . GLU A 1 762 ? -25.448 -13.950 11.848 1.00 35.88 762 GLU A C 1
ATOM 6061 O O . GLU A 1 762 ? -26.401 -14.590 12.265 1.00 35.88 762 GLU A O 1
ATOM 6066 N N . LEU A 1 763 ? -25.247 -12.698 12.262 1.00 36.16 763 LEU A N 1
ATOM 6067 C CA . LEU A 1 763 ? -26.198 -12.031 13.167 1.00 36.16 763 LEU A CA 1
ATOM 6068 C C . LEU A 1 763 ? -27.416 -11.460 12.424 1.00 36.16 763 LEU A C 1
ATOM 6070 O O . LEU A 1 763 ? -28.415 -11.152 13.071 1.00 36.16 763 LEU A O 1
ATOM 6074 N N . LEU A 1 764 ? -27.317 -11.304 11.098 1.00 32.38 764 LEU A N 1
ATOM 6075 C CA . LEU A 1 764 ? -28.349 -10.802 10.190 1.00 32.38 764 LEU A CA 1
ATOM 6076 C C . LEU A 1 764 ? -28.090 -11.386 8.790 1.00 32.38 764 LEU A C 1
ATOM 6078 O O . LEU A 1 764 ? -26.991 -11.191 8.263 1.00 32.38 764 LEU A O 1
ATOM 6082 N N . GLY A 1 765 ? -29.085 -12.078 8.229 1.00 29.27 765 GLY A N 1
ATOM 6083 C CA . GLY A 1 765 ? -29.110 -12.549 6.837 1.00 29.27 765 GLY A CA 1
ATOM 6084 C C . GLY A 1 765 ? -29.664 -11.517 5.865 1.00 29.27 765 GLY A C 1
ATOM 6085 O O . GLY A 1 765 ? -30.557 -10.742 6.282 1.00 29.27 765 GLY A O 1
#

Secondary structure (DSSP, 8-state):
-PPPHHHHHHHHHHHHHHHHHHHHHHHHHHTT-S-TT-HHHHHHHHS-HHHHHHHHHHHTT---HHHHHHHHHHHHHHHHHHHHHHHHHHHHHHHT-S-SSEEEEEEE-----TT----TTTSHHHHHHHHHHHTT-SSS--GGGGSTTSGGG-SEEEEEEE---S---S-------------S----GGGTTPPP-EEEEEEEEE----SS---TTSHHHHHHHHHHHHHHHHHS-GGGS-----TT------TTHHHHHHHHTTT-HHHHHHHHHHHHHHHHHHHHHHTTS--S-EEEEEEEEETTEEEEEEEEE-S-SS-S-HHHHHHHHHHHHHHH----SS--HHHHHHHHHHHHHHHHHHS-HHHHHHTGGGGT---TTSPPP-------TT---TT-EEEHHHHHHT----HHHHHHHTS-HHHHHHHHHHHSSTT-SEEEHHHHHHHHHHHHHHHPPTTSEEEEEE--STTS-HHHHHHHHHHHHHHTT--EEEEEEES-HHHHHHHHHHHHEETTEE-S-EEEEE-HHHHHHHHHHHHHHHHTTSS------EEEEEES-TT-----SSEEEE-HHHHHHHHHH-----EEEEE-SSS-EEEEEP-PPPHHHHHHHHHHHHHHH-TT--EEEEEEE--S--B-TTS-BGGGGGGGG-SS-TTSHHHHHHHHHHHHH--EEEEEEES-SSSTTHHHHHHHHHHHHIIIIIGGGTTS----EEEEEEE-GGGGSHHHHHHHHHTTT--S------S--

Sequence (765 aa):
MELSFLQQASIWGQVFEIAVKRGVLQQLIHQNLLLKENTVFQLWQSHKNTHVSQQLVKAFKITDPNHKEWVETMLRHLLVLGYGLGWTAMRECLNHSQIRQPKLEAIWCPLTLPGQQMLRDEEKEETAKAFQEAFNLPGKPDENLVNRGQPARADFILWLSNEFSPHRNTQQEEVILFKDFKSAFSQPKDLKRKKVENLIICLEFSYNAPIKFADFQNETPHREEMSRYARYIESRGVFSRVCAEVEGEEFSLSKRLENFLSAFSGQDKPLFKLCQASSYTDQLIKVLRARKRLEGSCHARAIAVTSNGIESLAAQFWGVEPEPDTRAKLMKSLGQAYCKAKHSDNDEPLDLDAEIQLVFKKVLKGLPSAFKEQAQHLAEKPTLGQYSHFLFQENVTDFYNPMSEISKAEAIASIEDNDALLEFFGGNPVTRIADCINEINPDKATISLRQVHEAAVFAGITAAQVGKINVLALEGNPGIGKTTAVMKFLKQQKQQSQGFSFLYLSPRVVINRDVTDKLAKENDHPTGILTITSNKNLIDAAPEWYKKQVQQNNFPSHSIDSAVVVDGIGNLTRPVGSIFFLTPEQELDIDCNIVGSTRFKRRLNERDYSIESLYSPGVLGTIAKSARKLLEANPQLNQLVMTAAIQGYRTLNNQSTTVNAFNNLFLKKADTQAGKNERSAFAARIPTIVVMVDELAGDGAGAPFVRKLAEWLEQQFIKPFDTNQSPFKIVLILADASLSNEVVLDSFLNSYQFNMKLHRKELLG

pLDDT: mean 77.06, std 19.55, range [23.05, 98.0]

Radius of gyration: 32.18 Å; chains: 1; bounding box: 80×75×90 Å